Protein 2AG5 (pdb70)

InterPro domains:
  IPR002347 Short-chain dehydrogenase/reductase SDR [PF13561] (14-244)
  IPR002347 Short-chain dehydrogenase/reductase SDR [PR00080] (73-84)
  IPR002347 Short-chain dehydrogenase/reductase SDR [PR00080] (126-134)
  IPR002347 Short-chain dehydrogenase/reductase SDR [PR00080] (147-166)
  IPR002347 Short-chain dehydrogenase/reductase SDR [PR00081] (8-25)
  IPR002347 Short-chain dehydrogenase/reductase SDR [PR00081] (73-84)
  IPR002347 Short-chain dehydrogenase/reductase SDR [PR00081] (120-136)
  IPR002347 Short-chain dehydrogenase/reductase SDR [PR00081] (147-166)
  IPR002347 Short-chain dehydrogenase/reductase SDR [PR00081] (168-185)
  IPR002347 Short-chain dehydrogenase/reductase SDR [PR00081] (207-227)
  IPR020904 Short-chain dehydrogenase/reductase, conserved site [PS00061] (134-162)
  IPR036291 NAD(P)-binding domain superfamily [SSF51735] (5-245)
  IPR051122 SDR DHRS6-like [PTHR43477] (1-245)

Solvent-accessible surface area: 33493 Å² total; per-residue (Å²): 162,24,48,0,89,59,41,26,0,0,0,2,30,0,3,70,11,27,0,49,15,0,0,32,0,0,15,148,31,33,2,89,2,20,0,0,18,116,66,113,87,62,2,63,98,3,96,186,101,118,35,12,112,33,61,52,4,28,9,56,66,68,106,74,0,47,50,4,5,133,116,13,158,86,0,18,0,0,0,4,18,13,37,88,24,24,70,0,19,0,57,81,0,98,74,93,36,1,50,114,0,14,67,35,0,0,34,4,2,0,4,1,0,36,20,0,0,61,49,0,37,92,59,166,57,6,10,0,0,0,10,2,8,1,3,0,14,31,38,15,10,88,52,14,0,0,28,0,0,0,6,0,0,0,2,0,0,1,25,0,0,0,9,20,14,7,114,80,40,4,25,0,0,0,0,0,6,12,4,11,65,17,61,40,3,61,107,48,10,130,74,93,85,74,44,135,107,8,81,88,110,19,59,61,49,5,72,62,55,91,17,0,67,18,65,22,0,0,30,1,0,0,5,1,0,0,91,32,0,42,3,5,5,2,16,40,20,25,0,1,1,0,50,20,6,53,83,50,1,114,62,40,14,0,0,0,2,31,0,3,76,11,27,0,57,8,0,0,31,2,0,14,156,36,38,3,112,0,15,0,0,16,120,65,108,81,34,2,107,112,4,92,187,100,118,43,11,82,32,58,50,3,37,8,40,66,69,82,65,0,59,119,4,8,91,106,15,160,86,0,20,0,0,0,4,18,10,39,89,24,24,71,1,18,1,54,80,0,94,69,95,37,1,59,111,0,17,54,35,0,0,38,3,1,1,5,1,0,37,20,0,0,60,52,0,28,92,57,170,57,7,9,0,0,0,10,1,8,0,4,0,14,43,26,11,17,87,52,22,1,1,30,1,0,0,7,0,0,0,2,0,0,0,26,0,0,0,14,25,8,11,146,83,41,4,24,0,0,0,0,0,8,10,14,14,70,16,60,41,4,60,108,51,6,131,69,97,83,93,40,136,49,8,86,86,111,45,54,81,23,4,68,63,53,94,20,0,57,10,100,22,0,0,42,1,0,0,4,1,1,0,94,32,0,43,3,4,5,1,14,40,22,26,0,1,1,0,56,37,7,44,82,50,1,90,67,40,15,0,0,0,2,29,0,3,78,12,26,0,57,7,0,0,30,3,0,15,158,35,40,4,111,0,15,0,0,17,117,67,110,88,34,2,63,109,3,90,188,101,118,41,12,83,35,59,58,3,41,8,33,61,64,86,68,0,51,107,3,5,130,116,13,169,94,0,18,0,0,0,4,18,12,37,88,23,27,70,0,19,0,54,76,0,100,68,78,40,2,61,115,0,16,55,35,0,0,40,3,1,0,4,1,0,34,20,0,0,60,52,0,40,93,57,168,55,6,9,0,0,0,10,2,8,0,3,0,15,37,4,4,8,87,49,13,0,0,28,0,0,0,6,0,0,0,2,0,0,0,28,1,0,0,13,22,14,7,115,79,40,3,27,0,0,0,0,0,8,11,4,12,72,17,60,40,4,85,110,51,12,132,72,98,85,90,42,105,52,8,92,80,103,21,52,84,48,5,83,63,53,92,25,0,56,10,103,22,0,0,41,1,0,0,5,1,0,0,93,30,0,41,3,5,4,2,16,41,20,25,0,1,1,0,30,13,25,77,50,0,110,49,39,19,0,0,0,2,30,0,3,76,12,28,0,58,15,0,0,31,2,0,16,149,34,32,3,113,1,20,0,0,19,118,67,97,91,43,0,100,108,3,91,188,100,118,43,12,110,27,58,57,2,32,10,49,103,68,93,67,0,48,118,4,5,130,118,12,160,84,0,20,1,0,0,4,17,12,37,90,26,22,72,0,19,1,52,78,0,97,69,98,39,1,49,110,0,14,65,36,0,0,37,3,1,1,6,1,0,34,20,0,0,59,49,0,40,91,56,168,58,5,9,0,0,0,10,2,9,0,4,0,14,46,12,0,5,82,50,12,1,1,27,0,0,0,7,0,0,0,3,0,0,1,23,0,0,0,12,21,14,7,112,80,42,5,26,0,0,0,0,0,8,12,3,12,73,18,59,40,4,84,108,48,11,131,75,89,85,90,41,136,50,8,64,82,103,20,53,83,49,6,81,63,54,92,24,0,66,16,81,21,0,0,28,2,0,0,6,1,2,0,92,30,0,40,3,5,6,2,16,40,23,26,0,0,1,0,39,37,19

Radius of gyration: 27.46 Å; Cα contacts (8 Å, |Δi|>4): 2445; chains: 4; bounding box: 64×61×68 Å

CATH classification: 3.40.50.720

Sequence (979 aa):
MGRLDGKVIILTAAAQGIGQAAALAFAREGAKVIATDINESKLQELEKYPGIQTRVLDVTKKKQIDQFANEVERLDVLFNVAGFVHHGTVLDCCEEKDWDFSMNNLNVRSMYLMIKAFLPKMLAQKSGNIINMSSVASSVKGVVNRCVYSTTKAAVIGLTKSVAADFIQQGIRCNCVCPGTVDTPSLQERIQARGNPEEARNDFLKRQKTGRFATAEEEIAMLCVYLASDESAYVTGNPVIIDGGWSLGGRLDGKVIILTAAAQGIGQAAALAFAREGAKVIATDINESKLQELEKYPGIQTRVLDVTKKKQQIDQFANEVERLDVLFNVAGFVHHGTVLDCCEEKDWDFSMNLNVRSMYLMIKAFLPKMLAQKSGNIINMSSVASSVKGVVNRCVYSTTKAAVIGLTKSVAADFIQQQGIRCNCVCPGTVDTPSLQERIQARGNPEEARNDFLKRQKTGRFATAEEEIAMLCVYLASDESAYVTGNPVIIDGGWSLGGRLDGKVIILTAAAQGIGQAAALAFAREGAKVIATDINESKLQELEKYPGIQTRVLDVTKKKQIDQFANEVERLDVLFNVAGFVHHGTVLDCCEEKDWDFSMNLNVRSMYLMIKAFLPKMLAQKSGNIINMSSVASSVKGVVNRCVYSTTKAAVIGLTKSVAADFIQQGIRCNCVCPGTVDTPSLQERIQARGNPEEARNDFLKRQKTGRFATAEEIAMLCVYLASDESAYVTGNPVIIDGGWSLGRLDGKVIILTAAAQGIGQAAALAFAREGAKVIATDINESKLQELEKYPGIQTRVLDVTKKKQIDQFANEVERLDVLFNVAGFVHHGTVLDCCEEKDWDFSMNNLNVRSMYLMIKAFLPKMLAQKSGNIINMSSVASSVKGVVNRCVYSTTKAAVIGLTKSVAADFIQQGIRCNCVCPGTVDTPSLQERIQARGNPEEARNDFLKRQKTGRFATAEEEIAMLCVYLASDESAYVTGNPVIIDGGWSL

B-factor: mean 30.4, std 6.03, range [12.79, 69.5]

Structure (mmCIF, N/CA/C/O backbone):
data_2AG5
#
_entry.id   2AG5
#
_cell.length_a   62.092
_cell.length_b   62.055
_cell.length_c   74.042
_cell.angle_alpha   106.05
_cell.angle_beta   105.95
_cell.angle_gamma   100.97
#
_symmetry.space_group_name_H-M   'P 1'
#
loop_
_entity.id
_entity.type
_entity.pdbx_description
1 polymer 'dehydrogenase/reductase (SDR family) member 6'
2 non-polymer 'SULFATE ION'
3 non-polymer NICOTINAMIDE-ADENINE-DINUCLEOTIDE
4 water water
#
loop_
_atom_site.group_PDB
_atom_site.id
_atom_site.type_symbol
_atom_site.label_atom_id
_atom_site.label_alt_id
_atom_site.label_comp_id
_atom_site.label_asym_id
_atom_site.label_entity_id
_atom_site.label_seq_id
_atom_site.pdbx_PDB_ins_code
_atom_site.Cartn_x
_atom_site.Cartn_y
_atom_site.Cartn_z
_atom_site.occupancy
_atom_site.B_iso_or_equiv
_atom_site.auth_seq_id
_atom_site.auth_comp_id
_atom_site.auth_asym_id
_atom_site.auth_atom_id
_atom_site.pdbx_PDB_model_num
ATOM 1 N N . MET A 1 1 ? 19.153 15.060 30.282 1.00 41.22 1 MET A N 1
ATOM 2 C CA . MET A 1 1 ? 20.337 15.142 29.386 1.00 40.63 1 MET A CA 1
ATOM 3 C C . MET A 1 1 ? 20.908 13.731 29.249 1.00 38.63 1 MET A C 1
ATOM 4 O O . MET A 1 1 ? 21.227 13.079 30.256 1.00 39.85 1 MET A O 1
ATOM 7 N N . GLY A 1 2 ? 20.996 13.250 28.011 1.00 35.53 2 GLY A N 1
ATOM 8 C CA . GLY A 1 2 ? 21.576 11.948 27.755 1.00 32.81 2 GLY A CA 1
ATOM 9 C C . GLY A 1 2 ? 23.038 11.837 28.108 1.00 30.44 2 GLY A C 1
ATOM 10 O O . GLY A 1 2 ? 23.782 12.795 28.061 1.00 28.80 2 GLY A O 1
ATOM 11 N N . ARG A 1 3 ? 23.467 10.619 28.397 1.00 28.37 3 ARG A N 1
ATOM 12 C CA . ARG A 1 3 ? 24.861 10.362 28.782 1.00 27.82 3 ARG A CA 1
ATOM 13 C C . ARG A 1 3 ? 25.893 10.536 27.679 1.00 28.50 3 ARG A C 1
ATOM 14 O O . ARG A 1 3 ? 27.098 10.552 27.967 1.00 28.84 3 ARG A O 1
ATOM 22 N N . LEU A 1 4 ? 25.415 10.630 26.428 1.00 27.90 4 LEU A N 1
ATOM 23 C CA . LEU A 1 4 ? 26.264 10.822 25.242 1.00 28.64 4 LEU A CA 1
ATOM 24 C C . LEU A 1 4 ? 25.995 12.158 24.471 1.00 28.90 4 LEU A C 1
ATOM 25 O O . LEU A 1 4 ? 26.235 12.304 23.268 1.00 28.29 4 LEU A O 1
ATOM 30 N N . ASP A 1 5 ? 25.507 13.135 25.181 1.00 29.34 5 ASP A N 1
ATOM 31 C CA . ASP A 1 5 ? 25.136 14.381 24.555 1.00 30.82 5 ASP A CA 1
ATOM 32 C C . ASP A 1 5 ? 26.366 15.012 23.901 1.00 29.88 5 ASP A C 1
ATOM 33 O O . ASP A 1 5 ? 27.414 15.062 24.481 1.00 31.08 5 ASP A O 1
ATOM 38 N N . GLY A 1 6 ? 26.215 15.502 22.699 1.00 31.23 6 GLY A N 1
ATOM 39 C CA . GLY A 1 6 ? 27.328 16.094 21.943 1.00 32.64 6 GLY A CA 1
ATOM 40 C C . GLY A 1 6 ? 28.268 15.114 21.210 1.00 32.98 6 GLY A C 1
ATOM 41 O O . GLY A 1 6 ? 29.187 15.545 20.509 1.00 34.59 6 GLY A O 1
ATOM 42 N N . LYS A 1 7 ? 28.094 13.803 21.409 1.00 32.72 7 LYS A N 1
ATOM 43 C CA . LYS A 1 7 ? 29.051 12.833 20.882 1.00 31.86 7 LYS A CA 1
ATOM 44 C C . LYS A 1 7 ? 28.660 12.489 19.469 1.00 31.24 7 LYS A C 1
ATOM 45 O O . LYS A 1 7 ? 27.479 12.240 19.185 1.00 33.22 7 LYS A O 1
ATOM 51 N N . VAL A 1 8 ? 29.637 12.506 18.577 1.00 28.47 8 VAL A N 1
ATOM 52 C CA . VAL A 1 8 ? 29.401 11.970 17.231 1.00 27.50 8 VAL A CA 1
ATOM 53 C C . VAL A 1 8 ? 30.008 10.555 17.216 1.00 26.58 8 VAL A C 1
ATOM 54 O O . VAL A 1 8 ? 31.197 10.379 17.477 1.00 26.82 8 VAL A O 1
ATOM 58 N N . ILE A 1 9 ? 29.168 9.578 16.933 1.00 26.47 9 ILE A N 1
ATOM 59 C CA . ILE A 1 9 ? 29.549 8.182 16.951 1.00 26.28 9 ILE A CA 1
ATOM 60 C C . ILE A 1 9 ? 29.280 7.466 15.658 1.00 27.08 9 ILE A C 1
ATOM 61 O O . ILE A 1 9 ? 28.131 7.426 15.164 1.00 27.98 9 ILE A O 1
ATOM 66 N N . ILE A 1 10 ? 30.332 6.847 15.141 1.00 27.60 10 ILE A N 1
ATOM 67 C CA . ILE A 1 10 ? 30.265 5.991 13.975 1.00 28.41 10 ILE A CA 1
ATOM 68 C C . ILE A 1 10 ? 30.418 4.516 14.366 1.00 28.88 10 ILE A C 1
ATOM 69 O O . ILE A 1 10 ? 31.326 4.147 15.100 1.00 27.29 10 ILE A O 1
ATOM 74 N N . LEU A 1 11 ? 29.507 3.691 13.872 1.00 28.81 11 LEU A N 1
ATOM 75 C CA .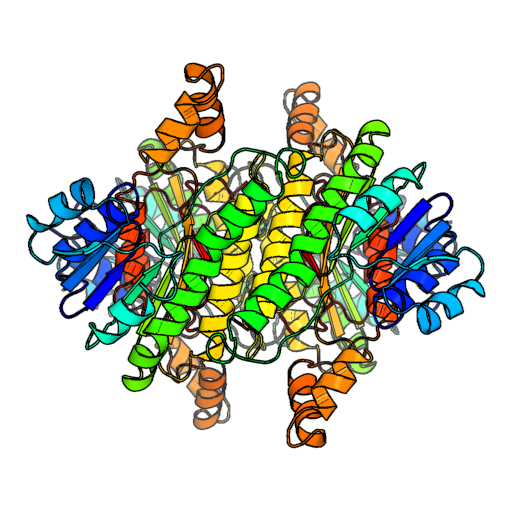 LEU A 1 11 ? 29.619 2.254 14.063 1.00 29.31 11 LEU A CA 1
ATOM 76 C C . LEU A 1 11 ? 29.432 1.434 12.795 1.00 27.91 11 LEU A C 1
ATOM 77 O O . LEU A 1 11 ? 28.874 1.896 11.824 1.00 27.90 11 LEU A O 1
ATOM 82 N N . THR A 1 12 ? 29.921 0.205 12.837 1.00 29.03 12 THR A N 1
ATOM 83 C CA . THR A 1 12 ? 29.767 -0.720 11.731 1.00 28.24 12 THR A CA 1
ATOM 84 C C . THR A 1 12 ? 28.780 -1.834 12.077 1.00 28.14 12 THR A C 1
ATOM 85 O O . THR A 1 12 ? 28.385 -1.986 13.219 1.00 28.29 12 THR A O 1
ATOM 89 N N . ALA A 1 13 ? 28.398 -2.610 11.074 1.00 27.75 13 ALA A N 1
ATOM 90 C CA . ALA A 1 13 ? 27.545 -3.747 11.303 1.00 27.91 13 ALA A CA 1
ATOM 91 C C . ALA A 1 13 ? 26.343 -3.350 12.161 1.00 27.57 13 ALA A C 1
ATOM 92 O O . ALA A 1 13 ? 25.931 -4.080 13.044 1.00 26.81 13 ALA A O 1
ATOM 94 N N . ALA A 1 14 ? 25.744 -2.194 11.887 1.00 27.28 14 ALA A N 1
ATOM 95 C CA . ALA A 1 14 ? 24.708 -1.672 12.758 1.00 28.07 14 ALA A CA 1
ATOM 96 C C . ALA A 1 14 ? 23.293 -2.223 12.474 1.00 27.31 14 ALA A C 1
ATOM 97 O O . ALA A 1 14 ? 22.325 -1.794 13.124 1.00 27.72 14 ALA A O 1
ATOM 99 N N . ALA A 1 15 ? 23.120 -3.091 11.487 1.00 26.09 15 ALA A N 1
ATOM 100 C CA . ALA A 1 15 ? 21.754 -3.367 11.003 1.00 26.18 15 ALA A CA 1
ATOM 101 C C . ALA A 1 15 ? 20.979 -4.365 11.853 1.00 26.23 15 ALA A C 1
ATOM 102 O O . ALA A 1 15 ? 19.732 -4.398 11.778 1.00 23.91 15 ALA A O 1
ATOM 104 N N . GLN A 1 16 ? 21.720 -5.184 12.610 1.00 24.48 16 GLN A N 1
ATOM 105 C CA . GLN A 1 16 ? 21.108 -6.160 13.495 1.00 25.35 16 GLN A CA 1
ATOM 106 C C . GLN A 1 16 ? 22.037 -6.491 14.609 1.00 24.06 16 GLN A C 1
ATOM 107 O O . GLN A 1 16 ? 23.181 -6.062 14.622 1.00 24.92 16 GLN A O 1
ATOM 113 N N . GLY A 1 17 ? 21.584 -7.297 15.530 1.00 24.31 17 GLY A N 1
ATOM 114 C CA . GLY A 1 17 ? 22.469 -7.826 16.599 1.00 25.40 17 GLY A CA 1
ATOM 115 C C . GLY A 1 17 ? 22.993 -6.712 17.526 1.00 26.39 17 GLY A C 1
ATOM 116 O O . GLY A 1 17 ? 22.293 -5.716 17.800 1.00 26.09 17 GLY A O 1
ATOM 117 N N . ILE A 1 18 ? 24.250 -6.851 17.951 1.00 27.13 18 ILE A N 1
ATOM 118 C CA . ILE A 1 18 ? 24.833 -5.924 18.927 1.00 26.96 18 ILE A CA 1
ATOM 119 C C . ILE A 1 18 ? 24.888 -4.528 18.329 1.00 27.10 18 ILE A C 1
ATOM 120 O O . ILE A 1 18 ? 24.633 -3.533 19.001 1.00 25.51 18 ILE A O 1
ATOM 125 N N . GLY A 1 19 ? 25.248 -4.453 17.064 1.00 26.53 19 GLY A N 1
ATOM 126 C CA . GLY A 1 19 ? 25.462 -3.165 16.403 1.00 26.25 19 GLY A CA 1
ATOM 127 C C . GLY A 1 19 ? 24.174 -2.367 16.343 1.00 27.50 19 GLY A C 1
ATOM 128 O O . GLY A 1 19 ? 24.157 -1.151 16.575 1.00 28.12 19 GLY A O 1
ATOM 129 N N . GLN A 1 20 ? 23.085 -3.061 16.063 1.00 26.80 20 GLN A N 1
ATOM 130 C CA . GLN A 1 20 ? 21.792 -2.440 16.027 1.00 26.71 20 GLN A CA 1
ATOM 131 C C . GLN A 1 20 ? 21.404 -1.902 17.419 1.00 27.13 20 GLN A C 1
ATOM 132 O O . GLN A 1 20 ? 20.933 -0.789 17.562 1.00 24.91 20 GLN A O 1
ATOM 138 N N . ALA A 1 21 ? 21.551 -2.756 18.422 1.00 26.50 21 ALA A N 1
ATOM 139 C CA . ALA A 1 21 ? 21.198 -2.404 19.792 1.00 27.29 21 ALA A CA 1
ATOM 140 C C . ALA A 1 21 ? 21.997 -1.185 20.285 1.00 26.66 21 ALA A C 1
ATOM 141 O O . ALA A 1 21 ? 21.465 -0.260 20.952 1.00 26.62 21 ALA A O 1
ATOM 143 N N . ALA A 1 22 ? 23.268 -1.159 19.890 1.00 26.70 22 ALA A N 1
ATOM 144 C CA . ALA A 1 22 ? 24.176 -0.059 20.231 1.00 25.61 22 ALA A CA 1
ATOM 145 C C . ALA A 1 22 ? 23.788 1.244 19.607 1.00 25.87 22 ALA A C 1
ATOM 146 O O . ALA A 1 22 ? 23.852 2.305 20.230 1.00 24.89 22 ALA A O 1
ATOM 148 N N . ALA A 1 23 ? 23.468 1.192 18.320 1.00 26.63 23 ALA A N 1
ATOM 149 C CA . ALA A 1 23 ? 23.021 2.365 17.614 1.00 25.96 23 ALA A CA 1
ATOM 150 C C . ALA A 1 23 ? 21.842 2.958 18.311 1.00 26.17 23 ALA A C 1
ATOM 151 O O . ALA A 1 23 ? 21.815 4.166 18.519 1.00 24.51 23 ALA A O 1
ATOM 153 N N . LEU A 1 24 ? 20.838 2.110 18.588 1.00 24.78 24 LEU A N 1
ATOM 154 C CA . LEU A 1 24 ? 19.656 2.566 19.258 1.00 26.69 24 LEU A CA 1
ATOM 155 C C . LEU A 1 24 ? 19.978 3.159 20.647 1.00 25.48 24 LEU A C 1
ATOM 156 O O . LEU A 1 24 ? 19.488 4.233 20.982 1.00 24.65 24 LEU A O 1
ATOM 161 N N . ALA A 1 25 ? 20.839 2.484 21.407 1.00 24.86 25 ALA A N 1
ATOM 162 C CA . ALA A 1 25 ? 21.188 2.921 22.754 1.00 24.95 25 ALA A CA 1
ATOM 163 C C . ALA A 1 25 ? 21.968 4.262 22.728 1.00 24.59 25 ALA A C 1
ATOM 164 O O . ALA A 1 25 ? 21.742 5.143 23.545 1.00 25.77 25 ALA A O 1
ATOM 166 N N . PHE A 1 26 ? 22.878 4.403 21.788 1.00 25.04 26 PHE A N 1
ATOM 167 C CA . PHE A 1 26 ? 23.649 5.647 21.670 1.00 25.30 26 PHE A CA 1
ATOM 168 C C . PHE A 1 26 ? 22.702 6.808 21.363 1.00 25.94 26 PHE A C 1
ATOM 169 O O . PHE A 1 26 ? 22.762 7.873 22.020 1.00 24.68 26 PHE A O 1
ATOM 177 N N . ALA A 1 27 ? 21.795 6.596 20.398 1.00 26.15 27 ALA A N 1
ATOM 178 C CA . ALA A 1 27 ? 20.823 7.627 19.995 1.00 26.64 27 ALA A CA 1
ATOM 179 C C . ALA A 1 27 ? 19.926 8.057 21.153 1.00 27.34 27 ALA A C 1
ATOM 180 O O . ALA A 1 27 ? 19.649 9.281 21.332 1.00 26.59 27 ALA A O 1
ATOM 182 N N . ARG A 1 28 ? 19.461 7.100 21.958 1.00 27.83 28 ARG A N 1
ATOM 183 C CA . ARG A 1 28 ? 18.570 7.470 23.090 1.00 28.96 28 ARG A CA 1
ATOM 184 C C . ARG A 1 28 ? 19.283 8.213 24.208 1.00 28.02 28 ARG A C 1
ATOM 185 O O . ARG A 1 28 ? 18.667 8.942 24.993 1.00 28.84 28 ARG A O 1
ATOM 193 N N . GLU A 1 29 ? 20.587 8.130 24.203 1.00 27.45 29 GLU A N 1
ATOM 194 C CA . GLU A 1 29 ? 21.435 8.839 25.146 1.00 27.71 29 GLU A CA 1
ATOM 195 C C . GLU A 1 29 ? 21.970 10.148 24.540 1.00 27.29 29 GLU A C 1
ATOM 196 O O . GLU A 1 29 ? 22.909 10.769 25.079 1.00 26.73 29 GLU A O 1
ATOM 202 N N . GLY A 1 30 ? 21.386 10.561 23.418 1.00 27.15 30 GLY A N 1
ATOM 203 C CA . GLY A 1 30 ? 21.659 11.887 22.844 1.00 26.76 30 GLY A CA 1
ATOM 204 C C . GLY A 1 30 ? 22.845 11.979 21.883 1.00 26.98 30 GLY A C 1
ATOM 205 O O . GLY A 1 30 ? 23.204 13.071 21.467 1.00 25.08 30 GLY A O 1
ATOM 206 N N . ALA A 1 31 ? 23.448 10.846 21.520 1.00 26.37 31 ALA A N 1
ATOM 207 C CA . ALA A 1 31 ? 24.485 10.865 20.476 1.00 26.69 31 ALA A CA 1
ATOM 208 C C . ALA A 1 31 ? 23.929 11.193 19.079 1.00 26.39 31 ALA A C 1
ATOM 209 O O . ALA A 1 31 ? 22.752 10.902 18.730 1.00 25.40 31 ALA A O 1
ATOM 211 N N . LYS A 1 32 ? 24.811 11.764 18.263 1.00 25.98 32 LYS A N 1
ATOM 212 C CA . LYS A 1 32 ? 24.574 11.820 16.835 1.00 27.43 32 LYS A CA 1
ATOM 213 C C . LYS A 1 32 ? 25.198 10.589 16.237 1.00 26.87 32 LYS A C 1
ATOM 214 O O . LYS A 1 32 ? 26.413 10.459 16.250 1.00 27.70 32 LYS A O 1
ATOM 218 N N . VAL A 1 33 ? 24.390 9.698 15.662 1.00 27.29 33 VAL A N 1
ATOM 219 C CA . VAL A 1 33 ? 24.897 8.391 15.306 1.00 27.94 33 VAL A CA 1
ATOM 220 C C . VAL A 1 33 ? 24.935 8.265 13.788 1.00 27.29 33 VAL A C 1
ATOM 221 O O . VAL A 1 33 ? 23.958 8.604 13.111 1.00 25.90 33 VAL A O 1
ATOM 225 N N . ILE A 1 34 ? 26.070 7.778 13.288 1.00 26.88 34 ILE A N 1
ATOM 226 C CA . ILE A 1 34 ? 26.176 7.337 11.894 1.00 26.63 34 ILE A CA 1
ATOM 227 C C . ILE A 1 34 ? 26.384 5.829 11.879 1.00 26.86 34 ILE A C 1
ATOM 228 O O . ILE A 1 34 ? 27.465 5.339 12.238 1.00 27.30 34 ILE A O 1
ATOM 233 N N . ALA A 1 35 ? 25.295 5.138 11.545 1.00 25.96 35 ALA A N 1
ATOM 234 C CA . ALA A 1 35 ? 25.175 3.718 11.621 1.00 25.54 35 ALA A CA 1
ATOM 235 C C . ALA A 1 35 ? 25.359 3.134 10.223 1.00 25.42 35 ALA A C 1
ATOM 236 O O . ALA A 1 35 ? 24.713 3.537 9.252 1.00 25.95 35 ALA A O 1
ATOM 238 N N . THR A 1 36 ? 26.256 2.180 10.116 1.00 26.30 36 THR A N 1
ATOM 239 C CA . THR A 1 36 ? 26.608 1.596 8.843 1.00 27.03 36 THR A CA 1
ATOM 240 C C . THR A 1 36 ? 26.539 0.065 8.868 1.00 27.25 36 THR A C 1
ATOM 241 O O . THR A 1 36 ? 26.703 -0.592 9.919 1.00 28.20 36 THR A O 1
ATOM 245 N N . ASP A 1 37 ? 26.280 -0.458 7.684 1.00 28.20 37 ASP A N 1
ATOM 246 C CA . ASP A 1 37 ? 26.169 -1.865 7.451 1.00 27.55 37 ASP A CA 1
ATOM 247 C C . ASP A 1 37 ? 26.244 -2.072 5.928 1.00 27.86 37 ASP A C 1
ATOM 248 O O . ASP A 1 37 ? 26.080 -1.130 5.112 1.00 26.31 37 ASP A O 1
ATOM 253 N N . ILE A 1 38 ? 26.441 -3.320 5.572 1.00 27.07 38 ILE A N 1
ATOM 254 C CA . ILE A 1 38 ? 26.415 -3.792 4.208 1.00 28.03 38 ILE A CA 1
ATOM 255 C C . ILE A 1 38 ? 24.982 -4.029 3.709 1.00 28.14 38 ILE A C 1
ATOM 256 O O . ILE A 1 38 ? 24.729 -3.975 2.516 1.00 25.88 38 ILE A O 1
ATOM 261 N N . ASN A 1 39 ? 24.057 -4.314 4.645 1.00 28.20 39 ASN A N 1
ATOM 262 C CA . ASN A 1 39 ? 22.662 -4.621 4.341 1.00 28.30 39 ASN A CA 1
ATOM 263 C C . ASN A 1 39 ? 21.786 -3.378 4.353 1.00 28.83 39 ASN A C 1
ATOM 264 O O . ASN A 1 39 ? 21.267 -2.990 5.391 1.00 27.18 39 ASN A O 1
ATOM 269 N N . GLU A 1 40 ? 21.580 -2.804 3.166 1.00 29.73 40 GLU A N 1
ATOM 270 C CA . GLU A 1 40 ? 21.002 -1.473 3.054 1.00 30.12 40 GLU A CA 1
ATOM 271 C C . GLU A 1 40 ? 19.563 -1.453 3.480 1.00 30.58 40 GLU A C 1
ATOM 272 O O . GLU A 1 40 ? 19.174 -0.558 4.240 1.00 31.12 40 GLU A O 1
ATOM 278 N N . SER A 1 41 ? 18.752 -2.405 3.015 1.00 30.96 41 SER A N 1
ATOM 279 C CA . SER A 1 41 ? 17.316 -2.336 3.350 1.00 31.98 41 SER A CA 1
ATOM 280 C C . SER A 1 41 ? 17.032 -2.428 4.856 1.00 30.61 41 SER A C 1
ATOM 281 O O . SER A 1 41 ? 16.201 -1.700 5.360 1.00 31.59 41 SER A O 1
ATOM 284 N N . LYS A 1 42 ? 17.731 -3.309 5.554 1.00 30.54 42 LYS A N 1
ATOM 285 C CA . LYS A 1 42 ? 17.577 -3.470 7.010 1.00 30.25 42 LYS A CA 1
ATOM 286 C C . LYS A 1 42 ? 18.136 -2.258 7.758 1.00 30.14 42 LYS A C 1
ATOM 287 O O . LYS A 1 42 ? 17.537 -1.783 8.721 1.00 30.07 42 LYS A O 1
ATOM 293 N N . LEU A 1 43 ? 19.276 -1.753 7.286 1.00 29.23 43 LEU A N 1
ATOM 294 C CA . LEU A 1 43 ? 19.922 -0.623 7.912 1.00 29.39 43 LEU A CA 1
ATOM 295 C C . LEU A 1 43 ? 18.977 0.545 7.843 1.00 29.12 43 LEU A C 1
ATOM 296 O O . LEU A 1 43 ? 18.833 1.276 8.787 1.00 29.20 43 LEU A O 1
ATOM 301 N N . GLN A 1 44 ? 18.255 0.679 6.747 1.00 29.83 44 GLN A N 1
ATOM 302 C CA . GLN A 1 44 ? 17.521 1.920 6.562 1.00 30.77 44 GLN A CA 1
ATOM 303 C C . GLN A 1 44 ? 16.359 2.063 7.566 1.00 31.07 44 GLN A C 1
ATOM 304 O O . GLN A 1 44 ? 15.872 3.176 7.805 1.00 30.03 44 GLN A O 1
ATOM 307 N N . GLU A 1 45 ? 15.944 0.944 8.181 1.00 32.06 45 GLU A N 1
ATOM 308 C CA . GLU A 1 45 ? 14.959 0.966 9.279 1.00 32.29 45 GLU A CA 1
ATOM 309 C C . GLU A 1 45 ? 15.356 1.925 10.424 1.00 31.64 45 GLU A C 1
ATOM 310 O O . GLU A 1 45 ? 14.496 2.598 11.006 1.00 31.87 45 GLU A O 1
ATOM 316 N N . LEU A 1 46 ? 16.654 2.052 10.683 1.00 30.10 46 LEU A N 1
ATOM 317 C CA . LEU A 1 46 ? 17.139 2.899 11.782 1.00 31.54 46 LEU A CA 1
ATOM 318 C C . LEU A 1 46 ? 16.938 4.409 11.559 1.00 31.55 46 LEU A C 1
ATOM 319 O O . LEU A 1 46 ? 16.942 5.161 12.527 1.00 30.93 46 LEU A O 1
ATOM 324 N N . GLU A 1 47 ? 16.771 4.825 10.301 1.00 32.81 47 GLU A N 1
ATOM 325 C CA . GLU A 1 47 ? 16.531 6.243 9.953 1.00 34.33 47 GLU A CA 1
ATOM 326 C C . GLU A 1 47 ? 15.296 6.831 10.631 1.00 34.49 47 GLU A C 1
ATOM 327 O O . GLU A 1 47 ? 15.197 8.066 10.768 1.00 34.44 47 GLU A O 1
ATOM 333 N N . LYS A 1 48 ? 14.336 5.978 11.034 1.00 33.96 48 LYS A N 1
ATOM 334 C CA . LYS A 1 48 ? 13.122 6.471 1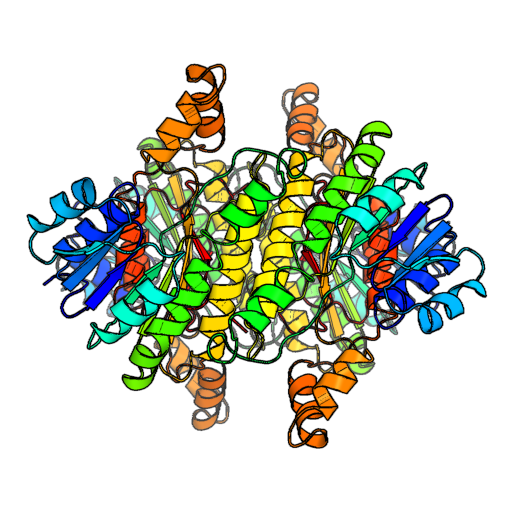1.729 1.00 34.54 48 LYS A CA 1
ATOM 335 C C . LYS A 1 48 ? 13.386 6.878 13.186 1.00 33.38 48 LYS A C 1
ATOM 336 O O . LYS A 1 48 ? 12.493 7.433 13.845 1.00 33.73 48 LYS A O 1
ATOM 342 N N . TYR A 1 49 ? 14.571 6.556 13.695 1.00 32.27 49 TYR A N 1
ATOM 343 C CA . TYR A 1 49 ? 14.915 6.843 15.054 1.00 32.57 49 TYR A CA 1
ATOM 344 C C . TYR A 1 49 ? 15.641 8.176 15.131 1.00 31.67 49 TYR A C 1
ATOM 345 O O . TYR A 1 49 ? 16.634 8.385 14.436 1.00 31.67 49 TYR A O 1
ATOM 354 N N . PRO A 1 50 ? 15.145 9.075 15.982 1.00 30.97 50 PRO A N 1
ATOM 355 C CA . PRO A 1 50 ? 15.824 10.346 16.166 1.00 30.37 50 PRO A CA 1
ATOM 356 C C . PRO A 1 50 ? 17.306 10.153 16.518 1.00 28.75 50 PRO A C 1
ATOM 357 O O . PRO A 1 50 ? 17.676 9.299 17.309 1.00 27.33 50 PRO A O 1
ATOM 361 N N . GLY A 1 51 ? 18.152 10.886 15.822 1.00 28.14 51 GLY A N 1
ATOM 362 C CA . GLY A 1 51 ? 19.573 10.913 16.134 1.00 27.91 51 GLY A CA 1
ATOM 363 C C . GLY A 1 51 ? 20.393 9.942 15.293 1.00 28.83 51 GLY A C 1
ATOM 364 O O . GLY A 1 51 ? 21.638 9.989 15.364 1.00 28.21 51 GLY A O 1
ATOM 365 N N . ILE A 1 52 ? 19.728 9.068 14.500 1.00 27.99 52 ILE A N 1
ATOM 366 C CA . ILE A 1 52 ? 20.456 8.097 13.678 1.00 28.32 52 ILE A CA 1
ATOM 367 C C . ILE A 1 52 ? 20.392 8.441 12.221 1.00 28.67 52 ILE A C 1
ATOM 368 O O . ILE A 1 52 ? 19.292 8.672 11.688 1.00 29.28 52 ILE A O 1
ATOM 373 N N . GLN A 1 53 ? 21.570 8.544 11.593 1.00 28.92 53 GLN A N 1
ATOM 374 C CA . GLN A 1 53 ? 21.672 8.623 10.135 1.00 30.13 53 GLN A CA 1
ATOM 375 C C . GLN A 1 53 ? 22.395 7.396 9.652 1.00 28.11 53 GLN A C 1
ATOM 376 O O . GLN A 1 53 ? 23.237 6.854 10.361 1.00 26.94 53 GLN A O 1
ATOM 382 N N . THR A 1 54 ? 22.065 6.932 8.462 1.00 25.83 54 THR A N 1
ATOM 383 C CA . THR A 1 54 ? 22.658 5.652 8.001 1.00 26.05 54 THR A CA 1
ATOM 384 C C . THR A 1 54 ? 23.472 5.800 6.715 1.00 25.56 54 THR A C 1
ATOM 385 O O . THR A 1 54 ? 23.247 6.702 5.930 1.00 25.09 54 THR A O 1
ATOM 389 N N . ARG A 1 55 ? 24.374 4.858 6.485 1.00 25.68 55 ARG A N 1
ATOM 390 C CA . ARG A 1 55 ? 25.155 4.854 5.265 1.00 26.63 55 ARG A CA 1
ATOM 391 C C . ARG A 1 55 ? 25.593 3.427 5.021 1.00 26.01 55 ARG A C 1
ATOM 392 O O . ARG A 1 55 ? 26.097 2.800 5.934 1.00 24.27 55 ARG A O 1
ATOM 400 N N . VAL A 1 56 ? 25.437 2.932 3.800 1.00 24.67 56 VAL A N 1
ATOM 401 C CA . VAL A 1 56 ? 25.992 1.634 3.417 1.00 26.41 56 VAL A CA 1
ATOM 402 C C . VAL A 1 56 ? 27.517 1.673 3.421 1.00 27.19 56 VAL A C 1
ATOM 403 O O . VAL A 1 56 ? 28.183 2.642 2.901 1.00 27.28 56 VAL A O 1
ATOM 407 N N . LEU A 1 57 ? 28.096 0.628 4.002 1.00 26.55 57 LEU A N 1
ATOM 408 C CA . LEU A 1 57 ? 29.549 0.514 4.106 1.00 27.59 57 LEU A CA 1
ATOM 409 C C . LEU A 1 57 ? 30.014 -0.940 4.252 1.00 27.58 57 LEU A C 1
ATOM 410 O O . LEU A 1 57 ? 29.685 -1.604 5.231 1.00 28.46 57 LEU A O 1
ATOM 415 N N . ASP A 1 58 ? 30.763 -1.425 3.270 1.00 26.71 58 ASP A N 1
ATOM 416 C CA . ASP A 1 58 ? 31.411 -2.744 3.416 1.00 26.35 58 ASP A CA 1
ATOM 417 C C . ASP A 1 58 ? 32.784 -2.526 4.030 1.00 26.70 58 ASP A C 1
ATOM 418 O O . ASP A 1 58 ? 33.663 -1.940 3.395 1.00 26.33 58 ASP A O 1
ATOM 423 N N . VAL A 1 59 ? 33.008 -3.028 5.238 1.00 28.27 59 VAL A N 1
ATOM 424 C CA . VAL A 1 59 ? 34.269 -2.752 5.967 1.00 29.04 59 VAL A CA 1
ATOM 425 C C . VAL A 1 59 ? 35.471 -3.539 5.450 1.00 30.15 59 VAL A C 1
ATOM 426 O O . VAL A 1 59 ? 36.573 -3.387 5.976 1.00 31.78 59 VAL A O 1
ATOM 430 N N . THR A 1 60 ? 35.275 -4.369 4.440 1.00 30.67 60 THR A N 1
ATOM 431 C CA . THR A 1 60 ? 36.404 -5.025 3.789 1.00 31.99 60 THR A CA 1
ATOM 432 C C . THR A 1 60 ? 36.912 -4.233 2.575 1.00 32.31 60 THR A C 1
ATOM 433 O O . THR A 1 60 ? 37.964 -4.543 2.032 1.00 34.44 60 THR A O 1
ATOM 437 N N . LYS A 1 61 ? 36.189 -3.185 2.197 1.00 31.39 61 LYS A N 1
ATOM 438 C CA . LYS A 1 61 ? 36.559 -2.376 1.028 1.00 31.42 61 LYS A CA 1
ATOM 439 C C . LYS A 1 61 ? 37.265 -1.084 1.461 1.00 31.25 61 LYS A C 1
ATOM 440 O O . LYS A 1 61 ? 36.618 -0.082 1.780 1.00 30.93 61 LYS A O 1
ATOM 444 N N . LYS A 1 62 ? 38.592 -1.105 1.437 1.00 31.26 62 LYS A N 1
ATOM 445 C CA . LYS A 1 62 ? 39.389 0.083 1.681 1.00 31.35 62 LYS A CA 1
ATOM 446 C C . LYS A 1 62 ? 38.895 1.346 0.942 1.00 31.14 62 LYS A C 1
ATOM 447 O O . LYS A 1 62 ? 38.868 2.431 1.528 1.00 30.29 62 LYS A O 1
ATOM 453 N N . LYS A 1 63 ? 38.516 1.219 -0.328 1.00 31.55 63 LYS A N 1
ATOM 454 C CA . LYS A 1 63 ? 38.130 2.396 -1.095 1.00 31.81 63 LYS A CA 1
ATOM 455 C C . LYS A 1 63 ? 36.840 3.024 -0.567 1.00 31.56 63 LYS A C 1
ATOM 456 O O . LYS A 1 63 ? 36.718 4.255 -0.529 1.00 30.60 63 LYS A O 1
ATOM 459 N N . GLN A 1 64 ? 35.902 2.175 -0.148 1.00 30.91 64 GLN A N 1
ATOM 460 C CA . GLN A 1 64 ? 34.651 2.620 0.467 1.00 31.59 64 GLN A CA 1
ATOM 461 C C . GLN A 1 64 ? 34.948 3.357 1.770 1.00 29.60 64 GLN A C 1
ATOM 462 O O . GLN A 1 64 ? 34.443 4.429 2.032 1.00 27.50 64 GLN A O 1
ATOM 468 N N . ILE A 1 65 ? 35.796 2.742 2.580 1.00 28.07 65 ILE A N 1
ATOM 469 C CA . ILE A 1 65 ? 36.161 3.314 3.861 1.00 28.61 65 ILE A CA 1
ATOM 470 C C . ILE A 1 65 ? 36.786 4.709 3.722 1.00 29.10 65 ILE A C 1
ATOM 471 O O . ILE A 1 65 ? 36.365 5.636 4.426 1.00 28.02 65 ILE A O 1
ATOM 476 N N . ASP A 1 66 ? 37.749 4.861 2.812 1.00 28.51 66 ASP A N 1
ATOM 477 C CA . ASP A 1 66 ? 38.452 6.124 2.711 1.00 30.15 66 ASP A CA 1
ATOM 478 C C . ASP A 1 66 ? 37.485 7.209 2.207 1.00 29.74 66 ASP A C 1
ATOM 479 O O . ASP A 1 66 ? 37.549 8.376 2.634 1.00 31.08 66 ASP A O 1
ATOM 484 N N . GLN A 1 67 ? 36.581 6.850 1.307 1.00 29.53 67 GLN A N 1
ATOM 485 C CA . GLN A 1 67 ? 35.658 7.831 0.769 1.00 28.85 67 GLN A CA 1
ATOM 486 C C . GLN A 1 67 ? 34.671 8.274 1.844 1.00 28.61 67 GLN A C 1
ATOM 487 O O . GLN A 1 67 ? 34.279 9.446 1.880 1.00 28.21 67 GLN A O 1
ATOM 489 N N . PHE A 1 68 ? 34.273 7.345 2.704 1.00 27.68 68 PHE A N 1
ATOM 490 C CA . PHE A 1 68 ? 33.382 7.658 3.834 1.00 28.61 68 PHE A CA 1
ATOM 491 C C . PHE A 1 68 ? 34.073 8.585 4.821 1.00 29.31 68 PHE A C 1
ATOM 492 O O . PHE A 1 68 ? 33.505 9.619 5.229 1.00 29.01 68 PHE A O 1
ATOM 500 N N . ALA A 1 69 ? 35.288 8.223 5.197 1.00 28.78 69 ALA A N 1
ATOM 501 C CA . ALA A 1 69 ? 36.063 9.101 6.029 1.00 30.10 69 ALA A CA 1
ATOM 502 C C . ALA A 1 69 ? 36.176 10.521 5.435 1.00 30.78 69 ALA A C 1
ATOM 503 O O . ALA A 1 69 ? 36.131 11.497 6.184 1.00 31.11 69 ALA A O 1
ATOM 505 N N . ASN A 1 70 ? 36.326 10.648 4.117 1.00 31.23 70 ASN A N 1
ATOM 506 C CA . ASN A 1 70 ? 36.482 11.960 3.503 1.00 32.44 70 ASN A CA 1
ATOM 507 C C . ASN A 1 70 ? 35.173 12.804 3.643 1.00 32.21 70 ASN A C 1
ATOM 508 O O . ASN A 1 70 ? 35.211 14.013 3.609 1.00 30.49 70 ASN A O 1
ATOM 513 N N . GLU A 1 71 ? 34.041 12.124 3.842 1.00 32.10 71 GLU A N 1
ATOM 514 C CA . GLU A 1 71 ? 32.724 12.714 4.053 1.00 32.97 71 GLU A CA 1
ATOM 515 C C . GLU A 1 71 ? 32.467 13.235 5.488 1.00 33.16 71 GLU A C 1
ATOM 516 O O . GLU A 1 71 ? 31.572 14.077 5.692 1.00 33.02 71 GLU A O 1
ATOM 522 N N . VAL A 1 72 ? 33.216 12.716 6.462 1.00 31.80 72 VAL A N 1
ATOM 523 C CA . VAL A 1 72 ? 32.991 12.985 7.869 1.00 31.32 72 VAL A CA 1
ATOM 524 C C . VAL A 1 72 ? 33.924 14.117 8.388 1.00 31.50 72 VAL A C 1
ATOM 525 O O . VAL A 1 72 ? 35.146 14.037 8.347 1.00 30.86 72 VAL A O 1
ATOM 529 N N . GLU A 1 73 ? 33.297 15.146 8.922 1.00 30.94 73 GLU A N 1
ATOM 530 C CA . GLU A 1 73 ? 33.994 16.288 9.416 1.00 31.89 73 GLU A CA 1
ATOM 531 C C . GLU A 1 73 ? 34.695 16.001 10.727 1.00 31.07 73 GLU A C 1
ATOM 532 O O . GLU A 1 73 ? 35.773 16.528 10.945 1.00 32.05 73 GLU A O 1
ATOM 538 N N . ARG A 1 74 ? 34.042 15.236 11.608 1.00 29.24 74 ARG A N 1
ATOM 539 C CA . ARG A 1 74 ? 34.537 14.975 12.937 1.00 30.19 74 ARG A CA 1
ATOM 540 C C . ARG A 1 74 ? 33.848 13.760 13.470 1.00 29.04 74 ARG A C 1
ATOM 541 O O . ARG A 1 74 ? 32.710 13.442 13.042 1.00 28.47 74 ARG A O 1
ATOM 549 N N . LEU A 1 75 ? 34.529 13.110 14.420 1.00 28.75 75 LEU A N 1
ATOM 550 C CA . LEU A 1 75 ? 33.881 12.099 15.236 1.00 28.89 75 LEU A CA 1
ATOM 551 C C . LEU A 1 75 ? 34.536 12.031 16.622 1.00 28.79 75 LEU A C 1
ATOM 552 O O . LEU A 1 75 ? 35.717 12.398 16.787 1.00 27.35 75 LEU A O 1
ATOM 557 N N . ASP A 1 76 ? 33.752 11.593 17.597 1.00 27.87 76 ASP A N 1
ATOM 558 C CA . ASP A 1 76 ? 34.243 11.384 18.976 1.00 27.97 76 ASP A CA 1
ATOM 559 C C . ASP A 1 76 ? 34.565 9.928 19.237 1.00 28.20 76 ASP A C 1
ATOM 560 O O . ASP A 1 76 ? 35.545 9.617 19.919 1.00 28.96 76 ASP A O 1
ATOM 565 N N . VAL A 1 77 ? 33.735 9.037 18.710 1.00 27.35 77 VAL A N 1
ATOM 566 C CA . VAL A 1 77 ? 33.823 7.623 18.972 1.00 26.31 77 VAL A CA 1
ATOM 567 C C . VAL A 1 77 ? 33.766 6.788 17.668 1.00 27.29 77 VAL A C 1
ATOM 568 O O . VAL A 1 77 ? 32.945 7.019 16.755 1.00 27.72 77 VAL A O 1
ATOM 572 N N . LEU A 1 78 ? 34.575 5.758 17.617 1.00 27.96 78 LEU A N 1
ATOM 573 C CA . LEU A 1 78 ? 34.454 4.752 16.544 1.00 29.08 78 LEU A CA 1
ATOM 574 C C . LEU A 1 78 ? 34.241 3.414 17.189 1.00 29.03 78 LEU A C 1
ATOM 575 O O . LEU A 1 78 ? 35.062 2.962 17.992 1.00 28.94 78 LEU A O 1
ATOM 580 N N . PHE A 1 79 ? 33.111 2.784 16.881 1.00 28.66 79 PHE A N 1
ATOM 581 C CA . PHE A 1 79 ? 32.799 1.465 17.350 1.00 27.75 79 PHE A CA 1
ATOM 582 C C . PHE A 1 79 ? 32.862 0.469 16.183 1.00 28.16 79 PHE A C 1
ATOM 583 O O . PHE A 1 79 ? 31.951 0.442 15.286 1.00 28.24 79 PHE A O 1
ATOM 591 N N . ASN A 1 80 ? 33.930 -0.352 16.204 1.00 28.69 80 ASN A N 1
ATOM 592 C CA . ASN A 1 80 ? 34.159 -1.431 15.227 1.00 27.27 80 ASN A CA 1
ATOM 593 C C . ASN A 1 80 ? 33.446 -2.690 15.703 1.00 28.07 80 ASN A C 1
ATOM 594 O O . ASN A 1 80 ? 33.962 -3.395 16.577 1.00 27.48 80 ASN A O 1
ATOM 599 N N . VAL A 1 81 ? 32.323 -2.985 15.052 1.00 28.31 81 VAL A N 1
ATOM 600 C CA . VAL A 1 81 ? 31.449 -4.123 15.437 1.00 28.76 81 VAL A CA 1
ATOM 601 C C . VAL A 1 81 ? 31.544 -5.362 14.495 1.00 29.29 81 VAL A C 1
ATOM 602 O O . VAL A 1 81 ? 31.360 -6.469 14.962 1.00 29.27 81 VAL A O 1
ATOM 606 N N . ALA A 1 82 ? 31.827 -5.141 13.212 1.00 28.54 82 ALA A N 1
ATOM 607 C CA . ALA A 1 82 ? 31.739 -6.185 12.176 1.00 29.09 82 ALA A CA 1
ATOM 608 C C . ALA A 1 82 ? 32.624 -7.372 12.528 1.00 30.27 82 ALA A C 1
ATOM 609 O O . ALA A 1 82 ? 33.770 -7.175 13.027 1.00 29.63 82 ALA A O 1
ATOM 611 N N . GLY A 1 83 ? 32.035 -8.566 12.409 1.00 27.80 83 GLY A N 1
ATOM 612 C CA . GLY A 1 83 ? 32.781 -9.818 12.599 1.00 28.67 83 GLY A CA 1
ATOM 613 C C . GLY A 1 83 ? 31.959 -11.079 12.295 1.00 29.84 83 GLY A C 1
ATOM 614 O O . GLY A 1 83 ? 30.767 -11.075 12.527 1.00 33.21 83 GLY A O 1
ATOM 615 N N . PHE A 1 84 ? 32.566 -12.146 11.762 1.00 29.74 84 PHE A N 1
ATOM 616 C CA . PHE A 1 84 ? 31.866 -13.361 11.417 1.00 27.31 84 PHE A CA 1
ATOM 617 C C . PHE A 1 84 ? 32.422 -14.435 12.369 1.00 28.26 84 PHE A C 1
ATOM 618 O O . PHE A 1 84 ? 33.604 -14.390 12.756 1.00 27.70 84 PHE A O 1
ATOM 626 N N . VAL A 1 85 ? 31.552 -15.365 12.779 1.00 27.46 85 VAL A N 1
ATOM 627 C CA . VAL A 1 85 ? 31.923 -16.461 13.645 1.00 27.42 85 VAL A CA 1
ATOM 628 C C . VAL A 1 85 ? 31.961 -17.748 12.833 1.00 27.61 85 VAL A C 1
ATOM 629 O O . VAL A 1 85 ? 30.904 -18.350 12.505 1.00 27.83 85 VAL A O 1
ATOM 633 N N . HIS A 1 86 ? 33.162 -18.199 12.515 1.00 26.41 86 HIS A N 1
ATOM 634 C CA . HIS A 1 86 ? 33.325 -19.470 11.848 1.00 26.76 86 HIS A CA 1
ATOM 635 C C . HIS A 1 86 ? 33.174 -20.629 12.811 1.00 27.39 86 HIS A C 1
ATOM 636 O O . HIS A 1 86 ? 33.698 -20.563 13.922 1.00 28.03 86 HIS A O 1
ATOM 643 N N . HIS A 1 87 ? 32.446 -21.668 12.417 1.00 25.95 87 HIS A N 1
ATOM 644 C CA . HIS A 1 87 ? 32.443 -22.926 13.216 1.00 26.19 87 HIS A CA 1
ATOM 645 C C . HIS A 1 87 ? 33.496 -23.964 12.732 1.00 24.98 87 HIS A C 1
ATOM 646 O O . HIS A 1 87 ? 33.487 -24.420 11.580 1.00 22.42 87 HIS A O 1
ATOM 653 N N . GLY A 1 88 ? 34.390 -24.347 13.636 1.00 25.07 88 GLY A N 1
ATOM 654 C CA . GLY A 1 88 ? 35.378 -25.409 13.363 1.00 25.09 88 GLY A CA 1
ATOM 655 C C . GLY A 1 88 ? 36.684 -25.266 14.147 1.00 25.48 88 GLY A C 1
ATOM 656 O O . GLY A 1 88 ? 37.038 -24.169 14.711 1.00 26.00 88 GLY A O 1
ATOM 657 N N . THR A 1 89 ? 37.396 -26.389 14.198 1.00 23.68 89 THR A N 1
ATOM 658 C CA . THR A 1 89 ? 38.725 -26.412 14.699 1.00 23.52 89 THR A CA 1
ATOM 659 C C . THR A 1 89 ? 39.668 -25.913 13.601 1.00 24.11 89 THR A C 1
ATOM 660 O O . THR A 1 89 ? 39.256 -25.649 12.471 1.00 23.96 89 THR A O 1
ATOM 664 N N . VAL A 1 90 ? 40.942 -25.820 13.950 1.00 24.51 90 VAL A N 1
ATOM 665 C CA . VAL A 1 90 ? 41.992 -25.519 12.975 1.00 25.05 90 VAL A CA 1
ATOM 666 C C . VAL A 1 90 ? 41.884 -26.490 11.819 1.00 24.87 90 VAL A C 1
ATOM 667 O O . VAL A 1 90 ? 42.142 -26.103 10.716 1.00 25.52 90 VAL A O 1
ATOM 671 N N . LEU A 1 91 ? 41.470 -27.729 12.066 1.00 25.91 91 LEU A N 1
ATOM 672 C CA . LEU A 1 91 ? 41.402 -28.747 11.009 1.00 26.55 91 LEU A CA 1
ATOM 673 C C . LEU A 1 91 ? 40.242 -28.566 10.043 1.00 26.92 91 LEU A C 1
ATOM 674 O O . LEU A 1 91 ? 40.253 -29.060 8.877 1.00 26.02 91 LEU A O 1
ATOM 679 N N . ASP A 1 92 ? 39.210 -27.939 10.546 1.00 26.40 92 ASP A N 1
ATOM 680 C CA . ASP A 1 92 ? 38.008 -27.650 9.766 1.00 27.33 92 ASP A CA 1
ATOM 681 C C . ASP A 1 92 ? 38.120 -26.336 8.979 1.00 28.35 92 ASP A C 1
ATOM 682 O O . ASP A 1 92 ? 37.181 -25.962 8.269 1.00 28.43 92 ASP A O 1
ATOM 687 N N A CYS A 1 93 ? 39.245 -25.638 9.103 0.50 27.50 93 CYS A N 1
ATOM 688 N N B CYS A 1 93 ? 39.243 -25.627 9.172 0.50 27.87 93 CYS A N 1
ATOM 689 C CA A CYS A 1 93 ? 39.357 -24.322 8.537 0.50 28.01 93 CYS A CA 1
ATOM 690 C CA B CYS A 1 93 ? 39.517 -24.368 8.503 0.50 28.86 93 CYS A CA 1
ATOM 691 C C A CYS A 1 93 ? 40.239 -24.298 7.289 0.50 27.76 93 CYS A C 1
ATOM 692 C C B CYS A 1 93 ? 40.245 -24.554 7.209 0.50 28.29 93 CYS A C 1
ATOM 693 O O A CYS A 1 93 ? 41.459 -24.364 7.391 0.50 27.65 93 CYS A O 1
ATOM 694 O O B CYS A 1 93 ? 41.370 -25.037 7.182 0.50 28.27 93 CYS A O 1
ATOM 699 N N . GLU A 1 94 ? 39.607 -24.163 6.118 1.00 28.10 94 GLU A N 1
ATOM 700 C CA . GLU A 1 94 ? 40.322 -24.141 4.826 1.00 27.15 94 GLU A CA 1
ATOM 701 C C . GLU A 1 94 ? 40.829 -22.736 4.563 1.00 26.49 94 GLU A C 1
ATOM 702 O O . GLU A 1 94 ? 40.504 -21.785 5.284 1.00 22.99 94 GLU A O 1
ATOM 708 N N . GLU A 1 95 ? 41.679 -22.599 3.550 1.00 26.86 95 GLU A N 1
ATOM 709 C CA . GLU A 1 95 ? 42.260 -21.294 3.274 1.00 28.44 95 GLU A CA 1
ATOM 710 C C . GLU A 1 95 ? 41.183 -20.198 3.167 1.00 28.50 95 GLU A C 1
ATOM 711 O O . GLU A 1 95 ? 41.346 -19.102 3.706 1.00 28.09 95 GLU A O 1
ATOM 717 N N . LYS A 1 96 ? 40.087 -20.487 2.473 1.00 27.33 96 LYS A N 1
ATOM 718 C CA . LYS A 1 96 ? 39.050 -19.450 2.293 1.00 28.37 96 LYS A CA 1
ATOM 719 C C . LYS A 1 96 ? 38.358 -19.011 3.556 1.00 27.34 96 LYS A C 1
ATOM 720 O O . LYS A 1 96 ? 38.006 -17.865 3.669 1.00 26.71 96 LYS A O 1
ATOM 723 N N . ASP A 1 97 ? 38.213 -19.910 4.520 1.00 27.19 97 ASP A N 1
ATOM 724 C CA . ASP A 1 97 ? 37.600 -19.616 5.809 1.00 27.55 97 ASP A CA 1
ATOM 725 C C . ASP A 1 97 ? 38.532 -18.746 6.690 1.00 27.31 97 ASP A C 1
ATOM 726 O O . ASP A 1 97 ? 38.117 -17.787 7.375 1.00 28.43 97 ASP A O 1
ATOM 731 N N . TRP A 1 98 ? 39.800 -19.116 6.678 1.00 27.72 98 TRP A N 1
ATOM 732 C CA . TRP A 1 98 ? 40.826 -18.417 7.427 1.00 27.31 98 TRP A CA 1
ATOM 733 C C . TRP A 1 98 ? 40.902 -16.956 6.924 1.00 27.33 98 TRP A C 1
ATOM 734 O O . TRP A 1 98 ? 40.711 -16.009 7.662 1.00 27.43 98 TRP A O 1
ATOM 745 N N . ASP A 1 99 ? 41.105 -16.810 5.625 1.00 29.16 99 ASP A N 1
ATOM 746 C CA . ASP A 1 99 ? 41.255 -15.501 5.021 1.00 28.43 99 ASP A CA 1
ATOM 747 C C . ASP A 1 99 ? 40.048 -14.602 5.134 1.00 27.38 99 ASP A C 1
ATOM 748 O O . ASP A 1 99 ? 40.231 -13.396 5.362 1.00 25.30 99 ASP A O 1
ATOM 753 N N . PHE A 1 100 ? 38.838 -15.189 5.009 1.00 27.61 100 PHE A N 1
ATOM 754 C CA . PHE A 1 100 ? 37.574 -14.466 5.090 1.00 26.83 100 PHE A CA 1
ATOM 755 C C . PHE A 1 100 ? 37.388 -13.827 6.476 1.00 27.05 100 PHE A C 1
ATOM 756 O O . PHE A 1 100 ? 37.035 -12.639 6.603 1.00 25.20 100 PHE A O 1
ATOM 764 N N . SER A 1 101 ? 37.647 -14.637 7.514 1.00 27.02 101 SER A N 1
ATOM 765 C CA . SER A 1 101 ? 37.576 -14.187 8.903 1.00 27.20 101 SER A CA 1
ATOM 766 C C . SER A 1 101 ? 38.660 -13.182 9.269 1.00 27.90 101 SER A C 1
ATOM 767 O O . SER A 1 101 ? 38.412 -12.209 10.010 1.00 27.51 101 SER A O 1
ATOM 770 N N . MET A 1 102 ? 39.859 -13.384 8.756 1.00 28.24 102 MET A N 1
ATOM 771 C CA . MET A 1 102 ? 40.955 -12.470 9.079 1.00 28.82 102 MET A CA 1
ATOM 772 C C . MET A 1 102 ? 40.674 -11.038 8.470 1.00 29.35 102 MET A C 1
ATOM 773 O O . MET A 1 102 ? 40.902 -10.014 9.112 1.00 29.27 102 MET A O 1
ATOM 778 N N . ASN A 1 103 ? 40.122 -11.029 7.271 1.00 28.40 103 ASN A N 1
ATOM 779 C CA A ASN A 1 103 ? 39.838 -9.795 6.592 0.50 29.36 103 ASN A CA 1
ATOM 780 C CA B ASN A 1 103 ? 39.781 -9.824 6.527 0.50 28.98 103 ASN A CA 1
ATOM 781 C C . ASN A 1 103 ? 38.628 -9.044 7.173 1.00 29.19 103 ASN A C 1
ATOM 782 O O . ASN A 1 103 ? 38.706 -7.831 7.403 1.00 28.82 103 ASN A O 1
ATOM 791 N N . LEU A 1 104 ? 37.519 -9.731 7.409 1.00 28.70 104 LEU A N 1
ATOM 792 C CA . LEU A 1 104 ? 36.390 -9.131 8.050 1.00 27.60 104 LEU A CA 1
ATOM 793 C C . LEU A 1 104 ? 36.593 -8.793 9.514 1.00 27.62 104 LEU A C 1
ATOM 794 O O . LEU A 1 104 ? 36.043 -7.791 9.979 1.00 28.30 104 LEU A O 1
ATOM 799 N N . ASN A 1 105 ? 37.336 -9.626 10.280 1.00 25.83 105 ASN A N 1
ATOM 800 C CA . ASN A 1 105 ? 37.273 -9.497 11.715 1.00 26.41 105 ASN A CA 1
ATOM 801 C C . ASN A 1 105 ? 38.379 -8.568 12.211 1.00 27.00 105 ASN A C 1
ATOM 802 O O . ASN A 1 105 ? 38.242 -7.959 13.308 1.00 26.96 105 ASN A O 1
ATOM 807 N N . VAL A 1 106 ? 39.448 -8.485 11.424 1.00 25.52 106 VAL A N 1
ATOM 808 C CA . VAL A 1 106 ? 40.663 -7.801 11.862 1.00 27.15 106 VAL A CA 1
ATOM 809 C C . VAL A 1 106 ? 41.154 -6.719 10.889 1.00 27.02 106 VAL A C 1
ATOM 810 O O . VAL A 1 106 ? 41.358 -5.572 11.303 1.00 27.43 106 VAL A O 1
ATOM 814 N N . ARG A 1 107 ? 41.324 -7.079 9.625 1.00 27.87 107 ARG A N 1
ATOM 815 C CA . ARG A 1 107 ? 41.769 -6.145 8.622 1.00 27.80 107 ARG A CA 1
ATOM 816 C C . ARG A 1 107 ? 40.816 -4.982 8.601 1.00 28.40 107 ARG A C 1
ATOM 817 O O . ARG A 1 107 ? 41.240 -3.841 8.433 1.00 28.98 107 ARG A O 1
ATOM 825 N N . SER A 1 108 ? 39.535 -5.284 8.717 1.00 27.60 108 SER A N 1
ATOM 826 C CA . SER A 1 108 ? 38.508 -4.274 8.779 1.00 28.85 108 SER A CA 1
ATOM 827 C C . SER A 1 108 ? 38.814 -3.228 9.841 1.00 28.40 108 SER A C 1
ATOM 828 O O . SER A 1 108 ? 38.650 -2.009 9.601 1.00 29.21 108 SER A O 1
ATOM 831 N N . MET A 1 109 ? 39.183 -3.670 11.026 1.00 29.37 109 MET A N 1
ATOM 832 C CA . MET A 1 109 ? 39.427 -2.717 12.109 1.00 29.20 109 MET A CA 1
ATOM 833 C C . MET A 1 109 ? 40.654 -1.826 11.817 1.00 28.12 109 MET A C 1
ATOM 834 O O . MET A 1 109 ? 40.613 -0.616 12.069 1.00 28.13 109 MET A O 1
ATOM 839 N N . TYR A 1 110 ? 41.735 -2.452 11.380 1.00 27.54 110 TYR A N 1
ATOM 840 C CA . TYR A 1 110 ? 42.937 -1.761 10.910 1.00 27.62 110 TYR A CA 1
ATOM 841 C C . TYR A 1 110 ? 42.601 -0.645 9.912 1.00 27.31 110 TYR A C 1
ATOM 842 O O . TYR A 1 110 ? 43.025 0.511 10.088 1.00 27.28 110 TYR A O 1
ATOM 851 N N . LEU A 1 111 ? 41.828 -0.971 8.878 1.00 26.50 111 LEU A N 1
ATOM 852 C CA . LEU A 1 111 ? 41.429 0.047 7.881 1.00 26.65 111 LEU A CA 1
ATOM 853 C C . LEU A 1 111 ? 40.521 1.193 8.427 1.00 26.50 111 LEU A C 1
ATOM 854 O O . LEU A 1 111 ? 40.718 2.349 8.059 1.00 26.43 111 LEU A O 1
ATOM 859 N N . MET A 1 112 ? 39.550 0.879 9.293 1.00 26.57 112 MET A N 1
ATOM 860 C CA . MET A 1 112 ? 38.667 1.894 9.867 1.00 26.44 112 MET A CA 1
ATOM 861 C C . MET A 1 112 ? 39.451 2.839 10.787 1.00 25.28 112 MET A C 1
ATOM 862 O O . MET A 1 112 ? 39.273 4.051 10.743 1.00 25.63 112 MET A O 1
ATOM 867 N N . ILE A 1 113 ? 40.300 2.248 11.624 1.00 26.52 113 ILE A N 1
ATOM 868 C CA . ILE A 1 113 ? 41.127 2.999 12.549 1.00 26.12 113 ILE A CA 1
ATOM 869 C C . ILE A 1 113 ? 42.102 3.873 11.776 1.00 26.29 113 ILE A C 1
ATOM 870 O O . ILE A 1 113 ? 42.180 5.090 12.016 1.00 26.45 113 ILE A O 1
ATOM 875 N N . LYS A 1 114 ? 42.752 3.293 10.766 1.00 27.37 114 LYS A N 1
ATOM 876 C CA . LYS A 1 114 ? 43.714 4.064 9.961 1.00 28.11 114 LYS A CA 1
ATOM 877 C C . LYS A 1 114 ? 43.007 5.232 9.222 1.00 27.61 114 LYS A C 1
ATOM 878 O O . LYS A 1 114 ? 43.601 6.331 9.141 1.00 26.45 114 LYS A O 1
ATOM 884 N N . ALA A 1 115 ? 41.785 5.022 8.693 1.00 25.79 115 ALA A N 1
ATOM 885 C CA . ALA A 1 115 ? 41.032 6.128 8.097 1.00 26.21 115 ALA A CA 1
ATOM 886 C C . ALA A 1 115 ? 40.547 7.219 9.093 1.00 25.69 115 ALA A C 1
ATOM 887 O O . ALA A 1 115 ? 40.522 8.412 8.743 1.00 27.22 115 ALA A O 1
ATOM 889 N N . PHE A 1 116 ? 40.136 6.838 10.300 1.00 25.86 116 PHE A N 1
ATOM 890 C CA . PHE A 1 116 ? 39.410 7.758 11.202 1.00 26.63 116 PHE A CA 1
ATOM 891 C C . PHE A 1 116 ? 40.274 8.342 12.302 1.00 26.34 116 PHE A C 1
ATOM 892 O O . PHE A 1 116 ? 40.078 9.443 12.723 1.00 25.38 116 PHE A O 1
ATOM 900 N N . LEU A 1 117 ? 41.258 7.580 12.753 1.00 27.06 117 LEU A N 1
ATOM 901 C CA . LEU A 1 117 ? 42.169 8.077 13.802 1.00 27.16 117 LEU A CA 1
ATOM 902 C C . LEU A 1 117 ? 42.780 9.487 13.540 1.00 27.50 117 LEU A C 1
ATOM 903 O O . LEU A 1 117 ? 42.844 10.246 14.464 1.00 26.17 117 LEU A O 1
ATOM 908 N N . PRO A 1 118 ? 43.291 9.788 12.307 1.00 27.01 118 PRO A N 1
ATOM 909 C CA . PRO A 1 118 ? 43.862 11.098 12.017 1.00 27.77 118 PRO A CA 1
ATOM 910 C C . PRO A 1 118 ? 42.922 12.266 12.358 1.00 27.20 118 PRO A C 1
ATOM 911 O O . PRO A 1 118 ? 43.389 13.303 12.810 1.00 26.50 118 PRO A O 1
ATOM 915 N N . LYS A 1 119 ? 41.615 12.063 12.189 1.00 27.88 119 LYS A N 1
ATOM 916 C CA . LYS A 1 119 ? 40.571 13.037 12.626 1.00 29.20 119 LYS A CA 1
ATOM 917 C C . LYS A 1 119 ? 40.576 13.237 14.140 1.00 29.23 119 LYS A C 1
ATOM 918 O O . LYS A 1 119 ? 40.580 14.371 14.633 1.00 28.20 119 LYS A O 1
ATOM 924 N N . MET A 1 120 ? 40.679 12.126 14.875 1.00 28.42 120 MET A N 1
ATOM 925 C CA . MET A 1 120 ? 40.692 12.220 16.305 1.00 28.18 120 MET A CA 1
ATOM 926 C C . MET A 1 120 ? 41.998 12.881 16.807 1.00 27.58 120 MET A C 1
ATOM 927 O O . MET A 1 120 ? 41.990 13.693 17.716 1.00 26.77 120 MET A O 1
ATOM 932 N N . LEU A 1 121 ? 43.102 12.542 16.181 1.00 26.99 121 LEU A N 1
ATOM 933 C CA . LEU A 1 121 ? 44.377 13.167 16.540 1.00 26.25 121 LEU A CA 1
ATOM 934 C C . LEU A 1 121 ? 44.346 14.657 16.283 1.00 26.78 121 LEU A C 1
ATOM 935 O O . LEU A 1 121 ? 44.794 15.405 17.076 1.00 26.38 121 LEU A O 1
ATOM 940 N N . ALA A 1 122 ? 43.814 15.072 15.156 1.00 26.38 122 ALA A N 1
ATOM 941 C CA . ALA A 1 122 ? 43.667 16.481 14.882 1.00 27.76 122 ALA A CA 1
ATOM 942 C C . ALA A 1 122 ? 42.800 17.247 15.911 1.00 27.03 122 ALA A C 1
ATOM 943 O O . ALA A 1 122 ? 42.966 18.456 16.106 1.00 27.16 122 ALA A O 1
ATOM 945 N N . GLN A 1 123 ? 41.870 16.576 16.551 1.00 27.63 123 GLN A N 1
ATOM 946 C CA . GLN A 1 123 ? 41.079 17.230 17.585 1.00 28.31 123 GLN A CA 1
ATOM 947 C C . GLN A 1 123 ? 41.691 16.995 18.975 1.00 26.74 123 GLN A C 1
ATOM 948 O O . GLN A 1 123 ? 41.182 17.508 19.899 1.00 24.88 123 GLN A O 1
ATOM 954 N N . LYS A 1 124 ? 42.810 16.270 19.068 1.00 25.99 124 LYS A N 1
ATOM 955 C CA . LYS A 1 124 ? 43.432 15.791 20.328 1.00 27.16 124 LYS A CA 1
ATOM 956 C C . LYS A 1 124 ? 42.422 15.063 21.265 1.00 27.77 124 LYS A C 1
ATOM 957 O O . LYS A 1 124 ? 42.488 15.170 22.494 1.00 27.70 124 LYS A O 1
ATOM 963 N N . SER A 1 125 ? 41.503 14.304 20.684 1.00 27.75 125 SER A N 1
ATOM 964 C CA . SER A 1 125 ? 40.489 13.659 21.473 1.00 27.98 125 SER A CA 1
ATOM 965 C C . SER A 1 125 ? 39.837 12.575 20.610 1.00 27.30 125 SER A C 1
ATOM 966 O O . SER A 1 125 ? 39.426 12.820 19.466 1.00 27.53 125 SER A O 1
ATOM 969 N N . GLY A 1 126 ? 39.721 11.369 21.142 1.00 27.98 126 GLY A N 1
ATOM 970 C CA . GLY A 1 126 ? 38.992 10.314 20.433 1.00 27.70 126 GLY A CA 1
ATOM 971 C C . GLY A 1 126 ? 38.866 9.058 21.262 1.00 28.49 126 GLY A C 1
ATOM 972 O O . GLY A 1 126 ? 39.525 8.923 22.290 1.00 26.99 126 GLY A O 1
ATOM 973 N N . ASN A 1 127 ? 37.974 8.165 20.852 1.00 27.52 127 ASN A N 1
ATOM 974 C CA . ASN A 1 127 ? 37.683 6.952 21.618 1.00 27.50 127 ASN A CA 1
ATOM 975 C C . ASN A 1 127 ? 37.306 5.856 20.628 1.00 26.16 127 ASN A C 1
ATOM 976 O O . ASN A 1 127 ? 36.374 6.027 19.805 1.00 25.10 127 ASN A O 1
ATOM 981 N N . ILE A 1 128 ? 38.060 4.760 20.645 1.00 26.02 128 ILE A N 1
ATOM 982 C CA . ILE A 1 128 ? 37.871 3.653 19.728 1.00 27.17 128 ILE A CA 1
ATOM 983 C C . ILE A 1 128 ? 37.444 2.422 20.572 1.00 28.11 128 ILE A C 1
ATOM 984 O O . ILE A 1 128 ? 38.128 2.022 21.551 1.00 27.49 128 ILE A O 1
ATOM 989 N N . ILE A 1 129 ? 36.283 1.884 20.254 1.00 28.42 129 ILE A N 1
ATOM 990 C CA . ILE A 1 129 ? 35.782 0.645 20.912 1.00 29.13 129 ILE A CA 1
ATOM 991 C C . ILE A 1 129 ? 35.764 -0.494 19.878 1.00 27.67 129 ILE A C 1
ATOM 992 O O . ILE A 1 129 ? 35.147 -0.330 18.816 1.00 28.05 129 ILE A O 1
ATOM 997 N N . ASN A 1 130 ? 36.458 -1.597 20.175 1.00 27.57 130 ASN A N 1
ATOM 998 C CA . ASN A 1 130 ? 36.546 -2.763 19.306 1.00 26.69 130 ASN A CA 1
ATOM 999 C C . ASN A 1 130 ? 35.795 -3.965 19.866 1.00 27.24 130 ASN A C 1
ATOM 1000 O O . ASN A 1 130 ? 35.816 -4.212 21.055 1.00 27.52 130 ASN A O 1
ATOM 1005 N N . MET A 1 131 ? 35.057 -4.669 19.020 1.00 27.21 131 MET A N 1
ATOM 1006 C CA . MET A 1 131 ? 34.311 -5.880 19.485 1.00 28.28 131 MET A CA 1
ATOM 1007 C C . MET A 1 131 ? 35.240 -7.091 19.453 1.00 27.02 131 MET A C 1
ATOM 1008 O O . MET A 1 131 ? 35.698 -7.487 18.390 1.00 29.02 131 MET A O 1
ATOM 1013 N N . SER A 1 132 ? 35.520 -7.664 20.632 1.00 27.27 132 SER A N 1
ATOM 1014 C CA . SER A 1 132 ? 36.323 -8.894 20.757 1.00 28.08 132 SER A CA 1
ATOM 1015 C C . SER A 1 132 ? 35.380 -9.977 21.260 1.00 28.05 132 SER A C 1
ATOM 1016 O O . SER A 1 132 ? 34.211 -9.943 20.892 1.00 27.86 132 SER A O 1
ATOM 1019 N N . SER A 1 133 ? 35.895 -10.932 22.047 1.00 27.71 133 SER A N 1
ATOM 1020 C CA . SER A 1 133 ? 35.137 -12.060 22.581 1.00 27.99 133 SER A CA 1
ATOM 1021 C C . SER A 1 133 ? 35.977 -12.699 23.683 1.00 28.29 133 SER A C 1
ATOM 1022 O O . SER A 1 133 ? 37.201 -12.501 23.727 1.00 27.13 133 SER A O 1
ATOM 1025 N N . VAL A 1 134 ? 35.324 -13.405 24.611 1.00 27.47 134 VAL A N 1
ATOM 1026 C CA . VAL A 1 134 ? 36.057 -14.219 25.562 1.00 27.75 134 VAL A CA 1
ATOM 1027 C C . VAL A 1 134 ? 36.740 -15.386 24.845 1.00 26.23 134 VAL A C 1
ATOM 1028 O O . VAL A 1 134 ? 37.695 -15.962 25.377 1.00 27.79 134 VAL A O 1
ATOM 1032 N N . ALA A 1 135 ? 36.185 -15.762 23.698 1.00 25.65 135 ALA A N 1
ATOM 1033 C CA . ALA A 1 135 ? 36.818 -16.702 22.785 1.00 25.88 135 ALA A CA 1
ATOM 1034 C C . ALA A 1 135 ? 37.927 -16.011 21.976 1.00 26.61 135 ALA A C 1
ATOM 1035 O O . ALA A 1 135 ? 37.681 -15.408 20.936 1.00 26.70 135 ALA A O 1
ATOM 1037 N N . SER A 1 136 ? 39.143 -16.108 22.487 1.00 26.16 136 SER A N 1
ATOM 1038 C CA . SER A 1 136 ? 40.177 -15.124 22.218 1.00 26.74 136 SER A CA 1
ATOM 1039 C C . SER A 1 136 ? 41.460 -15.496 22.963 1.00 27.79 136 SER A C 1
ATOM 1040 O O . SER A 1 136 ? 41.676 -16.652 23.278 1.00 27.28 136 SER A O 1
ATOM 1043 N N . SER A 1 137 ? 42.343 -14.568 23.204 1.00 28.18 137 SER A N 1
ATOM 1044 C CA . SER A 1 137 ? 43.377 -14.721 24.216 1.00 27.93 137 SER A CA 1
ATOM 1045 C C . SER A 1 137 ? 42.858 -14.862 25.666 1.00 28.21 137 SER A C 1
ATOM 1046 O O . SER A 1 137 ? 43.579 -15.306 26.550 1.00 27.46 137 SER A O 1
ATOM 1049 N N . VAL A 1 138 ? 41.598 -14.503 25.888 1.00 26.93 138 VAL A N 1
ATOM 1050 C CA . VAL A 1 138 ? 41.024 -14.564 27.233 1.00 28.69 138 VAL A CA 1
ATOM 1051 C C . VAL A 1 138 ? 40.937 -16.047 27.639 1.00 28.22 138 VAL A C 1
ATOM 1052 O O . VAL A 1 138 ? 41.489 -16.414 28.630 1.00 27.63 138 VAL A O 1
ATOM 1056 N N . LYS A 1 139 ? 40.259 -16.864 26.862 1.00 28.88 139 LYS A N 1
ATOM 1057 C CA . LYS A 1 139 ? 40.192 -18.288 27.169 1.00 30.02 139 LYS A CA 1
ATOM 1058 C C . LYS A 1 139 ? 40.047 -19.082 25.891 1.00 28.52 139 LYS A C 1
ATOM 1059 O O . LYS A 1 139 ? 39.637 -18.543 24.861 1.00 28.71 139 LYS A O 1
ATOM 1065 N N . GLY A 1 140 ? 40.266 -20.377 26.036 1.00 27.17 140 GLY A N 1
ATOM 1066 C CA . GLY A 1 140 ? 40.169 -21.293 24.940 1.00 28.44 140 GLY A CA 1
ATOM 1067 C C . GLY A 1 140 ? 38.710 -21.723 24.925 1.00 28.73 140 GLY A C 1
ATOM 1068 O O . GLY A 1 140 ? 38.116 -22.075 25.972 1.00 28.45 140 GLY A O 1
ATOM 1069 N N . VAL A 1 141 ? 38.162 -21.744 23.726 1.00 27.95 141 VAL A N 1
ATOM 1070 C CA . VAL A 1 141 ? 36.788 -22.161 23.499 1.00 28.28 141 VAL A CA 1
ATOM 1071 C C . VAL A 1 141 ? 36.803 -23.153 22.327 1.00 28.67 141 VAL A C 1
ATOM 1072 O O . VAL A 1 141 ? 37.469 -22.907 21.332 1.00 29.62 141 VAL A O 1
ATOM 1076 N N . VAL A 1 142 ? 36.051 -24.254 22.424 1.00 27.55 142 VAL A N 1
ATOM 1077 C CA . VAL A 1 142 ? 36.065 -25.292 21.388 1.00 26.18 142 VAL A CA 1
ATOM 1078 C C . VAL A 1 142 ? 35.351 -24.882 20.069 1.00 24.83 142 VAL A C 1
ATOM 1079 O O . VAL A 1 142 ? 34.398 -24.151 20.078 1.00 22.89 142 VAL A O 1
ATOM 1083 N N . ASN A 1 143 ? 35.829 -25.417 18.942 1.00 24.00 143 ASN A N 1
ATOM 1084 C CA . ASN A 1 143 ? 35.258 -25.188 17.613 1.00 25.15 143 ASN A CA 1
ATOM 1085 C C . ASN A 1 143 ? 35.220 -23.710 17.177 1.00 25.33 143 ASN A C 1
ATOM 1086 O O . ASN A 1 143 ? 34.372 -23.312 16.383 1.00 25.91 143 ASN A O 1
ATOM 1091 N N . ARG A 1 144 ? 36.205 -22.908 17.618 1.00 24.92 144 ARG A N 1
ATOM 1092 C CA . ARG A 1 144 ? 36.240 -21.488 17.321 1.00 23.85 144 ARG A CA 1
ATOM 1093 C C . ARG A 1 144 ? 37.682 -21.026 16.960 1.00 23.45 144 ARG A C 1
ATOM 1094 O O . ARG A 1 144 ? 38.107 -19.948 17.360 1.00 24.33 144 ARG A O 1
ATOM 1102 N N . CYS A 1 145 ? 38.361 -21.811 16.144 1.00 23.53 145 CYS A N 1
ATOM 1103 C CA . CYS A 1 145 ? 39.766 -21.549 15.824 1.00 25.01 145 CYS A CA 1
ATOM 1104 C C . CYS A 1 145 ? 40.081 -20.223 15.198 1.00 24.65 145 CYS A C 1
ATOM 1105 O O . CYS A 1 145 ? 40.843 -19.403 15.770 1.00 25.44 145 CYS A O 1
ATOM 1108 N N . VAL A 1 146 ? 39.615 -20.014 13.975 1.00 26.06 146 VAL A N 1
ATOM 1109 C CA . VAL A 1 146 ? 39.935 -18.725 13.319 1.00 25.58 146 VAL A CA 1
ATOM 1110 C C . VAL A 1 146 ? 39.217 -17.535 14.068 1.00 25.83 146 VAL A C 1
ATOM 1111 O O . VAL A 1 146 ? 39.810 -16.452 14.214 1.00 25.37 146 VAL A O 1
ATOM 1115 N N . TYR A 1 147 ? 38.036 -17.792 14.638 1.00 23.99 147 TYR A N 1
ATOM 1116 C CA . TYR A 1 147 ? 37.372 -16.759 15.390 1.00 24.02 147 TYR A CA 1
ATOM 1117 C C . TYR A 1 147 ? 38.180 -16.331 16.566 1.00 24.71 147 TYR A C 1
ATOM 1118 O O . TYR A 1 147 ? 38.356 -15.120 16.790 1.00 25.62 147 TYR A O 1
ATOM 1127 N N . SER A 1 148 ? 38.638 -17.290 17.383 1.00 25.38 148 SER A N 1
ATOM 1128 C CA . SER A 1 148 ? 39.399 -16.947 18.571 1.00 24.57 148 SER A CA 1
ATOM 1129 C C . SER A 1 148 ? 40.742 -16.197 18.209 1.00 25.36 148 SER A C 1
ATOM 1130 O O . SER A 1 148 ? 41.188 -15.336 18.895 1.00 27.17 148 SER A O 1
ATOM 1133 N N . THR A 1 149 ? 41.360 -16.608 17.118 1.00 26.45 149 THR A N 1
ATOM 1134 C CA . THR A 1 149 ? 42.597 -16.059 16.621 1.00 26.26 149 THR A CA 1
ATOM 1135 C C . THR A 1 149 ? 42.347 -14.602 16.274 1.00 26.27 149 THR A C 1
ATOM 1136 O O . THR A 1 149 ? 43.145 -13.710 16.634 1.00 24.48 149 THR A O 1
ATOM 1140 N N . THR A 1 150 ? 41.270 -14.363 15.536 1.00 24.69 150 THR A N 1
ATOM 1141 C CA . THR A 1 150 ? 40.926 -12.934 15.161 1.00 25.43 150 THR A CA 1
ATOM 1142 C C . THR A 1 150 ? 40.559 -12.107 16.332 1.00 25.85 150 THR A C 1
ATOM 1143 O O . THR A 1 150 ? 40.929 -10.977 16.407 1.00 24.67 150 THR A O 1
ATOM 1147 N N . LYS A 1 151 ? 39.858 -12.684 17.320 1.00 27.49 151 LYS A N 1
ATOM 1148 C CA . LYS A 1 151 ? 39.368 -11.873 18.400 1.00 27.39 151 LYS A CA 1
ATOM 1149 C C . LYS A 1 151 ? 40.476 -11.593 19.405 1.00 27.86 151 LYS A C 1
ATOM 1150 O O . LYS A 1 151 ? 40.447 -10.570 20.088 1.00 28.15 151 LYS A O 1
ATOM 1156 N N . ALA A 1 152 ? 41.443 -12.511 19.489 1.00 26.33 152 ALA A N 1
ATOM 1157 C CA . ALA A 1 152 ? 42.739 -12.229 20.166 1.00 26.19 152 ALA A CA 1
ATOM 1158 C C . ALA A 1 152 ? 43.432 -11.064 19.463 1.00 25.06 152 ALA A C 1
ATOM 1159 O O . ALA A 1 152 ? 43.894 -10.156 20.133 1.00 24.88 152 ALA A O 1
ATOM 1161 N N . ALA A 1 153 ? 43.469 -11.111 18.156 1.00 26.57 153 ALA A N 1
ATOM 1162 C CA . ALA A 1 153 ? 44.183 -10.084 17.356 1.00 26.75 153 ALA A CA 1
ATOM 1163 C C . ALA A 1 153 ? 43.549 -8.728 17.674 1.00 27.21 153 ALA A C 1
ATOM 1164 O O . ALA A 1 153 ? 44.279 -7.744 17.870 1.00 24.81 153 ALA A O 1
ATOM 1166 N N . VAL A 1 154 ? 42.232 -8.718 17.879 1.00 25.00 154 VAL A N 1
ATOM 1167 C CA . VAL A 1 154 ? 41.566 -7.467 18.207 1.00 27.27 154 VAL A CA 1
ATOM 1168 C C . VAL A 1 154 ? 42.090 -6.859 19.494 1.00 26.56 154 VAL A C 1
ATOM 1169 O O . VAL A 1 154 ? 42.243 -5.640 19.617 1.00 27.57 154 VAL A O 1
ATOM 1173 N N . ILE A 1 155 ? 42.269 -7.703 20.501 1.00 27.94 155 ILE A N 1
ATOM 1174 C CA . ILE A 1 155 ? 42.850 -7.265 21.801 1.00 26.47 155 ILE A CA 1
ATOM 1175 C C . ILE A 1 155 ? 44.278 -6.688 21.631 1.00 26.32 155 ILE A C 1
ATOM 1176 O O . ILE A 1 155 ? 44.569 -5.659 22.186 1.00 25.69 155 ILE A O 1
ATOM 1181 N N . GLY A 1 156 ? 45.117 -7.350 20.832 1.00 26.24 156 GLY A N 1
ATOM 1182 C CA . GLY A 1 156 ? 46.466 -6.840 20.526 1.00 26.20 156 GLY A CA 1
ATOM 1183 C C . GLY A 1 156 ? 46.412 -5.464 19.865 1.00 26.41 156 GLY A C 1
ATOM 1184 O O . GLY A 1 156 ? 47.202 -4.523 20.222 1.00 25.60 156 GLY A O 1
ATOM 1185 N N . LEU A 1 157 ? 45.487 -5.348 18.917 1.00 25.79 157 LEU A N 1
ATOM 1186 C CA . LEU A 1 157 ? 45.325 -4.091 18.157 1.00 25.90 157 LEU A CA 1
ATOM 1187 C C . LEU A 1 157 ? 44.830 -2.970 19.058 1.00 26.56 157 LEU A C 1
ATOM 1188 O O . LEU A 1 157 ? 45.352 -1.830 19.010 1.00 25.99 157 LEU A O 1
ATOM 1193 N N . THR A 1 158 ? 43.859 -3.306 19.917 1.00 25.19 158 THR A N 1
ATOM 1194 C CA . THR A 1 158 ? 43.351 -2.384 20.927 1.00 26.07 158 THR A CA 1
ATOM 1195 C C . THR A 1 158 ? 44.422 -1.790 21.862 1.00 25.46 158 THR A C 1
ATOM 1196 O O . THR A 1 158 ? 44.473 -0.581 22.109 1.00 25.69 158 THR A O 1
ATOM 1200 N N . LYS A 1 159 ? 45.264 -2.644 22.423 1.00 25.15 159 LYS A N 1
ATOM 1201 C CA . LYS A 1 159 ? 46.277 -2.195 23.363 1.00 26.64 159 LYS A CA 1
ATOM 1202 C C . LYS A 1 159 ? 47.381 -1.385 22.652 1.00 26.07 159 LYS A C 1
ATOM 1203 O O . LYS A 1 159 ? 47.927 -0.449 23.213 1.00 28.29 159 LYS A O 1
ATOM 1209 N N . SER A 1 160 ? 47.715 -1.799 21.426 1.00 26.61 160 SER A N 1
ATOM 1210 C CA . SER A 1 160 ? 48.662 -1.055 20.569 1.00 25.95 160 SER A CA 1
ATOM 1211 C C . SER A 1 160 ? 48.214 0.394 20.349 1.00 25.81 160 SER A C 1
ATOM 1212 O O . SER A 1 160 ? 49.006 1.327 20.574 1.00 25.97 160 SER A O 1
ATOM 1215 N N . VAL A 1 161 ? 46.977 0.563 19.899 1.00 24.44 161 VAL A N 1
ATOM 1216 C CA . VAL A 1 161 ? 46.420 1.897 19.622 1.00 25.54 161 VAL A CA 1
ATOM 1217 C C . VAL A 1 161 ? 46.372 2.694 20.918 1.00 25.83 161 VAL A C 1
ATOM 1218 O O . VAL A 1 161 ? 46.772 3.857 20.968 1.00 26.87 161 VAL A O 1
ATOM 1222 N N . ALA A 1 162 ? 45.936 2.058 21.997 1.00 27.49 162 ALA A N 1
ATOM 1223 C CA . ALA A 1 162 ? 45.843 2.723 23.283 1.00 26.61 162 ALA A CA 1
ATOM 1224 C C . ALA A 1 162 ? 47.228 3.230 23.744 1.00 26.61 162 ALA A C 1
ATOM 1225 O O . ALA A 1 162 ? 47.339 4.313 24.247 1.00 26.61 162 ALA A O 1
ATOM 1227 N N . ALA A 1 163 ? 48.271 2.394 23.610 1.00 26.51 163 ALA A N 1
ATOM 1228 C CA . ALA A 1 163 ? 49.660 2.732 23.986 1.00 26.65 163 ALA A CA 1
ATOM 1229 C C . ALA A 1 163 ? 50.236 3.805 23.103 1.00 26.98 163 ALA A C 1
ATOM 1230 O O . ALA A 1 163 ? 51.038 4.684 23.574 1.00 26.23 163 ALA A O 1
ATOM 1232 N N . ASP A 1 164 ? 49.937 3.719 21.805 1.00 26.76 164 ASP A N 1
ATOM 1233 C CA . ASP A 1 164 ? 50.573 4.659 20.851 1.00 26.70 164 ASP A CA 1
ATOM 1234 C C . ASP A 1 164 ? 50.032 6.108 20.980 1.00 26.71 164 ASP A C 1
ATOM 1235 O O . ASP A 1 164 ? 50.741 7.100 20.731 1.00 27.25 164 ASP A O 1
ATOM 1240 N N . PHE A 1 165 ? 48.779 6.245 21.375 1.00 26.71 165 PHE A N 1
ATOM 1241 C CA . PHE A 1 165 ? 48.084 7.535 21.215 1.00 26.85 165 PHE A CA 1
ATOM 1242 C C . PHE A 1 165 ? 47.493 8.108 22.489 1.00 27.28 165 PHE A C 1
ATOM 1243 O O . PHE A 1 165 ? 46.764 9.111 22.473 1.00 25.55 165 PHE A O 1
ATOM 1251 N N . ILE A 1 166 ? 47.878 7.504 23.598 1.00 27.44 166 ILE A N 1
ATOM 1252 C CA . ILE A 1 166 ? 47.471 7.967 24.905 1.00 27.65 166 ILE A CA 1
ATOM 1253 C C . ILE A 1 166 ? 47.809 9.424 25.172 1.00 28.50 166 ILE A C 1
ATOM 1254 O O . ILE A 1 166 ? 47.020 10.116 25.788 1.00 28.47 166 ILE A O 1
ATOM 1259 N N . GLN A 1 167 ? 48.944 9.905 24.693 1.00 27.72 167 GLN A N 1
ATOM 1260 C CA . GLN A 1 167 ? 49.350 11.250 24.995 1.00 29.67 167 GLN A CA 1
ATOM 1261 C C . GLN A 1 167 ? 48.688 12.215 24.078 1.00 29.00 167 GLN A C 1
ATOM 1262 O O . GLN A 1 167 ? 48.821 13.396 24.292 1.00 29.21 167 GLN A O 1
ATOM 1268 N N . GLN A 1 168 ? 47.995 11.739 23.053 1.00 28.68 168 GLN A N 1
ATOM 1269 C CA . GLN A 1 168 ? 47.287 12.651 22.125 1.00 30.06 168 GLN A CA 1
ATOM 1270 C C . GLN A 1 168 ? 45.779 12.619 22.350 1.00 30.30 168 GLN A C 1
ATOM 1271 O O . GLN A 1 168 ? 45.028 12.916 21.419 1.00 30.69 168 GLN A O 1
ATOM 1281 N N . GLY A 1 169 ? 45.353 12.142 23.533 1.00 29.05 169 GLY A N 1
ATOM 1282 C CA . GLY A 1 169 ? 43.977 12.215 23.993 1.00 29.63 169 GLY A CA 1
ATOM 1283 C C . GLY A 1 169 ? 43.071 11.094 23.497 1.00 28.65 169 GLY A C 1
ATOM 1284 O O . GLY A 1 169 ? 41.872 11.203 23.587 1.00 29.98 169 GLY A O 1
ATOM 1285 N N . ILE A 1 170 ? 43.643 10.039 22.943 1.00 28.49 170 ILE A N 1
ATOM 1286 C CA . ILE A 1 170 ? 42.920 8.891 22.467 1.00 28.96 170 ILE A CA 1
ATOM 1287 C C . ILE A 1 170 ? 42.816 7.715 23.464 1.00 28.64 170 ILE A C 1
ATOM 1288 O O . ILE A 1 170 ? 43.832 7.259 24.043 1.00 28.27 170 ILE A O 1
ATOM 1293 N N . ARG A 1 171 ? 41.581 7.231 23.628 1.00 28.72 171 ARG A N 1
ATOM 1294 C CA . ARG A 1 171 ? 41.309 5.988 24.367 1.00 30.36 171 ARG A CA 1
ATOM 1295 C C . ARG A 1 171 ? 40.981 4.869 23.364 1.00 29.51 171 ARG A C 1
ATOM 1296 O O . ARG A 1 171 ? 40.293 5.096 22.345 1.00 28.38 171 ARG A O 1
ATOM 1304 N N . CYS A 1 172 ? 41.414 3.659 23.701 1.00 29.00 172 CYS A N 1
ATOM 1305 C CA . CYS A 1 172 ? 41.055 2.464 22.962 1.00 28.19 172 CYS A CA 1
ATOM 1306 C C . CYS A 1 172 ? 40.768 1.294 23.925 1.00 28.23 172 CYS A C 1
ATOM 1307 O O . CYS A 1 172 ? 41.600 0.941 24.783 1.00 25.10 172 CYS A O 1
ATOM 1310 N N . ASN A 1 173 ? 39.552 0.748 23.837 1.00 28.10 173 ASN A N 1
ATOM 1311 C CA . ASN A 1 173 ? 39.187 -0.445 24.601 1.00 29.17 173 ASN A CA 1
ATOM 1312 C C . ASN A 1 173 ? 38.481 -1.502 23.786 1.00 29.25 173 ASN A C 1
ATOM 1313 O O . ASN A 1 173 ? 37.914 -1.208 22.676 1.00 28.85 173 ASN A O 1
ATOM 1318 N N . CYS A 1 174 ? 38.409 -2.725 24.309 1.00 28.61 174 CYS A N 1
ATOM 1319 C CA . CYS A 1 174 ? 37.576 -3.685 23.580 1.00 29.95 174 CYS A CA 1
ATOM 1320 C C . CYS A 1 174 ? 36.588 -4.396 24.477 1.00 30.18 174 CYS A C 1
ATOM 1321 O O . CYS A 1 174 ? 36.738 -4.403 25.702 1.00 31.13 174 CYS A O 1
ATOM 1324 N N . VAL A 1 175 ? 35.548 -4.943 23.862 1.00 30.60 175 VAL A N 1
ATOM 1325 C CA . VAL A 1 175 ? 34.476 -5.605 24.609 1.00 29.78 175 VAL A CA 1
ATOM 1326 C C . VAL A 1 175 ? 34.522 -7.095 24.326 1.00 29.83 175 VAL A C 1
ATOM 1327 O O . VAL A 1 175 ? 34.601 -7.486 23.148 1.00 28.76 175 VAL A O 1
ATOM 1331 N N . CYS A 1 176 ? 34.417 -7.898 25.391 1.00 27.78 176 CYS A N 1
ATOM 1332 C CA . CYS A 1 176 ? 34.601 -9.367 25.287 1.00 27.77 176 CYS A CA 1
ATOM 1333 C C . CYS A 1 176 ? 33.394 -10.090 25.871 1.00 27.00 176 CYS A C 1
ATOM 1334 O O . CYS A 1 176 ? 33.435 -10.521 27.050 1.00 24.89 176 CYS A O 1
ATOM 1337 N N . PRO A 1 177 ? 32.333 -10.254 25.054 1.00 25.11 177 PRO A N 1
ATOM 1338 C CA . PRO A 1 177 ? 31.170 -11.017 25.520 1.00 26.76 177 PRO A CA 1
ATOM 1339 C C . PRO A 1 177 ? 31.350 -12.491 25.548 1.00 27.08 177 PRO A C 1
ATOM 1340 O O . PRO A 1 177 ? 32.227 -13.004 24.857 1.00 28.02 177 PRO A O 1
ATOM 1344 N N . GLY A 1 178 ? 30.511 -13.140 26.361 1.00 27.35 178 GLY A N 1
ATOM 1345 C CA . GLY A 1 178 ? 30.170 -14.518 26.258 1.00 27.43 178 GLY A CA 1
ATOM 1346 C C . GLY A 1 178 ? 29.105 -14.692 25.159 1.00 27.64 178 GLY A C 1
ATOM 1347 O O . GLY A 1 178 ? 29.176 -14.073 24.143 1.00 29.89 178 GLY A O 1
ATOM 1348 N N . THR A 1 179 ? 28.098 -15.485 25.394 1.00 27.24 179 THR A N 1
ATOM 1349 C CA . THR A 1 179 ? 27.083 -15.714 24.405 1.00 27.55 179 THR A CA 1
ATOM 1350 C C . THR A 1 179 ? 26.011 -14.624 24.432 1.00 27.05 179 THR A C 1
ATOM 1351 O O . THR A 1 179 ? 25.449 -14.348 25.485 1.00 27.30 179 THR A O 1
ATOM 1355 N N . VAL A 1 180 ? 25.727 -14.048 23.272 1.00 26.00 180 VAL A N 1
ATOM 1356 C CA . VAL A 1 180 ? 24.712 -12.994 23.117 1.00 26.38 180 VAL A CA 1
ATOM 1357 C C . VAL A 1 180 ? 23.646 -13.481 22.116 1.00 26.98 180 VAL A C 1
ATOM 1358 O O . VAL A 1 180 ? 24.003 -13.949 21.015 1.00 26.10 180 VAL A O 1
ATOM 1362 N N . ASP A 1 181 ? 22.372 -13.333 22.486 1.00 26.21 181 ASP A N 1
ATOM 1363 C CA . ASP A 1 181 ? 21.232 -13.785 21.690 1.00 27.44 181 ASP A CA 1
ATOM 1364 C C . ASP A 1 181 ? 21.055 -12.805 20.511 1.00 27.20 181 ASP A C 1
ATOM 1365 O O . ASP A 1 181 ? 20.405 -11.747 20.647 1.00 28.65 181 ASP A O 1
ATOM 1370 N N . THR A 1 182 ? 21.686 -13.117 19.408 1.00 24.43 182 THR A N 1
ATOM 1371 C CA . THR A 1 182 ? 21.596 -12.332 18.189 1.00 26.24 182 THR A CA 1
ATOM 1372 C C . THR A 1 182 ? 21.116 -13.201 16.989 1.00 25.95 182 THR A C 1
ATOM 1373 O O . THR A 1 182 ? 21.066 -14.449 17.097 1.00 25.47 182 THR A O 1
ATOM 1377 N N . PRO A 1 183 ? 20.801 -12.561 15.845 1.00 25.76 183 PRO A N 1
ATOM 1378 C CA . PRO A 1 183 ? 20.321 -13.397 14.756 1.00 26.11 183 PRO A CA 1
ATOM 1379 C C . PRO A 1 183 ? 21.362 -14.366 14.257 1.00 25.84 183 PRO A C 1
ATOM 1380 O O . PRO A 1 183 ? 20.990 -15.499 13.941 1.00 24.30 183 PRO A O 1
ATOM 1384 N N . SER A 1 184 ? 22.645 -13.978 14.293 1.00 25.00 184 SER A N 1
ATOM 1385 C CA . SER A 1 184 ? 23.656 -14.920 13.827 1.00 26.41 184 SER A CA 1
ATOM 1386 C C . SER A 1 184 ? 23.815 -16.064 14.810 1.00 25.66 184 SER A C 1
ATOM 1387 O O . SER A 1 184 ? 24.066 -17.162 14.390 1.00 27.26 184 SER A O 1
ATOM 1390 N N . LEU A 1 185 ? 23.709 -15.806 16.099 1.00 26.02 185 LEU A N 1
ATOM 1391 C CA . LEU A 1 185 ? 23.681 -16.915 17.045 1.00 27.02 185 LEU A CA 1
ATOM 1392 C C . LEU A 1 185 ? 22.548 -17.898 16.712 1.00 25.80 185 LEU A C 1
ATOM 1393 O O . LEU A 1 185 ? 22.760 -19.114 16.716 1.00 25.40 185 LEU A O 1
ATOM 1398 N N . GLN A 1 186 ? 21.369 -17.398 16.373 1.00 26.32 186 GLN A N 1
ATOM 1399 C CA . GLN A 1 186 ? 20.237 -18.282 16.026 1.00 26.15 186 GLN A CA 1
ATOM 1400 C C . GLN A 1 186 ? 20.525 -19.106 14.756 1.00 26.21 186 GLN A C 1
ATOM 1401 O O . GLN A 1 186 ? 20.244 -20.285 14.681 1.00 26.64 186 GLN A O 1
ATOM 1407 N N . GLU A 1 187 ? 21.134 -18.471 13.772 1.00 27.20 187 GLU A N 1
ATOM 1408 C CA . GLU A 1 187 ? 21.672 -19.127 12.584 1.00 27.12 187 GLU A CA 1
ATOM 1409 C C . GLU A 1 187 ? 22.637 -20.254 12.945 1.00 25.95 187 GLU A C 1
ATOM 1410 O O . GLU A 1 187 ? 22.518 -21.374 12.426 1.00 27.97 187 GLU A O 1
ATOM 1416 N N . ARG A 1 188 ? 23.590 -19.964 13.825 1.00 25.60 188 ARG A N 1
ATOM 1417 C CA . ARG A 1 188 ? 24.561 -21.008 14.232 1.00 25.03 188 ARG A CA 1
ATOM 1418 C C . ARG A 1 188 ? 23.899 -22.219 14.949 1.00 24.03 188 ARG A C 1
ATOM 1419 O O . ARG A 1 188 ? 24.293 -23.392 14.740 1.00 24.22 188 ARG A O 1
ATOM 1427 N N . ILE A 1 189 ? 22.936 -21.946 15.827 1.00 25.32 189 ILE A N 1
ATOM 1428 C CA . ILE A 1 189 ? 22.109 -22.981 16.392 1.00 25.15 189 ILE A CA 1
ATOM 1429 C C . ILE A 1 189 ? 21.364 -23.813 15.283 1.00 26.08 189 ILE A C 1
ATOM 1430 O O . ILE A 1 189 ? 21.432 -25.068 15.248 1.00 26.20 189 ILE A O 1
ATOM 1435 N N . GLN A 1 190 ? 20.658 -23.134 14.374 1.00 25.60 190 GLN A N 1
ATOM 1436 C CA . GLN A 1 190 ? 19.855 -23.795 13.369 1.00 25.64 190 GLN A CA 1
ATOM 1437 C C . GLN A 1 190 ? 20.710 -24.662 12.401 1.00 25.63 190 GLN A C 1
ATOM 1438 O O . GLN A 1 190 ? 20.222 -25.678 11.878 1.00 24.48 190 GLN A O 1
ATOM 1444 N N . ALA A 1 191 ? 21.957 -24.227 12.185 1.00 25.64 191 ALA A N 1
ATOM 1445 C CA . ALA A 1 191 ? 22.885 -24.828 11.247 1.00 26.22 191 ALA A CA 1
ATOM 1446 C C . ALA A 1 191 ? 23.399 -26.153 11.752 1.00 27.66 191 ALA A C 1
ATOM 1447 O O . ALA A 1 191 ? 23.806 -27.013 10.950 1.00 28.91 191 ALA A O 1
ATOM 1449 N N . ARG A 1 192 ? 23.371 -26.359 13.055 1.00 28.87 192 ARG A N 1
ATOM 1450 C CA . ARG A 1 192 ? 23.765 -27.672 13.628 1.00 30.18 192 ARG A CA 1
ATOM 1451 C C . ARG A 1 192 ? 22.850 -28.816 13.204 1.00 29.89 192 ARG A C 1
ATOM 1452 O O . ARG A 1 192 ? 21.726 -28.629 12.797 1.00 29.92 192 ARG A O 1
ATOM 1460 N N . GLY A 1 193 ? 23.341 -30.046 13.315 1.00 30.84 193 GLY A N 1
ATOM 1461 C CA . GLY A 1 193 ? 22.554 -31.207 13.003 1.00 31.20 193 GLY A CA 1
ATOM 1462 C C . GLY A 1 193 ? 21.305 -31.349 13.854 1.00 31.29 193 GLY A C 1
ATOM 1463 O O . GLY A 1 193 ? 20.227 -31.660 13.326 1.00 30.80 193 GLY A O 1
ATOM 1464 N N . ASN A 1 194 ? 21.439 -31.144 15.174 1.00 31.27 194 ASN A N 1
ATOM 1465 C CA . ASN A 1 194 ? 20.251 -31.106 16.069 1.00 31.54 194 ASN A CA 1
ATOM 1466 C C . ASN A 1 194 ? 20.212 -29.757 16.786 1.00 30.80 194 ASN A C 1
ATOM 1467 O O . ASN A 1 194 ? 21.003 -29.522 17.701 1.00 31.22 194 ASN A O 1
ATOM 1472 N N . PRO A 1 195 ? 19.358 -28.835 16.308 1.00 31.70 195 PRO A N 1
ATOM 1473 C CA . PRO A 1 195 ? 19.350 -27.463 16.876 1.00 32.55 195 PRO A CA 1
ATOM 1474 C C . PRO A 1 195 ? 18.836 -27.397 18.336 1.00 33.91 195 PRO A C 1
ATOM 1475 O O . PRO A 1 195 ? 19.313 -26.577 19.113 1.00 34.37 195 PRO A O 1
ATOM 1479 N N . GLU A 1 196 ? 17.898 -28.255 18.701 1.00 36.52 196 GLU A N 1
ATOM 1480 C CA . GLU A 1 196 ? 17.513 -28.411 20.129 1.00 39.40 196 GLU A CA 1
ATOM 1481 C C . GLU A 1 196 ? 18.745 -28.579 20.982 1.00 40.77 196 GLU A C 1
ATOM 1482 O O . GLU A 1 196 ? 18.933 -27.857 21.976 1.00 41.07 196 GLU A O 1
ATOM 1488 N N . GLU A 1 197 ? 19.611 -29.504 20.565 1.00 41.84 197 GLU A N 1
ATOM 1489 C CA . GLU A 1 197 ? 20.814 -29.794 21.325 1.00 42.86 197 GLU A CA 1
ATOM 1490 C C . GLU A 1 197 ? 21.931 -28.795 21.207 1.00 43.24 197 GLU A C 1
ATOM 1491 O O . GLU A 1 197 ? 22.673 -28.604 22.177 1.00 44.31 197 GLU A O 1
ATOM 1497 N N . ALA A 1 198 ? 22.103 -28.142 20.060 1.00 42.78 198 ALA A N 1
ATOM 1498 C CA . ALA A 1 198 ? 23.113 -27.097 19.992 1.00 43.08 198 ALA A CA 1
ATOM 1499 C C . ALA A 1 198 ? 22.799 -26.022 21.025 1.00 43.10 198 ALA A C 1
ATOM 1500 O O . ALA A 1 198 ? 23.696 -25.494 21.678 1.00 42.62 198 ALA A O 1
ATOM 1502 N N . ARG A 1 199 ? 21.508 -25.723 21.160 1.00 43.86 199 ARG A N 1
ATOM 1503 C CA . ARG A 1 199 ? 21.021 -24.659 22.056 1.00 44.64 199 ARG A CA 1
ATOM 1504 C C . ARG A 1 199 ? 21.405 -24.939 23.513 1.00 44.84 199 ARG A C 1
ATOM 1505 O O . ARG A 1 199 ? 21.808 -24.049 24.255 1.00 45.81 199 ARG A O 1
ATOM 1513 N N . ASN A 1 200 ? 21.335 -26.200 23.901 1.00 45.78 200 ASN A N 1
ATOM 1514 C CA . ASN A 1 200 ? 21.748 -26.599 25.250 1.00 45.85 200 ASN A CA 1
ATOM 1515 C C . ASN A 1 200 ? 23.289 -26.597 25.470 1.00 46.05 200 ASN A C 1
ATOM 1516 O O . ASN A 1 200 ? 23.765 -26.254 26.556 1.00 45.68 200 ASN A O 1
ATOM 1521 N N . ASP A 1 201 ? 24.077 -26.879 24.437 1.00 45.86 201 ASP A N 1
ATOM 1522 C CA . ASP A 1 201 ? 25.535 -26.749 24.581 1.00 46.14 201 ASP A CA 1
ATOM 1523 C C . ASP A 1 201 ? 25.910 -25.298 24.809 1.00 45.57 201 ASP A C 1
ATOM 1524 O O . ASP A 1 201 ? 26.835 -25.018 25.570 1.00 45.52 201 ASP A O 1
ATOM 1529 N N . PHE A 1 202 ? 25.223 -24.385 24.128 1.00 45.15 202 PHE A N 1
ATOM 1530 C CA . PHE A 1 202 ? 25.499 -22.957 24.292 1.00 45.47 202 PHE A CA 1
ATOM 1531 C C . PHE A 1 202 ? 25.097 -22.485 25.689 1.00 45.14 202 PHE A C 1
ATOM 1532 O O . PHE A 1 202 ? 25.746 -21.593 26.262 1.00 45.55 202 PHE A O 1
ATOM 1540 N N . LEU A 1 203 ? 24.039 -23.092 26.222 1.00 44.38 203 LEU A N 1
ATOM 1541 C CA . LEU A 1 203 ? 23.547 -22.737 27.539 1.00 44.38 203 LEU A CA 1
ATOM 1542 C C . LEU A 1 203 ? 24.481 -23.293 28.629 1.00 44.02 203 LEU A C 1
ATOM 1543 O O . LEU A 1 203 ? 24.669 -22.659 29.693 1.00 42.68 203 LEU A O 1
ATOM 1548 N N . LYS A 1 204 ? 25.100 -24.446 28.343 1.00 43.45 204 LYS A N 1
ATOM 1549 C CA . LYS A 1 204 ? 26.096 -25.028 29.241 1.00 43.05 204 LYS A CA 1
ATOM 1550 C C . LYS A 1 204 ? 27.192 -24.029 29.591 1.00 42.95 204 LYS A C 1
ATOM 1551 O O . LYS A 1 204 ? 27.676 -24.007 30.707 1.00 42.86 204 LYS A O 1
ATOM 1552 N N . ARG A 1 205 ? 27.591 -23.192 28.644 1.00 42.14 205 ARG A N 1
ATOM 1553 C CA . ARG A 1 205 ? 28.563 -22.147 28.950 1.00 42.62 205 ARG A CA 1
ATOM 1554 C C . ARG A 1 205 ? 28.088 -21.278 30.100 1.00 42.03 205 ARG A C 1
ATOM 1555 O O . ARG A 1 205 ? 28.903 -20.639 30.807 1.00 42.98 205 ARG A O 1
ATOM 1563 N N . GLN A 1 206 ? 26.762 -21.167 30.222 1.00 40.38 206 GLN A N 1
ATOM 1564 C CA . GLN A 1 206 ? 26.194 -20.019 30.904 1.00 38.96 206 GLN A CA 1
ATOM 1565 C C . GLN A 1 206 ? 25.515 -20.491 32.196 1.00 36.85 206 GLN A C 1
ATOM 1566 O O . GLN A 1 206 ? 24.401 -21.027 32.228 1.00 36.07 206 GLN A O 1
ATOM 1572 N N . LYS A 1 207 ? 26.263 -20.351 33.276 1.00 35.53 207 LYS A N 1
ATOM 1573 C CA . LYS A 1 207 ? 25.796 -20.816 34.580 1.00 35.90 207 LYS A CA 1
ATOM 1574 C C . LYS A 1 207 ? 24.564 -20.067 35.053 1.00 33.93 207 LYS A C 1
ATOM 1575 O O . LYS A 1 207 ? 23.796 -20.608 35.853 1.00 34.82 207 LYS A O 1
ATOM 1581 N N . THR A 1 208 ? 24.326 -18.848 34.563 1.00 32.11 208 THR A N 1
ATOM 1582 C CA . THR A 1 208 ? 23.096 -18.163 34.959 1.00 31.62 208 THR A CA 1
ATOM 1583 C C . THR A 1 208 ? 21.850 -18.665 34.195 1.00 30.74 208 THR A C 1
ATOM 1584 O O . THR A 1 208 ? 20.725 -18.245 34.494 1.00 31.12 208 THR A O 1
ATOM 1588 N N . GLY A 1 209 ? 22.052 -19.550 33.225 1.00 28.95 209 GLY A N 1
ATOM 1589 C CA . GLY A 1 209 ? 20.930 -20.210 32.570 1.00 29.05 209 GLY A CA 1
ATOM 1590 C C . GLY A 1 209 ? 20.335 -19.367 31.451 1.00 28.48 209 GLY A C 1
ATOM 1591 O O . GLY A 1 209 ? 19.274 -19.688 30.973 1.00 28.89 209 GLY A O 1
ATOM 1592 N N . ARG A 1 210 ? 21.046 -18.340 31.009 1.00 26.02 210 ARG A N 1
ATOM 1593 C CA . ARG A 1 210 ? 20.639 -17.490 29.882 1.00 26.44 210 ARG A CA 1
ATOM 1594 C C . ARG A 1 210 ? 21.814 -16.890 29.109 1.00 25.94 210 ARG A C 1
ATOM 1595 O O . ARG A 1 210 ? 22.955 -16.818 29.597 1.00 24.47 210 ARG A O 1
ATOM 1603 N N . PHE A 1 211 ? 21.519 -16.494 27.879 1.00 25.89 211 PHE A N 1
ATOM 1604 C CA . PHE A 1 211 ? 22.391 -15.700 27.084 1.00 25.84 211 PHE A CA 1
ATOM 1605 C C . PHE A 1 211 ? 22.170 -14.233 27.489 1.00 25.63 211 PHE A C 1
ATOM 1606 O O . PHE A 1 211 ? 21.095 -13.892 28.011 1.00 24.75 211 PHE A O 1
ATOM 1614 N N . ALA A 1 212 ? 23.168 -13.390 27.215 1.00 26.27 212 ALA A N 1
ATOM 1615 C CA . ALA A 1 212 ? 23.007 -11.934 27.289 1.00 25.82 212 ALA A CA 1
ATOM 1616 C C . ALA A 1 212 ? 22.131 -11.476 26.144 1.00 27.23 212 ALA A C 1
ATOM 1617 O O . ALA A 1 212 ? 22.048 -12.137 25.085 1.00 26.97 212 ALA A O 1
ATOM 1619 N N . THR A 1 213 ? 21.475 -10.333 26.344 1.00 27.54 213 THR A N 1
ATOM 1620 C CA . THR A 1 213 ? 20.768 -9.656 25.263 1.00 26.38 213 THR A CA 1
ATOM 1621 C C . THR A 1 213 ? 21.724 -8.694 24.584 1.00 26.54 213 THR A C 1
ATOM 1622 O O . THR A 1 213 ? 22.702 -8.164 25.182 1.00 25.24 213 THR A O 1
ATOM 1626 N N . ALA A 1 214 ? 21.429 -8.415 23.328 1.00 25.93 214 ALA A N 1
ATOM 1627 C CA . ALA A 1 214 ? 22.182 -7.395 22.638 1.00 26.05 214 ALA A CA 1
ATOM 1628 C C . ALA A 1 214 ? 22.071 -6.051 23.394 1.00 26.31 214 ALA A C 1
ATOM 1629 O O . ALA A 1 214 ? 23.050 -5.304 23.414 1.00 25.13 214 ALA A O 1
ATOM 1631 N N . GLU A 1 215 ? 20.918 -5.767 23.991 1.00 25.32 215 GLU A N 1
ATOM 1632 C CA A GLU A 1 215 ? 20.757 -4.520 24.769 0.50 27.75 215 GLU A CA 1
ATOM 1633 C CA B GLU A 1 215 ? 20.752 -4.555 24.787 0.50 27.61 215 GLU A CA 1
ATOM 1634 C C . GLU A 1 215 ? 21.807 -4.411 25.880 1.00 28.27 215 GLU A C 1
ATOM 1635 O O . GLU A 1 215 ? 22.425 -3.357 26.035 1.00 28.93 215 GLU A O 1
ATOM 1644 N N . GLU A 1 216 ? 22.005 -5.484 26.638 1.00 28.86 216 GLU A N 1
ATOM 1645 C CA . GLU A 1 216 ? 22.978 -5.506 27.716 1.00 28.06 216 GLU A CA 1
ATOM 1646 C C . GLU A 1 216 ? 24.328 -5.203 27.213 1.00 28.37 216 GLU A C 1
ATOM 1647 O O . GLU A 1 216 ? 25.051 -4.407 27.834 1.00 28.91 216 GLU A O 1
ATOM 1653 N N . ILE A 1 217 ? 24.735 -5.835 26.109 1.00 28.22 217 ILE A N 1
ATOM 1654 C CA . ILE A 1 217 ? 26.043 -5.458 25.525 1.00 28.03 217 ILE A CA 1
ATOM 1655 C C . ILE A 1 217 ? 26.060 -3.971 25.189 1.00 27.72 217 ILE A C 1
ATOM 1656 O O . ILE A 1 217 ? 27.040 -3.261 25.447 1.00 26.30 217 ILE A O 1
ATOM 1661 N N . ALA A 1 218 ? 24.968 -3.481 24.614 1.00 26.00 218 ALA A N 1
ATOM 1662 C CA . ALA A 1 218 ? 24.879 -2.063 24.268 1.00 25.97 218 ALA A CA 1
ATOM 1663 C C . ALA A 1 218 ? 25.152 -1.116 25.432 1.00 25.75 218 ALA A C 1
ATOM 1664 O O . ALA A 1 218 ? 25.800 -0.071 25.242 1.00 26.52 218 ALA A O 1
ATOM 1666 N N . MET A 1 219 ? 24.643 -1.444 26.615 1.00 25.66 219 MET A N 1
ATOM 1667 C CA . MET A 1 219 ? 24.745 -0.556 27.758 1.00 26.24 219 MET A CA 1
ATOM 1668 C C . MET A 1 219 ? 26.161 -0.477 28.240 1.00 26.59 219 MET A C 1
ATOM 1669 O O . MET A 1 219 ? 26.548 0.525 28.841 1.00 25.99 219 MET A O 1
ATOM 1674 N N . LEU A 1 220 ? 26.947 -1.536 27.990 1.00 26.58 220 LEU A N 1
ATOM 1675 C CA . LEU A 1 220 ? 28.365 -1.472 28.290 1.00 26.57 220 LEU A CA 1
ATOM 1676 C C . LEU A 1 220 ? 29.036 -0.537 27.312 1.00 27.13 220 LEU A C 1
ATOM 1677 O O . LEU A 1 220 ? 29.887 0.260 27.692 1.00 27.85 220 LEU A O 1
ATOM 1682 N N . CYS A 1 221 ? 28.622 -0.603 26.054 1.00 27.02 221 CYS A N 1
ATOM 1683 C CA . CYS A 1 221 ? 29.116 0.266 25.023 1.00 27.93 221 CYS A CA 1
ATOM 1684 C C . CYS A 1 221 ? 28.793 1.738 25.306 1.00 27.45 221 CYS A C 1
ATOM 1685 O O . CYS A 1 221 ? 29.619 2.589 25.076 1.00 27.18 221 CYS A O 1
ATOM 1688 N N . VAL A 1 222 ? 27.625 2.004 25.869 1.00 26.68 222 VAL A N 1
ATOM 1689 C CA . VAL A 1 222 ? 27.264 3.365 26.294 1.00 26.40 222 VAL A CA 1
ATOM 1690 C C . VAL A 1 222 ? 28.247 3.874 27.353 1.00 26.71 222 VAL A C 1
ATOM 1691 O O . VAL A 1 222 ? 28.777 4.997 27.259 1.00 24.96 222 VAL A O 1
ATOM 1695 N N . TYR A 1 223 ? 28.441 3.073 28.410 1.00 27.17 223 TYR A N 1
ATOM 1696 C CA . TYR A 1 223 ? 29.432 3.438 29.430 1.00 26.66 223 TYR A CA 1
ATOM 1697 C C . TYR A 1 223 ? 30.835 3.767 28.813 1.00 26.87 223 TYR A C 1
ATOM 1698 O O . TYR A 1 223 ? 31.429 4.787 29.119 1.00 27.01 223 TYR A O 1
ATOM 1707 N N . LEU A 1 224 ? 31.363 2.882 27.966 1.00 27.31 224 LEU A N 1
ATOM 1708 C CA . LEU A 1 224 ? 32.691 3.043 27.377 1.00 27.32 224 LEU A CA 1
ATOM 1709 C C . LEU A 1 224 ? 32.787 4.206 26.378 1.00 27.72 224 LEU A C 1
ATOM 1710 O O . LEU A 1 224 ? 33.842 4.886 26.259 1.00 29.51 224 LEU A O 1
ATOM 1715 N N . ALA A 1 225 ? 31.664 4.474 25.711 1.00 26.98 225 ALA A N 1
ATOM 1716 C CA . ALA A 1 225 ? 31.557 5.642 24.811 1.00 27.61 225 ALA A CA 1
ATOM 1717 C C . ALA A 1 225 ? 31.445 7.013 25.542 1.00 25.85 225 ALA A C 1
ATOM 1718 O O . ALA A 1 225 ? 31.741 8.033 24.975 1.00 28.32 225 ALA A O 1
ATOM 1720 N N . SER A 1 226 ? 30.996 7.016 26.765 1.00 26.51 226 SER A N 1
ATOM 1721 C CA . SER A 1 226 ? 30.718 8.235 27.518 1.00 25.99 226 SER A CA 1
ATOM 1722 C C . SER A 1 226 ? 31.953 8.773 28.223 1.00 26.83 226 SER A C 1
ATOM 1723 O O . SER A 1 226 ? 32.871 8.025 28.573 1.00 25.12 226 SER A O 1
ATOM 1726 N N . ASP A 1 227 ? 31.933 10.066 28.512 1.00 26.22 227 ASP A N 1
ATOM 1727 C CA . ASP A 1 227 ? 32.994 10.657 29.277 1.00 26.68 227 ASP A CA 1
ATOM 1728 C C . ASP A 1 227 ? 33.072 10.115 30.707 1.00 26.21 227 ASP A C 1
ATOM 1729 O O . ASP A 1 227 ? 34.095 10.315 31.361 1.00 25.67 227 ASP A O 1
ATOM 1734 N N . GLU A 1 228 ? 32.025 9.430 31.199 1.00 24.99 228 GLU A N 1
ATOM 1735 C CA . GLU A 1 228 ? 32.094 8.801 32.538 1.00 26.12 228 GLU A CA 1
ATOM 1736 C C . GLU A 1 228 ? 33.326 7.879 32.670 1.00 25.61 228 GLU A C 1
ATOM 1737 O O . GLU A 1 228 ? 33.939 7.782 33.756 1.00 25.98 228 GLU A O 1
ATOM 1743 N N . SER A 1 229 ? 33.663 7.253 31.562 1.00 25.13 229 SER A N 1
ATOM 1744 C CA . SER A 1 229 ? 34.730 6.256 31.483 1.00 26.87 229 SER A CA 1
ATOM 1745 C C . SER A 1 229 ? 36.041 6.814 30.872 1.00 26.73 229 SER A C 1
ATOM 1746 O O . SER A 1 229 ? 36.903 6.053 30.429 1.00 26.63 229 SER A O 1
ATOM 1749 N N . ALA A 1 230 ? 36.200 8.127 30.941 1.00 27.47 230 ALA A N 1
ATOM 1750 C CA . ALA A 1 230 ? 37.380 8.800 30.388 1.00 28.42 230 ALA A CA 1
ATOM 1751 C C . ALA A 1 230 ? 38.709 8.237 30.892 1.00 27.84 230 ALA A C 1
ATOM 1752 O O . ALA A 1 230 ? 39.693 8.247 30.152 1.00 27.62 230 ALA A O 1
ATOM 1754 N N . TYR A 1 231 ? 38.756 7.762 32.126 1.00 26.84 231 TYR A N 1
ATOM 1755 C CA . TYR A 1 231 ? 40.009 7.150 32.693 1.00 26.33 231 TYR A CA 1
ATOM 1756 C C . TYR A 1 231 ? 40.209 5.654 32.376 1.00 27.61 231 TYR A C 1
ATOM 1757 O O . TYR A 1 231 ? 41.146 5.014 32.941 1.00 27.69 231 TYR A O 1
ATOM 1766 N N . VAL A 1 232 ? 39.349 5.079 31.519 1.00 27.23 232 VAL A N 1
ATOM 1767 C CA . VAL A 1 232 ? 39.471 3.674 31.061 1.00 27.33 232 VAL A CA 1
ATOM 1768 C C . VAL A 1 232 ? 40.062 3.552 29.647 1.00 26.24 232 VAL A C 1
ATOM 1769 O O . VAL A 1 232 ? 39.472 3.985 28.663 1.00 26.91 232 VAL A O 1
ATOM 1773 N N . THR A 1 233 ? 41.253 2.944 29.547 1.00 26.32 233 THR A N 1
ATOM 1774 C CA . THR A 1 233 ? 41.895 2.740 28.276 1.00 26.70 233 THR A CA 1
ATOM 1775 C C . THR A 1 233 ? 42.821 1.526 28.350 1.00 25.63 233 THR A C 1
ATOM 1776 O O . THR A 1 233 ? 43.401 1.250 29.382 1.00 27.43 233 THR A O 1
ATOM 1780 N N . GLY A 1 234 ? 42.886 0.827 27.240 1.00 26.41 234 GLY A N 1
ATOM 1781 C CA . GLY A 1 234 ? 43.778 -0.296 27.064 1.00 27.60 234 GLY A CA 1
ATOM 1782 C C . GLY A 1 234 ? 43.233 -1.592 27.590 1.00 28.03 234 GLY A C 1
ATOM 1783 O O . GLY A 1 234 ? 44.012 -2.521 27.775 1.00 29.69 234 GLY A O 1
ATOM 1784 N N . ASN A 1 235 ? 41.919 -1.676 27.810 1.00 28.93 235 ASN A N 1
ATOM 1785 C CA . ASN A 1 235 ? 41.334 -2.880 28.422 1.00 29.98 235 ASN A CA 1
ATOM 1786 C C . ASN A 1 235 ? 40.363 -3.699 27.561 1.00 30.62 235 ASN A C 1
ATOM 1787 O O . ASN A 1 235 ? 39.558 -3.128 26.822 1.00 28.11 235 ASN A O 1
ATOM 1792 N N . PRO A 1 236 ? 40.445 -5.055 27.696 1.00 30.66 236 PRO A N 1
ATOM 1793 C CA . PRO A 1 236 ? 39.410 -5.963 27.243 1.00 31.06 236 PRO A CA 1
ATOM 1794 C C . PRO A 1 236 ? 38.405 -6.098 28.374 1.00 30.48 236 PRO A C 1
ATOM 1795 O O . PRO A 1 236 ? 38.742 -6.711 29.409 1.00 32.99 236 PRO A O 1
ATOM 1799 N N . VAL A 1 237 ? 37.227 -5.495 28.220 1.00 27.82 237 VAL A N 1
ATOM 1800 C CA . VAL A 1 237 ? 36.156 -5.543 29.248 1.00 28.59 237 VAL A CA 1
ATOM 1801 C C . VAL A 1 237 ? 35.269 -6.780 29.028 1.00 28.29 237 VAL A C 1
ATOM 1802 O O . VAL A 1 237 ? 34.659 -6.937 27.984 1.00 28.32 237 VAL A O 1
ATOM 1806 N N . ILE A 1 238 ? 35.246 -7.657 30.009 1.00 29.80 238 ILE A N 1
ATOM 1807 C CA . ILE A 1 238 ? 34.555 -8.938 29.903 1.00 29.45 238 ILE A CA 1
ATOM 1808 C C . ILE A 1 238 ? 33.115 -8.702 30.277 1.00 29.76 238 ILE A C 1
ATOM 1809 O O . ILE A 1 238 ? 32.832 -7.971 31.220 1.00 30.31 238 ILE A O 1
ATOM 1814 N N . ILE A 1 239 ? 32.181 -9.313 29.541 1.00 29.74 239 ILE A N 1
ATOM 1815 C CA . ILE A 1 239 ? 30.796 -9.296 29.895 1.00 28.94 239 ILE A CA 1
ATOM 1816 C C . ILE A 1 239 ? 30.219 -10.693 29.557 1.00 28.08 239 ILE A C 1
ATOM 1817 O O . ILE A 1 239 ? 29.628 -10.918 28.468 1.00 27.15 239 ILE A O 1
ATOM 1822 N N . ASP A 1 240 ? 30.528 -11.667 30.421 1.00 27.11 240 ASP A N 1
ATOM 1823 C CA . ASP A 1 240 ? 30.336 -13.078 30.021 1.00 26.37 240 ASP A CA 1
ATOM 1824 C C . ASP A 1 240 ? 29.501 -13.941 30.892 1.00 25.20 240 ASP A C 1
ATOM 1825 O O . ASP A 1 240 ? 29.562 -15.195 30.740 1.00 26.06 240 ASP A O 1
ATOM 1830 N N . GLY A 1 241 ? 28.807 -13.341 31.858 1.00 22.87 241 GLY A N 1
ATOM 1831 C CA . GLY A 1 241 ? 27.917 -14.107 32.706 1.00 24.76 241 GLY A CA 1
ATOM 1832 C C . GLY A 1 241 ? 28.633 -15.233 33.460 1.00 25.58 241 GLY A C 1
ATOM 1833 O O . GLY A 1 241 ? 28.039 -16.238 33.808 1.00 24.87 241 GLY A O 1
ATOM 1834 N N . GLY A 1 242 ? 29.910 -15.037 33.736 1.00 25.45 242 GLY A N 1
ATOM 1835 C CA . GLY A 1 242 ? 30.653 -15.994 34.534 1.00 26.93 242 GLY A CA 1
ATOM 1836 C C . GLY A 1 242 ? 31.329 -17.073 33.695 1.00 28.12 242 GLY A C 1
ATOM 1837 O O . GLY A 1 242 ? 31.935 -17.981 34.257 1.00 29.17 242 GLY A O 1
ATOM 1838 N N . TRP A 1 243 ? 31.226 -17.009 32.378 1.00 28.47 243 TRP A N 1
ATOM 1839 C CA . TRP A 1 243 ? 31.780 -18.066 31.567 1.00 31.44 243 TRP A CA 1
ATOM 1840 C C . TRP A 1 243 ? 33.303 -18.261 31.789 1.00 32.18 243 TRP A C 1
ATOM 1841 O O . TRP A 1 243 ? 33.710 -19.403 32.024 1.00 30.52 243 TRP A O 1
ATOM 1852 N N . SER A 1 244 ? 34.085 -17.162 31.739 1.00 33.64 244 SER A N 1
ATOM 1853 C CA . SER A 1 244 ? 35.570 -17.193 31.909 1.00 34.57 244 SER A CA 1
ATOM 1854 C C . SER A 1 244 ? 35.991 -17.266 33.340 1.00 35.83 244 SER A C 1
ATOM 1855 O O . SER A 1 244 ? 37.171 -17.398 33.628 1.00 35.37 244 SER A O 1
ATOM 1858 N N . LEU A 1 245 ? 35.017 -17.241 34.244 1.00 37.82 245 LEU A N 1
ATOM 1859 C CA . LEU A 1 245 ? 35.289 -17.192 35.663 1.00 37.69 245 LEU A CA 1
ATOM 1860 C C . LEU A 1 245 ? 36.095 -18.384 36.117 1.00 40.13 245 LEU A C 1
ATOM 1861 O O . LEU A 1 245 ? 37.092 -18.206 36.869 1.00 40.54 245 LEU A O 1
ATOM 1866 N N . GLY A 1 246 ? 35.705 -19.563 35.616 1.00 41.47 246 GLY A N 1
ATOM 1867 C CA . GLY A 1 246 ? 36.248 -20.857 36.081 1.00 42.96 246 GLY A CA 1
ATOM 1868 C C . GLY A 1 246 ? 36.208 -22.016 35.076 1.00 43.40 246 GLY A C 1
ATOM 1869 O O . GLY A 1 246 ? 36.023 -23.206 35.459 1.00 46.07 246 GLY A O 1
ATOM 1870 N N . GLY B 1 2 ? 15.976 7.217 37.265 1.00 31.90 2 GLY B N 1
ATOM 1871 C CA . GLY B 1 2 ? 17.336 6.912 37.777 1.00 30.68 2 GLY B CA 1
ATOM 1872 C C . GLY B 1 2 ? 17.772 5.500 37.481 1.00 29.64 2 GLY B C 1
ATOM 1873 O O . GLY B 1 2 ? 16.985 4.560 37.581 1.00 29.80 2 GLY B O 1
ATOM 1874 N N . ARG B 1 3 ? 19.047 5.348 37.182 1.00 28.32 3 ARG B N 1
ATOM 1875 C CA . ARG B 1 3 ? 19.627 4.037 36.789 1.00 28.65 3 ARG B CA 1
ATOM 1876 C C . ARG B 1 3 ? 19.663 2.993 37.902 1.00 28.76 3 ARG B C 1
ATOM 1877 O O . ARG B 1 3 ? 19.973 1.835 37.630 1.00 30.20 3 ARG B O 1
ATOM 1885 N N . LEU B 1 4 ? 19.432 3.429 39.147 1.00 29.25 4 LEU B N 1
ATOM 1886 C CA . LEU B 1 4 ? 19.425 2.558 40.324 1.00 29.84 4 LEU B CA 1
ATOM 1887 C C . LEU B 1 4 ? 18.070 2.586 41.116 1.00 30.50 4 LEU B C 1
ATOM 1888 O O . LEU B 1 4 ? 18.019 2.229 42.285 1.00 30.03 4 LEU B O 1
ATOM 1893 N N . ASP B 1 5 ? 16.988 2.987 40.467 1.00 31.17 5 ASP B N 1
ATOM 1894 C CA . ASP B 1 5 ? 15.661 3.046 41.102 1.00 32.11 5 ASP B CA 1
ATOM 1895 C C . ASP B 1 5 ? 15.354 1.707 41.768 1.00 32.18 5 ASP B C 1
ATOM 1896 O O . ASP B 1 5 ? 15.639 0.652 41.242 1.00 32.40 5 ASP B O 1
ATOM 1905 N N . GLY B 1 6 ? 14.767 1.758 42.939 1.00 32.89 6 GLY B N 1
ATOM 1906 C CA . GLY B 1 6 ? 14.452 0.521 43.692 1.00 34.55 6 GLY B CA 1
ATOM 1907 C C . GLY B 1 6 ? 15.614 -0.213 44.388 1.00 33.90 6 GLY B C 1
ATOM 1908 O O . GLY B 1 6 ? 15.396 -1.188 45.091 1.00 36.24 6 GLY B O 1
ATOM 1909 N N . LYS B 1 7 ? 16.858 0.198 44.174 1.00 33.08 7 LYS B N 1
ATOM 1910 C CA . LYS B 1 7 ? 17.985 -0.550 44.707 1.00 32.14 7 LYS B CA 1
ATOM 1911 C C . LYS B 1 7 ? 18.240 -0.120 46.126 1.00 31.07 7 LYS B C 1
ATOM 1912 O O . LYS B 1 7 ? 18.329 1.082 46.418 1.00 32.22 7 LYS B O 1
ATOM 1918 N N . VAL B 1 8 ? 18.403 -1.084 47.008 1.00 28.63 8 VAL B N 1
ATOM 1919 C CA . VAL B 1 8 ? 18.952 -0.779 48.336 1.00 28.36 8 VAL B CA 1
ATOM 1920 C C . VAL B 1 8 ? 20.462 -1.105 48.331 1.00 27.59 8 VAL B C 1
ATOM 1921 O O . VAL B 1 8 ? 20.880 -2.258 48.110 1.00 26.79 8 VAL B O 1
ATOM 1925 N N . ILE B 1 9 ? 21.255 -0.078 48.612 1.00 27.38 9 ILE B N 1
ATOM 1926 C CA . ILE B 1 9 ? 22.699 -0.167 48.594 1.00 27.29 9 ILE B CA 1
ATOM 1927 C C . ILE B 1 9 ? 23.360 0.198 49.932 1.00 26.84 9 ILE B C 1
ATOM 1928 O O . ILE B 1 9 ? 23.143 1.296 50.485 1.00 25.71 9 ILE B O 1
ATOM 1933 N N . ILE B 1 10 ? 24.190 -0.714 50.425 1.00 27.05 10 ILE B N 1
ATOM 1934 C CA . ILE B 1 10 ? 24.996 -0.500 51.663 1.00 28.31 10 ILE B CA 1
ATOM 1935 C C . ILE B 1 10 ? 26.470 -0.346 51.296 1.00 29.04 10 ILE B C 1
ATOM 1936 O O . ILE B 1 10 ? 27.064 -1.148 50.531 1.00 26.61 10 ILE B O 1
ATOM 1941 N N . LEU B 1 11 ? 27.083 0.695 51.840 1.00 29.03 11 LEU B N 1
ATOM 1942 C CA . LEU B 1 11 ? 28.498 0.859 51.612 1.00 29.51 11 LEU B CA 1
ATOM 1943 C C . LEU B 1 11 ? 29.241 1.274 52.859 1.00 28.37 11 LEU B C 1
ATOM 1944 O O . LEU B 1 11 ? 28.678 1.749 53.817 1.00 29.02 11 LEU B O 1
ATOM 1949 N N . THR B 1 12 ? 30.533 1.013 52.813 1.00 28.48 12 THR B N 1
ATOM 1950 C CA . THR B 1 12 ? 31.446 1.320 53.895 1.00 27.66 12 THR B CA 1
ATOM 1951 C C . THR B 1 12 ? 32.432 2.430 53.486 1.00 27.16 12 THR B C 1
ATOM 1952 O O . THR B 1 12 ? 32.504 2.847 52.306 1.00 27.09 12 THR B O 1
ATOM 1956 N N . ALA B 1 13 ? 33.107 2.969 54.490 1.00 27.94 13 ALA B N 1
ATOM 1957 C CA . ALA B 1 13 ? 34.083 4.042 54.310 1.00 27.54 13 ALA B CA 1
ATOM 1958 C C . ALA B 1 13 ? 33.464 5.154 53.442 1.00 28.10 13 ALA B C 1
ATOM 1959 O O . ALA B 1 13 ? 34.088 5.676 52.511 1.00 27.00 13 ALA B O 1
ATOM 1961 N N . ALA B 1 14 ? 32.222 5.529 53.754 1.00 26.14 14 ALA B N 1
ATOM 1962 C CA . ALA B 1 14 ? 31.498 6.462 52.899 1.00 26.40 14 ALA B CA 1
ATOM 1963 C C . ALA B 1 14 ? 31.743 7.964 53.159 1.00 26.45 14 ALA B C 1
ATOM 1964 O O . ALA B 1 14 ? 31.207 8.812 52.434 1.00 24.93 14 ALA B O 1
ATOM 1966 N N . ALA B 1 15 ? 32.496 8.306 54.204 1.00 26.36 15 ALA B N 1
ATOM 1967 C CA . ALA B 1 15 ? 32.589 9.698 54.646 1.00 27.14 15 ALA B CA 1
ATOM 1968 C C . ALA B 1 15 ? 33.424 10.619 53.752 1.00 27.24 15 ALA B C 1
ATOM 1969 O O . ALA B 1 15 ? 33.227 11.847 53.825 1.00 24.57 15 ALA B O 1
ATOM 1971 N N . GLN B 1 16 ? 34.363 10.047 52.989 1.00 25.61 16 GLN B N 1
ATOM 1972 C CA . GLN B 1 16 ? 35.155 10.826 52.045 1.00 25.84 16 GLN B CA 1
ATOM 1973 C C . GLN B 1 16 ? 35.696 9.918 50.969 1.00 25.39 16 GLN B C 1
ATOM 1974 O O . GLN B 1 16 ? 35.456 8.708 50.951 1.00 26.50 16 GLN B O 1
ATOM 1980 N N . GLY B 1 17 ? 36.471 10.496 50.075 1.00 24.96 17 GLY B N 1
ATOM 1981 C CA . GLY B 1 17 ? 37.101 9.770 48.989 1.00 26.05 17 GLY B CA 1
ATOM 1982 C C . GLY B 1 17 ? 36.082 9.058 48.082 1.00 26.71 17 GLY B C 1
ATOM 1983 O O . GLY B 1 17 ? 34.996 9.586 47.786 1.00 26.78 17 GLY B O 1
ATOM 1984 N N . ILE B 1 18 ? 36.454 7.856 47.660 1.00 27.01 18 ILE B N 1
ATOM 1985 C CA . ILE B 1 18 ? 35.668 7.095 46.704 1.00 26.70 18 ILE B CA 1
ATOM 1986 C C . ILE B 1 18 ? 34.308 6.729 47.290 1.00 26.62 18 ILE B C 1
ATOM 1987 O O . ILE B 1 18 ? 33.272 6.801 46.620 1.00 24.46 18 ILE B O 1
ATOM 1992 N N . GLY B 1 19 ? 34.291 6.396 48.561 1.00 26.55 19 GLY B N 1
ATOM 1993 C CA . GLY B 1 19 ? 33.038 5.981 49.206 1.00 25.54 19 GLY B CA 1
ATOM 1994 C C . GLY B 1 19 ? 31.997 7.106 49.231 1.00 26.85 19 GLY B C 1
ATOM 1995 O O . GLY B 1 19 ? 30.827 6.889 48.936 1.00 27.71 19 GLY B O 1
ATOM 1996 N N . GLN B 1 20 ? 32.444 8.295 49.552 1.00 25.66 20 GLN B N 1
ATOM 1997 C CA . GLN B 1 20 ? 31.589 9.483 49.557 1.00 26.83 20 GLN B CA 1
ATOM 1998 C C . GLN B 1 20 ? 30.967 9.765 48.167 1.00 26.96 20 GLN B C 1
ATOM 1999 O O . GLN B 1 20 ? 29.783 10.041 48.031 1.00 25.74 20 GLN B O 1
ATOM 2005 N N . ALA B 1 21 ? 31.839 9.749 47.158 1.00 27.72 21 ALA B N 1
ATOM 2006 C CA . ALA B 1 21 ? 31.455 10.028 45.798 1.00 27.74 21 ALA B CA 1
ATOM 2007 C C . ALA B 1 21 ? 30.466 8.984 45.294 1.00 27.39 21 ALA B C 1
ATOM 2008 O O . ALA B 1 21 ? 29.469 9.312 44.608 1.00 27.36 21 ALA B O 1
ATOM 2010 N N . ALA B 1 22 ? 30.701 7.724 45.677 1.00 26.95 22 ALA B N 1
ATOM 2011 C CA . ALA B 1 22 ? 29.779 6.638 45.333 1.00 26.27 22 ALA B CA 1
ATOM 2012 C C . ALA B 1 22 ? 28.437 6.801 45.995 1.00 26.52 22 ALA B C 1
ATOM 2013 O O . ALA B 1 22 ? 27.370 6.597 45.397 1.00 25.45 22 ALA B O 1
ATOM 2015 N N . ALA B 1 23 ? 28.480 7.091 47.277 1.00 26.85 23 ALA B N 1
ATOM 2016 C CA . ALA B 1 23 ? 27.240 7.309 48.003 1.00 27.41 23 ALA B CA 1
ATOM 2017 C C . ALA B 1 23 ? 26.399 8.369 47.303 1.00 27.28 23 ALA B C 1
ATOM 2018 O O . ALA B 1 23 ? 25.208 8.141 47.054 1.00 26.22 23 ALA B O 1
ATOM 2020 N N . LEU B 1 24 ? 27.022 9.514 46.985 1.00 25.60 24 LEU B N 1
ATOM 2021 C CA . LEU B 1 24 ? 26.331 10.609 46.292 1.00 26.29 24 LEU B CA 1
ATOM 2022 C C . LEU B 1 24 ? 25.789 10.235 44.895 1.00 25.17 24 LEU B C 1
ATOM 2023 O O . LEU B 1 24 ? 24.671 10.616 44.535 1.00 25.79 24 LEU B O 1
ATOM 2028 N N . ALA B 1 25 ? 26.584 9.487 44.151 1.00 25.13 25 ALA B N 1
ATOM 2029 C CA . ALA B 1 25 ? 26.290 9.045 42.789 1.00 25.41 25 ALA B CA 1
ATOM 2030 C C . ALA B 1 25 ? 25.129 8.019 42.840 1.00 24.85 25 ALA B C 1
ATOM 2031 O O . ALA B 1 25 ? 24.224 8.076 42.031 1.00 26.74 25 ALA B O 1
ATOM 2033 N N . PHE B 1 26 ? 25.154 7.125 43.800 1.00 25.54 26 PHE B N 1
ATOM 2034 C CA . PHE B 1 26 ? 24.072 6.137 43.954 1.00 25.26 26 PHE B CA 1
ATOM 2035 C C . PHE B 1 26 ? 22.766 6.813 44.278 1.00 25.99 26 PHE B C 1
ATOM 2036 O O . PHE B 1 26 ? 21.719 6.512 43.648 1.00 25.45 26 PHE B O 1
ATOM 2044 N N . ALA B 1 27 ? 22.808 7.722 45.261 1.00 26.03 27 ALA B N 1
ATOM 2045 C CA . ALA B 1 27 ? 21.623 8.467 45.653 1.00 26.42 27 ALA B CA 1
ATOM 2046 C C . ALA B 1 27 ? 21.010 9.273 44.493 1.00 26.89 27 ALA B C 1
ATOM 2047 O O . ALA B 1 27 ? 19.778 9.269 44.331 1.00 25.11 27 ALA B O 1
ATOM 2049 N N . ARG B 1 28 ? 21.839 9.921 43.670 1.00 27.14 28 ARG B N 1
ATOM 2050 C CA . ARG B 1 28 ? 21.344 10.709 42.519 1.00 28.57 28 ARG B CA 1
ATOM 2051 C C . ARG B 1 28 ? 20.663 9.858 41.443 1.00 28.03 28 ARG B C 1
ATOM 2052 O O . ARG B 1 28 ? 19.857 10.368 40.673 1.00 27.60 28 ARG B O 1
ATOM 2060 N N . GLU B 1 29 ? 21.010 8.580 41.390 1.00 27.19 29 GLU B N 1
ATOM 2061 C CA . GLU B 1 29 ? 20.449 7.631 40.450 1.00 27.29 29 GLU B CA 1
ATOM 2062 C C . GLU B 1 29 ? 19.292 6.844 41.051 1.00 26.67 29 GLU B C 1
ATOM 2063 O O . GLU B 1 29 ? 18.878 5.821 40.479 1.00 27.02 29 GLU B O 1
ATOM 2069 N N . GLY B 1 30 ? 18.772 7.323 42.175 1.00 26.16 30 GLY B N 1
ATOM 2070 C CA . GLY B 1 30 ? 17.501 6.841 42.744 1.00 26.72 30 GLY B CA 1
ATOM 2071 C C . GLY B 1 30 ? 17.632 5.707 43.753 1.00 27.40 30 GLY B C 1
ATOM 2072 O O . GLY B 1 30 ? 16.632 5.176 44.205 1.00 26.23 30 GLY B O 1
ATOM 2073 N N . ALA B 1 31 ? 18.859 5.327 44.107 1.00 27.37 31 ALA B N 1
ATOM 2074 C CA . ALA B 1 31 ? 19.036 4.309 45.155 1.00 28.35 31 ALA B CA 1
ATOM 2075 C C . ALA B 1 31 ? 18.702 4.805 46.561 1.00 28.73 31 ALA B C 1
ATOM 2076 O O . ALA B 1 31 ? 18.814 6.012 46.893 1.00 26.74 31 ALA B O 1
ATOM 2078 N N . LYS B 1 32 ? 18.272 3.821 47.363 1.00 29.29 32 LYS B N 1
ATOM 2079 C CA . LYS B 1 32 ? 18.189 3.937 48.824 1.00 29.83 32 LYS B CA 1
ATOM 2080 C C . LYS B 1 32 ? 19.542 3.553 49.388 1.00 28.55 32 LYS B C 1
ATOM 2081 O O . LYS B 1 32 ? 19.954 2.359 49.367 1.00 29.12 32 LYS B O 1
ATOM 2087 N N . VAL B 1 33 ? 20.270 4.559 49.880 1.00 27.50 33 VAL B N 1
ATOM 2088 C CA . VAL B 1 33 ? 21.627 4.350 50.275 1.00 28.23 33 VAL B CA 1
ATOM 2089 C C . VAL B 1 33 ? 21.772 4.306 51.796 1.00 27.31 33 VAL B C 1
ATOM 2090 O O . VAL B 1 33 ? 21.298 5.190 52.493 1.00 27.28 33 VAL B O 1
ATOM 2094 N N . ILE B 1 34 ? 22.447 3.278 52.291 1.00 26.53 34 ILE B N 1
ATOM 2095 C CA . ILE B 1 34 ? 22.908 3.242 53.684 1.00 26.20 34 ILE B CA 1
ATOM 2096 C C . ILE B 1 34 ? 24.419 3.381 53.702 1.00 26.65 34 ILE B C 1
ATOM 2097 O O . ILE B 1 34 ? 25.186 2.425 53.325 1.00 27.28 34 ILE B O 1
ATOM 2102 N N . ALA B 1 35 ? 24.846 4.591 54.048 1.00 25.99 35 ALA B N 1
ATOM 2103 C CA . ALA B 1 35 ? 26.240 4.984 53.994 1.00 24.63 35 ALA B CA 1
ATOM 2104 C C . ALA B 1 35 ? 26.844 4.887 55.391 1.00 25.50 35 ALA B C 1
ATOM 2105 O O . ALA B 1 35 ? 26.314 5.460 56.364 1.00 26.04 35 ALA B O 1
ATOM 2107 N N . THR B 1 36 ? 27.916 4.112 55.501 1.00 25.82 36 THR B N 1
ATOM 2108 C CA . THR B 1 36 ? 28.572 3.860 56.800 1.00 26.32 36 THR B CA 1
ATOM 2109 C C . THR B 1 36 ? 30.046 4.277 56.748 1.00 26.59 36 THR B C 1
ATOM 2110 O O . THR B 1 36 ? 30.675 4.259 55.685 1.00 28.08 36 THR B O 1
ATOM 2114 N N . ASP B 1 37 ? 30.574 4.565 57.929 1.00 27.90 37 ASP B N 1
ATOM 2115 C CA . ASP B 1 37 ? 31.960 4.996 58.150 1.00 27.67 37 ASP B CA 1
ATOM 2116 C C . ASP B 1 37 ? 32.211 4.962 59.666 1.00 28.04 37 ASP B C 1
ATOM 2117 O O . ASP B 1 37 ? 31.263 4.929 60.473 1.00 28.15 37 ASP B O 1
ATOM 2122 N N . ILE B 1 38 ? 33.472 4.989 60.069 1.00 28.78 38 ILE B N 1
ATOM 2123 C CA . ILE B 1 38 ? 33.815 5.173 61.498 1.00 29.94 38 ILE B CA 1
ATOM 2124 C C . ILE B 1 38 ? 33.772 6.628 61.959 1.00 29.58 38 ILE B C 1
ATOM 2125 O O . ILE B 1 38 ? 33.673 6.893 63.151 1.00 27.40 38 ILE B O 1
ATOM 2130 N N . ASN B 1 39 ? 33.916 7.562 61.004 1.00 29.65 39 ASN B N 1
ATOM 2131 C CA . ASN B 1 39 ? 33.970 8.986 61.263 1.00 29.01 39 ASN B CA 1
ATOM 2132 C C . ASN B 1 39 ? 32.589 9.607 61.243 1.00 29.30 39 ASN B C 1
ATOM 2133 O O . ASN B 1 39 ? 32.113 10.045 60.203 1.00 26.32 39 ASN B O 1
ATOM 2138 N N . GLU B 1 40 ? 31.962 9.678 62.427 1.00 30.01 40 GLU B N 1
ATOM 2139 C CA . GLU B 1 40 ? 30.553 9.977 62.522 1.00 31.07 40 GLU B CA 1
ATOM 2140 C C . GLU B 1 40 ? 30.255 11.404 62.130 1.00 30.99 40 GLU B C 1
ATOM 2141 O O . GLU B 1 40 ? 29.294 11.650 61.390 1.00 30.99 40 GLU B O 1
ATOM 2147 N N . SER B 1 41 ? 31.045 12.358 62.614 1.00 31.44 41 SER B N 1
ATOM 2148 C CA . SER B 1 41 ? 30.749 13.762 62.291 1.00 32.16 41 SER B CA 1
ATOM 2149 C C . SER B 1 41 ? 30.807 14.052 60.786 1.00 31.23 41 SER B C 1
ATOM 2150 O O . SER B 1 41 ? 30.005 14.814 60.294 1.00 30.94 41 SER B O 1
ATOM 2153 N N . LYS B 1 42 ? 31.761 13.458 60.081 1.00 30.56 42 LYS B N 1
ATOM 2154 C CA . LYS B 1 42 ? 31.930 13.698 58.641 1.00 31.00 42 LYS B CA 1
ATOM 2155 C C . LYS B 1 42 ? 30.825 12.954 57.869 1.00 30.88 42 LYS B C 1
ATOM 2156 O O . LYS B 1 42 ? 30.192 13.498 56.949 1.00 30.61 42 LYS B O 1
ATOM 2159 N N . LEU B 1 43 ? 30.556 11.737 58.312 1.00 30.12 43 LEU B N 1
ATOM 2160 C CA . LEU B 1 43 ? 29.520 10.926 57.726 1.00 30.47 43 LEU B CA 1
ATOM 2161 C C . LEU B 1 43 ? 28.187 11.633 57.764 1.00 30.38 43 LEU B C 1
ATOM 2162 O O . LEU B 1 43 ? 27.446 11.639 56.785 1.00 29.86 43 LEU B O 1
ATOM 2167 N N . GLN B 1 44 ? 27.862 12.252 58.876 1.00 31.55 44 GLN B N 1
ATOM 2168 C CA . GLN B 1 44 ? 26.494 12.755 59.012 1.00 33.03 44 GLN B CA 1
ATOM 2169 C C . GLN B 1 44 ? 26.161 13.908 58.059 1.00 32.56 44 GLN B C 1
ATOM 2170 O O . GLN B 1 44 ? 24.983 14.203 57.848 1.00 31.97 44 GLN B O 1
ATOM 2176 N N . GLU B 1 45 ? 27.197 14.548 57.498 1.00 32.69 45 GLU B N 1
ATOM 2177 C CA . GLU B 1 45 ? 27.050 15.486 56.358 1.00 32.95 45 GLU B CA 1
ATOM 2178 C C . GLU B 1 45 ? 26.192 14.928 55.198 1.00 31.69 45 GLU B C 1
ATOM 2179 O O . GLU B 1 45 ? 25.419 15.655 54.587 1.00 31.87 45 GLU B O 1
ATOM 2185 N N . LEU B 1 46 ? 26.307 13.644 54.907 1.00 30.44 46 LEU B N 1
ATOM 2186 C CA . LEU B 1 46 ? 25.543 13.065 53.806 1.00 31.31 46 LEU B CA 1
ATOM 2187 C C . LEU B 1 46 ? 24.051 12.944 54.069 1.00 31.65 46 LEU B C 1
ATOM 2188 O O . LEU B 1 46 ? 23.303 12.699 53.135 1.00 30.93 46 LEU B O 1
ATOM 2193 N N . GLU B 1 47 ? 23.626 13.100 55.328 1.00 33.30 47 GLU B N 1
ATOM 2194 C CA . GLU B 1 47 ? 22.198 13.008 55.683 1.00 35.07 47 GLU B CA 1
ATOM 2195 C C . GLU B 1 47 ? 21.347 14.061 54.979 1.00 34.88 47 GLU B C 1
ATOM 2196 O O . GLU B 1 47 ? 20.168 13.827 54.750 1.00 35.51 47 GLU B O 1
ATOM 2202 N N . LYS B 1 48 ? 21.963 15.199 54.630 1.00 33.51 48 LYS B N 1
ATOM 2203 C CA . LYS B 1 48 ? 21.315 16.265 53.855 1.00 33.06 48 LYS B CA 1
ATOM 2204 C C . LYS B 1 48 ? 20.943 15.892 52.402 1.00 32.04 48 LYS B C 1
ATOM 2205 O O . LYS B 1 48 ? 20.182 16.621 51.740 1.00 32.09 48 LYS B O 1
ATOM 2211 N N . TYR B 1 49 ? 21.497 14.796 51.900 1.00 30.99 49 TYR B N 1
ATOM 2212 C CA . TYR B 1 49 ? 21.273 14.416 50.529 1.00 30.82 49 TYR B CA 1
ATOM 2213 C C . TYR B 1 49 ? 20.089 13.461 50.462 1.00 30.28 49 TYR B C 1
ATOM 2214 O O . TYR B 1 49 ? 20.079 12.419 51.152 1.00 30.16 49 TYR B O 1
ATOM 2223 N N . PRO B 1 50 ? 19.108 13.794 49.614 1.00 29.39 50 PRO B N 1
ATOM 2224 C CA . PRO B 1 50 ? 18.000 12.868 49.475 1.00 28.98 50 PRO B CA 1
ATOM 2225 C C . PRO B 1 50 ? 18.468 11.469 49.102 1.00 27.73 50 PRO B C 1
ATOM 2226 O O . PRO B 1 50 ? 19.332 11.294 48.267 1.00 25.89 50 PRO B O 1
ATOM 2230 N N . GLY B 1 51 ? 17.870 10.473 49.753 1.00 27.44 51 GLY B N 1
ATOM 2231 C CA . GLY B 1 51 ? 18.149 9.068 49.468 1.00 27.20 51 GLY B CA 1
ATOM 2232 C C . GLY B 1 51 ? 19.234 8.447 50.325 1.00 27.40 51 GLY B C 1
ATOM 2233 O O . GLY B 1 51 ? 19.417 7.235 50.268 1.00 28.43 51 GLY B O 1
ATOM 2234 N N . ILE B 1 52 ? 19.968 9.254 51.113 1.00 26.97 52 ILE B N 1
ATOM 2235 C CA . ILE B 1 52 ? 21.049 8.709 51.955 1.00 27.43 52 ILE B CA 1
ATOM 2236 C C . ILE B 1 52 ? 20.694 8.717 53.424 1.00 27.59 52 ILE B C 1
ATOM 2237 O O . ILE B 1 52 ? 20.257 9.759 53.973 1.00 27.03 52 ILE B O 1
ATOM 2242 N N . GLN B 1 53 ? 20.827 7.544 54.042 1.00 28.26 53 GLN B N 1
ATOM 2243 C CA . GLN B 1 53 ? 20.784 7.397 55.479 1.00 29.60 53 GLN B CA 1
ATOM 2244 C C . GLN B 1 53 ? 22.147 6.917 55.957 1.00 28.30 53 GLN B C 1
ATOM 2245 O O . GLN B 1 53 ? 22.868 6.217 55.225 1.00 27.40 53 GLN B O 1
ATOM 2251 N N . THR B 1 54 ? 22.557 7.371 57.135 1.00 25.43 54 THR B N 1
ATOM 2252 C CA . THR B 1 54 ? 23.908 7.064 57.585 1.00 25.87 54 THR B CA 1
ATOM 2253 C C . THR B 1 54 ? 23.933 6.249 58.872 1.00 25.89 54 THR B C 1
ATOM 2254 O O . THR B 1 54 ? 23.039 6.346 59.702 1.00 25.47 54 THR B O 1
ATOM 2258 N N . ARG B 1 55 ? 24.988 5.467 59.048 1.00 26.10 55 ARG B N 1
ATOM 2259 C CA . ARG B 1 55 ? 25.195 4.748 60.327 1.00 27.26 55 ARG B CA 1
ATOM 2260 C C . ARG B 1 55 ? 26.687 4.572 60.562 1.00 26.66 55 ARG B C 1
ATOM 2261 O O . ARG B 1 55 ? 27.394 4.173 59.638 1.00 25.87 55 ARG B O 1
ATOM 2269 N N . VAL B 1 56 ? 27.140 4.782 61.780 1.00 24.92 56 VAL B N 1
ATOM 2270 C CA . VAL B 1 56 ? 28.523 4.594 62.152 1.00 26.38 56 VAL B CA 1
ATOM 2271 C C . VAL B 1 56 ? 28.769 3.087 62.172 1.00 26.87 56 VAL B C 1
ATOM 2272 O O . VAL B 1 56 ? 27.946 2.282 62.707 1.00 26.57 56 VAL B O 1
ATOM 2276 N N . LEU B 1 57 ? 29.860 2.708 61.555 1.00 27.09 57 LEU B N 1
ATOM 2277 C CA . LEU B 1 57 ? 30.284 1.303 61.481 1.00 27.69 57 LEU B CA 1
ATOM 2278 C C . LEU B 1 57 ? 31.789 1.159 61.308 1.00 28.42 57 LEU B C 1
ATOM 2279 O O . LEU B 1 57 ? 32.357 1.673 60.333 1.00 29.08 57 LEU B O 1
ATOM 2284 N N . ASP B 1 58 ? 32.430 0.437 62.250 1.00 28.14 58 ASP B N 1
ATOM 2285 C CA . ASP B 1 58 ? 33.829 0.087 62.115 1.00 27.35 58 ASP B CA 1
ATOM 2286 C C . ASP B 1 58 ? 33.883 -1.320 61.547 1.00 27.34 58 ASP B C 1
ATOM 2287 O O . ASP B 1 58 ? 33.485 -2.270 62.194 1.00 27.54 58 ASP B O 1
ATOM 2292 N N . VAL B 1 59 ? 34.391 -1.457 60.333 1.00 28.53 59 VAL B N 1
ATOM 2293 C CA . VAL B 1 59 ? 34.325 -2.737 59.612 1.00 28.71 59 VAL B CA 1
ATOM 2294 C C . VAL B 1 59 ? 35.310 -3.775 60.149 1.00 29.25 59 VAL B C 1
ATOM 2295 O O . VAL B 1 59 ? 35.362 -4.891 59.652 1.00 31.20 59 VAL B O 1
ATOM 2299 N N . THR B 1 60 ? 36.094 -3.420 61.147 1.00 30.55 60 THR B N 1
ATOM 2300 C CA . THR B 1 60 ? 36.956 -4.417 61.768 1.00 32.17 60 THR B CA 1
ATOM 2301 C C . THR B 1 60 ? 36.283 -5.079 63.005 1.00 32.50 60 THR B C 1
ATOM 2302 O O . THR B 1 60 ? 36.819 -6.056 63.578 1.00 35.38 60 THR B O 1
ATOM 2306 N N . LYS B 1 61 ? 35.125 -4.575 63.389 1.00 32.50 61 LYS B N 1
ATOM 2307 C CA . LYS B 1 61 ? 34.409 -5.070 64.573 1.00 32.19 61 LYS B CA 1
ATOM 2308 C C . LYS B 1 61 ? 33.239 -5.973 64.166 1.00 32.09 61 LYS B C 1
ATOM 2309 O O . LYS B 1 61 ? 32.187 -5.528 63.748 1.00 31.76 61 LYS B O 1
ATOM 2313 N N . LYS B 1 62 ? 33.483 -7.271 64.236 1.00 31.93 62 LYS B N 1
ATOM 2314 C CA . LYS B 1 62 ? 32.500 -8.274 63.915 1.00 32.11 62 LYS B CA 1
ATOM 2315 C C . LYS B 1 62 ? 31.193 -8.087 64.686 1.00 31.00 62 LYS B C 1
ATOM 2316 O O . LYS B 1 62 ? 30.126 -8.284 64.114 1.00 30.59 62 LYS B O 1
ATOM 2322 N N . LYS B 1 63 ? 31.268 -7.747 65.973 1.00 31.04 63 LYS B N 1
ATOM 2323 C CA . LYS B 1 63 ? 30.040 -7.550 66.773 1.00 30.50 63 LYS B CA 1
ATOM 2324 C C . LYS B 1 63 ? 29.179 -6.413 66.178 1.00 30.90 63 LYS B C 1
ATOM 2325 O O . LYS B 1 63 ? 27.940 -6.562 66.049 1.00 30.09 63 LYS B O 1
ATOM 2327 N N . GLN B 1 64 ? 29.854 -5.354 65.712 1.00 30.12 64 GLN B N 1
ATOM 2328 C CA A GLN B 1 64 ? 29.197 -4.185 65.129 0.50 29.47 64 GLN B CA 1
ATOM 2329 C CA B GLN B 1 64 ? 29.167 -4.210 65.145 0.50 30.16 64 GLN B CA 1
ATOM 2330 C C . GLN B 1 64 ? 28.497 -4.579 63.835 1.00 29.37 64 GLN B C 1
ATOM 2331 O O . GLN B 1 64 ? 27.338 -4.246 63.612 1.00 28.05 64 GLN B O 1
ATOM 2342 N N . ILE B 1 65 ? 29.236 -5.288 62.982 1.00 28.95 65 ILE B N 1
ATOM 2343 C CA . ILE B 1 65 ? 28.762 -5.759 61.703 1.00 29.00 65 ILE B CA 1
ATOM 2344 C C . ILE B 1 65 ? 27.493 -6.627 61.847 1.00 29.88 65 ILE B C 1
ATOM 2345 O O . ILE B 1 65 ? 26.480 -6.370 61.172 1.00 28.63 65 ILE B O 1
ATOM 2350 N N . ASP B 1 66 ? 27.544 -7.610 62.743 1.00 28.80 66 ASP B N 1
ATOM 2351 C CA . ASP B 1 66 ? 26.427 -8.547 62.892 1.00 30.96 66 ASP B CA 1
ATOM 2352 C C . ASP B 1 66 ? 25.170 -7.821 63.386 1.00 31.23 66 ASP B C 1
ATOM 2353 O O . ASP B 1 66 ? 24.041 -8.108 62.945 1.00 32.45 66 ASP B O 1
ATOM 2358 N N . GLN B 1 67 ? 25.351 -6.919 64.330 1.00 31.12 67 GLN B N 1
ATOM 2359 C CA . GLN B 1 67 ? 24.251 -6.130 64.843 1.00 31.34 67 GLN B CA 1
ATOM 2360 C C . GLN B 1 67 ? 23.628 -5.251 63.751 1.00 30.39 67 GLN B C 1
ATOM 2361 O O . GLN B 1 67 ? 22.417 -5.131 63.660 1.00 29.79 67 GLN B O 1
ATOM 2367 N N . PHE B 1 68 ? 24.466 -4.634 62.939 1.00 28.57 68 PHE B N 1
ATOM 2368 C CA . PHE B 1 68 ? 23.994 -3.881 61.784 1.00 28.49 68 PHE B CA 1
ATOM 2369 C C . PHE B 1 68 ? 23.191 -4.746 60.810 1.00 28.91 68 PHE B C 1
ATOM 2370 O O . PHE B 1 68 ? 22.068 -4.390 60.413 1.00 28.89 68 PHE B O 1
ATOM 2378 N N . ALA B 1 69 ? 23.748 -5.897 60.441 1.00 28.50 69 ALA B N 1
ATOM 2379 C CA . ALA B 1 69 ? 23.057 -6.828 59.578 1.00 28.45 69 ALA B CA 1
ATOM 2380 C C . ALA B 1 69 ? 21.664 -7.182 60.132 1.00 28.69 69 ALA B C 1
ATOM 2381 O O . ALA B 1 69 ? 20.700 -7.219 59.385 1.00 30.18 69 ALA B O 1
ATOM 2383 N N . ASN B 1 70 ? 21.548 -7.424 61.428 1.00 28.71 70 ASN B N 1
ATOM 2384 C CA . ASN B 1 70 ? 20.240 -7.798 61.987 1.00 28.77 70 ASN B CA 1
ATOM 2385 C C . ASN B 1 70 ? 19.208 -6.651 61.899 1.00 29.21 70 ASN B C 1
ATOM 2386 O O . ASN B 1 70 ? 18.011 -6.899 61.978 1.00 28.81 70 ASN B O 1
ATOM 2388 N N . GLU B 1 71 ? 19.690 -5.414 61.772 1.00 29.29 71 GLU B N 1
ATOM 2389 C CA . GLU B 1 71 ? 18.862 -4.203 61.584 1.00 30.86 71 GLU B CA 1
ATOM 2390 C C . GLU B 1 71 ? 18.313 -4.007 60.151 1.00 31.29 71 GLU B C 1
ATOM 2391 O O . GLU B 1 71 ? 17.330 -3.273 59.967 1.00 32.03 71 GLU B O 1
ATOM 2397 N N . VAL B 1 72 ? 18.976 -4.616 59.160 1.00 30.35 72 VAL B N 1
ATOM 2398 C CA . VAL B 1 72 ? 18.672 -4.452 57.740 1.00 30.16 72 VAL B CA 1
ATOM 2399 C C . VAL B 1 72 ? 17.736 -5.584 57.194 1.00 30.65 72 VAL B C 1
ATOM 2400 O O . VAL B 1 72 ? 18.092 -6.793 57.181 1.00 30.53 72 VAL B O 1
ATOM 2404 N N . GLU B 1 73 ? 16.585 -5.153 56.679 1.00 30.19 73 GLU B N 1
ATOM 2405 C CA . GLU B 1 73 ? 15.555 -6.041 56.151 1.00 31.40 73 GLU B CA 1
ATOM 2406 C C . GLU B 1 73 ? 16.008 -6.727 54.884 1.00 31.35 73 GLU B C 1
ATOM 2407 O O . GLU B 1 73 ? 15.803 -7.943 54.710 1.00 31.41 73 GLU B O 1
ATOM 2413 N N . ARG B 1 74 ? 16.558 -5.922 53.983 1.00 29.31 74 ARG B N 1
ATOM 2414 C CA . ARG B 1 74 ? 16.945 -6.386 52.682 1.00 29.75 74 ARG B CA 1
ATOM 2415 C C . ARG B 1 74 ? 18.059 -5.503 52.162 1.00 28.80 74 ARG B C 1
ATOM 2416 O O . ARG B 1 74 ? 18.200 -4.348 52.600 1.00 27.00 74 ARG B O 1
ATOM 2424 N N . LEU B 1 75 ? 18.817 -6.048 51.202 1.00 27.60 75 LEU B N 1
ATOM 2425 C CA . LEU B 1 75 ? 19.657 -5.233 50.365 1.00 28.11 75 LEU B CA 1
ATOM 2426 C C . LEU B 1 75 ? 19.812 -5.843 48.948 1.00 27.90 75 LEU B C 1
ATOM 2427 O O . LEU B 1 75 ? 19.690 -7.068 48.750 1.00 28.07 75 LEU B O 1
ATOM 2432 N N . ASP B 1 76 ? 20.068 -4.973 47.994 1.00 27.13 76 ASP B N 1
ATOM 2433 C CA . ASP B 1 76 ? 20.405 -5.368 46.630 1.00 27.66 76 ASP B CA 1
ATOM 2434 C C . ASP B 1 76 ? 21.899 -5.389 46.371 1.00 27.12 76 ASP B C 1
ATOM 2435 O O . ASP B 1 76 ? 22.406 -6.256 45.660 1.00 28.36 76 ASP B O 1
ATOM 2440 N N . VAL B 1 77 ? 22.593 -4.409 46.906 1.00 26.89 77 VAL B N 1
ATOM 2441 C CA . VAL B 1 77 ? 24.005 -4.214 46.615 1.00 26.73 77 VAL B CA 1
ATOM 2442 C C . VAL B 1 77 ? 24.798 -3.993 47.933 1.00 28.47 77 VAL B C 1
ATOM 2443 O O . VAL B 1 77 ? 24.368 -3.207 48.813 1.00 28.64 77 VAL B O 1
ATOM 2447 N N . LEU B 1 78 ? 25.956 -4.645 48.024 1.00 27.97 78 LEU B N 1
ATOM 2448 C CA . LEU B 1 78 ? 26.968 -4.320 49.060 1.00 28.77 78 LEU B CA 1
ATOM 2449 C C . LEU B 1 78 ? 28.255 -3.861 48.400 1.00 28.02 78 LEU B C 1
ATOM 2450 O O . LEU B 1 78 ? 28.852 -4.567 47.584 1.00 27.12 78 LEU B O 1
ATOM 2455 N N . PHE B 1 79 ? 28.675 -2.647 48.748 1.00 27.91 79 PHE B N 1
ATOM 2456 C CA . PHE B 1 79 ? 29.900 -2.086 48.271 1.00 27.08 79 PHE B CA 1
ATOM 2457 C C . PHE B 1 79 ? 30.923 -1.920 49.397 1.00 27.08 79 PHE B C 1
ATOM 2458 O O . PHE B 1 79 ? 30.793 -1.003 50.252 1.00 27.08 79 PHE B O 1
ATOM 2466 N N . ASN B 1 80 ? 31.884 -2.859 49.446 1.00 27.36 80 ASN B N 1
ATOM 2467 C CA . ASN B 1 80 ? 32.983 -2.857 50.435 1.00 26.28 80 ASN B CA 1
ATOM 2468 C C . ASN B 1 80 ? 34.098 -1.915 49.933 1.00 26.49 80 ASN B C 1
ATOM 2469 O O . ASN B 1 80 ? 34.883 -2.257 49.017 1.00 24.87 80 ASN B O 1
ATOM 2474 N N . VAL B 1 81 ? 34.166 -0.761 50.567 1.00 26.83 81 VAL B N 1
ATOM 2475 C CA . VAL B 1 81 ? 35.149 0.269 50.159 1.00 28.21 81 VAL B CA 1
ATOM 2476 C C . VAL B 1 81 ? 36.340 0.361 51.103 1.00 27.78 81 VAL B C 1
ATOM 2477 O O . VAL B 1 81 ? 37.414 0.763 50.666 1.00 29.71 81 VAL B O 1
ATOM 2481 N N . ALA B 1 82 ? 36.144 0.062 52.387 1.00 28.76 82 ALA B N 1
ATOM 2482 C CA . ALA B 1 82 ? 37.172 0.299 53.420 1.00 28.36 82 ALA B CA 1
ATOM 2483 C C . ALA B 1 82 ? 38.536 -0.312 53.099 1.00 28.47 82 ALA B C 1
ATOM 2484 O O . ALA B 1 82 ? 38.611 -1.466 52.629 1.00 28.04 82 ALA B O 1
ATOM 2486 N N . GLY B 1 83 ? 39.592 0.512 53.179 1.00 27.81 83 GLY B N 1
ATOM 2487 C CA . GLY B 1 83 ? 40.968 0.040 53.014 1.00 27.86 83 GLY B CA 1
ATOM 2488 C C . GLY B 1 83 ? 42.064 1.106 53.324 1.00 28.22 83 GLY B C 1
ATOM 2489 O O . GLY B 1 83 ? 41.832 2.253 53.128 1.00 30.81 83 GLY B O 1
ATOM 2490 N N . PHE B 1 84 ? 43.226 0.706 53.838 1.00 28.54 84 PHE B N 1
ATOM 2491 C CA . PHE B 1 84 ? 44.328 1.603 54.184 1.00 25.84 84 PHE B CA 1
ATOM 2492 C C . PHE B 1 84 ? 45.467 1.303 53.207 1.00 27.04 84 PHE B C 1
ATOM 2493 O O . PHE B 1 84 ? 45.634 0.180 52.807 1.00 26.50 84 PHE B O 1
ATOM 2501 N N . VAL B 1 85 ? 46.212 2.339 52.794 1.00 26.91 85 VAL B N 1
ATOM 2502 C CA . VAL B 1 85 ? 47.377 2.195 51.946 1.00 26.79 85 VAL B CA 1
ATOM 2503 C C . VAL B 1 85 ? 48.648 2.429 52.751 1.00 26.81 85 VAL B C 1
ATOM 2504 O O . VAL B 1 85 ? 48.974 3.542 53.134 1.00 25.17 85 VAL B O 1
ATOM 2508 N N . HIS B 1 86 ? 49.377 1.352 53.039 1.00 25.51 86 HIS B N 1
ATOM 2509 C CA . HIS B 1 86 ? 50.606 1.429 53.774 1.00 25.88 86 HIS B CA 1
ATOM 2510 C C . HIS B 1 86 ? 51.731 1.783 52.803 1.00 25.85 86 HIS B C 1
ATOM 2511 O O . HIS B 1 86 ? 51.749 1.277 51.676 1.00 27.24 86 HIS B O 1
ATOM 2518 N N . HIS B 1 87 ? 52.621 2.663 53.205 1.00 24.41 87 HIS B N 1
ATOM 2519 C CA . HIS B 1 87 ? 53.825 2.917 52.390 1.00 25.89 87 HIS B CA 1
ATOM 2520 C C . HIS B 1 87 ? 55.020 2.051 52.865 1.00 25.57 87 HIS B C 1
ATOM 2521 O O . HIS B 1 87 ? 55.496 2.128 54.023 1.00 23.87 87 HIS B O 1
ATOM 2528 N N . GLY B 1 88 ? 55.495 1.214 51.961 1.00 24.89 88 GLY B N 1
ATOM 2529 C CA . GLY B 1 88 ? 56.729 0.460 52.245 1.00 25.11 88 GLY B CA 1
ATOM 2530 C C . GLY B 1 88 ? 56.840 -0.850 51.463 1.00 25.43 88 GLY B C 1
ATOM 2531 O O . GLY B 1 88 ? 55.844 -1.406 50.858 1.00 25.30 88 GLY B O 1
ATOM 2532 N N . THR B 1 89 ? 58.084 -1.295 51.385 1.00 24.14 89 THR B N 1
ATOM 2533 C CA . THR B 1 89 ? 58.371 -2.624 50.894 1.00 22.58 89 THR B CA 1
ATOM 2534 C C . THR B 1 89 ? 58.111 -3.654 52.018 1.00 23.33 89 THR B C 1
ATOM 2535 O O . THR B 1 89 ? 57.816 -3.328 53.161 1.00 22.64 89 THR B O 1
ATOM 2539 N N . VAL B 1 90 ? 58.335 -4.908 51.674 1.00 24.06 90 VAL B N 1
ATOM 2540 C CA . VAL B 1 90 ? 58.235 -5.997 52.634 1.00 24.11 90 VAL B CA 1
ATOM 2541 C C . VAL B 1 90 ? 59.158 -5.700 53.790 1.00 22.91 90 VAL B C 1
ATOM 2542 O O . VAL B 1 90 ? 58.828 -6.018 54.893 1.00 24.94 90 VAL B O 1
ATOM 2546 N N . LEU B 1 91 ? 60.313 -5.086 53.569 1.00 23.53 91 LEU B N 1
ATOM 2547 C CA . LEU B 1 91 ? 61.240 -4.807 54.661 1.00 24.43 91 LEU B CA 1
ATOM 2548 C C . LEU B 1 91 ? 60.859 -3.700 55.626 1.00 23.48 91 LEU B C 1
ATOM 2549 O O . LEU B 1 91 ? 61.395 -3.624 56.742 1.00 23.05 91 LEU B O 1
ATOM 2554 N N . ASP B 1 92 ? 60.018 -2.828 55.121 1.00 25.05 92 ASP B N 1
ATOM 2555 C CA . ASP B 1 92 ? 59.454 -1.666 55.801 1.00 25.75 92 ASP B CA 1
ATOM 2556 C C . ASP B 1 92 ? 58.183 -2.046 56.601 1.00 27.51 92 ASP B C 1
ATOM 2557 O O . ASP B 1 92 ? 57.676 -1.231 57.383 1.00 27.81 92 ASP B O 1
ATOM 2562 N N . CYS B 1 93 ? 57.674 -3.260 56.374 1.00 28.05 93 CYS B N 1
ATOM 2563 C CA A CYS B 1 93 ? 56.441 -3.695 56.992 0.50 28.76 93 CYS B CA 1
ATOM 2564 C CA B CYS B 1 93 ? 56.441 -3.737 57.015 0.50 29.35 93 CYS B CA 1
ATOM 2565 C C . CYS B 1 93 ? 56.720 -4.485 58.271 1.00 28.88 93 CYS B C 1
ATOM 2566 O O . CYS B 1 93 ? 57.243 -5.580 58.230 1.00 29.63 93 CYS B O 1
ATOM 2571 N N . GLU B 1 94 ? 56.376 -3.890 59.410 1.00 28.69 94 GLU B N 1
ATOM 2572 C CA . GLU B 1 94 ? 56.504 -4.607 60.668 1.00 28.55 94 GLU B CA 1
ATOM 2573 C C . GLU B 1 94 ? 55.214 -5.368 60.941 1.00 27.39 94 GLU B C 1
ATOM 2574 O O . GLU B 1 94 ? 54.247 -5.228 60.227 1.00 25.11 94 GLU B O 1
ATOM 2580 N N . GLU B 1 95 ? 55.239 -6.226 61.957 1.00 27.78 95 GLU B N 1
ATOM 2581 C CA . GLU B 1 95 ? 54.092 -7.110 62.212 1.00 28.74 95 GLU B CA 1
ATOM 2582 C C . GLU B 1 95 ? 52.822 -6.299 62.383 1.00 28.15 95 GLU B C 1
ATOM 2583 O O . GLU B 1 95 ? 51.770 -6.695 61.878 1.00 28.64 95 GLU B O 1
ATOM 2589 N N . LYS B 1 96 ? 52.918 -5.173 63.082 1.00 26.97 96 LYS B N 1
ATOM 2590 C CA . LYS B 1 96 ? 51.723 -4.340 63.305 1.00 28.00 96 LYS B CA 1
ATOM 2591 C C . LYS B 1 96 ? 51.179 -3.689 62.040 1.00 26.55 96 LYS B C 1
ATOM 2592 O O . LYS B 1 96 ? 49.994 -3.581 61.893 1.00 26.20 96 LYS B O 1
ATOM 2595 N N . ASP B 1 97 ? 52.030 -3.305 61.090 1.00 26.59 97 ASP B N 1
ATOM 2596 C CA . ASP B 1 97 ? 51.576 -2.858 59.762 1.00 27.08 97 ASP B CA 1
ATOM 2597 C C . ASP B 1 97 ? 50.902 -3.945 58.900 1.00 26.70 97 ASP B C 1
ATOM 2598 O O . ASP B 1 97 ? 49.912 -3.698 58.187 1.00 27.08 97 ASP B O 1
ATOM 2603 N N . TRP B 1 98 ? 51.499 -5.139 58.912 1.00 26.23 98 TRP B N 1
ATOM 2604 C CA . TRP B 1 98 ? 51.002 -6.267 58.214 1.00 26.93 98 TRP B CA 1
ATOM 2605 C C . TRP B 1 98 ? 49.585 -6.606 58.717 1.00 26.36 98 TRP B C 1
ATOM 2606 O O . TRP B 1 98 ? 48.613 -6.645 57.974 1.00 27.55 98 TRP B O 1
ATOM 2617 N N . ASP B 1 99 ? 49.451 -6.731 60.019 1.00 27.19 99 ASP B N 1
ATOM 2618 C CA . ASP B 1 99 ? 48.180 -7.153 60.581 1.00 27.46 99 ASP B CA 1
ATOM 2619 C C . ASP B 1 99 ? 47.067 -6.123 60.447 1.00 27.46 99 ASP B C 1
ATOM 2620 O O . ASP B 1 99 ? 45.912 -6.493 60.180 1.00 25.21 99 ASP B O 1
ATOM 2625 N N . PHE B 1 100 ? 47.451 -4.852 60.565 1.00 27.50 100 PHE B N 1
ATOM 2626 C CA . PHE B 1 100 ? 46.507 -3.736 60.521 1.00 26.55 100 PHE B CA 1
ATOM 2627 C C . PHE B 1 100 ? 45.866 -3.685 59.137 1.00 26.78 100 PHE B C 1
ATOM 2628 O O . PHE B 1 100 ? 44.653 -3.584 59.005 1.00 25.23 100 PHE B O 1
ATOM 2636 N N . SER B 1 101 ? 46.703 -3.797 58.101 1.00 27.42 101 SER B N 1
ATOM 2637 C CA . SER B 1 101 ? 46.201 -3.813 56.722 1.00 28.08 101 SER B CA 1
ATOM 2638 C C . SER B 1 101 ? 45.395 -5.069 56.332 1.00 28.67 101 SER B C 1
ATOM 2639 O O . SER B 1 101 ? 44.431 -4.987 55.567 1.00 28.02 101 SER B O 1
ATOM 2642 N N . MET B 1 102 ? 45.846 -6.225 56.790 1.00 28.55 102 MET B N 1
ATOM 2643 C CA . MET B 1 102 ? 45.171 -7.468 56.504 1.00 29.53 102 MET B CA 1
ATOM 2644 C C . MET B 1 102 ? 43.735 -7.457 57.121 1.00 30.32 102 MET B C 1
ATOM 2645 O O . MET B 1 102 ? 42.774 -7.875 56.461 1.00 30.59 102 MET B O 1
ATOM 2650 N N . ASN B 1 103 ? 43.627 -6.969 58.356 1.00 28.24 103 ASN B N 1
ATOM 2651 C CA . ASN B 1 103 ? 42.360 -6.801 59.087 1.00 30.46 103 ASN B CA 1
ATOM 2652 C C . ASN B 1 103 ? 41.382 -5.778 58.465 1.00 29.53 103 ASN B C 1
ATOM 2653 O O . ASN B 1 103 ? 40.221 -6.093 58.164 1.00 30.35 103 ASN B O 1
ATOM 2658 N N . LEU B 1 104 ? 41.847 -4.575 58.225 1.00 28.77 104 LEU B N 1
ATOM 2659 C CA . LEU B 1 104 ? 41.032 -3.548 57.594 1.00 28.40 104 LEU B CA 1
ATOM 2660 C C . LEU B 1 104 ? 40.706 -3.818 56.127 1.00 28.36 104 LEU B C 1
ATOM 2661 O O . LEU B 1 104 ? 39.583 -3.521 55.663 1.00 29.06 104 LEU B O 1
ATOM 2666 N N . ASN B 1 105 ? 41.659 -4.375 55.361 1.00 27.85 105 ASN B N 1
ATOM 2667 C CA . ASN B 1 105 ? 41.507 -4.415 53.938 1.00 27.10 105 ASN B CA 1
ATOM 2668 C C . ASN B 1 105 ? 40.839 -5.680 53.429 1.00 28.54 105 ASN B C 1
ATOM 2669 O O . ASN B 1 105 ? 40.261 -5.652 52.323 1.00 28.73 105 ASN B O 1
ATOM 2674 N N . VAL B 1 106 ? 41.018 -6.777 54.156 1.00 27.68 106 VAL B N 1
ATOM 2675 C CA . VAL B 1 106 ? 40.554 -8.077 53.699 1.00 29.18 106 VAL B CA 1
ATOM 2676 C C . VAL B 1 106 ? 39.570 -8.732 54.675 1.00 28.96 106 VAL B C 1
ATOM 2677 O O . VAL B 1 106 ? 38.467 -9.157 54.262 1.00 29.69 106 VAL B O 1
ATOM 2681 N N . ARG B 1 107 ? 39.951 -8.808 55.939 1.00 27.72 107 ARG B N 1
ATOM 2682 C CA . ARG B 1 107 ? 39.090 -9.436 56.923 1.00 27.99 107 ARG B CA 1
ATOM 2683 C C . ARG B 1 107 ? 37.761 -8.728 56.994 1.00 28.72 107 ARG B C 1
ATOM 2684 O O . ARG B 1 107 ? 36.697 -9.382 57.206 1.00 28.97 107 ARG B O 1
ATOM 2692 N N . SER B 1 108 ? 37.805 -7.405 56.875 1.00 28.41 108 SER B N 1
ATOM 2693 C CA . SER B 1 108 ? 36.591 -6.591 56.807 1.00 29.33 108 SER B CA 1
ATOM 2694 C C . SER B 1 108 ? 35.588 -7.121 55.770 1.00 29.16 108 SER B C 1
ATOM 2695 O O . SER B 1 108 ? 34.363 -7.270 56.029 1.00 28.81 108 SER B O 1
ATOM 2698 N N . MET B 1 109 ? 36.104 -7.385 54.581 1.00 30.26 109 MET B N 1
ATOM 2699 C CA . MET B 1 109 ? 35.227 -7.822 53.490 1.00 30.04 109 MET B CA 1
ATOM 2700 C C . MET B 1 109 ? 34.627 -9.193 53.764 1.00 29.23 109 MET B C 1
ATOM 2701 O O . MET B 1 109 ? 33.437 -9.413 53.479 1.00 27.95 109 MET B O 1
ATOM 2706 N N . TYR B 1 110 ? 35.461 -10.105 54.262 1.00 29.01 110 TYR B N 1
ATOM 2707 C CA . TYR B 1 110 ? 35.016 -11.421 54.694 1.00 28.95 110 TYR B CA 1
ATOM 2708 C C . TYR B 1 110 ? 33.837 -11.287 55.700 1.00 28.80 110 TYR B C 1
ATOM 2709 O O . TYR B 1 110 ? 32.770 -11.890 55.529 1.00 28.28 110 TYR B O 1
ATOM 2718 N N . LEU B 1 111 ? 34.019 -10.472 56.732 1.00 28.48 111 LEU B N 1
ATOM 2719 C CA . LEU B 1 111 ? 32.974 -10.297 57.752 1.00 28.14 111 LEU B CA 1
ATOM 2720 C C . LEU B 1 111 ? 31.679 -9.638 57.206 1.00 27.30 111 LEU B C 1
ATOM 2721 O O . LEU B 1 111 ? 30.569 -10.073 57.531 1.00 25.49 111 LEU B O 1
ATOM 2726 N N . MET B 1 112 ? 31.831 -8.666 56.304 1.00 27.36 112 MET B N 1
ATOM 2727 C CA . MET B 1 112 ? 30.687 -7.962 55.714 1.00 27.49 112 MET B CA 1
ATOM 2728 C C . MET B 1 112 ? 29.902 -8.905 54.800 1.00 27.28 112 MET B C 1
ATOM 2729 O O . MET B 1 112 ? 28.667 -8.995 54.924 1.00 26.14 112 MET B O 1
ATOM 2734 N N . ILE B 1 113 ? 30.628 -9.664 53.968 1.00 27.25 113 ILE B N 1
ATOM 2735 C CA . ILE B 1 113 ? 30.009 -10.582 53.024 1.00 27.22 113 ILE B CA 1
ATOM 2736 C C . ILE B 1 113 ? 29.340 -11.673 53.818 1.00 28.07 113 ILE B C 1
ATOM 2737 O O . ILE B 1 113 ? 28.168 -12.012 53.542 1.00 26.94 113 ILE B O 1
ATOM 2742 N N . LYS B 1 114 ? 30.056 -12.231 54.820 1.00 28.45 114 LYS B N 1
ATOM 2743 C CA . LYS B 1 114 ? 29.480 -13.320 55.622 1.00 29.58 114 LYS B CA 1
ATOM 2744 C C . LYS B 1 114 ? 28.191 -12.863 56.375 1.00 29.20 114 LYS B C 1
ATOM 2745 O O . LYS B 1 114 ? 27.202 -13.632 56.427 1.00 28.91 114 LYS B O 1
ATOM 2751 N N . ALA B 1 115 ? 28.157 -11.628 56.900 1.00 28.09 115 ALA B N 1
ATOM 2752 C CA . ALA B 1 115 ? 26.932 -11.103 57.524 1.00 28.07 115 ALA B CA 1
ATOM 2753 C C . ALA B 1 115 ? 25.777 -10.826 56.539 1.00 27.53 115 ALA B C 1
ATOM 2754 O O . ALA B 1 115 ? 24.628 -11.088 56.883 1.00 26.70 115 ALA B O 1
ATOM 2756 N N . PHE B 1 116 ? 26.079 -10.319 55.342 1.00 28.01 116 PHE B N 1
ATOM 2757 C CA . PHE B 1 116 ? 25.038 -9.783 54.414 1.00 27.38 116 PHE B CA 1
ATOM 2758 C C . PHE B 1 116 ? 24.617 -10.735 53.299 1.00 26.68 116 PHE B C 1
ATOM 2759 O O . PHE B 1 116 ? 23.485 -10.783 52.921 1.00 26.72 116 PHE B O 1
ATOM 2767 N N . LEU B 1 117 ? 25.539 -11.568 52.842 1.00 27.84 117 LEU B N 1
ATOM 2768 C CA . LEU B 1 117 ? 25.224 -12.527 51.796 1.00 27.15 117 LEU B CA 1
ATOM 2769 C C . LEU B 1 117 ? 23.953 -13.408 52.092 1.00 26.44 117 LEU B C 1
ATOM 2770 O O . LEU B 1 117 ? 23.179 -13.642 51.185 1.00 25.03 117 LEU B O 1
ATOM 2775 N N . PRO B 1 118 ? 23.769 -13.927 53.343 1.00 26.27 118 PRO B N 1
ATOM 2776 C CA . PRO B 1 118 ? 22.545 -14.728 53.553 1.00 26.47 118 PRO B CA 1
ATOM 2777 C C . PRO B 1 118 ? 21.222 -14.041 53.224 1.00 26.88 118 PRO B C 1
ATOM 2778 O O . PRO B 1 118 ? 20.256 -14.711 52.796 1.00 27.32 118 PRO B O 1
ATOM 2782 N N . LYS B 1 119 ? 21.158 -12.723 53.391 1.00 27.30 119 LYS B N 1
ATOM 2783 C CA . LYS B 1 119 ? 19.993 -11.912 52.953 1.00 28.35 119 LYS B CA 1
ATOM 2784 C C . LYS B 1 119 ? 19.783 -11.984 51.438 1.00 27.08 119 LYS B C 1
ATOM 2785 O O . LYS B 1 119 ? 18.658 -12.243 50.962 1.00 25.58 119 LYS B O 1
ATOM 2791 N N . MET B 1 120 ? 20.888 -11.829 50.707 1.00 25.72 120 MET B N 1
ATOM 2792 C CA . MET B 1 120 ? 20.867 -11.901 49.265 1.00 26.71 120 MET B CA 1
ATOM 2793 C C . MET B 1 120 ? 20.434 -13.309 48.842 1.00 25.77 120 MET B C 1
ATOM 2794 O O . MET B 1 120 ? 19.663 -13.454 47.965 1.00 25.05 120 MET B O 1
ATOM 2799 N N . LEU B 1 121 ? 20.990 -14.340 49.464 1.00 27.17 121 LEU B N 1
ATOM 2800 C CA . LEU B 1 121 ? 20.630 -15.691 49.105 1.00 26.30 121 LEU B CA 1
ATOM 2801 C C . LEU B 1 121 ? 19.158 -15.974 49.355 1.00 26.26 121 LEU B C 1
ATOM 2802 O O . LEU B 1 121 ? 18.564 -16.584 48.547 1.00 25.60 121 LEU B O 1
ATOM 2807 N N . ALA B 1 122 ? 18.579 -15.523 50.460 1.00 26.48 122 ALA B N 1
ATOM 2808 C CA . ALA B 1 122 ? 17.165 -15.729 50.712 1.00 28.52 122 ALA B CA 1
ATOM 2809 C C . ALA B 1 122 ? 16.292 -14.990 49.686 1.00 28.14 122 ALA B C 1
ATOM 2810 O O . ALA B 1 122 ? 15.159 -15.347 49.462 1.00 27.36 122 ALA B O 1
ATOM 2812 N N . GLN B 1 123 ? 16.825 -13.977 49.034 1.00 28.58 123 GLN B N 1
ATOM 2813 C CA . GLN B 1 123 ? 16.019 -13.357 48.003 1.00 28.42 123 GLN B CA 1
ATOM 2814 C C . GLN B 1 123 ? 16.413 -13.808 46.586 1.00 27.36 123 GLN B C 1
ATOM 2815 O O . GLN B 1 123 ? 15.851 -13.348 45.663 1.00 26.55 123 GLN B O 1
ATOM 2821 N N . LYS B 1 124 ? 17.322 -14.776 46.458 1.00 26.65 124 LYS B N 1
ATOM 2822 C CA . LYS B 1 124 ? 17.830 -15.281 45.181 1.00 27.23 124 LYS B CA 1
ATOM 2823 C C . LYS B 1 124 ? 18.365 -14.151 44.276 1.00 28.23 124 LYS B C 1
ATOM 2824 O O . LYS B 1 124 ? 18.290 -14.220 43.049 1.00 27.08 124 LYS B O 1
ATOM 2830 N N . SER B 1 125 ? 18.932 -13.121 44.890 1.00 28.27 125 SER B N 1
ATOM 2831 C CA . SER B 1 125 ? 19.419 -12.001 44.138 1.00 28.82 125 SER B CA 1
ATOM 2832 C C . SER B 1 125 ? 20.367 -11.170 44.984 1.00 27.87 125 SER B C 1
ATOM 2833 O O . SER B 1 125 ? 20.099 -10.899 46.151 1.00 29.76 125 SER B O 1
ATOM 2836 N N . GLY B 1 126 ? 21.502 -10.759 44.428 1.00 27.92 126 GLY B N 1
ATOM 2837 C CA . GLY B 1 126 ? 22.360 -9.834 45.145 1.00 26.37 126 GLY B CA 1
ATOM 2838 C C . GLY B 1 126 ? 23.564 -9.441 44.336 1.00 27.53 126 GLY B C 1
ATOM 2839 O O . GLY B 1 126 ? 23.891 -10.099 43.336 1.00 27.52 126 GLY B O 1
ATOM 2840 N N . ASN B 1 127 ? 24.257 -8.398 44.764 1.00 26.13 127 ASN B N 1
ATOM 2841 C CA . ASN B 1 127 ? 25.414 -7.921 43.987 1.00 25.91 127 ASN B CA 1
ATOM 2842 C C . ASN B 1 127 ? 26.408 -7.339 44.961 1.00 26.44 127 ASN B C 1
ATOM 2843 O O . ASN B 1 127 ? 26.059 -6.478 45.794 1.00 25.39 127 ASN B O 1
ATOM 2848 N N . ILE B 1 128 ? 27.622 -7.869 44.917 1.00 27.18 128 ILE B N 1
ATOM 2849 C CA . ILE B 1 128 ? 28.678 -7.480 45.859 1.00 28.07 128 ILE B CA 1
ATOM 2850 C C . ILE B 1 128 ? 29.833 -6.853 45.018 1.00 28.15 128 ILE B C 1
ATOM 2851 O O . ILE B 1 128 ? 30.374 -7.505 44.064 1.00 28.44 128 ILE B O 1
ATOM 2856 N N . ILE B 1 129 ? 30.152 -5.587 45.304 1.00 28.15 129 ILE B N 1
ATOM 2857 C CA . ILE B 1 129 ? 31.278 -4.861 44.669 1.00 28.05 129 ILE B CA 1
ATOM 2858 C C . ILE B 1 129 ? 32.378 -4.602 45.713 1.00 27.51 129 ILE B C 1
ATOM 2859 O O . ILE B 1 129 ? 32.089 -4.049 46.772 1.00 28.51 129 ILE B O 1
ATOM 2864 N N . ASN B 1 130 ? 33.603 -5.033 45.422 1.00 27.30 130 ASN B N 1
ATOM 2865 C CA . ASN B 1 130 ? 34.718 -4.910 46.322 1.00 26.83 130 ASN B CA 1
ATOM 2866 C C . ASN B 1 130 ? 35.760 -3.963 45.725 1.00 27.39 130 ASN B C 1
ATOM 2867 O O . ASN B 1 130 ? 36.022 -4.003 44.538 1.00 28.29 130 ASN B O 1
ATOM 2872 N N . MET B 1 131 ? 36.364 -3.136 46.566 1.00 28.29 131 MET B N 1
ATOM 2873 C CA . MET B 1 131 ? 37.437 -2.205 46.116 1.00 28.27 131 MET B CA 1
ATOM 2874 C C . MET B 1 131 ? 38.788 -2.901 46.155 1.00 28.64 131 MET B C 1
ATOM 2875 O O . MET B 1 131 ? 39.270 -3.233 47.224 1.00 28.12 131 MET B O 1
ATOM 2880 N N . SER B 1 132 ? 39.393 -3.081 44.973 1.00 28.99 132 SER B N 1
ATOM 2881 C CA . SER B 1 132 ? 40.756 -3.605 44.843 1.00 29.22 132 SER B CA 1
ATOM 2882 C C . SER B 1 132 ? 41.635 -2.447 44.332 1.00 29.51 132 SER B C 1
ATOM 2883 O O . SER B 1 132 ? 41.399 -1.302 44.744 1.00 27.98 132 SER B O 1
ATOM 2886 N N . SER B 1 133 ? 42.612 -2.746 43.478 1.00 27.59 133 SER B N 1
ATOM 2887 C CA . SER B 1 133 ? 43.599 -1.797 42.991 1.00 27.37 133 SER B CA 1
ATOM 2888 C C . SER B 1 133 ? 44.370 -2.443 41.854 1.00 27.81 133 SER B C 1
ATOM 2889 O O . SER B 1 133 ? 44.459 -3.683 41.802 1.00 28.39 133 SER B O 1
ATOM 2892 N N . VAL B 1 134 ? 44.968 -1.646 40.973 1.00 27.66 134 VAL B N 1
ATOM 2893 C CA . VAL B 1 134 ? 45.955 -2.242 40.077 1.00 28.57 134 VAL B CA 1
ATOM 2894 C C . VAL B 1 134 ? 47.218 -2.747 40.795 1.00 27.50 134 VAL B C 1
ATOM 2895 O O . VAL B 1 134 ? 47.917 -3.608 40.264 1.00 28.96 134 VAL B O 1
ATOM 2899 N N . ALA B 1 135 ? 47.536 -2.144 41.939 1.00 27.72 135 ALA B N 1
ATOM 2900 C CA . ALA B 1 135 ? 48.583 -2.581 42.857 1.00 28.11 135 ALA B CA 1
ATOM 2901 C C . ALA B 1 135 ? 48.000 -3.830 43.629 1.00 27.60 135 ALA B C 1
ATOM 2902 O O . ALA B 1 135 ? 47.338 -3.697 44.700 1.00 26.51 135 ALA B O 1
ATOM 2904 N N . SER B 1 136 ? 48.293 -4.997 43.077 1.00 27.17 136 SER B N 1
ATOM 2905 C CA . SER B 1 136 ? 47.570 -6.211 43.384 1.00 27.18 136 SER B CA 1
ATOM 2906 C C . SER B 1 136 ? 48.191 -7.345 42.567 1.00 26.58 136 SER B C 1
ATOM 2907 O O . SER B 1 136 ? 49.335 -7.261 42.166 1.00 27.88 136 SER B O 1
ATOM 2910 N N . SER B 1 137 ? 47.418 -8.391 42.304 1.00 26.29 137 SER B N 1
ATOM 2911 C CA . SER B 1 137 ? 47.834 -9.426 41.370 1.00 25.46 137 SER B CA 1
ATOM 2912 C C . SER B 1 137 ? 47.855 -8.887 39.931 1.00 25.57 137 SER B C 1
ATOM 2913 O O . SER B 1 137 ? 48.402 -9.506 39.038 1.00 24.53 137 SER B O 1
ATOM 2916 N N . VAL B 1 138 ? 47.270 -7.714 39.737 1.00 23.89 138 VAL B N 1
ATOM 2917 C CA . VAL B 1 138 ? 47.218 -7.132 38.416 1.00 25.59 138 VAL B CA 1
ATOM 2918 C C . VAL B 1 138 ? 48.607 -6.749 37.935 1.00 25.21 138 VAL B C 1
ATOM 2919 O O . VAL B 1 138 ? 49.045 -7.181 36.890 1.00 26.17 138 VAL B O 1
ATOM 2923 N N . LYS B 1 139 ? 49.295 -5.942 38.723 1.00 26.23 139 LYS B N 1
ATOM 2924 C CA . LYS B 1 139 ? 50.674 -5.609 38.421 1.00 27.55 139 LYS B CA 1
ATOM 2925 C C . LYS B 1 139 ? 51.483 -5.289 39.665 1.00 26.12 139 LYS B C 1
ATOM 2926 O O . LYS B 1 139 ? 50.941 -5.066 40.736 1.00 27.34 139 LYS B O 1
ATOM 2932 N N . GLY B 1 140 ? 52.794 -5.273 39.484 1.00 25.71 140 GLY B N 1
ATOM 2933 C CA . GLY B 1 140 ? 53.706 -4.897 40.528 1.00 27.99 140 GLY B CA 1
ATOM 2934 C C . GLY B 1 140 ? 53.855 -3.400 40.632 1.00 28.74 140 GLY B C 1
ATOM 2935 O O . GLY B 1 140 ? 54.024 -2.712 39.639 1.00 29.84 140 GLY B O 1
ATOM 2936 N N . VAL B 1 141 ? 53.796 -2.916 41.862 1.00 27.06 141 VAL B N 1
ATOM 2937 C CA . VAL B 1 141 ? 53.866 -1.503 42.162 1.00 28.16 141 VAL B CA 1
ATOM 2938 C C . VAL B 1 141 ? 54.801 -1.295 43.365 1.00 27.36 141 VAL B C 1
ATOM 2939 O O . VAL B 1 141 ? 54.699 -2.003 44.353 1.00 27.87 141 VAL B O 1
ATOM 2943 N N . VAL B 1 142 ? 55.724 -0.343 43.260 1.00 25.27 142 VAL B N 1
ATOM 2944 C CA . VAL B 1 142 ? 56.784 -0.211 44.263 1.00 24.81 142 VAL B CA 1
ATOM 2945 C C . VAL B 1 142 ? 56.270 0.416 45.555 1.00 23.53 142 VAL B C 1
ATOM 2946 O O . VAL B 1 142 ? 55.371 1.237 45.528 1.00 22.81 142 VAL B O 1
ATOM 2950 N N . ASN B 1 143 ? 56.871 0.018 46.671 1.00 23.71 143 ASN B N 1
ATOM 2951 C CA . ASN B 1 143 ? 56.540 0.560 47.978 1.00 24.30 143 ASN B CA 1
ATOM 2952 C C . ASN B 1 143 ? 55.107 0.282 48.436 1.00 23.88 143 ASN B C 1
ATOM 2953 O O . ASN B 1 143 ? 54.546 1.053 49.190 1.00 25.81 143 ASN B O 1
ATOM 2958 N N . ARG B 1 144 ? 54.535 -0.826 47.980 1.00 22.29 144 ARG B N 1
ATOM 2959 C CA . ARG B 1 144 ? 53.155 -1.161 48.322 1.00 22.86 144 ARG B CA 1
ATOM 2960 C C . ARG B 1 144 ? 52.957 -2.641 48.707 1.00 22.51 144 ARG B C 1
ATOM 2961 O O . ARG B 1 144 ? 51.983 -3.268 48.328 1.00 21.80 144 ARG B O 1
ATOM 2969 N N . CYS B 1 145 ? 53.878 -3.166 49.497 1.00 23.13 145 CYS B N 1
ATOM 2970 C CA . CYS B 1 145 ? 53.901 -4.592 49.760 1.00 24.53 145 CYS B CA 1
ATOM 2971 C C . CYS B 1 145 ? 52.615 -5.142 50.366 1.00 24.50 145 CYS B C 1
ATOM 2972 O O . CYS B 1 145 ? 51.955 -5.963 49.761 1.00 24.35 145 CYS B O 1
ATOM 2975 N N . VAL B 1 146 ? 52.271 -4.714 51.575 1.00 25.44 146 VAL B N 1
ATOM 2976 C CA . VAL B 1 146 ? 51.078 -5.267 52.208 1.00 24.68 146 VAL B CA 1
ATOM 2977 C C . VAL B 1 146 ? 49.784 -4.819 51.516 1.00 25.32 146 VAL B C 1
ATOM 2978 O O . VAL B 1 146 ? 48.808 -5.562 51.471 1.00 25.06 146 VAL B O 1
ATOM 2982 N N . TYR B 1 147 ? 49.798 -3.617 50.950 1.00 24.54 147 TYR B N 1
ATOM 2983 C CA . TYR B 1 147 ? 48.645 -3.136 50.194 1.00 24.82 147 TYR B CA 1
ATOM 2984 C C . TYR B 1 147 ? 48.364 -4.037 49.003 1.00 25.10 147 TYR B C 1
ATOM 2985 O O . TYR B 1 147 ? 47.260 -4.520 48.838 1.00 25.58 147 TYR B O 1
ATOM 2994 N N . SER B 1 148 ? 49.390 -4.259 48.187 1.00 25.98 148 SER B N 1
ATOM 2995 C CA . SER B 1 148 ? 49.274 -5.102 47.005 1.00 25.61 148 SER B CA 1
ATOM 2996 C C . SER B 1 148 ? 48.842 -6.517 47.388 1.00 24.84 148 SER B C 1
ATOM 2997 O O . SER B 1 148 ? 48.049 -7.137 46.712 1.00 26.43 148 SER B O 1
ATOM 3000 N N . THR B 1 149 ? 49.368 -7.002 48.499 1.00 25.35 149 THR B N 1
ATOM 3001 C CA . THR B 1 149 ? 49.022 -8.317 48.990 1.00 25.78 149 THR B CA 1
ATOM 3002 C C . THR B 1 149 ? 47.537 -8.408 49.368 1.00 26.38 149 THR B C 1
ATOM 3003 O O . THR B 1 149 ? 46.865 -9.353 48.995 1.00 24.59 149 THR B O 1
ATOM 3007 N N . THR B 1 150 ? 47.032 -7.409 50.091 1.00 26.26 150 THR B N 1
ATOM 3008 C CA . THR B 1 150 ? 45.615 -7.401 50.464 1.00 25.13 150 THR B CA 1
ATOM 3009 C C . THR B 1 150 ? 44.711 -7.193 49.259 1.00 27.00 150 THR B C 1
ATOM 3010 O O . THR B 1 150 ? 43.655 -7.795 49.141 1.00 23.96 150 THR B O 1
ATOM 3014 N N . LYS B 1 151 ? 45.134 -6.312 48.369 1.00 27.53 151 LYS B N 1
ATOM 3015 C CA . LYS B 1 151 ? 44.319 -5.981 47.223 1.00 27.48 151 LYS B CA 1
ATOM 3016 C C . LYS B 1 151 ? 44.222 -7.139 46.221 1.00 27.25 151 LYS B C 1
ATOM 3017 O O . LYS B 1 151 ? 43.203 -7.305 45.572 1.00 28.97 151 LYS B O 1
ATOM 3023 N N . ALA B 1 152 ? 45.281 -7.939 46.112 1.00 27.58 152 ALA B N 1
ATOM 3024 C CA . ALA B 1 152 ? 45.212 -9.220 45.402 1.00 26.02 152 ALA B CA 1
ATOM 3025 C C . ALA B 1 152 ? 44.218 -10.136 46.082 1.00 24.79 152 ALA B C 1
ATOM 3026 O O . ALA B 1 152 ? 43.394 -10.760 45.446 1.00 25.58 152 ALA B O 1
ATOM 3028 N N . ALA B 1 153 ? 44.337 -10.206 47.395 1.00 27.54 153 ALA B N 1
ATOM 3029 C CA . ALA B 1 153 ? 43.425 -11.021 48.225 1.00 27.96 153 ALA B CA 1
ATOM 3030 C C . ALA B 1 153 ? 41.979 -10.660 47.919 1.00 28.73 153 ALA B C 1
ATOM 3031 O O . ALA B 1 153 ? 41.122 -11.549 47.819 1.00 27.67 153 ALA B O 1
ATOM 3033 N N . VAL B 1 154 ? 41.704 -9.365 47.708 1.00 27.03 154 VAL B N 1
ATOM 3034 C CA . VAL B 1 154 ? 40.365 -8.940 47.334 1.00 27.70 154 VAL B CA 1
ATOM 3035 C C . VAL B 1 154 ? 39.824 -9.542 46.068 1.00 27.89 154 VAL B C 1
ATOM 3036 O O . VAL B 1 154 ? 38.662 -9.982 46.003 1.00 26.88 154 VAL B O 1
ATOM 3040 N N . ILE B 1 155 ? 40.677 -9.622 45.073 1.00 27.48 155 ILE B N 1
ATOM 3041 C CA . ILE B 1 155 ? 40.361 -10.321 43.819 1.00 27.02 155 ILE B CA 1
ATOM 3042 C C . ILE B 1 155 ? 40.066 -11.815 44.005 1.00 26.19 155 ILE B C 1
ATOM 3043 O O . ILE B 1 155 ? 39.120 -12.323 43.457 1.00 24.51 155 ILE B O 1
ATOM 3048 N N . GLY B 1 156 ? 40.872 -12.513 44.812 1.00 26.37 156 GLY B N 1
ATOM 3049 C CA . GLY B 1 156 ? 40.619 -13.907 45.094 1.00 26.73 156 GLY B CA 1
ATOM 3050 C C . GLY B 1 156 ? 39.264 -14.117 45.740 1.00 27.27 156 GLY B C 1
ATOM 3051 O O . GLY B 1 156 ? 38.440 -15.032 45.315 1.00 27.68 156 GLY B O 1
ATOM 3052 N N . LEU B 1 157 ? 38.987 -13.237 46.705 1.00 27.31 157 LEU B N 1
ATOM 3053 C CA . LEU B 1 157 ? 37.735 -13.330 47.477 1.00 28.40 157 LEU B CA 1
ATOM 3054 C C . LEU B 1 157 ? 36.534 -13.079 46.560 1.00 28.71 157 LEU B C 1
ATOM 3055 O O . LEU B 1 157 ? 35.492 -13.771 46.637 1.00 28.75 157 LEU B O 1
ATOM 3060 N N . THR B 1 158 ? 36.709 -12.110 45.671 1.00 28.51 158 THR B N 1
ATOM 3061 C CA . THR B 1 158 ? 35.646 -11.728 44.684 1.00 28.40 158 THR B CA 1
ATOM 3062 C C . THR B 1 158 ? 35.311 -12.894 43.743 1.00 27.34 158 THR B C 1
ATOM 3063 O O . THR B 1 158 ? 34.118 -13.233 43.518 1.00 27.12 158 THR B O 1
ATOM 3067 N N . LYS B 1 159 ? 36.343 -13.500 43.161 1.00 26.57 159 LYS B N 1
ATOM 3068 C CA . LYS B 1 159 ? 36.128 -14.618 42.247 1.00 27.30 159 LYS B CA 1
ATOM 3069 C C . LYS B 1 159 ? 35.521 -15.852 42.959 1.00 27.96 159 LYS B C 1
ATOM 3070 O O . LYS B 1 159 ? 34.638 -16.542 42.395 1.00 28.72 159 LYS B O 1
ATOM 3076 N N . SER B 1 160 ? 35.982 -16.091 44.186 1.00 27.38 160 SER B N 1
ATOM 3077 C CA . SER B 1 160 ? 35.424 -17.145 45.044 1.00 27.29 160 SER B CA 1
ATOM 3078 C C . SER B 1 160 ? 33.924 -16.995 45.225 1.00 26.60 160 SER B C 1
ATOM 3079 O O . SER B 1 160 ? 33.179 -17.950 44.972 1.00 26.89 160 SER B O 1
ATOM 3082 N N . VAL B 1 161 ? 33.490 -15.816 45.685 1.00 25.71 161 VAL B N 1
ATOM 3083 C CA . VAL B 1 161 ? 32.078 -15.537 45.949 1.00 25.73 161 VAL B CA 1
ATOM 3084 C C . VAL B 1 161 ? 31.262 -15.618 44.679 1.00 25.18 161 VAL B C 1
ATOM 3085 O O . VAL B 1 161 ? 30.178 -16.239 44.643 1.00 24.62 161 VAL B O 1
ATOM 3089 N N . ALA B 1 162 ? 31.825 -15.095 43.606 1.00 25.39 162 ALA B N 1
ATOM 3090 C CA . ALA B 1 162 ? 31.191 -15.171 42.305 1.00 26.18 162 ALA B CA 1
ATOM 3091 C C . ALA B 1 162 ? 30.933 -16.612 41.828 1.00 26.98 162 ALA B C 1
ATOM 3092 O O . ALA B 1 162 ? 29.847 -16.917 41.346 1.00 27.34 162 ALA B O 1
ATOM 3094 N N . ALA B 1 163 ? 31.957 -17.473 41.947 1.00 27.12 163 ALA B N 1
ATOM 3095 C CA . ALA B 1 163 ? 31.871 -18.860 41.589 1.00 27.10 163 ALA B CA 1
ATOM 3096 C C . ALA B 1 163 ? 30.896 -19.622 42.500 1.00 26.81 163 ALA B C 1
ATOM 3097 O O . ALA B 1 163 ? 30.115 -20.491 42.016 1.00 25.69 163 ALA B O 1
ATOM 3099 N N . ASP B 1 164 ? 30.953 -19.342 43.801 1.00 27.01 164 ASP B N 1
ATOM 3100 C CA . ASP B 1 164 ? 30.133 -20.150 44.755 1.00 27.37 164 ASP B CA 1
ATOM 3101 C C . ASP B 1 164 ? 28.605 -19.880 44.641 1.00 26.79 164 ASP B C 1
ATOM 3102 O O . ASP B 1 164 ? 27.750 -20.733 44.940 1.00 26.95 164 ASP B O 1
ATOM 3107 N N . PHE B 1 165 ? 28.233 -18.684 44.231 1.00 27.83 165 PHE B N 1
ATOM 3108 C CA . PHE B 1 165 ? 26.817 -18.261 44.370 1.00 26.92 165 PHE B CA 1
ATOM 3109 C C . PHE B 1 165 ? 26.144 -17.754 43.109 1.00 27.46 165 PHE B C 1
ATOM 3110 O O . PHE B 1 165 ? 24.998 -17.252 43.159 1.00 26.94 165 PHE B O 1
ATOM 3118 N N . ILE B 1 166 ? 26.826 -17.979 41.985 1.00 27.27 166 ILE B N 1
ATOM 3119 C CA . ILE B 1 166 ? 26.325 -17.632 40.679 1.00 27.10 166 ILE B CA 1
ATOM 3120 C C . ILE B 1 166 ? 24.982 -18.299 40.379 1.00 28.06 166 ILE B C 1
ATOM 3121 O O . ILE B 1 166 ? 24.150 -17.716 39.695 1.00 28.34 166 ILE B O 1
ATOM 3126 N N . GLN B 1 167 ? 24.750 -19.488 40.879 1.00 27.19 167 GLN B N 1
ATOM 3127 C CA . GLN B 1 167 ? 23.497 -20.141 40.561 1.00 28.77 167 GLN B CA 1
ATOM 3128 C C . GLN B 1 167 ? 22.431 -19.727 41.536 1.00 27.78 167 GLN B C 1
ATOM 3129 O O . GLN B 1 167 ? 21.334 -20.125 41.344 1.00 28.18 167 GLN B O 1
ATOM 3135 N N . GLN B 1 168 ? 22.733 -18.909 42.550 1.00 28.15 168 GLN B N 1
ATOM 3136 C CA A GLN B 1 168 ? 21.711 -18.444 43.503 0.50 28.86 168 GLN B CA 1
ATOM 3137 C CA B GLN B 1 168 ? 21.718 -18.440 43.507 0.50 28.73 168 GLN B CA 1
ATOM 3138 C C . GLN B 1 168 ? 21.450 -16.972 43.284 1.00 28.95 168 GLN B C 1
ATOM 3139 O O . GLN B 1 168 ? 21.024 -16.273 44.209 1.00 30.32 168 GLN B O 1
ATOM 3150 N N . GLY B 1 169 ? 21.759 -16.482 42.072 1.00 27.73 169 GLY B N 1
ATOM 3151 C CA . GLY B 1 169 ? 21.431 -15.111 41.669 1.00 27.67 169 GLY B CA 1
ATOM 3152 C C . GLY B 1 169 ? 22.410 -14.014 42.123 1.00 26.33 169 GLY B C 1
ATOM 3153 O O . GLY B 1 169 ? 22.086 -12.848 42.043 1.00 27.20 169 GLY B O 1
ATOM 3154 N N . ILE B 1 170 ? 23.572 -14.380 42.632 1.00 26.65 170 ILE B N 1
ATOM 3155 C CA . ILE B 1 170 ? 24.525 -13.447 43.160 1.00 26.45 170 ILE B CA 1
ATOM 3156 C C . ILE B 1 170 ? 25.646 -13.093 42.175 1.00 26.85 170 ILE B C 1
ATOM 3157 O O . ILE B 1 170 ? 26.267 -13.981 41.568 1.00 28.29 170 ILE B O 1
ATOM 3162 N N . ARG B 1 171 ? 25.931 -11.811 42.038 1.00 26.76 171 ARG B N 1
ATOM 3163 C CA . ARG B 1 171 ? 27.157 -11.480 41.344 1.00 28.01 171 ARG B CA 1
ATOM 3164 C C . ARG B 1 171 ? 28.146 -10.778 42.227 1.00 27.55 171 ARG B C 1
ATOM 3165 O O . ARG B 1 171 ? 27.779 -10.160 43.234 1.00 27.89 171 ARG B O 1
ATOM 3173 N N . CYS B 1 172 ? 29.397 -10.897 41.829 1.00 27.21 172 CYS B N 1
ATOM 3174 C CA . CYS B 1 172 ? 30.478 -10.299 42.569 1.00 27.48 172 CYS B CA 1
ATOM 3175 C C . CYS B 1 172 ? 31.594 -9.818 41.630 1.00 27.70 172 CYS B C 1
ATOM 3176 O O . CYS B 1 172 ? 32.149 -10.627 40.820 1.00 25.71 172 CYS B O 1
ATOM 3179 N N . ASN B 1 173 ? 31.936 -8.540 41.754 1.00 26.52 173 ASN B N 1
ATOM 3180 C CA . ASN B 1 173 ? 33.033 -7.968 40.953 1.00 28.16 173 ASN B CA 1
ATOM 3181 C C . ASN B 1 173 ? 33.898 -7.110 41.786 1.00 28.15 173 ASN B C 1
ATOM 3182 O O . ASN B 1 173 ? 33.502 -6.713 42.923 1.00 29.60 173 ASN B O 1
ATOM 3187 N N . CYS B 1 174 ? 35.058 -6.732 41.266 1.00 28.81 174 CYS B N 1
ATOM 3188 C CA . CYS B 1 174 ? 35.850 -5.762 42.046 1.00 30.14 174 CYS B CA 1
ATOM 3189 C C . CYS B 1 174 ? 36.384 -4.684 41.138 1.00 30.83 174 CYS B C 1
ATOM 3190 O O . CYS B 1 174 ? 36.425 -4.878 39.913 1.00 31.31 174 CYS B O 1
ATOM 3193 N N . VAL B 1 175 ? 36.634 -3.516 41.737 1.00 30.37 175 VAL B N 1
ATOM 3194 C CA . VAL B 1 175 ? 37.146 -2.329 41.022 1.00 30.03 175 VAL B CA 1
ATOM 3195 C C . VAL B 1 175 ? 38.639 -2.145 41.281 1.00 29.83 175 VAL B C 1
ATOM 3196 O O . VAL B 1 175 ? 39.039 -2.137 42.456 1.00 27.40 175 VAL B O 1
ATOM 3200 N N . CYS B 1 176 ? 39.433 -1.939 40.208 1.00 28.38 176 CYS B N 1
ATOM 3201 C CA . CYS B 1 176 ? 40.904 -1.808 40.318 1.00 28.55 176 CYS B CA 1
ATOM 3202 C C . CYS B 1 176 ? 41.391 -0.475 39.751 1.00 27.79 176 CYS B C 1
ATOM 3203 O O . CYS B 1 176 ? 41.799 -0.414 38.567 1.00 25.22 176 CYS B O 1
ATOM 3206 N N . PRO B 1 177 ? 41.343 0.600 40.587 1.00 26.49 177 PRO B N 1
ATOM 3207 C CA . PRO B 1 177 ? 41.799 1.879 40.120 1.00 27.82 177 PRO B CA 1
ATOM 3208 C C . PRO B 1 177 ? 43.308 2.006 40.055 1.00 27.84 177 PRO B C 1
ATOM 3209 O O . PRO B 1 177 ? 44.040 1.196 40.644 1.00 30.03 177 PRO B O 1
ATOM 3213 N N . GLY B 1 178 ? 43.747 2.969 39.257 1.00 27.83 178 GLY B N 1
ATOM 3214 C CA . GLY B 1 178 ? 45.052 3.552 39.375 1.00 27.43 178 GLY B CA 1
ATOM 3215 C C . GLY B 1 178 ? 44.954 4.673 40.439 1.00 28.69 178 GLY B C 1
ATOM 3216 O O . GLY B 1 178 ? 44.174 4.592 41.377 1.00 29.84 178 GLY B O 1
ATOM 3217 N N . THR B 1 179 ? 45.665 5.769 40.224 1.00 29.05 179 THR B N 1
ATOM 3218 C CA . THR B 1 179 ? 45.709 6.817 41.199 1.00 29.32 179 THR B CA 1
ATOM 3219 C C . THR B 1 179 ? 44.454 7.639 41.157 1.00 28.51 179 THR B C 1
ATOM 3220 O O . THR B 1 179 ? 44.059 8.074 40.054 1.00 27.19 179 THR B O 1
ATOM 3224 N N . VAL B 1 180 ? 43.818 7.788 42.326 1.00 27.07 180 VAL B N 1
ATOM 3225 C CA . VAL B 1 180 ? 42.598 8.603 42.504 1.00 27.86 180 VAL B CA 1
ATOM 3226 C C . VAL B 1 180 ? 42.837 9.750 43.489 1.00 27.64 180 VAL B C 1
ATOM 3227 O O . VAL B 1 180 ? 43.320 9.538 44.605 1.00 27.21 180 VAL B O 1
ATOM 3231 N N . ASP B 1 181 ? 42.461 10.958 43.084 1.00 27.53 181 ASP B N 1
ATOM 3232 C CA . ASP B 1 181 ? 42.677 12.137 43.898 1.00 28.30 181 ASP B CA 1
ATOM 3233 C C . ASP B 1 181 ? 41.700 12.158 45.093 1.00 28.88 181 ASP B C 1
ATOM 3234 O O . ASP B 1 181 ? 40.552 12.634 44.978 1.00 30.05 181 ASP B O 1
ATOM 3239 N N . THR B 1 182 ? 42.127 11.615 46.212 1.00 27.48 182 THR B N 1
ATOM 3240 C CA . THR B 1 182 ? 41.300 11.543 47.413 1.00 27.96 182 THR B CA 1
ATOM 3241 C C . THR B 1 182 ? 42.054 12.164 48.604 1.00 28.07 182 THR B C 1
ATOM 3242 O O . THR B 1 182 ? 43.263 12.487 48.491 1.00 25.80 182 THR B O 1
ATOM 3246 N N . PRO B 1 183 ? 41.341 12.395 49.731 1.00 28.39 183 PRO B N 1
ATOM 3247 C CA . PRO B 1 183 ? 42.090 12.987 50.830 1.00 28.67 183 PRO B CA 1
ATOM 3248 C C . PRO B 1 183 ? 43.249 12.129 51.327 1.00 28.10 183 PRO B C 1
ATOM 3249 O O . PRO B 1 183 ? 44.319 12.710 51.620 1.00 28.58 183 PRO B O 1
ATOM 3253 N N . SER B 1 184 ? 43.118 10.803 51.294 1.00 27.92 184 SER B N 1
ATOM 3254 C CA . SER B 1 184 ? 44.228 9.946 51.741 1.00 28.41 184 SER B CA 1
ATOM 3255 C C . SER B 1 184 ? 45.414 10.046 50.798 1.00 27.31 184 SER B C 1
ATOM 3256 O O . SER B 1 184 ? 46.526 10.034 51.255 1.00 25.85 184 SER B O 1
ATOM 3259 N N . LEU B 1 185 ? 45.180 10.081 49.493 1.00 27.13 185 LEU B N 1
ATOM 3260 C CA . LEU B 1 185 ? 46.281 10.346 48.575 1.00 27.30 185 LEU B CA 1
ATOM 3261 C C . LEU B 1 185 ? 46.999 11.628 48.923 1.00 27.17 185 LEU B C 1
ATOM 3262 O O . LEU B 1 185 ? 48.217 11.685 48.858 1.00 26.62 185 LEU B O 1
ATOM 3267 N N . GLN B 1 186 ? 46.261 12.697 49.252 1.00 27.38 186 GLN B N 1
ATOM 3268 C CA . GLN B 1 186 ? 46.923 13.930 49.623 1.00 27.06 186 GLN B CA 1
ATOM 3269 C C . GLN B 1 186 ? 47.763 13.784 50.910 1.00 27.03 186 GLN B C 1
ATOM 3270 O O . GLN B 1 186 ? 48.872 14.305 51.029 1.00 24.66 186 GLN B O 1
ATOM 3276 N N . GLU B 1 187 ? 47.239 13.049 51.879 1.00 27.49 187 GLU B N 1
ATOM 3277 C CA . GLU B 1 187 ? 47.986 12.706 53.064 1.00 27.14 187 GLU B CA 1
ATOM 3278 C C . GLU B 1 187 ? 49.273 11.990 52.692 1.00 25.84 187 GLU B C 1
ATOM 3279 O O . GLU B 1 187 ? 50.355 12.357 53.161 1.00 28.66 187 GLU B O 1
ATOM 3285 N N . ARG B 1 188 ? 49.173 11.027 51.796 1.00 26.43 188 ARG B N 1
ATOM 3286 C CA . ARG B 1 188 ? 50.376 10.260 51.406 1.00 25.96 188 ARG B CA 1
ATOM 3287 C C . ARG B 1 188 ? 51.437 11.133 50.697 1.00 25.25 188 ARG B C 1
ATOM 3288 O O . ARG B 1 188 ? 52.644 10.970 50.902 1.00 24.97 188 ARG B O 1
ATOM 3296 N N . ILE B 1 189 ? 50.976 12.068 49.854 1.00 26.54 189 ILE B N 1
ATOM 3297 C CA . ILE B 1 189 ? 51.868 13.054 49.243 1.00 25.92 189 ILE B CA 1
ATOM 3298 C C . ILE B 1 189 ? 52.579 13.934 50.324 1.00 26.54 189 ILE B C 1
ATOM 3299 O O . ILE B 1 189 ? 53.813 14.155 50.303 1.00 26.29 189 ILE B O 1
ATOM 3304 N N . GLN B 1 190 ? 51.784 14.506 51.232 1.00 26.45 190 GLN B N 1
ATOM 3305 C CA . GLN B 1 190 ? 52.265 15.402 52.231 1.00 26.61 190 GLN B CA 1
ATOM 3306 C C . GLN B 1 190 ? 53.284 14.696 53.179 1.00 27.91 190 GLN B C 1
ATOM 3307 O O . GLN B 1 190 ? 54.263 15.339 53.667 1.00 27.36 190 GLN B O 1
ATOM 3313 N N . ALA B 1 191 ? 53.055 13.397 53.403 1.00 29.26 191 ALA B N 1
ATOM 3314 C CA . ALA B 1 191 ? 53.861 12.611 54.307 1.00 28.89 191 ALA B CA 1
ATOM 3315 C C . ALA B 1 191 ? 55.268 12.410 53.795 1.00 30.29 191 ALA B C 1
ATOM 3316 O O . ALA B 1 191 ? 56.194 12.117 54.572 1.00 29.29 191 ALA B O 1
ATOM 3318 N N . ARG B 1 192 ? 55.459 12.544 52.504 1.00 30.41 192 ARG B N 1
ATOM 3319 C CA . ARG B 1 192 ? 56.793 12.359 51.935 1.00 31.84 192 ARG B CA 1
ATOM 3320 C C . ARG B 1 192 ? 57.732 13.483 52.353 1.00 31.41 192 ARG B C 1
ATOM 3321 O O . ARG B 1 192 ? 57.314 14.535 52.764 1.00 31.45 192 ARG B O 1
ATOM 3329 N N . GLY B 1 193 ? 59.025 13.217 52.293 1.00 32.18 193 GLY B N 1
ATOM 3330 C CA . GLY B 1 193 ? 60.040 14.216 52.578 1.00 33.03 193 GLY B CA 1
ATOM 3331 C C . GLY B 1 193 ? 59.907 15.480 51.738 1.00 33.59 193 GLY B C 1
ATOM 3332 O O . GLY B 1 193 ? 59.879 16.591 52.288 1.00 32.63 193 GLY B O 1
ATOM 3333 N N . ASN B 1 194 ? 59.815 15.327 50.405 1.00 34.09 194 ASN B N 1
ATOM 3334 C CA . ASN B 1 194 ? 59.509 16.486 49.526 1.00 34.39 194 ASN B CA 1
ATOM 3335 C C . ASN B 1 194 ? 58.191 16.239 48.830 1.00 33.91 194 ASN B C 1
ATOM 3336 O O . ASN B 1 194 ? 58.141 15.458 47.884 1.00 34.08 194 ASN B O 1
ATOM 3341 N N . PRO B 1 195 ? 57.102 16.851 49.337 1.00 34.49 195 PRO B N 1
ATOM 3342 C CA . PRO B 1 195 ? 55.761 16.569 48.757 1.00 35.03 195 PRO B CA 1
ATOM 3343 C C . PRO B 1 195 ? 55.595 17.109 47.326 1.00 36.36 195 PRO B C 1
ATOM 3344 O O . PRO B 1 195 ? 54.870 16.524 46.515 1.00 36.27 195 PRO B O 1
ATOM 3348 N N . GLU B 1 196 ? 56.267 18.215 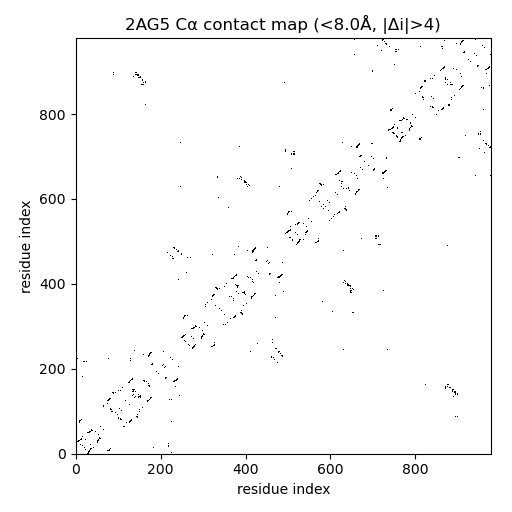47.052 1.00 38.20 196 GLU B N 1
ATOM 3349 C CA . GLU B 1 196 ? 56.313 18.815 45.720 1.00 40.68 196 GLU B CA 1
ATOM 3350 C C . GLU B 1 196 ? 56.757 17.716 44.750 1.00 41.69 196 GLU B C 1
ATOM 3351 O O . GLU B 1 196 ? 56.079 17.458 43.751 1.00 42.22 196 GLU B O 1
ATOM 3357 N N . GLU B 1 197 ? 57.817 16.993 45.129 1.00 42.74 197 GLU B N 1
ATOM 3358 C CA . GLU B 1 197 ? 58.346 15.878 44.349 1.00 43.09 197 GLU B CA 1
ATOM 3359 C C . GLU B 1 197 ? 57.572 14.559 44.422 1.00 43.81 197 GLU B C 1
ATOM 3360 O O . GLU B 1 197 ? 57.561 13.800 43.444 1.00 44.01 197 GLU B O 1
ATOM 3362 N N . ALA B 1 198 ? 56.932 14.242 45.548 1.00 43.80 198 ALA B N 1
ATOM 3363 C CA . ALA B 1 198 ? 56.155 13.019 45.601 1.00 44.14 198 ALA B CA 1
ATOM 3364 C C . ALA B 1 198 ? 55.009 13.093 44.587 1.00 44.36 198 ALA B C 1
ATOM 3365 O O . ALA B 1 198 ? 54.710 12.094 43.917 1.00 44.63 198 ALA B O 1
ATOM 3367 N N . ARG B 1 199 ? 54.396 14.271 44.461 1.00 44.72 199 ARG B N 1
ATOM 3368 C CA . ARG B 1 199 ? 53.283 14.461 43.516 1.00 45.47 199 ARG B CA 1
ATOM 3369 C C . ARG B 1 199 ? 53.676 14.108 42.067 1.00 45.72 199 ARG B C 1
ATOM 3370 O O . ARG B 1 199 ? 52.868 13.588 41.301 1.00 46.30 199 ARG B O 1
ATOM 3378 N N . ASN B 1 200 ? 54.938 14.343 41.726 1.00 46.56 200 ASN B N 1
ATOM 3379 C CA . ASN B 1 200 ? 55.459 14.016 40.388 1.00 46.51 200 ASN B CA 1
ATOM 3380 C C . ASN B 1 200 ? 55.721 12.514 40.144 1.00 46.29 200 ASN B C 1
ATOM 3381 O O . ASN B 1 200 ? 55.502 12.007 39.036 1.00 46.09 200 ASN B O 1
ATOM 3386 N N . ASP B 1 201 ? 56.134 11.782 41.174 1.00 45.74 201 ASP B N 1
ATOM 3387 C CA . ASP B 1 201 ? 56.250 10.318 41.047 1.00 45.50 201 ASP B CA 1
ATOM 3388 C C . ASP B 1 201 ? 54.885 9.735 40.792 1.00 44.82 201 ASP B C 1
ATOM 3389 O O . ASP B 1 201 ? 54.758 8.772 40.044 1.00 45.30 201 ASP B O 1
ATOM 3394 N N . PHE B 1 202 ? 53.866 10.305 41.421 1.00 44.06 202 PHE B N 1
ATOM 3395 C CA . PHE B 1 202 ? 52.520 9.729 41.310 1.00 44.67 202 PHE B CA 1
ATOM 3396 C C . PHE B 1 202 ? 51.949 10.000 39.901 1.00 44.59 202 PHE B C 1
ATOM 3397 O O . PHE B 1 202 ? 51.277 9.136 39.321 1.00 45.06 202 PHE B O 1
ATOM 3405 N N . LEU B 1 203 ? 52.269 11.181 39.359 1.00 44.27 203 LEU B N 1
ATOM 3406 C CA . LEU B 1 203 ? 51.826 11.568 38.026 1.00 44.11 203 LEU B CA 1
ATOM 3407 C C . LEU B 1 203 ? 52.558 10.755 36.941 1.00 43.66 203 LEU B C 1
ATOM 3408 O O . LEU B 1 203 ? 51.966 10.438 35.889 1.00 42.69 203 LEU B O 1
ATOM 3413 N N . LYS B 1 204 ? 53.820 10.388 37.224 1.00 43.14 204 LYS B N 1
ATOM 3414 C CA . LYS B 1 204 ? 54.623 9.512 36.341 1.00 42.56 204 LYS B CA 1
ATOM 3415 C C . LYS B 1 204 ? 53.882 8.256 35.931 1.00 42.29 204 LYS B C 1
ATOM 3416 O O . LYS B 1 204 ? 53.952 7.837 34.803 1.00 42.31 204 LYS B O 1
ATOM 3418 N N . ARG B 1 205 ? 53.157 7.647 36.851 1.00 41.32 205 ARG B N 1
ATOM 3419 C CA . ARG B 1 205 ? 52.362 6.497 36.502 1.00 41.47 205 ARG B CA 1
ATOM 3420 C C . ARG B 1 205 ? 51.330 6.856 35.430 1.00 41.17 205 ARG B C 1
ATOM 3421 O O . ARG B 1 205 ? 50.881 5.982 34.664 1.00 42.48 205 ARG B O 1
ATOM 3423 N N . GLN B 1 206 ? 50.942 8.135 35.377 1.00 39.91 206 GLN B N 1
ATOM 3424 C CA . GLN B 1 206 ? 49.721 8.500 34.675 1.00 38.71 206 GLN B CA 1
ATOM 3425 C C . GLN B 1 206 ? 50.085 9.280 33.410 1.00 37.09 206 GLN B C 1
ATOM 3426 O O . GLN B 1 206 ? 50.322 10.498 33.405 1.00 36.52 206 GLN B O 1
ATOM 3432 N N . LYS B 1 207 ? 50.154 8.535 32.312 1.00 35.62 207 LYS B N 1
ATOM 3433 C CA . LYS B 1 207 ? 50.517 9.120 31.022 1.00 35.67 207 LYS B CA 1
ATOM 3434 C C . LYS B 1 207 ? 49.486 10.139 30.537 1.00 33.39 207 LYS B C 1
ATOM 3435 O O . LYS B 1 207 ? 49.801 10.923 29.676 1.00 33.16 207 LYS B O 1
ATOM 3441 N N . THR B 1 208 ? 48.256 10.119 31.037 1.00 31.59 208 THR B N 1
ATOM 3442 C CA . THR B 1 208 ? 47.327 11.195 30.658 1.00 31.22 208 THR B CA 1
ATOM 3443 C C . THR B 1 208 ? 47.576 12.484 31.448 1.00 30.28 208 THR B C 1
ATOM 3444 O O . THR B 1 208 ? 46.986 13.501 31.137 1.00 30.76 208 THR B O 1
ATOM 3448 N N . GLY B 1 209 ? 48.453 12.461 32.448 1.00 29.51 209 GLY B N 1
ATOM 3449 C CA . GLY B 1 209 ? 48.881 13.704 33.090 1.00 29.48 209 GLY B CA 1
ATOM 3450 C C . GLY B 1 209 ? 47.958 14.117 34.225 1.00 29.14 209 GLY B C 1
ATOM 3451 O O . GLY B 1 209 ? 48.133 15.182 34.797 1.00 30.76 209 GLY B O 1
ATOM 3452 N N . ARG B 1 210 ? 47.001 13.274 34.585 1.00 27.12 210 ARG B N 1
ATOM 3453 C CA . ARG B 1 210 ? 46.125 13.517 35.718 1.00 26.75 210 ARG B CA 1
ATOM 3454 C C . ARG B 1 210 ? 45.804 12.235 36.490 1.00 26.12 210 ARG B C 1
ATOM 3455 O O . ARG B 1 210 ? 45.973 11.091 35.979 1.00 24.71 210 ARG B O 1
ATOM 3463 N N . PHE B 1 211 ? 45.400 12.431 37.744 1.00 25.59 211 PHE B N 1
ATOM 3464 C CA . PHE B 1 211 ? 44.794 11.378 38.527 1.00 25.59 211 PHE B CA 1
ATOM 3465 C C . PHE B 1 211 ? 43.329 11.290 38.103 1.00 24.91 211 PHE B C 1
ATOM 3466 O O . PHE B 1 211 ? 42.782 12.259 37.554 1.00 24.50 211 PHE B O 1
ATOM 3474 N N . ALA B 1 212 ? 42.701 10.159 38.421 1.00 26.88 212 ALA B N 1
ATOM 3475 C CA . ALA B 1 212 ? 41.224 10.012 38.312 1.00 26.67 212 ALA B CA 1
ATOM 3476 C C . ALA B 1 212 ? 40.576 10.805 39.444 1.00 27.89 212 ALA B C 1
ATOM 3477 O O . ALA B 1 212 ? 41.223 11.073 40.478 1.00 27.25 212 ALA B O 1
ATOM 3479 N N . THR B 1 213 ? 39.319 11.199 39.254 1.00 27.38 213 THR B N 1
ATOM 3480 C CA . THR B 1 213 ? 38.551 11.799 40.315 1.00 26.40 213 THR B CA 1
ATOM 3481 C C . THR B 1 213 ? 37.747 10.696 40.967 1.00 26.15 213 THR B C 1
ATOM 3482 O O . THR B 1 213 ? 37.388 9.653 40.363 1.00 23.81 213 THR B O 1
ATOM 3486 N N . ALA B 1 214 ? 37.430 10.935 42.223 1.00 26.42 214 ALA B N 1
ATOM 3487 C CA . ALA B 1 214 ? 36.572 10.022 42.921 1.00 26.14 214 ALA B CA 1
ATOM 3488 C C . ALA B 1 214 ? 35.230 9.890 42.193 1.00 26.66 214 ALA B C 1
ATOM 3489 O O . ALA B 1 214 ? 34.686 8.790 42.182 1.00 25.58 214 ALA B O 1
ATOM 3491 N N A GLU B 1 215 ? 34.721 10.972 41.599 0.60 25.96 215 GLU B N 1
ATOM 3492 N N B GLU B 1 215 ? 34.715 10.966 41.582 0.40 26.35 215 GLU B N 1
ATOM 3493 C CA A GLU B 1 215 ? 33.462 10.866 40.864 0.60 28.42 215 GLU B CA 1
ATOM 3494 C CA B GLU B 1 215 ? 33.447 10.888 40.823 0.40 28.17 215 GLU B CA 1
ATOM 3495 C C A GLU B 1 215 ? 33.556 9.797 39.747 0.60 28.16 215 GLU B C 1
ATOM 3496 C C B GLU B 1 215 ? 33.478 9.938 39.602 0.40 27.96 215 GLU B C 1
ATOM 3497 O O A GLU B 1 215 ? 32.712 8.920 39.663 0.60 28.52 215 GLU B O 1
ATOM 3498 O O B GLU B 1 215 ? 32.470 9.369 39.216 0.40 27.80 215 GLU B O 1
ATOM 3506 N N . GLU B 1 216 ? 34.628 9.832 38.960 1.00 28.41 216 GLU B N 1
ATOM 3507 C CA . GLU B 1 216 ? 34.850 8.856 37.880 1.00 28.01 216 GLU B CA 1
ATOM 3508 C C . GLU B 1 216 ? 34.828 7.450 38.357 1.00 28.72 216 GLU B C 1
ATOM 3509 O O . GLU B 1 216 ? 34.145 6.581 37.739 1.00 29.95 216 GLU B O 1
ATOM 3515 N N . ILE B 1 217 ? 35.536 7.181 39.465 1.00 27.43 217 ILE B N 1
ATOM 3516 C CA . ILE B 1 217 ? 35.402 5.875 40.115 1.00 28.35 217 ILE B CA 1
ATOM 3517 C C . ILE B 1 217 ? 33.935 5.554 40.481 1.00 27.35 217 ILE B C 1
ATOM 3518 O O . ILE B 1 217 ? 33.422 4.452 40.205 1.00 26.09 217 ILE B O 1
ATOM 3523 N N . ALA B 1 218 ? 33.238 6.535 41.016 1.00 26.57 218 ALA B N 1
ATOM 3524 C CA . ALA B 1 218 ? 31.844 6.322 41.373 1.00 25.39 218 ALA B CA 1
ATOM 3525 C C . ALA B 1 218 ? 30.979 5.925 40.171 1.00 25.46 218 ALA B C 1
ATOM 3526 O O . ALA B 1 218 ? 30.084 5.063 40.292 1.00 25.84 218 ALA B O 1
ATOM 3528 N N . MET B 1 219 ? 31.208 6.530 39.016 1.00 25.68 219 MET B N 1
ATOM 3529 C CA . MET B 1 219 ? 30.339 6.269 37.858 1.00 27.19 219 MET B CA 1
ATOM 3530 C C . MET B 1 219 ? 30.546 4.828 37.373 1.00 27.71 219 MET B C 1
ATOM 3531 O O . MET B 1 219 ? 29.605 4.190 36.876 1.00 27.49 219 MET B O 1
ATOM 3536 N N . LEU B 1 220 ? 31.739 4.274 37.600 1.00 27.78 220 LEU B N 1
ATOM 3537 C CA . LEU B 1 220 ? 31.914 2.844 37.304 1.00 27.33 220 LEU B CA 1
ATOM 3538 C C . LEU B 1 220 ? 31.128 2.012 38.304 1.00 28.06 220 LEU B C 1
ATOM 3539 O O . LEU B 1 220 ? 30.504 1.051 37.931 1.00 28.22 220 LEU B O 1
ATOM 3544 N N . CYS B 1 221 ? 31.160 2.391 39.578 1.00 28.86 221 CYS B N 1
ATOM 3545 C CA . CYS B 1 221 ? 30.378 1.696 40.570 1.00 29.72 221 CYS B CA 1
ATOM 3546 C C . CYS B 1 221 ? 28.870 1.747 40.285 1.00 28.70 221 CYS B C 1
ATOM 3547 O O . CYS B 1 221 ? 28.221 0.760 40.473 1.00 28.73 221 CYS B O 1
ATOM 3550 N N . VAL B 1 222 ? 28.369 2.861 39.752 1.00 28.44 222 VAL B N 1
ATOM 3551 C CA . VAL B 1 222 ? 26.969 2.974 39.293 1.00 27.97 222 VAL B CA 1
ATOM 3552 C C . VAL B 1 222 ? 26.654 1.916 38.249 1.00 26.98 222 VAL B C 1
ATOM 3553 O O . VAL B 1 222 ? 25.609 1.209 38.317 1.00 27.00 222 VAL B O 1
ATOM 3557 N N . TYR B 1 223 ? 27.505 1.882 37.206 1.00 27.75 223 TYR B N 1
ATOM 3558 C CA . TYR B 1 223 ? 27.357 0.857 36.162 1.00 27.02 223 TYR B CA 1
ATOM 3559 C C . TYR B 1 223 ? 27.302 -0.566 36.785 1.00 26.51 223 TYR B C 1
ATOM 3560 O O . TYR B 1 223 ? 26.404 -1.329 36.535 1.00 26.95 223 TYR B O 1
ATOM 3569 N N . LEU B 1 224 ? 28.227 -0.863 37.689 1.00 26.14 224 LEU B N 1
ATOM 3570 C CA . LEU B 1 224 ? 28.339 -2.217 38.245 1.00 27.04 224 LEU B CA 1
ATOM 3571 C C . LEU B 1 224 ? 27.239 -2.534 39.239 1.00 27.63 224 LEU B C 1
ATOM 3572 O O . LEU B 1 224 ? 26.794 -3.691 39.315 1.00 28.13 224 LEU B O 1
ATOM 3577 N N . ALA B 1 225 ? 26.766 -1.486 39.941 1.00 26.31 225 ALA B N 1
ATOM 3578 C CA . ALA B 1 225 ? 25.553 -1.607 40.780 1.00 27.20 225 ALA B CA 1
ATOM 3579 C C . ALA B 1 225 ? 24.244 -1.772 40.011 1.00 26.31 225 ALA B C 1
ATOM 3580 O O . ALA B 1 225 ? 23.310 -2.303 40.559 1.00 27.81 225 ALA B O 1
ATOM 3582 N N . SER B 1 226 ? 24.169 -1.353 38.774 1.00 26.40 226 SER B N 1
ATOM 3583 C CA . SER B 1 226 ? 22.885 -1.309 38.062 1.00 27.20 226 SER B CA 1
ATOM 3584 C C . SER B 1 226 ? 22.544 -2.623 37.379 1.00 27.02 226 SER B C 1
ATOM 3585 O O . SER B 1 226 ? 23.434 -3.398 37.045 1.00 28.05 226 SER B O 1
ATOM 3588 N N . ASP B 1 227 ? 21.261 -2.856 37.098 1.00 28.02 227 ASP B N 1
ATOM 3589 C CA . ASP B 1 227 ? 20.887 -4.011 36.321 1.00 28.25 227 ASP B CA 1
ATOM 3590 C C . ASP B 1 227 ? 21.458 -3.995 34.895 1.00 28.27 227 ASP B C 1
ATOM 3591 O O . ASP B 1 227 ? 21.492 -5.036 34.249 1.00 27.77 227 ASP B O 1
ATOM 3596 N N . GLU B 1 228 ? 21.902 -2.831 34.405 1.00 26.26 228 GLU B N 1
ATOM 3597 C CA . GLU B 1 228 ? 22.590 -2.769 33.076 1.00 27.25 228 GLU B CA 1
ATOM 3598 C C . GLU B 1 228 ? 23.722 -3.832 32.962 1.00 25.19 228 GLU B C 1
ATOM 3599 O O . GLU B 1 228 ? 23.986 -4.372 31.870 1.00 26.55 228 GLU B O 1
ATOM 3605 N N . SER B 1 229 ? 24.394 -4.066 34.068 1.00 24.65 229 SER B N 1
ATOM 3606 C CA . SER B 1 229 ? 25.564 -4.954 34.142 1.00 26.31 229 SER B CA 1
ATOM 3607 C C . SER B 1 229 ? 25.269 -6.340 34.743 1.00 25.98 229 SER B C 1
ATOM 3608 O O . SER B 1 229 ? 26.200 -7.061 35.194 1.00 26.24 229 SER B O 1
ATOM 3611 N N . ALA B 1 230 ? 23.992 -6.750 34.689 1.00 26.81 230 ALA B N 1
ATOM 3612 C CA . ALA B 1 230 ? 23.551 -8.020 35.237 1.00 27.65 230 ALA B CA 1
ATOM 3613 C C . ALA B 1 230 ? 24.403 -9.158 34.733 1.00 27.75 230 ALA B C 1
ATOM 3614 O O . ALA B 1 230 ? 24.664 -10.130 35.468 1.00 28.86 230 ALA B O 1
ATOM 3616 N N . TYR B 1 231 ? 24.828 -9.075 33.488 1.00 27.38 231 TYR B N 1
ATOM 3617 C CA . TYR B 1 231 ? 25.660 -10.177 32.906 1.00 27.27 231 TYR B CA 1
ATOM 3618 C C . TYR B 1 231 ? 27.181 -10.118 33.190 1.00 27.66 231 TYR B C 1
ATOM 3619 O O . TYR B 1 231 ? 27.986 -10.937 32.622 1.00 28.31 231 TYR B O 1
ATOM 3628 N N . VAL B 1 232 ? 27.579 -9.190 34.058 1.00 27.79 232 VAL B N 1
ATOM 3629 C CA . VAL B 1 232 ? 28.960 -9.020 34.477 1.00 27.30 232 VAL B CA 1
ATOM 3630 C C . VAL B 1 232 ? 29.232 -9.574 35.897 1.00 26.38 232 VAL B C 1
ATOM 3631 O O . VAL B 1 232 ? 28.718 -9.046 36.891 1.00 26.85 232 VAL B O 1
ATOM 3635 N N . THR B 1 233 ? 30.045 -10.631 35.990 1.00 26.63 233 THR B N 1
ATOM 3636 C CA . THR B 1 233 ? 30.378 -11.199 37.308 1.00 27.11 233 THR B CA 1
ATOM 3637 C C . THR B 1 233 ? 31.758 -11.905 37.284 1.00 26.83 233 THR B C 1
ATOM 3638 O O . THR B 1 233 ? 32.155 -12.458 36.275 1.00 29.62 233 THR B O 1
ATOM 3642 N N . GLY B 1 234 ? 32.451 -11.818 38.412 1.00 26.35 234 GLY B N 1
ATOM 3643 C CA . GLY B 1 234 ? 33.718 -12.443 38.634 1.00 28.78 234 GLY B CA 1
ATOM 3644 C C . GLY B 1 234 ? 34.891 -11.681 38.051 1.00 28.77 234 GLY B C 1
ATOM 3645 O O . GLY B 1 234 ? 35.905 -12.287 37.821 1.00 28.39 234 GLY B O 1
ATOM 3646 N N . ASN B 1 235 ? 34.739 -10.383 37.793 1.00 28.04 235 ASN B N 1
ATOM 3647 C CA . ASN B 1 235 ? 35.793 -9.629 37.137 1.00 29.39 235 ASN B CA 1
ATOM 3648 C C . ASN B 1 235 ? 36.444 -8.566 38.004 1.00 29.82 235 ASN B C 1
ATOM 3649 O O . ASN B 1 235 ? 35.743 -7.889 38.790 1.00 29.03 235 ASN B O 1
ATOM 3654 N N . PRO B 1 236 ? 37.795 -8.405 37.844 1.00 30.08 236 PRO B N 1
ATOM 3655 C CA . PRO B 1 236 ? 38.449 -7.192 38.314 1.00 30.67 236 PRO B CA 1
ATOM 3656 C C . PRO B 1 236 ? 38.359 -6.159 37.178 1.00 30.42 236 PRO B C 1
ATOM 3657 O O . PRO B 1 236 ? 38.926 -6.356 36.110 1.00 32.47 236 PRO B O 1
ATOM 3661 N N . VAL B 1 237 ? 37.558 -5.138 37.366 1.00 27.81 237 VAL B N 1
ATOM 3662 C CA . VAL B 1 237 ? 37.381 -4.088 36.336 1.00 29.83 237 VAL B CA 1
ATOM 3663 C C . VAL B 1 237 ? 38.449 -2.974 36.555 1.00 29.29 237 VAL B C 1
ATOM 3664 O O . VAL B 1 237 ? 38.518 -2.334 37.593 1.00 29.83 237 VAL B O 1
ATOM 3668 N N . ILE B 1 238 ? 39.262 -2.774 35.557 1.00 29.58 238 ILE B N 1
ATOM 3669 C CA . ILE B 1 238 ? 40.373 -1.846 35.660 1.00 29.56 238 ILE B CA 1
ATOM 3670 C C . ILE B 1 238 ? 39.881 -0.437 35.297 1.00 28.97 238 ILE B C 1
ATOM 3671 O O . ILE B 1 238 ? 39.144 -0.270 34.353 1.00 30.05 238 ILE B O 1
ATOM 3676 N N . ILE B 1 239 ? 40.321 0.556 36.038 1.00 28.97 239 ILE B N 1
ATOM 3677 C CA . ILE B 1 239 ? 40.065 1.974 35.712 1.00 27.75 239 ILE B CA 1
ATOM 3678 C C . ILE B 1 239 ? 41.328 2.792 36.119 1.00 27.93 239 ILE B C 1
ATOM 3679 O O . ILE B 1 239 ? 41.416 3.373 37.241 1.00 27.95 239 ILE B O 1
ATOM 3684 N N . ASP B 1 240 ? 42.335 2.739 35.239 1.00 26.57 240 ASP B N 1
ATOM 3685 C CA . ASP B 1 240 ? 43.696 3.159 35.612 1.00 25.68 240 ASP B CA 1
ATOM 3686 C C . ASP B 1 240 ? 44.406 4.096 34.706 1.00 25.32 240 ASP B C 1
ATOM 3687 O O . ASP B 1 240 ? 45.645 4.318 34.869 1.00 24.76 240 ASP B O 1
ATOM 3692 N N . GLY B 1 241 ? 43.702 4.606 33.708 1.00 23.82 241 GLY B N 1
ATOM 3693 C CA . GLY B 1 241 ? 44.265 5.678 32.921 1.00 26.32 241 GLY B CA 1
ATOM 3694 C C . GLY B 1 241 ? 45.471 5.203 32.126 1.00 26.58 241 GLY B C 1
ATOM 3695 O O . GLY B 1 241 ? 46.326 5.976 31.768 1.00 28.01 241 GLY B O 1
ATOM 3696 N N . GLY B 1 242 ? 45.556 3.906 31.870 1.00 27.10 242 GLY B N 1
ATOM 3697 C CA . GLY B 1 242 ? 46.637 3.367 31.073 1.00 28.19 242 GLY B CA 1
ATOM 3698 C C . GLY B 1 242 ? 47.841 2.905 31.912 1.00 29.40 242 GLY B C 1
ATOM 3699 O O . GLY B 1 242 ? 48.855 2.496 31.339 1.00 28.94 242 GLY B O 1
ATOM 3700 N N . TRP B 1 243 ? 47.769 2.994 33.242 1.00 29.71 243 TRP B N 1
ATOM 3701 C CA . TRP B 1 243 ? 48.933 2.680 34.041 1.00 31.68 243 TRP B CA 1
ATOM 3702 C C . TRP B 1 243 ? 49.400 1.237 33.796 1.00 33.28 243 TRP B C 1
ATOM 3703 O O . TRP B 1 243 ? 50.595 1.020 33.555 1.00 33.78 243 TRP B O 1
ATOM 3714 N N . SER B 1 244 ? 48.464 0.276 33.882 1.00 35.09 244 SER B N 1
ATOM 3715 C CA . SER B 1 244 ? 48.794 -1.171 33.735 1.00 34.24 244 SER B CA 1
ATOM 3716 C C . SER B 1 244 ? 48.930 -1.578 32.311 1.00 34.93 244 SER B C 1
ATOM 3717 O O . SER B 1 244 ? 49.167 -2.744 32.009 1.00 34.96 244 SER B O 1
ATOM 3720 N N . LEU B 1 245 ? 48.800 -0.622 31.400 1.00 20.00 245 LEU B N 1
ATOM 3721 C CA . LEU B 1 245 ? 48.738 -0.920 29.972 1.00 20.00 245 LEU B CA 1
ATOM 3722 C C . LEU B 1 245 ? 50.083 -1.422 29.460 1.00 20.00 245 LEU B C 1
ATOM 3723 O O . LEU B 1 245 ? 50.153 -2.425 28.744 1.00 37.44 245 LEU B O 1
ATOM 3728 N N . GLY B 1 246 ? 51.134 -0.712 29.864 1.00 38.93 246 GLY B N 1
ATOM 3729 C CA . GLY B 1 246 ? 52.461 -0.710 29.215 1.00 40.43 246 GLY B CA 1
ATOM 3730 C C . GLY B 1 246 ? 52.664 0.505 28.307 1.00 40.03 246 GLY B C 1
ATOM 3731 O O . GLY B 1 246 ? 53.473 0.467 27.357 1.00 42.23 246 GLY B O 1
ATOM 3732 N N . GLY C 1 2 ? 74.767 -31.156 37.437 1.00 32.98 2 GLY C N 1
ATOM 3733 C CA . GLY C 1 2 ? 73.450 -30.729 37.927 1.00 31.84 2 GLY C CA 1
ATOM 3734 C C . GLY C 1 2 ? 73.029 -29.327 37.510 1.00 30.63 2 GLY C C 1
ATOM 3735 O O . GLY C 1 2 ? 73.815 -28.396 37.501 1.00 30.26 2 GLY C O 1
ATOM 3736 N N . ARG C 1 3 ? 71.750 -29.177 37.215 1.00 28.94 3 ARG C N 1
ATOM 3737 C CA . ARG C 1 3 ? 71.197 -27.858 36.826 1.00 28.64 3 ARG C CA 1
ATOM 3738 C C . ARG C 1 3 ? 71.122 -26.821 37.948 1.00 28.88 3 ARG C C 1
ATOM 3739 O O . ARG C 1 3 ? 70.846 -25.643 37.675 1.00 29.78 3 ARG C O 1
ATOM 3747 N N . LEU C 1 4 ? 71.369 -27.240 39.198 1.00 29.05 4 LEU C N 1
ATOM 3748 C CA . LEU C 1 4 ? 71.330 -26.320 40.346 1.00 29.76 4 LEU C CA 1
ATOM 3749 C C . LEU C 1 4 ? 72.654 -26.317 41.161 1.00 31.15 4 LEU C C 1
ATOM 3750 O O . LEU C 1 4 ? 72.664 -25.933 42.322 1.00 31.05 4 LEU C O 1
ATOM 3755 N N . ASP C 1 5 ? 73.753 -26.763 40.543 1.00 31.56 5 ASP C N 1
ATOM 3756 C CA . ASP C 1 5 ? 75.076 -26.813 41.175 1.00 32.38 5 ASP C CA 1
ATOM 3757 C C . ASP C 1 5 ? 75.488 -25.475 41.783 1.00 31.72 5 ASP C C 1
ATOM 3758 O O . ASP C 1 5 ? 75.283 -24.437 41.197 1.00 32.31 5 ASP C O 1
ATOM 3761 N N . GLY C 1 6 ? 76.103 -25.519 42.948 1.00 33.08 6 GLY C N 1
ATOM 3762 C CA . GLY C 1 6 ? 76.427 -24.297 43.758 1.00 33.75 6 GLY C CA 1
ATOM 3763 C C . GLY C 1 6 ? 75.231 -23.514 44.388 1.00 33.29 6 GLY C C 1
ATOM 3764 O O . GLY C 1 6 ? 75.415 -22.455 45.014 1.00 35.12 6 GLY C O 1
ATOM 3765 N N . LYS C 1 7 ? 74.003 -23.981 44.216 1.00 31.52 7 LYS C N 1
ATOM 3766 C CA . LYS C 1 7 ? 72.870 -23.202 44.709 1.00 31.09 7 LYS C CA 1
ATOM 3767 C C . LYS C 1 7 ? 72.605 -23.648 46.119 1.00 29.55 7 LYS C C 1
ATOM 3768 O O . LYS C 1 7 ? 72.694 -24.842 46.419 1.00 32.47 7 LYS C O 1
ATOM 3774 N N . VAL C 1 8 ? 72.310 -22.704 46.989 1.00 27.85 8 VAL C N 1
ATOM 3775 C CA . VAL C 1 8 ? 71.861 -23.042 48.352 1.00 27.58 8 VAL C CA 1
ATOM 3776 C C . VAL C 1 8 ? 70.389 -22.721 48.364 1.00 26.58 8 VAL C C 1
ATOM 3777 O O . VAL C 1 8 ? 70.007 -21.585 48.150 1.00 27.10 8 VAL C O 1
ATOM 3781 N N . ILE C 1 9 ? 69.575 -23.728 48.652 1.00 27.36 9 ILE C N 1
ATOM 3782 C CA . ILE C 1 9 ? 68.142 -23.607 48.569 1.00 26.37 9 ILE C CA 1
ATOM 3783 C C . ILE C 1 9 ? 67.528 -23.938 49.917 1.00 26.73 9 ILE C C 1
ATOM 3784 O O . ILE C 1 9 ? 67.779 -25.004 50.480 1.00 26.88 9 ILE C O 1
ATOM 3789 N N . ILE C 1 10 ? 66.720 -23.019 50.435 1.00 26.89 10 ILE C N 1
ATOM 3790 C CA . ILE C 1 10 ? 65.866 -23.307 51.581 1.00 28.01 10 ILE C CA 1
ATOM 3791 C C . ILE C 1 10 ? 64.400 -23.386 51.170 1.00 28.12 10 ILE C C 1
ATOM 3792 O O . ILE C 1 10 ? 63.916 -22.557 50.399 1.00 26.24 10 ILE C O 1
ATOM 3797 N N . LEU C 1 11 ? 63.698 -24.388 51.690 1.00 28.63 11 LEU C N 1
ATOM 3798 C CA . LEU C 1 11 ? 62.279 -24.559 51.402 1.00 29.45 11 LEU C CA 1
ATOM 3799 C C . LEU C 1 11 ? 61.520 -25.039 52.635 1.00 28.41 11 LEU C C 1
ATOM 3800 O O . LEU C 1 11 ? 62.091 -25.683 53.515 1.00 29.25 11 LEU C O 1
ATOM 3805 N N . THR C 1 12 ? 60.232 -24.720 52.692 1.00 28.21 12 THR C N 1
ATOM 3806 C CA . THR C 1 12 ? 59.398 -25.099 53.827 1.00 27.23 12 THR C CA 1
ATOM 3807 C C . THR C 1 12 ? 58.447 -26.233 53.458 1.00 27.47 12 THR C C 1
ATOM 3808 O O . THR C 1 12 ? 58.420 -26.686 52.314 1.00 27.76 12 THR C O 1
ATOM 3812 N N . ALA C 1 13 ? 57.669 -26.687 54.435 1.00 27.31 13 ALA C N 1
ATOM 3813 C CA . ALA C 1 13 ? 56.713 -27.771 54.215 1.00 28.26 13 ALA C CA 1
ATOM 3814 C C . ALA C 1 13 ? 57.366 -28.932 53.409 1.00 27.97 13 ALA C C 1
ATOM 3815 O O . ALA C 1 13 ? 56.792 -29.519 52.489 1.00 26.70 13 ALA C O 1
ATOM 3817 N N . ALA C 1 14 ? 58.596 -29.260 53.760 1.00 27.50 14 ALA C N 1
ATOM 3818 C CA . ALA C 1 14 ? 59.345 -30.189 52.945 1.00 27.71 14 ALA C CA 1
ATOM 3819 C C . ALA C 1 14 ? 59.105 -31.677 53.211 1.00 27.43 14 ALA C C 1
ATOM 3820 O O . ALA C 1 14 ? 59.674 -32.523 52.514 1.00 27.19 14 ALA C O 1
ATOM 3822 N N . ALA C 1 15 ? 58.291 -32.035 54.199 1.00 26.99 15 ALA C N 1
ATOM 3823 C CA . ALA C 1 15 ? 58.279 -33.414 54.628 1.00 26.27 15 ALA C CA 1
ATOM 3824 C C . ALA C 1 15 ? 57.476 -34.350 53.714 1.00 26.76 15 ALA C C 1
ATOM 3825 O O . ALA C 1 15 ? 57.674 -35.593 53.759 1.00 25.66 15 ALA C O 1
ATOM 3827 N N . GLN C 1 16 ? 56.562 -33.779 52.940 1.00 25.76 16 GLN C N 1
ATOM 3828 C CA . GLN C 1 16 ? 55.713 -34.559 52.064 1.00 25.98 16 GLN C CA 1
ATOM 3829 C C . GLN C 1 16 ? 55.138 -33.650 51.011 1.00 25.05 16 GLN C C 1
ATOM 3830 O O . GLN C 1 16 ? 55.352 -32.424 50.999 1.00 27.56 16 GLN C O 1
ATOM 3836 N N . GLY C 1 17 ? 54.415 -34.248 50.089 1.00 25.00 17 GLY C N 1
ATOM 3837 C CA . GLY C 1 17 ? 53.751 -33.473 49.026 1.00 25.45 17 GLY C CA 1
ATOM 3838 C C . GLY C 1 17 ? 54.766 -32.809 48.091 1.00 26.77 17 GLY C C 1
ATOM 3839 O O . GLY C 1 17 ? 55.869 -33.336 47.812 1.00 26.08 17 GLY C O 1
ATOM 3840 N N . ILE C 1 18 ? 54.382 -31.630 47.631 1.00 26.66 18 ILE C N 1
ATOM 3841 C CA . ILE C 1 18 ? 55.188 -30.878 46.706 1.00 26.05 18 ILE C CA 1
ATOM 3842 C C . ILE C 1 18 ? 56.534 -30.491 47.299 1.00 26.10 18 ILE C C 1
ATOM 3843 O O . ILE C 1 18 ? 57.558 -30.563 46.606 1.00 25.56 18 ILE C O 1
ATOM 3848 N N . GLY C 1 19 ? 56.557 -30.118 48.566 1.00 26.07 19 GLY C N 1
ATOM 3849 C CA . GLY C 1 19 ? 57.817 -29.786 49.260 1.00 26.69 19 GLY C CA 1
ATOM 3850 C C . GLY C 1 19 ? 58.842 -30.897 49.209 1.00 27.51 19 GLY C C 1
ATOM 3851 O O . GLY C 1 19 ? 60.009 -30.681 48.903 1.00 27.21 19 GLY C O 1
ATOM 3852 N N . GLN C 1 20 ? 58.383 -32.096 49.499 1.00 27.44 20 GLN C N 1
ATOM 3853 C CA . GLN C 1 20 ? 59.231 -33.259 49.536 1.00 27.35 20 GLN C CA 1
ATOM 3854 C C . GLN C 1 20 ? 59.855 -33.564 48.148 1.00 27.20 20 GLN C C 1
ATOM 3855 O O . GLN C 1 20 ? 61.060 -33.763 48.006 1.00 26.45 20 GLN C O 1
ATOM 3861 N N . ALA C 1 21 ? 58.984 -33.558 47.129 1.00 28.12 21 ALA C N 1
ATOM 3862 C CA . ALA C 1 21 ? 59.371 -33.836 45.760 1.00 27.50 21 ALA C CA 1
ATOM 3863 C C . ALA C 1 21 ? 60.379 -32.751 45.313 1.00 27.49 21 ALA C C 1
ATOM 3864 O O . ALA C 1 21 ? 61.367 -33.063 44.642 1.00 27.12 21 ALA C O 1
ATOM 3866 N N . ALA C 1 22 ? 60.140 -31.497 45.722 1.00 27.98 22 ALA C N 1
ATOM 3867 C CA . ALA C 1 22 ? 61.030 -30.378 45.378 1.00 27.61 22 ALA C CA 1
ATOM 3868 C C . ALA C 1 22 ? 62.391 -30.492 46.036 1.00 28.36 22 ALA C C 1
ATOM 3869 O O . ALA C 1 22 ? 63.428 -30.309 45.421 1.00 27.74 22 ALA C O 1
ATOM 3871 N N . ALA C 1 23 ? 62.390 -30.850 47.299 1.00 28.77 23 ALA C N 1
ATOM 3872 C CA . ALA C 1 23 ? 63.621 -31.125 48.018 1.00 28.91 23 ALA C CA 1
ATOM 3873 C C . ALA C 1 23 ? 64.497 -32.166 47.295 1.00 29.04 23 ALA C C 1
ATOM 3874 O O . ALA C 1 23 ? 65.711 -31.931 47.057 1.00 28.09 23 ALA C O 1
ATOM 3876 N N . LEU C 1 24 ? 63.883 -33.300 46.972 1.00 27.57 24 LEU C N 1
ATOM 3877 C CA . LEU C 1 24 ? 64.578 -34.418 46.326 1.00 28.35 24 LEU C CA 1
ATOM 3878 C C . LEU C 1 24 ? 65.034 -34.013 44.902 1.00 27.52 24 LEU C C 1
ATOM 3879 O O . LEU C 1 24 ? 66.144 -34.338 44.504 1.00 27.42 24 LEU C O 1
ATOM 3884 N N . ALA C 1 25 ? 64.201 -33.251 44.185 1.00 26.69 25 ALA C N 1
ATOM 3885 C CA . ALA C 1 25 ? 64.536 -32.831 42.822 1.00 26.93 25 ALA C CA 1
ATOM 3886 C C . ALA C 1 25 ? 65.687 -31.807 42.846 1.00 26.83 25 ALA C C 1
ATOM 3887 O O . ALA C 1 25 ? 66.622 -31.880 42.009 1.00 26.58 25 ALA C O 1
ATOM 3889 N N . PHE C 1 26 ? 65.639 -30.887 43.799 1.00 25.97 26 PHE C N 1
ATOM 3890 C CA . PHE C 1 26 ? 66.752 -29.931 43.977 1.00 27.02 26 PHE C CA 1
ATOM 3891 C C . PHE C 1 26 ? 68.063 -30.603 44.277 1.00 27.00 26 PHE C C 1
ATOM 3892 O O . PHE C 1 26 ? 69.091 -30.272 43.685 1.00 26.47 26 PHE C O 1
ATOM 3900 N N . ALA C 1 27 ? 68.034 -31.534 45.236 1.00 27.57 27 ALA C N 1
ATOM 3901 C CA . ALA C 1 27 ? 69.188 -32.274 45.645 1.00 27.15 27 ALA C CA 1
ATOM 3902 C C . ALA C 1 27 ? 69.775 -33.069 44.486 1.00 27.53 27 ALA C C 1
ATOM 3903 O O . ALA C 1 27 ? 70.972 -33.084 44.325 1.00 27.33 27 ALA C O 1
ATOM 3905 N N . ARG C 1 28 ? 68.942 -33.734 43.696 1.00 27.67 28 ARG C N 1
ATOM 3906 C CA . ARG C 1 28 ? 69.398 -34.498 42.525 1.00 29.12 28 ARG C CA 1
ATOM 3907 C C . ARG C 1 28 ? 70.074 -33.613 41.466 1.00 27.52 28 ARG C C 1
ATOM 3908 O O . ARG C 1 28 ? 70.885 -34.108 40.691 1.00 26.08 28 ARG C O 1
ATOM 3916 N N . GLU C 1 29 ? 69.692 -32.338 41.402 1.00 26.99 29 GLU C N 1
ATOM 3917 C CA . GLU C 1 29 ? 70.315 -31.392 40.497 1.00 27.72 29 GLU C CA 1
ATOM 3918 C C . GLU C 1 29 ? 71.465 -30.633 41.100 1.00 27.03 29 GLU C C 1
ATOM 3919 O O . GLU C 1 29 ? 71.936 -29.636 40.527 1.00 28.39 29 GLU C O 1
ATOM 3925 N N . GLY C 1 30 ? 71.964 -31.097 42.240 1.00 26.50 30 GLY C N 1
ATOM 3926 C CA . GLY C 1 30 ? 73.225 -30.605 42.744 1.00 26.84 30 GLY C CA 1
ATOM 3927 C C . GLY C 1 30 ? 73.121 -29.450 43.705 1.00 26.47 30 GLY C C 1
ATOM 3928 O O . GLY C 1 30 ? 74.115 -28.877 44.067 1.00 25.53 30 GLY C O 1
ATOM 3929 N N . ALA C 1 31 ? 71.921 -29.117 44.147 1.00 26.36 31 ALA C N 1
ATOM 3930 C CA . ALA C 1 31 ? 71.787 -28.062 45.148 1.00 26.59 31 ALA C CA 1
ATOM 3931 C C . ALA C 1 31 ? 72.197 -28.538 46.532 1.00 27.58 31 ALA C C 1
ATOM 3932 O O . ALA C 1 31 ? 72.084 -29.758 46.880 1.00 25.78 31 ALA C O 1
ATOM 3934 N N . LYS C 1 32 ? 72.629 -27.548 47.327 1.00 27.78 32 LYS C N 1
ATOM 3935 C CA . LYS C 1 32 ? 72.679 -27.677 48.799 1.00 28.49 32 LYS C CA 1
ATOM 3936 C C . LYS C 1 32 ? 71.317 -27.307 49.338 1.00 27.95 32 LYS C C 1
ATOM 3937 O O . LYS C 1 32 ? 70.931 -26.129 49.346 1.00 27.17 32 LYS C O 1
ATOM 3943 N N . VAL C 1 33 ? 70.583 -28.313 49.821 1.00 28.16 33 VAL C N 1
ATOM 3944 C CA . VAL C 1 33 ? 69.229 -28.119 50.267 1.00 27.38 33 VAL C CA 1
ATOM 3945 C C . VAL C 1 33 ? 69.076 -28.073 51.786 1.00 27.21 33 VAL C C 1
ATOM 3946 O O . VAL C 1 33 ? 69.596 -28.903 52.534 1.00 27.80 33 VAL C O 1
ATOM 3950 N N . ILE C 1 34 ? 68.387 -27.046 52.256 1.00 26.71 34 ILE C N 1
ATOM 3951 C CA . ILE C 1 34 ? 67.990 -27.037 53.678 1.00 26.58 34 ILE C CA 1
ATOM 3952 C C . ILE C 1 34 ? 66.475 -27.151 53.695 1.00 26.15 34 ILE C C 1
ATOM 3953 O O . ILE C 1 34 ? 65.750 -26.188 53.350 1.00 26.90 34 ILE C O 1
ATOM 3958 N N . ALA C 1 35 ? 66.020 -28.323 54.069 1.00 25.43 35 ALA C N 1
ATOM 3959 C CA . ALA C 1 35 ? 64.651 -28.725 53.950 1.00 25.39 35 ALA C CA 1
ATOM 3960 C C . ALA C 1 35 ? 64.014 -28.635 55.346 1.00 25.95 35 ALA C C 1
ATOM 3961 O O . ALA C 1 35 ? 64.557 -29.198 56.306 1.00 26.03 35 ALA C O 1
ATOM 3963 N N . THR C 1 36 ? 62.917 -27.882 55.468 1.00 26.51 36 THR C N 1
ATOM 3964 C CA . THR C 1 36 ? 62.283 -27.604 56.765 1.00 26.30 36 THR C CA 1
ATOM 3965 C C . THR C 1 36 ? 60.815 -28.032 56.754 1.00 26.52 36 THR C C 1
ATOM 3966 O O . THR C 1 36 ? 60.163 -28.010 55.699 1.00 27.76 36 THR C O 1
ATOM 3970 N N . ASP C 1 37 ? 60.324 -28.415 57.936 1.00 26.69 37 ASP C N 1
ATOM 3971 C CA . ASP C 1 37 ? 58.907 -28.798 58.148 1.00 27.28 37 ASP C CA 1
ATOM 3972 C C . ASP C 1 37 ? 58.671 -28.786 59.684 1.00 27.99 37 ASP C C 1
ATOM 3973 O O . ASP C 1 37 ? 59.620 -28.754 60.500 1.00 25.79 37 ASP C O 1
ATOM 3978 N N . ILE C 1 38 ? 57.413 -28.814 60.090 1.00 27.71 38 ILE C N 1
ATOM 3979 C CA . ILE C 1 38 ? 57.109 -29.001 61.497 1.00 29.73 38 ILE C CA 1
ATOM 3980 C C . ILE C 1 38 ? 57.115 -30.438 61.943 1.00 29.54 38 ILE C C 1
ATOM 3981 O O . ILE C 1 38 ? 57.241 -30.707 63.138 1.00 28.90 38 ILE C O 1
ATOM 3986 N N . ASN C 1 39 ? 56.953 -31.360 60.984 1.00 29.30 39 ASN C N 1
ATOM 3987 C CA . ASN C 1 39 ? 56.902 -32.783 61.258 1.00 28.95 39 ASN C CA 1
ATOM 3988 C C . ASN C 1 39 ? 58.303 -33.398 61.300 1.00 28.80 39 ASN C C 1
ATOM 3989 O O . ASN C 1 39 ? 58.839 -33.832 60.303 1.00 25.76 39 ASN C O 1
ATOM 3994 N N . GLU C 1 40 ? 58.873 -33.456 62.510 1.00 28.75 40 GLU C N 1
ATOM 3995 C CA . GLU C 1 40 ? 60.248 -33.826 62.655 1.00 29.23 40 GLU C CA 1
ATOM 3996 C C . GLU C 1 40 ? 60.528 -35.251 62.173 1.00 28.24 40 GLU C C 1
ATOM 3997 O O . GLU C 1 40 ? 61.463 -35.452 61.419 1.00 27.24 40 GLU C O 1
ATOM 4003 N N . SER C 1 41 ? 59.704 -36.229 62.539 1.00 28.07 41 SER C N 1
ATOM 4004 C CA . SER C 1 41 ? 60.051 -37.615 62.209 1.00 28.76 41 SER C CA 1
ATOM 4005 C C . SER C 1 41 ? 60.044 -37.906 60.703 1.00 27.58 41 SER C C 1
ATOM 4006 O O . SER C 1 41 ? 60.920 -38.600 60.204 1.00 28.78 41 SER C O 1
ATOM 4009 N N . LYS C 1 42 ? 59.073 -37.366 59.999 1.00 27.76 42 LYS C N 1
ATOM 4010 C CA . LYS C 1 42 ? 58.972 -37.525 58.550 1.00 28.79 42 LYS C CA 1
ATOM 4011 C C . LYS C 1 42 ? 60.083 -36.723 57.875 1.00 28.17 42 LYS C C 1
ATOM 4012 O O . LYS C 1 42 ? 60.733 -37.189 56.929 1.00 28.79 42 LYS C O 1
ATOM 4015 N N . LEU C 1 43 ? 60.285 -35.506 58.372 1.00 28.93 43 LEU C N 1
ATOM 4016 C CA . LEU C 1 43 ? 61.254 -34.616 57.776 1.00 28.98 43 LEU C CA 1
ATOM 4017 C C . LEU C 1 43 ? 62.627 -35.284 57.769 1.00 29.20 43 LEU C C 1
ATOM 4018 O O . LEU C 1 43 ? 63.348 -35.231 56.795 1.00 28.16 43 LEU C O 1
ATOM 4023 N N . GLN C 1 44 ? 62.970 -35.933 58.852 1.00 29.94 44 GLN C N 1
ATOM 4024 C CA . GLN C 1 44 ? 64.334 -36.433 59.015 1.00 32.03 44 GLN C CA 1
ATOM 4025 C C . GLN C 1 44 ? 64.689 -37.636 58.081 1.00 31.95 44 GLN C C 1
ATOM 4026 O O . GLN C 1 44 ? 65.857 -37.928 57.898 1.00 31.18 44 GLN C O 1
ATOM 4029 N N . GLU C 1 45 ? 63.677 -38.281 57.475 1.00 31.93 45 GLU C N 1
ATOM 4030 C CA . GLU C 1 45 ? 63.880 -39.233 56.368 1.00 31.97 45 GLU C CA 1
ATOM 4031 C C . GLU C 1 45 ? 64.736 -38.645 55.219 1.00 31.28 45 GLU C C 1
ATOM 4032 O O . GLU C 1 45 ? 65.507 -39.385 54.578 1.00 30.40 45 GLU C O 1
ATOM 4038 N N . LEU C 1 46 ? 64.637 -37.340 54.981 1.00 29.88 46 LEU C N 1
ATOM 4039 C CA . LEU C 1 46 ? 65.377 -36.725 53.849 1.00 30.59 46 LEU C CA 1
ATOM 4040 C C . LEU C 1 46 ? 66.872 -36.663 54.126 1.00 30.94 46 LEU C C 1
ATOM 4041 O O . LEU C 1 46 ? 67.689 -36.525 53.190 1.00 30.60 46 LEU C O 1
ATOM 4046 N N . GLU C 1 47 ? 67.235 -36.797 55.403 1.00 32.62 47 GLU C N 1
ATOM 4047 C CA . GLU C 1 47 ? 68.643 -36.752 55.816 1.00 34.47 47 GLU C CA 1
ATOM 4048 C C . GLU C 1 47 ? 69.470 -37.790 55.070 1.00 34.28 47 GLU C C 1
ATOM 4049 O O . GLU C 1 47 ? 70.664 -37.575 54.860 1.00 34.86 47 GLU C O 1
ATOM 4055 N N . LYS C 1 48 ? 68.832 -38.891 54.655 1.00 33.46 48 LYS C N 1
ATOM 4056 C CA . LYS C 1 48 ? 69.510 -39.977 53.934 1.00 34.17 48 LYS C CA 1
ATOM 4057 C C . LYS C 1 48 ? 69.894 -39.622 52.500 1.00 32.61 48 LYS C C 1
ATOM 4058 O O . LYS C 1 48 ? 70.659 -40.354 51.867 1.00 33.84 48 LYS C O 1
ATOM 4064 N N . TYR C 1 49 ? 69.389 -38.514 51.985 1.00 30.84 49 TYR C N 1
ATOM 4065 C CA . TYR C 1 49 ? 69.620 -38.171 50.601 1.00 30.32 49 TYR C CA 1
ATOM 4066 C C . TYR C 1 49 ? 70.804 -37.210 50.511 1.00 29.66 49 TYR C C 1
ATOM 4067 O O . TYR C 1 49 ? 70.793 -36.145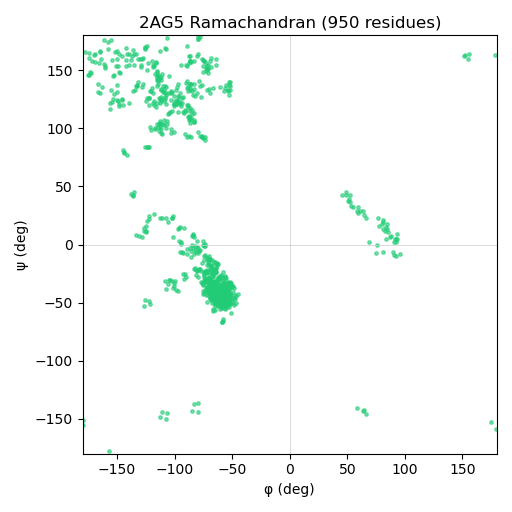 51.138 1.00 29.41 49 TYR C O 1
ATOM 4076 N N . PRO C 1 50 ? 71.785 -37.555 49.682 1.00 29.72 50 PRO C N 1
ATOM 4077 C CA . PRO C 1 50 ? 72.904 -36.633 49.487 1.00 29.73 50 PRO C CA 1
ATOM 4078 C C . PRO C 1 50 ? 72.403 -35.248 49.119 1.00 29.31 50 PRO C C 1
ATOM 4079 O O . PRO C 1 50 ? 71.468 -35.113 48.331 1.00 27.93 50 PRO C O 1
ATOM 4083 N N . GLY C 1 51 ? 73.007 -34.235 49.738 1.00 29.14 51 GLY C N 1
ATOM 4084 C CA . GLY C 1 51 ? 72.712 -32.845 49.473 1.00 29.42 51 GLY C CA 1
ATOM 4085 C C . GLY C 1 51 ? 71.629 -32.202 50.328 1.00 29.84 51 GLY C C 1
ATOM 4086 O O . GLY C 1 51 ? 71.454 -30.984 50.279 1.00 30.74 51 GLY C O 1
ATOM 4087 N N . ILE C 1 52 ? 70.894 -32.996 51.134 1.00 28.84 52 ILE C N 1
ATOM 4088 C CA . ILE C 1 52 ? 69.795 -32.426 51.945 1.00 28.36 52 ILE C CA 1
ATOM 4089 C C . ILE C 1 52 ? 70.231 -32.415 53.390 1.00 28.23 52 ILE C C 1
ATOM 4090 O O . ILE C 1 52 ? 70.747 -33.441 53.904 1.00 27.95 52 ILE C O 1
ATOM 4095 N N . GLN C 1 53 ? 70.101 -31.252 54.020 1.00 28.76 53 GLN C N 1
ATOM 4096 C CA . GLN C 1 53 ? 70.138 -31.141 55.486 1.00 30.42 53 GLN C CA 1
ATOM 4097 C C . GLN C 1 53 ? 68.776 -30.653 55.968 1.00 29.24 53 GLN C C 1
ATOM 4098 O O . GLN C 1 53 ? 68.055 -29.966 55.241 1.00 27.14 53 GLN C O 1
ATOM 4104 N N . THR C 1 54 ? 68.387 -31.059 57.170 1.00 27.41 54 THR C N 1
ATOM 4105 C CA . THR C 1 54 ? 67.048 -30.745 57.635 1.00 27.63 54 THR C CA 1
ATOM 4106 C C . THR C 1 54 ? 67.056 -29.886 58.894 1.00 26.78 54 THR C C 1
ATOM 4107 O O . THR C 1 54 ? 67.971 -29.966 59.718 1.00 26.25 54 THR C O 1
ATOM 4111 N N . ARG C 1 55 ? 65.970 -29.135 59.065 1.00 26.85 55 ARG C N 1
ATOM 4112 C CA . ARG C 1 55 ? 65.755 -28.374 60.294 1.00 28.15 55 ARG C CA 1
ATOM 4113 C C . ARG C 1 55 ? 64.259 -28.233 60.554 1.00 26.66 55 ARG C C 1
ATOM 4114 O O . ARG C 1 55 ? 63.529 -27.806 59.681 1.00 27.00 55 ARG C O 1
ATOM 4122 N N . VAL C 1 56 ? 63.826 -28.525 61.783 1.00 25.21 56 VAL C N 1
ATOM 4123 C CA . VAL C 1 56 ? 62.443 -28.343 62.170 1.00 26.65 56 VAL C CA 1
ATOM 4124 C C . VAL C 1 56 ? 62.124 -26.850 62.226 1.00 27.28 56 VAL C C 1
ATOM 4125 O O . VAL C 1 56 ? 62.873 -26.047 62.815 1.00 28.64 56 VAL C O 1
ATOM 4129 N N . LEU C 1 57 ? 61.049 -26.465 61.593 1.00 27.12 57 LEU C N 1
ATOM 4130 C CA . LEU C 1 57 ? 60.613 -25.066 61.578 1.00 27.78 57 LEU C CA 1
ATOM 4131 C C . LEU C 1 57 ? 59.086 -24.957 61.380 1.00 28.12 57 LEU C C 1
ATOM 4132 O O . LEU C 1 57 ? 58.539 -25.465 60.406 1.00 27.24 57 LEU C O 1
ATOM 4137 N N . ASP C 1 58 ? 58.439 -24.258 62.304 1.00 28.26 58 ASP C N 1
ATOM 4138 C CA . ASP C 1 58 ? 57.082 -23.819 62.165 1.00 28.16 58 ASP C CA 1
ATOM 4139 C C . ASP C 1 58 ? 57.096 -22.433 61.574 1.00 28.16 58 ASP C C 1
ATOM 4140 O O . ASP C 1 58 ? 57.461 -21.471 62.247 1.00 26.60 58 ASP C O 1
ATOM 4145 N N . VAL C 1 59 ? 56.574 -22.320 60.355 1.00 29.21 59 VAL C N 1
ATOM 4146 C CA . VAL C 1 59 ? 56.573 -21.054 59.618 1.00 30.18 59 VAL C CA 1
ATOM 4147 C C . VAL C 1 59 ? 55.565 -20.015 60.124 1.00 30.87 59 VAL C C 1
ATOM 4148 O O . VAL C 1 59 ? 55.519 -18.929 59.570 1.00 31.02 59 VAL C O 1
ATOM 4152 N N . THR C 1 60 ? 54.796 -20.329 61.167 1.00 32.15 60 THR C N 1
ATOM 4153 C CA . THR C 1 60 ? 53.913 -19.333 61.755 1.00 33.31 60 THR C CA 1
ATOM 4154 C C . THR C 1 60 ? 54.571 -18.621 62.963 1.00 34.16 60 THR C C 1
ATOM 4155 O O . THR C 1 60 ? 54.040 -17.601 63.465 1.00 36.05 60 THR C O 1
ATOM 4159 N N . LYS C 1 61 ? 55.747 -19.114 63.353 1.00 32.70 61 LYS C N 1
ATOM 4160 C CA . LYS C 1 61 ? 56.472 -18.659 64.563 1.00 32.42 61 LYS C CA 1
ATOM 4161 C C . LYS C 1 61 ? 57.650 -17.723 64.168 1.00 31.29 61 LYS C C 1
ATOM 4162 O O . LYS C 1 61 ? 58.715 -18.201 63.766 1.00 30.62 61 LYS C O 1
ATOM 4166 N N . LYS C 1 62 ? 57.413 -16.403 64.213 1.00 31.28 62 LYS C N 1
ATOM 4167 C CA . LYS C 1 62 ? 58.402 -15.371 63.831 1.00 30.72 62 LYS C CA 1
ATOM 4168 C C . LYS C 1 62 ? 59.727 -15.573 64.540 1.00 30.09 62 LYS C C 1
ATOM 4169 O O . LYS C 1 62 ? 60.774 -15.449 63.949 1.00 29.55 62 LYS C O 1
ATOM 4175 N N . LYS C 1 63 ? 59.659 -15.908 65.827 1.00 31.00 63 LYS C N 1
ATOM 4176 C CA . LYS C 1 63 ? 60.854 -16.084 66.661 1.00 31.61 63 LYS C CA 1
ATOM 4177 C C . LYS C 1 63 ? 61.744 -17.229 66.153 1.00 30.83 63 LYS C C 1
ATOM 4178 O O . LYS C 1 63 ? 62.972 -17.093 66.063 1.00 29.81 63 LYS C O 1
ATOM 4181 N N . GLN C 1 64 ? 61.110 -18.325 65.773 1.00 30.81 64 GLN C N 1
ATOM 4182 C CA . GLN C 1 64 ? 61.802 -19.465 65.206 1.00 30.96 64 GLN C CA 1
ATOM 4183 C C . GLN C 1 64 ? 62.420 -19.119 63.867 1.00 29.70 64 GLN C C 1
ATOM 4184 O O . GLN C 1 64 ? 63.578 -19.444 63.621 1.00 29.74 64 GLN C O 1
ATOM 4190 N N . ILE C 1 65 ? 61.629 -18.437 63.029 1.00 28.58 65 ILE C N 1
ATOM 4191 C CA . ILE C 1 65 ? 62.072 -17.985 61.729 1.00 27.87 65 ILE C CA 1
ATOM 4192 C C . ILE C 1 65 ? 63.325 -17.098 61.845 1.00 27.83 65 ILE C C 1
ATOM 4193 O O . ILE C 1 65 ? 64.310 -17.332 61.164 1.00 27.12 65 ILE C O 1
ATOM 4198 N N . ASP C 1 66 ? 63.283 -16.111 62.723 1.00 27.93 66 ASP C N 1
ATOM 4199 C CA . ASP C 1 66 ? 64.411 -15.177 62.872 1.00 29.53 66 ASP C CA 1
ATOM 4200 C C . ASP C 1 66 ? 65.692 -15.906 63.360 1.00 30.24 66 ASP C C 1
ATOM 4201 O O . ASP C 1 66 ? 66.821 -15.567 62.939 1.00 29.08 66 ASP C O 1
ATOM 4206 N N . GLN C 1 67 ? 65.521 -16.834 64.304 1.00 29.89 67 GLN C N 1
ATOM 4207 C CA . GLN C 1 67 ? 66.652 -17.611 64.817 1.00 30.46 67 GLN C CA 1
ATOM 4208 C C . GLN C 1 67 ? 67.292 -18.458 63.713 1.00 29.66 67 GLN C C 1
ATOM 4209 O O . GLN C 1 67 ? 68.526 -18.534 63.633 1.00 30.28 67 GLN C O 1
ATOM 4215 N N . PHE C 1 68 ? 66.453 -19.099 62.904 1.00 28.21 68 PHE C N 1
ATOM 4216 C CA . PHE C 1 68 ? 66.878 -19.882 61.735 1.00 28.39 68 PHE C CA 1
ATOM 4217 C C . PHE C 1 68 ? 67.680 -19.020 60.749 1.00 28.99 68 PHE C C 1
ATOM 4218 O O . PHE C 1 68 ? 68.851 -19.323 60.407 1.00 29.09 68 PHE C O 1
ATOM 4226 N N . ALA C 1 69 ? 67.113 -17.882 60.377 1.00 28.17 69 ALA C N 1
ATOM 4227 C CA . ALA C 1 69 ? 67.807 -17.001 59.526 1.00 28.72 69 ALA C CA 1
ATOM 4228 C C . ALA C 1 69 ? 69.179 -16.654 60.106 1.00 29.53 69 ALA C C 1
ATOM 4229 O O . ALA C 1 69 ? 70.161 -16.608 59.365 1.00 31.18 69 ALA C O 1
ATOM 4231 N N . ASN C 1 70 ? 69.280 -16.397 61.393 1.00 30.67 70 ASN C N 1
ATOM 4232 C CA . ASN C 1 70 ? 70.588 -16.042 61.979 1.00 32.12 70 ASN C CA 1
ATOM 4233 C C . ASN C 1 70 ? 71.630 -17.192 61.887 1.00 32.03 70 ASN C C 1
ATOM 4234 O O . ASN C 1 70 ? 72.822 -16.964 61.880 1.00 31.84 70 ASN C O 1
ATOM 4239 N N . GLU C 1 71 ? 71.144 -18.419 61.784 1.00 32.85 71 GLU C N 1
ATOM 4240 C CA . GLU C 1 71 ? 71.979 -19.609 61.584 1.00 33.69 71 GLU C CA 1
ATOM 4241 C C . GLU C 1 71 ? 72.530 -19.723 60.157 1.00 33.72 71 GLU C C 1
ATOM 4242 O O . GLU C 1 71 ? 73.497 -20.429 59.948 1.00 34.87 71 GLU C O 1
ATOM 4248 N N . VAL C 1 72 ? 71.877 -19.100 59.182 1.00 32.54 72 VAL C N 1
ATOM 4249 C CA . VAL C 1 72 ? 72.200 -19.290 57.778 1.00 32.02 72 VAL C CA 1
ATOM 4250 C C . VAL C 1 72 ? 73.111 -18.158 57.244 1.00 31.39 72 VAL C C 1
ATOM 4251 O O . VAL C 1 72 ? 72.750 -16.975 57.257 1.00 30.67 72 VAL C O 1
ATOM 4255 N N . GLU C 1 73 ? 74.243 -18.591 56.700 1.00 30.89 73 GLU C N 1
ATOM 4256 C CA . GLU C 1 73 ? 75.301 -17.732 56.204 1.00 31.87 73 GLU C CA 1
ATOM 4257 C C . GLU C 1 73 ? 74.918 -17.112 54.867 1.00 30.55 73 GLU C C 1
ATOM 4258 O O . GLU C 1 73 ? 75.233 -15.965 54.620 1.00 31.20 73 GLU C O 1
ATOM 4264 N N . ARG C 1 74 ? 74.272 -17.893 54.001 1.00 29.50 74 ARG C N 1
ATOM 4265 C CA . ARG C 1 74 ? 73.898 -17.426 52.697 1.00 29.63 74 ARG C CA 1
ATOM 4266 C C . ARG C 1 74 ? 72.808 -18.285 52.133 1.00 28.86 74 ARG C C 1
ATOM 4267 O O . ARG C 1 74 ? 72.656 -19.458 52.553 1.00 27.61 74 ARG C O 1
ATOM 4275 N N . LEU C 1 75 ? 71.975 -17.594 51.181 1.00 20.00 75 LEU C N 1
ATOM 4276 C CA . LEU C 1 75 ? 71.224 -18.508 50.327 1.00 20.00 75 LEU C CA 1
ATOM 4277 C C . LEU C 1 75 ? 71.131 -17.980 48.900 1.00 20.00 75 LEU C C 1
ATOM 4278 O O . LEU C 1 75 ? 71.154 -16.791 48.626 1.00 27.47 75 LEU C O 1
ATOM 4283 N N . ASP C 1 76 ? 70.696 -18.766 47.986 1.00 26.66 76 ASP C N 1
ATOM 4284 C CA . ASP C 1 76 ? 70.339 -18.365 46.631 1.00 26.80 76 ASP C CA 1
ATOM 4285 C C . ASP C 1 76 ? 68.859 -18.359 46.348 1.00 26.83 76 ASP C C 1
ATOM 4286 O O . ASP C 1 76 ? 68.349 -17.527 45.555 1.00 26.84 76 ASP C O 1
ATOM 4291 N N . VAL C 1 77 ? 68.165 -19.348 46.900 1.00 25.88 77 VAL C N 1
ATOM 4292 C CA . VAL C 1 77 ? 66.788 -19.534 46.590 1.00 26.23 77 VAL C CA 1
ATOM 4293 C C . VAL C 1 77 ? 66.002 -19.782 47.890 1.00 28.48 77 VAL C C 1
ATOM 4294 O O . VAL C 1 77 ? 66.382 -20.638 48.735 1.00 28.19 77 VAL C O 1
ATOM 4298 N N . LEU C 1 78 ? 64.888 -19.077 48.026 1.00 27.67 78 LEU C N 1
ATOM 4299 C CA . LEU C 1 78 ? 63.901 -19.443 49.060 1.00 28.52 78 LEU C CA 1
ATOM 4300 C C . LEU C 1 78 ? 62.608 -19.921 48.433 1.00 28.13 78 LEU C C 1
ATOM 4301 O O . LEU C 1 78 ? 61.967 -19.195 47.663 1.00 28.96 78 LEU C O 1
ATOM 4306 N N . PHE C 1 79 ? 62.165 -21.117 48.823 1.00 27.62 79 PHE C N 1
ATOM 4307 C CA . PHE C 1 79 ? 60.955 -21.667 48.317 1.00 26.72 79 PHE C CA 1
ATOM 4308 C C . PHE C 1 79 ? 59.929 -21.825 49.428 1.00 25.50 79 PHE C C 1
ATOM 4309 O O . PHE C 1 79 ? 60.078 -22.738 50.272 1.00 27.13 79 PHE C O 1
ATOM 4317 N N . ASN C 1 80 ? 58.932 -20.914 49.455 1.00 27.31 80 ASN C N 1
ATOM 4318 C CA . ASN C 1 80 ? 57.830 -20.898 50.419 1.00 27.32 80 ASN C CA 1
ATOM 4319 C C . ASN C 1 80 ? 56.754 -21.838 49.948 1.00 27.67 80 ASN C C 1
ATOM 4320 O O . ASN C 1 80 ? 5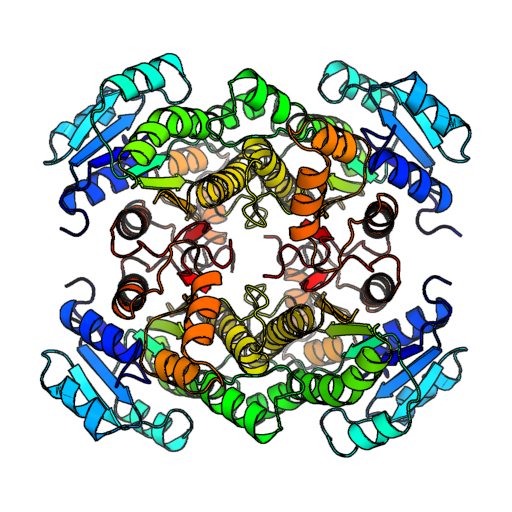6.020 -21.532 49.005 1.00 27.13 80 ASN C O 1
ATOM 4325 N N . VAL C 1 81 ? 56.637 -22.974 50.622 1.00 28.06 81 VAL C N 1
ATOM 4326 C CA . VAL C 1 81 ? 55.690 -24.013 50.191 1.00 28.97 81 VAL C CA 1
ATOM 4327 C C . VAL C 1 81 ? 54.490 -24.117 51.125 1.00 28.47 81 VAL C C 1
ATOM 4328 O O . VAL C 1 81 ? 53.425 -24.571 50.713 1.00 30.20 81 VAL C O 1
ATOM 4332 N N . ALA C 1 82 ? 54.695 -23.838 52.390 1.00 27.65 82 ALA C N 1
ATOM 4333 C CA . ALA C 1 82 ? 53.630 -24.117 53.405 1.00 27.81 82 ALA C CA 1
ATOM 4334 C C . ALA C 1 82 ? 52.281 -23.500 53.053 1.00 29.26 82 ALA C C 1
ATOM 4335 O O . ALA C 1 82 ? 52.205 -22.309 52.637 1.00 28.02 82 ALA C O 1
ATOM 4337 N N . GLY C 1 83 ? 51.216 -24.303 53.167 1.00 28.32 83 GLY C N 1
ATOM 4338 C CA . GLY C 1 83 ? 49.868 -23.788 52.984 1.00 29.46 83 GLY C CA 1
ATOM 4339 C C . GLY C 1 83 ? 48.830 -24.856 53.322 1.00 28.64 83 GLY C C 1
ATOM 4340 O O . GLY C 1 83 ? 49.099 -26.016 53.186 1.00 32.61 83 GLY C O 1
ATOM 4341 N N . PHE C 1 84 ? 47.674 -24.462 53.813 1.00 28.11 84 PHE C N 1
ATOM 4342 C CA . PHE C 1 84 ? 46.571 -25.372 54.138 1.00 25.80 84 PHE C CA 1
ATOM 4343 C C . PHE C 1 84 ? 45.379 -25.070 53.206 1.00 26.74 84 PHE C C 1
ATOM 4344 O O . PHE C 1 84 ? 45.187 -23.932 52.832 1.00 27.70 84 PHE C O 1
ATOM 4352 N N . VAL C 1 85 ? 44.617 -26.091 52.826 1.00 26.52 85 VAL C N 1
ATOM 4353 C CA . VAL C 1 85 ? 43.447 -25.954 51.973 1.00 25.85 85 VAL C CA 1
ATOM 4354 C C . VAL C 1 85 ? 42.210 -26.215 52.776 1.00 26.17 85 VAL C C 1
ATOM 4355 O O . VAL C 1 85 ? 41.908 -27.370 53.113 1.00 25.40 85 VAL C O 1
ATOM 4359 N N . HIS C 1 86 ? 41.508 -25.131 53.130 1.00 24.43 86 HIS C N 1
ATOM 4360 C CA . HIS C 1 86 ? 40.238 -25.205 53.809 1.00 25.40 86 HIS C CA 1
ATOM 4361 C C . HIS C 1 86 ? 39.147 -25.521 52.806 1.00 25.51 86 HIS C C 1
ATOM 4362 O O . HIS C 1 86 ? 39.179 -25.005 51.670 1.00 25.62 86 HIS C O 1
ATOM 4369 N N . HIS C 1 87 ? 38.194 -26.366 53.204 1.00 25.00 87 HIS C N 1
ATOM 4370 C CA . HIS C 1 87 ? 37.048 -26.642 52.345 1.00 24.84 87 HIS C CA 1
ATOM 4371 C C . HIS C 1 87 ? 35.838 -25.826 52.818 1.00 24.64 87 HIS C C 1
ATOM 4372 O O . HIS C 1 87 ? 35.345 -26.008 53.936 1.00 23.28 87 HIS C O 1
ATOM 4379 N N . GLY C 1 88 ? 35.337 -24.962 51.946 1.00 23.91 88 GLY C N 1
ATOM 4380 C CA . GLY C 1 88 ? 34.044 -24.283 52.194 1.00 23.27 88 GLY C CA 1
ATOM 4381 C C . GLY C 1 88 ? 33.881 -22.955 51.450 1.00 23.90 88 GLY C C 1
ATOM 4382 O O . GLY C 1 88 ? 34.849 -22.340 50.960 1.00 23.99 88 GLY C O 1
ATOM 4383 N N . THR C 1 89 ? 32.644 -22.498 51.374 1.00 23.77 89 THR C N 1
ATOM 4384 C CA . THR C 1 89 ? 32.404 -21.159 50.862 1.00 23.44 89 THR C CA 1
ATOM 4385 C C . THR C 1 89 ? 32.725 -20.107 51.951 1.00 23.76 89 THR C C 1
ATOM 4386 O O . THR C 1 89 ? 33.022 -20.434 53.107 1.00 21.84 89 THR C O 1
ATOM 4390 N N . VAL C 1 90 ? 32.581 -18.821 51.595 1.00 23.97 90 VAL C N 1
ATOM 4391 C CA . VAL C 1 90 ? 32.697 -17.758 52.584 1.00 24.03 90 VAL C CA 1
ATOM 4392 C C . VAL C 1 90 ? 31.784 -18.041 53.782 1.00 24.19 90 VAL C C 1
ATOM 4393 O O . VAL C 1 90 ? 32.164 -17.717 54.884 1.00 26.45 90 VAL C O 1
ATOM 4397 N N . LEU C 1 91 ? 30.601 -18.620 53.574 1.00 23.42 91 LEU C N 1
ATOM 4398 C CA . LEU C 1 91 ? 29.670 -18.936 54.670 1.00 24.36 91 LEU C CA 1
ATOM 4399 C C . LEU C 1 91 ? 30.059 -20.120 55.585 1.00 24.46 91 LEU C C 1
ATOM 4400 O O . LEU C 1 91 ? 29.509 -20.300 56.708 1.00 24.37 91 LEU C O 1
ATOM 4405 N N . ASP C 1 92 ? 30.879 -20.987 55.026 1.00 24.45 92 ASP C N 1
ATOM 4406 C CA . ASP C 1 92 ? 31.421 -22.130 55.723 1.00 26.46 92 ASP C CA 1
ATOM 4407 C C . ASP C 1 92 ? 32.695 -21.747 56.526 1.00 27.78 92 ASP C C 1
ATOM 4408 O O . ASP C 1 92 ? 33.191 -22.558 57.283 1.00 28.28 92 ASP C O 1
ATOM 4413 N N A CYS C 1 93 ? 33.211 -20.543 56.327 0.60 28.00 93 CYS C N 1
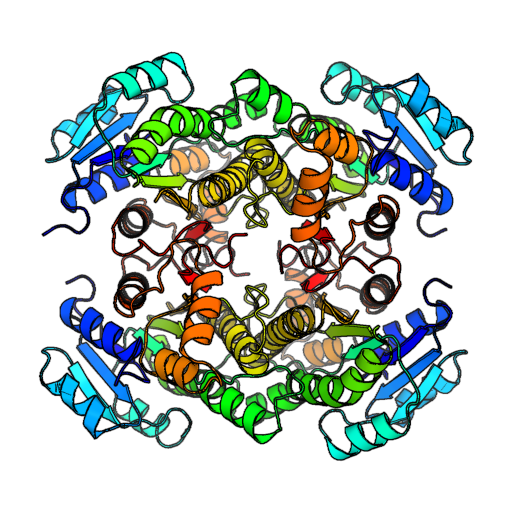ATOM 4414 N N B CYS C 1 93 ? 33.248 -20.554 56.263 0.40 27.67 93 CYS C N 1
ATOM 4415 C CA A CYS C 1 93 ? 34.449 -20.143 56.952 0.60 28.41 93 CYS C CA 1
ATOM 4416 C CA B CYS C 1 93 ? 34.422 -20.040 56.986 0.40 28.49 93 CYS C CA 1
ATOM 4417 C C A CYS C 1 93 ? 34.227 -19.335 58.241 0.60 28.07 93 CYS C C 1
ATOM 4418 C C B CYS C 1 93 ? 34.048 -19.369 58.292 0.40 28.18 93 CYS C C 1
ATOM 4419 O O A CYS C 1 93 ? 33.859 -18.169 58.180 0.60 27.85 93 CYS C O 1
ATOM 4420 O O B CYS C 1 93 ? 33.392 -18.330 58.300 0.40 28.36 93 CYS C O 1
ATOM 4425 N N . GLU C 1 94 ? 34.480 -19.960 59.397 1.00 27.57 94 GLU C N 1
ATOM 4426 C CA . GLU C 1 94 ? 34.390 -19.301 60.696 1.00 28.16 94 GLU C CA 1
ATOM 4427 C C . GLU C 1 94 ? 35.649 -18.476 60.943 1.00 26.88 94 GLU C C 1
ATOM 4428 O O . GLU C 1 94 ? 36.615 -18.596 60.198 1.00 25.45 94 GLU C O 1
ATOM 4434 N N . GLU C 1 95 ? 35.642 -17.599 61.960 1.00 26.91 95 GLU C N 1
ATOM 4435 C CA . GLU C 1 95 ? 36.829 -16.704 62.160 1.00 27.44 95 GLU C CA 1
ATOM 4436 C C . GLU C 1 95 ? 38.103 -17.505 62.359 1.00 27.35 95 GLU C C 1
ATOM 4437 O O . GLU C 1 95 ? 39.169 -17.128 61.866 1.00 27.27 95 GLU C O 1
ATOM 4443 N N . LYS C 1 96 ? 37.993 -18.605 63.110 1.00 26.04 96 LYS C N 1
ATOM 4444 C CA . LYS C 1 96 ? 39.127 -19.497 63.298 1.00 26.41 96 LYS C CA 1
ATOM 4445 C C . LYS C 1 96 ? 39.675 -20.042 61.991 1.00 26.49 96 LYS C C 1
ATOM 4446 O O . LYS C 1 96 ? 40.886 -20.095 61.820 1.00 26.77 96 LYS C O 1
ATOM 4448 N N . ASP C 1 97 ? 38.813 -20.417 61.049 1.00 26.32 97 ASP C N 1
ATOM 4449 C CA . ASP C 1 97 ? 39.251 -20.883 59.721 1.00 26.76 97 ASP C CA 1
ATOM 4450 C C . ASP C 1 97 ? 39.966 -19.804 58.883 1.00 25.78 97 ASP C C 1
ATOM 4451 O O . ASP C 1 97 ? 40.944 -20.053 58.161 1.00 26.64 97 ASP C O 1
ATOM 4456 N N . TRP C 1 98 ? 39.402 -18.609 58.928 1.00 26.56 98 TRP C N 1
ATOM 4457 C CA . TRP C 1 98 ? 39.913 -17.507 58.186 1.00 25.99 98 TRP C CA 1
ATOM 4458 C C . TRP C 1 98 ? 41.312 -17.139 58.694 1.00 25.97 98 TRP C C 1
ATOM 4459 O O . TRP C 1 98 ? 42.258 -17.050 57.927 1.00 26.67 98 TRP C O 1
ATOM 4470 N N . ASP C 1 99 ? 41.450 -16.972 59.995 1.00 27.71 99 ASP C N 1
ATOM 4471 C CA . ASP C 1 99 ? 42.719 -16.562 60.555 1.00 27.66 99 ASP C CA 1
ATOM 4472 C C . ASP C 1 99 ? 43.774 -17.636 60.425 1.00 27.57 99 ASP C C 1
ATOM 4473 O O . ASP C 1 99 ? 44.924 -17.334 60.113 1.00 28.27 99 ASP C O 1
ATOM 4478 N N . PHE C 1 100 ? 43.392 -18.892 60.650 1.00 28.50 100 PHE C N 1
ATOM 4479 C CA . PHE C 1 100 ? 44.372 -20.016 60.506 1.00 27.36 100 PHE C CA 1
ATOM 4480 C C . PHE C 1 100 ? 44.956 -20.033 59.129 1.00 26.93 100 PHE C C 1
ATOM 4481 O O . PHE C 1 100 ? 46.171 -20.110 58.948 1.00 27.21 100 PHE C O 1
ATOM 4489 N N . SER C 1 101 ? 44.098 -19.909 58.129 1.00 27.52 101 SER C N 1
ATOM 4490 C CA . SER C 1 101 ? 44.580 -19.905 56.744 1.00 27.44 101 SER C CA 1
ATOM 4491 C C . SER C 1 101 ? 45.413 -18.688 56.347 1.00 28.03 101 SER C C 1
ATOM 4492 O O . SER C 1 101 ? 46.393 -18.819 55.650 1.00 27.24 101 SER C O 1
ATOM 4495 N N . MET C 1 102 ? 44.994 -17.506 56.789 1.00 28.94 102 MET C N 1
ATOM 4496 C CA . MET C 1 102 ? 45.701 -16.300 56.486 1.00 29.36 102 MET C CA 1
ATOM 4497 C C . MET C 1 102 ? 47.119 -16.348 57.140 1.00 29.60 102 MET C C 1
ATOM 4498 O O . MET C 1 102 ? 48.123 -15.993 56.492 1.00 29.73 102 MET C O 1
ATOM 4503 N N . ASN C 1 103 ? 47.200 -16.831 58.370 1.00 28.93 103 ASN C N 1
ATOM 4504 C CA . ASN C 1 103 ? 48.481 -16.953 59.080 1.00 30.49 103 ASN C CA 1
ATOM 4505 C C . ASN C 1 103 ? 49.468 -17.963 58.436 1.00 30.40 103 ASN C C 1
ATOM 4506 O O . ASN C 1 103 ? 50.646 -17.630 58.143 1.00 31.57 103 ASN C O 1
ATOM 4515 N N . LEU C 1 104 ? 49.007 -19.167 58.179 1.00 28.79 104 LEU C N 1
ATOM 4516 C CA . LEU C 1 104 ? 49.874 -20.187 57.584 1.00 28.74 104 LEU C CA 1
ATOM 4517 C C . LEU C 1 104 ? 50.189 -19.926 56.106 1.00 28.37 104 LEU C C 1
ATOM 4518 O O . LEU C 1 104 ? 51.292 -20.220 55.651 1.00 29.04 104 LEU C O 1
ATOM 4523 N N . ASN C 1 105 ? 49.209 -19.403 55.349 1.00 28.69 105 ASN C N 1
ATOM 4524 C CA . ASN C 1 105 ? 49.344 -19.370 53.924 1.00 27.81 105 ASN C CA 1
ATOM 4525 C C . ASN C 1 105 ? 49.996 -18.097 53.434 1.00 28.37 105 ASN C C 1
ATOM 4526 O O . ASN C 1 105 ? 50.565 -18.100 52.318 1.00 28.52 105 ASN C O 1
ATOM 4531 N N . VAL C 1 106 ? 49.840 -16.998 54.172 1.00 27.10 106 VAL 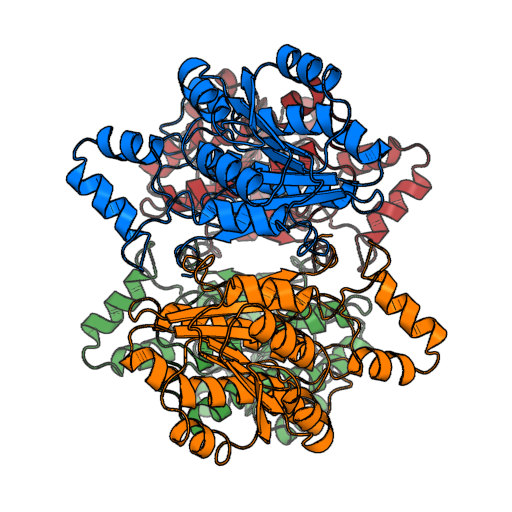C N 1
ATOM 4532 C CA . VAL C 1 106 ? 50.355 -15.703 53.664 1.00 28.66 106 VAL C CA 1
ATOM 4533 C C . VAL C 1 106 ? 51.367 -15.055 54.633 1.00 29.48 106 VAL C C 1
ATOM 4534 O O . VAL C 1 106 ? 52.466 -14.629 54.223 1.00 28.74 106 VAL C O 1
ATOM 4538 N N . ARG C 1 107 ? 50.980 -14.989 55.910 1.00 27.71 107 ARG C N 1
ATOM 4539 C CA . ARG C 1 107 ? 51.810 -14.387 56.911 1.00 28.33 107 ARG C CA 1
ATOM 4540 C C . ARG C 1 107 ? 53.136 -15.074 56.965 1.00 29.05 107 ARG C C 1
ATOM 4541 O O . ARG C 1 107 ? 54.194 -14.406 57.114 1.00 29.28 107 ARG C O 1
ATOM 4549 N N . SER C 1 108 ? 53.080 -16.399 56.873 1.00 26.12 108 SER C N 1
ATOM 4550 C CA . SER C 1 108 ? 54.272 -17.227 56.784 1.00 28.54 108 SER C CA 1
ATOM 4551 C C . SER C 1 108 ? 55.293 -16.679 55.759 1.00 28.02 108 SER C C 1
ATOM 4552 O O . SER C 1 108 ? 56.489 -16.515 56.022 1.00 27.51 108 SER C O 1
ATOM 4555 N N . MET C 1 109 ? 54.800 -16.404 54.575 1.00 29.67 109 MET C N 1
ATOM 4556 C CA . MET C 1 109 ? 55.641 -15.947 53.465 1.00 29.23 109 MET C CA 1
ATOM 4557 C C . MET C 1 109 ? 56.266 -14.580 53.718 1.00 27.61 109 MET C C 1
ATOM 4558 O O . MET C 1 109 ? 57.465 -14.334 53.438 1.00 26.40 109 MET C O 1
ATOM 4563 N N . TYR C 1 110 ? 55.456 -13.691 54.247 1.00 28.56 110 TYR C N 1
ATOM 4564 C CA . TYR C 1 110 ? 55.879 -12.368 54.672 1.00 28.38 110 TYR C CA 1
ATOM 4565 C C . TYR C 1 110 ? 57.019 -12.471 55.705 1.00 27.75 110 TYR C C 1
ATOM 4566 O O . TYR C 1 110 ? 58.058 -11.866 55.555 1.00 27.68 110 TYR C O 1
ATOM 4575 N N . LEU C 1 111 ? 56.832 -13.288 56.725 1.00 26.80 111 LEU C N 1
ATOM 4576 C CA . LEU C 1 111 ? 57.867 -13.467 57.754 1.00 27.16 111 LEU C CA 1
ATOM 4577 C C . LEU C 1 111 ? 59.166 -14.120 57.207 1.00 25.90 111 LEU C C 1
ATOM 4578 O O . LEU C 1 111 ? 60.261 -13.616 57.515 1.00 25.49 111 LEU C O 1
ATOM 4583 N N . MET C 1 112 ? 59.044 -15.115 56.298 1.00 26.12 112 MET C N 1
ATOM 4584 C CA . MET C 1 112 ? 60.210 -15.818 55.720 1.00 26.39 112 MET C CA 1
ATOM 4585 C C . MET C 1 112 ? 60.982 -14.887 54.816 1.00 26.84 112 MET C C 1
ATOM 4586 O O . MET C 1 112 ? 62.214 -14.777 54.919 1.00 25.91 112 MET C O 1
ATOM 4591 N N . ILE C 1 113 ? 60.244 -14.165 53.968 1.00 27.66 113 ILE C N 1
ATOM 4592 C CA . ILE C 1 113 ? 60.833 -13.217 53.052 1.00 27.27 113 ILE C CA 1
ATOM 4593 C C . ILE C 1 113 ? 61.541 -12.108 53.823 1.00 27.48 113 ILE C C 1
ATOM 4594 O O . ILE C 1 113 ? 62.689 -11.782 53.566 1.00 26.11 113 ILE C O 1
ATOM 4599 N N . LYS C 1 114 ? 60.874 -11.539 54.832 1.00 28.60 114 LYS C N 1
ATOM 4600 C CA . LYS C 1 114 ? 61.461 -10.423 55.555 1.00 28.73 114 LYS C CA 1
ATOM 4601 C C . LYS C 1 114 ? 62.721 -10.895 56.347 1.00 28.48 114 LYS C C 1
ATOM 4602 O O . LYS C 1 114 ? 63.732 -10.146 56.452 1.00 25.65 114 LYS C O 1
ATOM 4608 N N . ALA C 1 115 ? 62.724 -12.144 56.818 1.00 26.84 115 ALA C N 1
ATOM 4609 C CA . ALA C 1 115 ? 63.929 -12.670 57.457 1.00 27.48 115 ALA C CA 1
ATOM 4610 C C . ALA C 1 115 ? 65.099 -12.966 56.494 1.00 26.77 115 ALA C C 1
ATOM 4611 O O . ALA C 1 115 ? 66.221 -12.720 56.872 1.00 27.70 115 ALA C O 1
ATOM 4613 N N . PHE C 1 116 ? 64.839 -13.482 55.293 1.00 26.96 116 PHE C N 1
ATOM 4614 C CA . PHE C 1 116 ? 65.870 -14.004 54.408 1.00 27.08 116 PHE C CA 1
ATOM 4615 C C . PHE C 1 116 ? 66.279 -13.030 53.277 1.00 27.44 116 PHE C C 1
ATOM 4616 O O . PHE C 1 116 ? 67.441 -13.019 52.865 1.00 28.71 116 PHE C O 1
ATOM 4624 N N . LEU C 1 117 ? 65.332 -12.226 52.789 1.00 27.84 117 LEU C N 1
ATOM 4625 C CA . LEU C 1 117 ? 65.619 -11.215 51.774 1.00 26.58 117 LEU C CA 1
ATOM 4626 C C . LEU C 1 117 ? 66.874 -10.333 52.069 1.00 26.66 117 LEU C C 1
ATOM 4627 O O . LEU C 1 117 ? 67.659 -10.120 51.153 1.00 25.44 117 LEU C O 1
ATOM 4632 N N . PRO C 1 118 ? 67.042 -9.798 53.305 1.00 26.05 118 PRO C N 1
ATOM 4633 C CA . PRO C 1 118 ? 68.270 -9.011 53.556 1.00 26.93 118 PRO C CA 1
ATOM 4634 C C . PRO C 1 118 ? 69.601 -9.702 53.194 1.00 27.60 118 PRO C C 1
ATOM 4635 O O . PRO C 1 118 ? 70.538 -9.026 52.727 1.00 26.96 118 PRO C O 1
ATOM 4639 N N . LYS C 1 119 ? 69.690 -11.023 53.443 1.00 27.45 119 LYS C N 1
ATOM 4640 C CA . LYS C 1 119 ? 70.807 -11.845 52.967 1.00 27.82 119 LYS C CA 1
ATOM 4641 C C . LYS C 1 119 ? 71.037 -11.737 51.452 1.00 27.02 119 LYS C C 1
ATOM 4642 O O . LYS C 1 119 ? 72.166 -11.442 50.986 1.00 25.48 119 LYS C O 1
ATOM 4648 N N . MET C 1 120 ? 69.941 -11.936 50.706 1.00 27.16 120 MET C N 1
ATOM 4649 C CA . MET C 1 120 ? 69.963 -11.841 49.282 1.00 27.76 120 MET C CA 1
ATOM 4650 C C . MET C 1 120 ? 70.352 -10.455 48.822 1.00 26.32 120 MET C C 1
ATOM 4651 O O . MET C 1 120 ? 71.173 -10.296 47.938 1.00 25.91 120 MET C O 1
ATOM 4656 N N . LEU C 1 121 ? 69.795 -9.420 49.440 1.00 28.31 121 LEU C N 1
ATOM 4657 C CA . LEU C 1 121 ? 70.207 -8.074 49.090 1.00 27.26 121 LEU C CA 1
ATOM 4658 C C . LEU C 1 121 ? 71.702 -7.782 49.305 1.00 28.49 121 LEU C C 1
ATOM 4659 O O . LEU C 1 121 ? 72.329 -7.148 48.477 1.00 26.59 121 LEU C O 1
ATOM 4664 N N . ALA C 1 122 ? 72.278 -8.207 50.422 1.00 28.06 122 ALA C N 1
ATOM 4665 C CA . ALA C 1 122 ? 73.689 -8.006 50.651 1.00 28.72 122 ALA C CA 1
ATOM 4666 C C . ALA C 1 122 ? 74.580 -8.761 49.665 1.00 27.99 122 ALA C C 1
ATOM 4667 O O . ALA C 1 122 ? 75.715 -8.384 49.439 1.00 27.53 122 ALA C O 1
ATOM 4669 N N . GLN C 1 123 ? 74.078 -9.809 49.043 1.00 28.17 123 GLN C N 1
ATOM 4670 C CA . GLN C 1 123 ? 74.836 -10.420 47.956 1.00 28.05 123 GLN C CA 1
ATOM 4671 C C . GLN C 1 123 ? 74.428 -9.941 46.578 1.00 27.14 123 GLN C C 1
ATOM 4672 O O . GLN C 1 123 ? 74.968 -10.391 45.609 1.00 26.15 123 GLN C O 1
ATOM 4678 N N . LYS C 1 124 ? 73.498 -8.991 46.504 1.00 25.90 124 LYS C N 1
ATOM 4679 C CA . LYS C 1 124 ? 72.956 -8.508 45.237 1.00 27.20 124 LYS C CA 1
ATOM 4680 C C . LYS C 1 124 ? 72.424 -9.634 44.305 1.00 28.13 124 LYS C C 1
ATOM 4681 O O . LYS C 1 124 ? 72.474 -9.542 43.052 1.00 26.20 124 LYS C O 1
ATOM 4687 N N . SER C 1 125 ? 71.817 -10.654 44.907 1.00 27.83 125 SER C N 1
ATOM 4688 C CA . SER C 1 125 ? 71.363 -11.770 44.139 1.00 28.16 125 SER C CA 1
ATOM 4689 C C . SER C 1 125 ? 70.445 -12.618 44.968 1.00 27.05 125 SER C C 1
ATOM 4690 O O . SER C 1 125 ? 70.723 -12.921 46.130 1.00 27.71 125 SER C O 1
ATOM 4693 N N . GLY C 1 126 ? 69.354 -13.100 44.396 1.00 26.25 126 GLY C N 1
ATOM 4694 C CA . GLY C 1 126 ? 68.463 -13.968 45.167 1.00 26.24 126 GLY C CA 1
ATOM 4695 C C . GLY C 1 126 ? 67.272 -14.345 44.325 1.00 25.97 126 GLY C C 1
ATOM 4696 O O . GLY C 1 126 ? 67.005 -13.708 43.310 1.00 26.33 126 GLY C O 1
ATOM 4697 N N . ASN C 1 127 ? 66.560 -15.378 44.726 1.00 25.69 127 ASN C N 1
ATOM 4698 C CA . ASN C 1 127 ? 65.415 -15.863 43.955 1.00 25.69 127 ASN C CA 1
ATOM 4699 C C . ASN C 1 127 ? 64.390 -16.447 44.935 1.00 25.71 127 ASN C C 1
ATOM 4700 O O . ASN C 1 127 ? 64.758 -17.354 45.736 1.00 24.59 127 ASN C O 1
ATOM 4705 N N . ILE C 1 128 ? 63.185 -15.875 44.949 1.00 24.84 128 ILE C N 1
ATOM 4706 C CA . ILE C 1 128 ? 62.089 -16.265 45.887 1.00 26.84 128 ILE C CA 1
ATOM 4707 C C . ILE C 1 128 ? 60.978 -16.898 44.997 1.00 27.86 128 ILE C C 1
ATOM 4708 O O . ILE C 1 128 ? 60.397 -16.252 44.035 1.00 28.08 128 ILE C O 1
ATOM 4713 N N . ILE C 1 129 ? 60.660 -18.144 45.307 1.00 28.51 129 ILE C N 1
ATOM 4714 C CA . ILE C 1 129 ? 59.554 -18.849 44.657 1.00 28.08 129 ILE C CA 1
ATOM 4715 C C . ILE C 1 129 ? 58.447 -19.108 45.668 1.00 27.44 129 ILE C C 1
ATOM 4716 O O . ILE C 1 129 ? 58.733 -19.630 46.747 1.00 28.83 129 ILE C O 1
ATOM 4721 N N . ASN C 1 130 ? 57.211 -18.676 45.361 1.00 26.92 130 ASN C N 1
ATOM 4722 C CA . ASN C 1 130 ? 56.086 -18.846 46.252 1.00 27.28 130 ASN C CA 1
ATOM 4723 C C . ASN C 1 130 ? 55.075 -19.831 45.678 1.00 27.35 130 ASN C C 1
ATOM 4724 O O . ASN C 1 130 ? 54.856 -19.846 44.482 1.00 27.18 130 ASN C O 1
ATOM 4729 N N . MET C 1 131 ? 54.480 -20.671 46.533 1.00 27.93 131 MET C N 1
ATOM 4730 C CA . MET C 1 131 ? 53.371 -21.574 46.104 1.00 28.32 131 MET C CA 1
ATOM 4731 C C . MET C 1 131 ? 52.029 -20.859 46.152 1.00 27.49 131 MET C C 1
ATOM 4732 O O . MET C 1 131 ? 51.551 -20.472 47.224 1.00 26.46 131 MET C O 1
ATOM 4737 N N . SER C 1 132 ? 51.460 -20.637 44.971 1.00 28.14 132 SER C N 1
ATOM 4738 C CA . SER C 1 132 ? 50.077 -20.170 44.824 1.00 28.28 132 SER C CA 1
ATOM 4739 C C . SER C 1 132 ? 49.191 -21.347 44.324 1.00 27.39 132 SER C C 1
ATOM 4740 O O . SER C 1 132 ? 49.426 -22.499 44.693 1.00 28.46 132 SER C O 1
ATOM 4743 N N . SER C 1 133 ? 48.210 -21.052 43.490 1.00 26.17 133 SER C N 1
ATOM 4744 C CA . SER C 1 133 ? 47.239 -22.013 42.973 1.00 26.25 133 SER C CA 1
ATOM 4745 C C . SER C 1 133 ? 46.429 -21.314 41.900 1.00 28.32 133 SER C C 1
ATOM 4746 O O . SER C 1 133 ? 46.329 -20.047 41.909 1.00 27.26 133 SER C O 1
ATOM 4749 N N . VAL C 1 134 ? 45.829 -22.094 41.000 1.00 27.03 134 VAL C N 1
ATOM 4750 C CA . VAL C 1 134 ? 44.843 -21.488 40.089 1.00 28.68 134 VAL C CA 1
ATOM 4751 C C . VAL C 1 134 ? 43.572 -20.996 40.836 1.00 27.64 134 VAL C C 1
ATOM 4752 O O . VAL C 1 134 ? 42.873 -20.141 40.321 1.00 27.90 134 VAL C O 1
ATOM 4756 N N . ALA C 1 135 ? 43.252 -21.595 42.002 1.00 27.12 135 ALA C N 1
ATOM 4757 C CA . ALA C 1 135 ? 42.221 -21.118 42.918 1.00 27.23 135 ALA C CA 1
ATOM 4758 C C . ALA C 1 135 ? 42.809 -19.878 43.671 1.00 26.92 135 ALA C C 1
ATOM 4759 O O . ALA C 1 135 ? 43.486 -19.997 44.705 1.00 25.99 135 ALA C O 1
ATOM 4761 N N . SER C 1 136 ? 42.533 -18.705 43.102 1.00 26.68 136 SER C N 1
ATOM 4762 C CA . SER C 1 136 ? 43.206 -17.510 43.446 1.00 27.02 136 SER C CA 1
ATOM 4763 C C . SER C 1 136 ? 42.609 -16.403 42.592 1.00 27.26 136 SER C C 1
ATOM 4764 O O . SER C 1 136 ? 41.453 -16.482 42.169 1.00 27.98 136 SER C O 1
ATOM 4767 N N . SER C 1 137 ? 43.417 -15.374 42.294 1.00 26.43 137 SER C N 1
ATOM 4768 C CA . SER C 1 137 ? 43.015 -14.344 41.377 1.00 26.71 137 SER C CA 1
ATOM 4769 C C . SER C 1 137 ? 42.970 -14.889 39.902 1.00 26.35 137 SER C C 1
ATOM 4770 O O . SER C 1 137 ? 42.508 -14.225 38.994 1.00 26.70 137 SER C O 1
ATOM 4773 N N . VAL C 1 138 ? 43.519 -16.080 39.666 1.00 24.74 138 VAL C N 1
ATOM 4774 C CA . VAL C 1 138 ? 43.570 -16.612 38.313 1.00 25.97 138 VAL C CA 1
ATOM 4775 C C . VAL C 1 138 ? 42.137 -17.013 37.905 1.00 25.89 138 VAL C C 1
ATOM 4776 O O . VAL C 1 138 ? 41.662 -16.643 36.852 1.00 25.12 138 VAL C O 1
ATOM 4780 N N . LYS C 1 139 ? 41.450 -17.756 38.739 1.00 26.32 139 LYS C N 1
ATOM 4781 C CA . LYS C 1 139 ? 40.073 -18.082 38.425 1.00 28.44 139 LYS C CA 1
ATOM 4782 C C . LYS C 1 139 ? 39.315 -18.441 39.680 1.00 27.07 139 LYS C C 1
ATOM 4783 O O . LYS C 1 139 ? 39.909 -18.694 40.721 1.00 26.89 139 LYS C O 1
ATOM 4789 N N . GLY C 1 140 ? 38.000 -18.508 39.517 1.00 27.16 140 GLY C N 1
ATOM 4790 C CA . GLY C 1 140 ? 37.109 -18.832 40.595 1.00 28.47 140 GLY C CA 1
ATOM 4791 C C . GLY C 1 140 ? 36.959 -20.331 40.643 1.00 28.20 140 GLY C C 1
ATOM 4792 O O . GLY C 1 140 ? 36.741 -20.963 39.594 1.00 29.07 140 GLY C O 1
ATOM 4793 N N . VAL C 1 141 ? 37.101 -20.877 41.853 1.00 27.37 141 VAL C N 1
ATOM 4794 C CA . VAL C 1 141 ? 36.980 -22.314 42.150 1.00 28.12 141 VAL C CA 1
ATOM 4795 C C . VAL C 1 141 ? 35.975 -22.432 43.324 1.00 28.13 141 VAL C C 1
ATOM 4796 O O . VAL C 1 141 ? 36.081 -21.689 44.299 1.00 27.58 141 VAL C O 1
ATOM 4800 N N . VAL C 1 142 ? 35.036 -23.376 43.232 1.00 26.19 142 VAL C N 1
ATOM 4801 C CA . VAL C 1 142 ? 33.975 -23.527 44.253 1.00 25.77 142 VAL C CA 1
ATOM 4802 C C . VAL C 1 142 ? 34.549 -24.129 45.558 1.00 24.48 142 VAL C C 1
ATOM 4803 O O . VAL C 1 142 ? 35.465 -24.922 45.497 1.00 22.91 142 VAL C O 1
ATOM 4807 N N . ASN C 1 143 ? 33.927 -23.796 46.702 1.00 24.49 143 ASN C N 1
ATOM 4808 C CA . ASN C 1 143 ? 34.284 -24.307 48.039 1.00 24.89 143 ASN C CA 1
ATOM 4809 C C . ASN C 1 143 ? 35.723 -24.100 48.446 1.00 24.28 143 ASN C C 1
ATOM 4810 O O . ASN C 1 143 ? 36.261 -24.875 49.224 1.00 24.86 143 ASN C O 1
ATOM 4815 N N . ARG C 1 144 ? 36.304 -23.008 47.976 1.00 22.93 144 ARG C N 1
ATOM 4816 C CA . ARG C 1 144 ? 37.663 -22.650 48.279 1.00 22.87 144 ARG C CA 1
ATOM 4817 C C . ARG C 1 144 ? 37.812 -21.136 48.638 1.00 22.67 144 ARG C C 1
ATOM 4818 O O . ARG C 1 144 ? 38.780 -20.483 48.229 1.00 23.97 144 ARG C O 1
ATOM 4826 N N . CYS C 1 145 ? 36.926 -20.641 49.461 1.00 24.06 145 CYS C N 1
ATOM 4827 C CA . CYS C 1 145 ? 36.920 -19.197 49.778 1.00 25.20 145 CYS C CA 1
ATOM 4828 C C . CYS C 1 145 ? 38.222 -18.668 50.404 1.00 25.98 145 CYS C C 1
ATOM 4829 O O . CYS C 1 145 ? 38.950 -17.924 49.785 1.00 25.58 145 CYS C O 1
ATOM 4832 N N . VAL C 1 146 ? 38.550 -19.102 51.615 1.00 26.22 146 VAL C N 1
ATOM 4833 C CA . VAL C 1 146 ? 39.776 -18.567 52.235 1.00 26.48 146 VAL C CA 1
ATOM 4834 C C . VAL C 1 146 ? 41.047 -18.987 51.489 1.00 25.67 146 VAL C C 1
ATOM 4835 O O . VAL C 1 146 ? 41.976 -18.157 51.318 1.00 25.23 146 VAL C O 1
ATOM 4839 N N . TYR C 1 147 ? 41.052 -20.223 50.998 1.00 25.38 147 TYR C N 1
ATOM 4840 C CA . TYR C 1 147 ? 42.139 -20.680 50.234 1.00 26.05 147 TYR C CA 1
ATOM 4841 C C . TYR C 1 147 ? 42.397 -19.803 49.042 1.00 25.63 147 TYR C C 1
ATOM 4842 O O . TYR C 1 147 ? 43.541 -19.364 48.866 1.00 26.66 147 TYR C O 1
ATOM 4851 N N . SER C 1 148 ? 41.358 -19.524 48.235 1.00 27.17 148 SER C N 1
ATOM 4852 C CA . SER C 1 148 ? 41.541 -18.703 47.049 1.00 26.62 148 SER C CA 1
ATOM 4853 C C . SER C 1 148 ? 42.028 -17.292 47.416 1.00 26.76 148 SER C C 1
ATOM 4854 O O . SER C 1 148 ? 42.895 -16.735 46.746 1.00 24.52 148 SER C O 1
ATOM 4857 N N . THR C 1 149 ? 41.436 -16.733 48.481 1.00 26.10 149 THR C N 1
ATOM 4858 C CA . THR C 1 149 ? 41.805 -15.414 48.991 1.00 26.30 149 THR C CA 1
ATOM 4859 C C . THR C 1 149 ? 43.299 -15.387 49.337 1.00 27.00 149 THR C C 1
ATOM 4860 O O . THR C 1 149 ? 44.022 -14.458 48.903 1.00 25.35 149 THR C O 1
ATOM 4864 N N . THR C 1 150 ? 43.764 -16.430 50.056 1.00 27.34 150 THR C N 1
ATOM 4865 C CA . THR C 1 150 ? 45.193 -16.462 50.419 1.00 26.51 150 THR C CA 1
ATOM 4866 C C . THR C 1 150 ? 46.112 -16.659 49.214 1.00 27.15 150 THR C C 1
ATOM 4867 O O . THR C 1 150 ? 47.177 -16.048 49.103 1.00 25.05 150 THR C O 1
ATOM 4871 N N . LYS C 1 151 ? 45.668 -17.495 48.278 1.00 27.10 151 LYS C N 1
ATOM 4872 C CA . LYS C 1 151 ? 46.527 -17.819 47.169 1.00 28.68 151 LYS C CA 1
ATOM 4873 C C . LYS C 1 151 ? 46.606 -16.655 46.183 1.00 28.13 151 LYS C C 1
ATOM 4874 O O . LYS C 1 151 ? 47.623 -16.503 45.461 1.00 28.16 151 LYS C O 1
ATOM 4880 N N . ALA C 1 152 ? 45.533 -15.845 46.146 1.00 27.58 152 ALA C N 1
ATOM 4881 C CA . ALA C 1 152 ? 45.593 -14.570 45.438 1.00 27.05 152 ALA C CA 1
ATOM 4882 C C . ALA C 1 152 ? 46.626 -13.645 46.117 1.00 26.47 152 ALA C C 1
ATOM 4883 O O . ALA C 1 152 ? 47.423 -13.008 45.438 1.00 27.74 152 ALA C O 1
ATOM 4885 N N . ALA C 1 153 ? 46.546 -13.535 47.422 1.00 27.83 153 ALA C N 1
ATOM 4886 C CA . ALA C 1 153 ? 47.456 -12.697 48.254 1.00 28.08 153 ALA C CA 1
ATOM 4887 C C . ALA C 1 153 ? 48.880 -13.061 47.929 1.00 27.79 153 ALA C C 1
ATOM 4888 O O . ALA C 1 153 ? 49.738 -12.168 47.775 1.00 26.92 153 ALA C O 1
ATOM 4890 N N . VAL C 1 154 ? 49.145 -14.372 47.790 1.00 26.73 154 VAL C N 1
ATOM 4891 C CA . VAL C 1 154 ? 50.475 -14.810 47.426 1.00 27.51 154 VAL C CA 1
ATOM 4892 C C . VAL C 1 154 ? 50.948 -14.206 46.105 1.00 27.10 154 VAL C C 1
ATOM 4893 O O . VAL C 1 154 ? 52.114 -13.790 45.957 1.00 27.79 154 VAL C O 1
ATOM 4897 N N . ILE C 1 155 ? 50.060 -14.110 45.134 1.00 27.72 155 ILE C N 1
ATOM 4898 C CA . ILE C 1 155 ? 50.449 -13.471 43.830 1.00 27.37 155 ILE C CA 1
ATOM 4899 C C . ILE C 1 155 ? 50.745 -11.975 43.984 1.00 27.53 155 ILE C C 1
ATOM 4900 O O . ILE C 1 155 ? 51.703 -11.448 43.401 1.00 27.08 155 ILE C O 1
ATOM 4905 N N . GLY C 1 156 ? 49.937 -11.285 44.793 1.00 26.99 156 GLY C N 1
ATOM 4906 C CA . GLY C 1 156 ? 50.226 -9.907 45.076 1.00 26.99 156 GLY C CA 1
ATOM 4907 C C . GLY C 1 156 ? 51.554 -9.667 45.728 1.00 26.19 156 GLY C C 1
ATOM 4908 O O . GLY C 1 156 ? 52.332 -8.737 45.328 1.00 25.83 156 GLY C O 1
ATOM 4909 N N . LEU C 1 157 ? 51.852 -10.533 46.703 1.00 26.89 157 LEU C N 1
ATOM 4910 C CA . LEU C 1 157 ? 53.096 -10.452 47.448 1.00 26.24 157 LEU C CA 1
ATOM 4911 C C . LEU C 1 157 ? 54.306 -10.695 46.534 1.00 27.47 157 LEU C C 1
ATOM 4912 O O . LEU C 1 157 ? 55.347 -10.014 46.630 1.00 26.87 157 LEU C O 1
ATOM 4917 N N . THR C 1 158 ? 54.158 -11.690 45.667 1.00 27.48 158 THR C N 1
ATOM 4918 C CA . THR C 1 158 ? 55.167 -12.008 44.630 1.00 28.52 158 THR C CA 1
ATOM 4919 C C . THR C 1 158 ? 55.506 -10.847 43.758 1.00 27.04 158 THR C C 1
ATOM 4920 O O . THR C 1 158 ? 56.706 -10.533 43.470 1.00 24.78 158 THR C O 1
ATOM 4924 N N . LYS C 1 159 ? 54.467 -10.253 43.199 1.00 27.70 159 LYS C N 1
ATOM 4925 C CA . LYS C 1 159 ? 54.682 -9.156 42.247 1.00 27.94 159 LYS C CA 1
ATOM 4926 C C . LYS C 1 159 ? 55.293 -7.934 42.940 1.00 28.43 159 LYS C C 1
ATOM 4927 O O . LYS C 1 159 ? 56.176 -7.193 42.385 1.00 27.29 159 LYS C O 1
ATOM 4933 N N . SER C 1 160 ? 54.821 -7.718 44.164 1.00 28.33 160 SER C N 1
ATOM 4934 C CA . SER C 1 160 ? 55.360 -6.650 45.015 1.00 27.93 160 SER C CA 1
ATOM 4935 C C . SER C 1 160 ? 56.880 -6.785 45.245 1.00 25.82 160 SER C C 1
ATOM 4936 O O . SER C 1 160 ? 57.617 -5.828 45.055 1.00 25.54 160 SER C O 1
ATOM 4939 N N . VAL C 1 161 ? 57.319 -7.962 45.668 1.00 26.04 161 VAL C N 1
ATOM 4940 C CA . VAL C 1 161 ? 58.743 -8.242 45.924 1.00 25.96 161 VAL C CA 1
ATOM 4941 C C . VAL C 1 161 ? 59.566 -8.159 44.642 1.00 25.76 161 VAL C C 1
ATOM 4942 O O . VAL C 1 161 ? 60.623 -7.537 44.597 1.00 25.57 161 VAL C O 1
ATOM 4946 N N . ALA C 1 162 ? 59.014 -8.662 43.561 1.00 26.81 162 ALA C N 1
ATOM 4947 C CA . ALA C 1 162 ? 59.692 -8.608 42.296 1.00 26.74 162 ALA C CA 1
ATOM 4948 C C . ALA C 1 162 ? 59.931 -7.144 41.833 1.00 27.39 162 ALA C C 1
ATOM 4949 O O . ALA C 1 162 ? 61.024 -6.784 41.317 1.00 27.75 162 ALA C O 1
ATOM 4951 N N . ALA C 1 163 ? 58.885 -6.315 42.017 1.00 27.04 163 ALA C N 1
ATOM 4952 C CA . ALA C 1 163 ? 58.910 -4.911 41.645 1.00 26.35 163 ALA C CA 1
ATOM 4953 C C . ALA C 1 163 ? 59.860 -4.146 42.534 1.00 26.87 163 ALA C C 1
ATOM 4954 O O . ALA C 1 163 ? 60.638 -3.290 42.040 1.00 26.06 163 ALA C O 1
ATOM 4956 N N . ASP C 1 164 ? 59.855 -4.427 43.825 1.00 26.84 164 ASP C N 1
ATOM 4957 C CA . ASP C 1 164 ? 60.696 -3.611 44.762 1.00 28.24 164 ASP C CA 1
ATOM 4958 C C . ASP C 1 164 ? 62.197 -3.878 44.662 1.00 28.25 164 ASP C C 1
ATOM 4959 O O . ASP C 1 164 ? 63.034 -2.986 44.901 1.00 28.97 164 ASP C O 1
ATOM 4964 N N . PHE C 1 165 ? 62.570 -5.091 44.298 1.00 28.39 165 PHE C N 1
ATOM 4965 C CA . PHE C 1 165 ? 63.982 -5.497 44.407 1.00 28.48 165 PHE C CA 1
ATOM 4966 C C . PHE C 1 165 ? 64.634 -6.013 43.113 1.00 28.29 165 PHE C C 1
ATOM 4967 O O . PHE C 1 165 ? 65.788 -6.525 43.115 1.00 28.08 165 PHE C O 1
ATOM 4975 N N . ILE C 1 166 ? 63.978 -5.729 42.011 1.00 28.96 166 ILE C N 1
ATOM 4976 C CA . ILE C 1 166 ? 64.505 -6.082 40.718 1.00 27.72 166 ILE C CA 1
ATOM 4977 C C . ILE C 1 166 ? 65.873 -5.441 40.427 1.00 28.88 166 ILE C C 1
ATOM 4978 O O . ILE C 1 166 ? 66.723 -6.080 39.810 1.00 29.01 166 ILE C O 1
ATOM 4983 N N . GLN C 1 167 ? 66.111 -4.231 40.902 1.00 27.37 167 GLN C N 1
ATOM 4984 C CA . GLN C 1 167 ? 67.362 -3.551 40.596 1.00 28.29 167 GLN C CA 1
ATOM 4985 C C . GLN C 1 167 ? 68.442 -4.005 41.514 1.00 28.23 167 GLN C C 1
ATOM 4986 O O . GLN C 1 167 ? 69.532 -3.584 41.336 1.00 26.78 167 GLN C O 1
ATOM 4992 N N . GLN C 1 168 ? 68.142 -4.849 42.497 1.00 27.46 168 GLN C N 1
ATOM 4993 C CA . GLN C 1 168 ? 69.149 -5.338 43.441 1.00 28.04 168 GLN C CA 1
ATOM 4994 C C . GLN C 1 168 ? 69.352 -6.830 43.221 1.00 28.40 168 GLN C C 1
ATOM 4995 O O . GLN C 1 168 ? 69.760 -7.546 44.156 1.00 30.38 168 GLN C O 1
ATOM 5005 N N . GLY C 1 169 ? 69.013 -7.315 42.014 1.00 26.76 169 GLY C N 1
ATOM 5006 C CA . GLY C 1 169 ? 69.338 -8.669 41.584 1.00 27.25 169 GLY C CA 1
ATOM 5007 C C . GLY C 1 169 ? 68.396 -9.767 42.097 1.00 27.22 169 GLY C C 1
ATOM 5008 O O . GLY C 1 169 ? 68.733 -10.936 42.081 1.00 27.95 169 GLY C O 1
ATOM 5009 N N . ILE C 1 170 ? 67.264 -9.379 42.632 1.00 26.46 170 ILE C N 1
ATOM 5010 C CA . ILE C 1 170 ? 66.281 -10.324 43.146 1.00 27.46 170 ILE C CA 1
ATOM 5011 C C . ILE C 1 170 ? 65.143 -10.632 42.127 1.00 27.37 170 ILE C C 1
ATOM 5012 O O . ILE C 1 170 ? 64.579 -9.724 41.495 1.00 28.63 170 ILE C O 1
ATOM 5017 N N . ARG C 1 171 ? 64.787 -11.914 42.050 1.00 27.66 171 ARG C N 1
ATOM 5018 C CA . ARG C 1 171 ? 63.734 -12.417 41.170 1.00 28.40 171 ARG C CA 1
ATOM 5019 C C . ARG C 1 171 ? 62.716 -12.960 42.137 1.00 27.04 171 ARG C C 1
ATOM 5020 O O . ARG C 1 171 ? 63.108 -13.525 43.150 1.00 28.30 171 ARG C O 1
ATOM 5028 N N . CYS C 1 172 ? 61.455 -12.858 41.774 1.00 27.46 172 CYS C N 1
ATOM 5029 C CA . CYS C 1 172 ? 60.362 -13.468 42.571 1.00 27.57 172 CYS C CA 1
ATOM 5030 C C . CYS C 1 172 ? 59.228 -13.960 41.655 1.00 27.24 172 CYS C C 1
ATOM 5031 O O . CYS C 1 172 ? 58.709 -13.164 40.854 1.00 25.91 172 CYS C O 1
ATOM 5034 N N . ASN C 1 173 ? 58.867 -15.249 41.745 1.00 27.10 173 ASN C N 1
ATOM 5035 C CA . ASN C 1 173 ? 57.766 -15.815 40.935 1.00 28.11 173 ASN C CA 1
ATOM 5036 C C . ASN C 1 173 ? 56.902 -16.664 41.790 1.00 27.29 173 ASN C C 1
ATOM 5037 O O . ASN C 1 173 ? 57.341 -17.066 42.904 1.00 28.49 173 ASN C O 1
ATOM 5042 N N . CYS C 1 174 ? 55.714 -16.987 41.322 1.00 28.25 174 CYS C N 1
ATOM 5043 C CA . CYS C 1 174 ? 54.934 -18.004 42.051 1.00 29.83 174 CYS C CA 1
ATOM 5044 C C . CYS C 1 174 ? 54.466 -19.089 41.119 1.00 30.28 174 CYS C C 1
ATOM 5045 O O . CYS C 1 174 ? 54.451 -18.909 39.912 1.00 31.08 174 CYS C O 1
ATOM 5048 N N . VAL C 1 175 ? 54.142 -20.238 41.711 1.00 30.24 175 VAL C N 1
ATOM 5049 C CA . VAL C 1 175 ? 53.677 -21.376 40.984 1.00 29.94 175 VAL C CA 1
ATOM 5050 C C . VAL C 1 175 ? 52.179 -21.617 41.252 1.00 29.77 175 VAL C C 1
ATOM 5051 O O . VAL C 1 175 ? 51.791 -21.638 42.415 1.00 27.79 175 VAL C O 1
ATOM 5055 N N . CYS C 1 176 ? 51.380 -21.842 40.183 1.00 29.09 176 CYS C N 1
ATOM 5056 C CA . CYS C 1 176 ? 49.914 -21.978 40.287 1.00 29.60 176 CYS C CA 1
ATOM 5057 C C . CYS C 1 176 ? 49.433 -23.314 39.703 1.00 28.94 176 CYS C C 1
ATOM 5058 O O . CYS C 1 176 ? 49.011 -23.374 38.515 1.00 27.14 176 CYS C O 1
ATOM 5061 N N . PRO C 1 177 ? 49.489 -24.396 40.527 1.00 28.27 177 PRO C N 1
ATOM 5062 C CA . PRO C 1 177 ? 49.004 -25.673 40.080 1.00 28.69 177 PRO C CA 1
ATOM 5063 C C . PRO C 1 177 ? 47.503 -25.785 40.019 1.00 28.82 177 PRO C C 1
ATOM 5064 O O . PRO C 1 177 ? 46.791 -25.011 40.708 1.00 30.11 177 PRO C O 1
ATOM 5068 N N . GLY C 1 178 ? 47.077 -26.751 39.196 1.00 28.14 178 GLY C N 1
ATOM 5069 C CA . GLY C 1 178 ? 45.765 -27.374 39.252 1.00 28.25 178 GLY C CA 1
ATOM 5070 C C . GLY C 1 178 ? 45.788 -28.422 40.390 1.00 29.09 178 GLY C C 1
ATOM 5071 O O . GLY C 1 178 ? 46.422 -28.216 41.412 1.00 30.89 178 GLY C O 1
ATOM 5072 N N . THR C 1 179 ? 45.098 -29.535 40.210 1.00 28.80 179 THR C N 1
ATOM 5073 C CA . THR C 1 179 ? 45.056 -30.578 41.220 1.00 28.67 179 THR C CA 1
ATOM 5074 C C . THR C 1 179 ? 46.303 -31.418 41.122 1.00 27.83 179 THR C C 1
ATOM 5075 O O . THR C 1 179 ? 46.658 -31.848 40.019 1.00 26.98 179 THR C O 1
ATOM 5079 N N . VAL C 1 180 ? 46.952 -31.618 42.271 1.00 27.83 180 VAL C N 1
ATOM 5080 C CA . VAL C 1 180 ? 48.176 -32.406 42.431 1.00 27.52 180 VAL C CA 1
ATOM 5081 C C . VAL C 1 180 ? 47.927 -33.552 43.431 1.00 27.04 180 VAL C C 1
ATOM 5082 O O . VAL C 1 180 ? 47.462 -33.291 44.550 1.00 26.53 180 VAL C O 1
ATOM 5086 N N . ASP C 1 181 ? 48.339 -34.754 43.061 1.00 25.54 181 ASP C N 1
ATOM 5087 C CA . ASP C 1 181 ? 48.176 -35.940 43.856 1.00 27.67 181 ASP C CA 1
ATOM 5088 C C . ASP C 1 181 ? 49.165 -35.928 45.054 1.00 28.46 181 ASP C C 1
ATOM 5089 O O . ASP C 1 181 ? 50.270 -36.412 44.926 1.00 30.12 181 ASP C O 1
ATOM 5094 N N . THR C 1 182 ? 48.748 -35.372 46.190 1.00 27.03 182 THR C N 1
ATOM 5095 C CA . THR C 1 182 ? 49.576 -35.267 47.408 1.00 27.08 182 THR C CA 1
ATOM 5096 C C . THR C 1 182 ? 48.804 -35.900 48.579 1.00 27.46 182 THR C C 1
ATOM 5097 O O . THR C 1 182 ? 47.610 -36.263 48.439 1.00 24.74 182 THR C O 1
ATOM 5101 N N . PRO C 1 183 ? 49.490 -36.092 49.728 1.00 28.32 183 PRO C N 1
ATOM 5102 C CA . PRO C 1 183 ? 48.745 -36.715 50.837 1.00 28.46 183 PRO C CA 1
ATOM 5103 C C . PRO C 1 183 ? 47.587 -35.868 51.350 1.00 28.07 183 PRO C C 1
ATOM 5104 O O . PRO C 1 183 ? 46.549 -36.429 51.771 1.00 28.06 183 PRO C O 1
ATOM 5108 N N . SER C 1 184 ? 47.707 -34.554 51.278 1.00 27.79 184 SER C N 1
ATOM 5109 C CA . SER C 1 184 ? 46.613 -33.728 51.744 1.00 28.33 184 SER C CA 1
ATOM 5110 C C . SER C 1 184 ? 45.442 -33.829 50.790 1.00 27.86 184 SER C C 1
ATOM 5111 O O . SER C 1 184 ? 44.319 -33.823 51.242 1.00 28.51 184 SER C O 1
ATOM 5114 N N . LEU C 1 185 ? 45.701 -33.924 49.491 1.00 27.51 185 LEU C N 1
ATOM 5115 C CA . LEU C 1 185 ? 44.618 -34.112 48.537 1.00 27.65 185 LEU C CA 1
ATOM 5116 C C . LEU C 1 185 ? 43.857 -35.374 48.891 1.00 27.37 185 LEU C C 1
ATOM 5117 O O . LEU C 1 185 ? 42.639 -35.401 48.834 1.00 26.16 185 LEU C O 1
ATOM 5122 N N . GLN C 1 186 ? 44.583 -36.445 49.221 1.00 27.79 186 GLN C N 1
ATOM 5123 C CA . GLN C 1 186 ? 43.938 -37.700 49.602 1.00 27.02 186 GLN C CA 1
ATOM 5124 C C . GLN C 1 186 ? 43.119 -37.536 50.883 1.00 27.16 186 GLN C C 1
ATOM 5125 O O . GLN C 1 186 ? 42.012 -38.056 50.988 1.00 25.94 186 GLN C O 1
ATOM 5131 N N . GLU C 1 187 ? 43.665 -36.824 51.856 1.00 28.12 187 GLU C N 1
ATOM 5132 C CA . GLU C 1 187 ? 42.892 -36.461 53.027 1.00 28.68 187 GLU C CA 1
ATOM 5133 C C . GLU C 1 187 ? 41.605 -35.727 52.646 1.00 27.50 187 GLU C C 1
ATOM 5134 O O . GLU C 1 187 ? 40.532 -36.056 53.142 1.00 27.65 187 GLU C O 1
ATOM 5140 N N . ARG C 1 188 ? 41.705 -34.745 51.759 1.00 26.95 188 ARG C N 1
ATOM 5141 C CA . ARG C 1 188 ? 40.471 -34.005 51.371 1.00 26.32 188 ARG C CA 1
ATOM 5142 C C . ARG C 1 188 ? 39.430 -34.904 50.683 1.00 24.88 188 ARG C C 1
ATOM 5143 O O . ARG C 1 188 ? 38.226 -34.781 50.932 1.00 24.21 188 ARG C O 1
ATOM 5151 N N . ILE C 1 189 ? 39.880 -35.827 49.816 1.00 25.01 189 ILE C N 1
ATOM 5152 C CA . ILE C 1 189 ? 38.970 -36.779 49.212 1.00 24.54 189 ILE C CA 1
ATOM 5153 C C . ILE C 1 189 ? 38.262 -37.651 50.280 1.00 25.00 189 ILE C C 1
ATOM 5154 O O . ILE C 1 189 ? 37.025 -37.862 50.267 1.00 24.20 189 ILE C O 1
ATOM 5159 N N . GLN C 1 190 ? 39.054 -38.245 51.172 1.00 25.83 190 GLN C N 1
ATOM 5160 C CA . GLN C 1 190 ? 38.544 -39.127 52.212 1.00 25.49 190 GLN C CA 1
ATOM 5161 C C . GLN C 1 190 ? 37.527 -38.422 53.128 1.00 26.64 190 GLN C C 1
ATOM 5162 O O . GLN C 1 190 ? 36.594 -39.080 53.704 1.00 25.82 190 GLN C O 1
ATOM 5168 N N . ALA C 1 191 ? 37.714 -37.110 53.287 1.00 27.55 191 ALA C N 1
ATOM 5169 C CA . ALA C 1 191 ? 36.956 -36.334 54.255 1.00 28.22 191 ALA C CA 1
ATOM 5170 C C . ALA C 1 191 ? 35.539 -36.052 53.798 1.00 28.94 191 ALA C C 1
ATOM 5171 O O . ALA C 1 191 ? 34.653 -35.690 54.602 1.00 29.70 191 ALA C O 1
ATOM 5173 N N . ARG C 1 192 ? 35.292 -36.240 52.533 1.00 29.65 192 ARG C N 1
ATOM 5174 C CA . ARG C 1 192 ? 33.949 -35.994 52.005 1.00 30.27 192 ARG C CA 1
ATOM 5175 C C . ARG C 1 192 ? 33.019 -37.163 52.316 1.00 30.80 192 ARG C C 1
ATOM 5176 O O . ARG C 1 192 ? 33.449 -38.237 52.686 1.00 30.00 192 ARG C O 1
ATOM 5184 N N . GLY C 1 193 ? 31.722 -36.919 52.190 1.00 31.90 193 GLY C N 1
ATOM 5185 C CA . GLY C 1 193 ? 30.714 -37.920 52.462 1.00 32.91 193 GLY C CA 1
ATOM 5186 C C . GLY C 1 193 ? 30.857 -39.185 51.621 1.00 33.50 193 GLY C C 1
ATOM 5187 O O . GLY C 1 193 ? 30.851 -40.290 52.167 1.00 33.78 193 GLY C O 1
ATOM 5188 N N . ASN C 1 194 ? 30.991 -39.034 50.298 1.00 33.51 194 ASN C N 1
ATOM 5189 C CA . ASN C 1 194 ? 31.335 -40.184 49.450 1.00 33.75 194 ASN C CA 1
ATOM 5190 C C . ASN C 1 194 ? 32.670 -39.952 48.780 1.00 33.62 194 ASN C C 1
ATOM 5191 O O . ASN C 1 194 ? 32.729 -39.242 47.788 1.00 33.41 194 ASN C O 1
ATOM 5196 N N . PRO C 1 195 ? 33.752 -40.542 49.330 1.00 34.73 195 PRO C N 1
ATOM 5197 C CA . PRO C 1 195 ? 35.075 -40.365 48.706 1.00 35.89 195 PRO C CA 1
ATOM 5198 C C . PRO C 1 195 ? 35.212 -40.876 47.250 1.00 36.92 195 PRO C C 1
ATOM 5199 O O . PRO C 1 195 ? 35.986 -40.289 46.501 1.00 37.90 195 PRO C O 1
ATOM 5203 N N . GLU C 1 196 ? 34.467 -41.912 46.847 1.00 39.26 196 GLU C N 1
ATOM 5204 C CA . GLU C 1 196 ? 34.347 -42.268 45.405 1.00 40.83 196 GLU C CA 1
ATOM 5205 C C . GLU C 1 196 ? 33.965 -41.039 44.596 1.00 42.39 196 GLU C C 1
ATOM 5206 O O . GLU C 1 196 ? 34.714 -40.605 43.707 1.00 43.03 196 GLU C O 1
ATOM 5212 N N . GLU C 1 197 ? 32.817 -40.459 44.940 1.00 43.09 197 GLU C N 1
ATOM 5213 C CA . GLU C 1 197 ? 32.308 -39.275 44.245 1.00 43.52 197 GLU C CA 1
ATOM 5214 C C . GLU C 1 197 ? 33.218 -38.089 44.321 1.00 43.76 197 GLU C C 1
ATOM 5215 O O . GLU C 1 197 ? 33.344 -37.346 43.344 1.00 44.80 197 GLU C O 1
ATOM 5217 N N . ALA C 1 198 ? 33.876 -37.880 45.460 1.00 42.91 198 ALA C N 1
ATOM 5218 C CA . ALA C 1 198 ? 34.752 -36.738 45.574 1.00 42.61 198 ALA C CA 1
ATOM 5219 C C . ALA C 1 198 ? 35.889 -36.813 44.545 1.00 41.80 198 ALA C C 1
ATOM 5220 O O . ALA C 1 198 ? 36.231 -35.792 43.932 1.00 42.31 198 ALA C O 1
ATOM 5222 N N . ARG C 1 199 ? 36.437 -38.017 44.352 1.00 41.40 199 ARG C N 1
ATOM 5223 C CA . ARG C 1 199 ? 37.581 -38.247 43.438 1.00 40.86 199 ARG C CA 1
ATOM 5224 C C . ARG C 1 199 ? 37.221 -37.865 41.986 1.00 41.93 199 ARG C C 1
ATOM 5225 O O . ARG C 1 199 ? 38.016 -37.244 41.263 1.00 43.01 199 ARG C O 1
ATOM 5239 N N . ASN C 1 200 ? 35.998 -38.188 41.591 1.00 42.79 200 ASN C N 1
ATOM 5240 C CA . ASN C 1 200 ? 35.471 -37.820 40.262 1.00 43.69 200 ASN C CA 1
ATOM 5241 C C . ASN C 1 200 ? 35.157 -36.309 40.075 1.00 44.02 200 ASN C C 1
ATOM 5242 O O . ASN C 1 200 ? 35.346 -35.756 38.985 1.00 43.58 200 ASN C O 1
ATOM 5247 N N . ASP C 1 201 ? 34.757 -35.610 41.135 1.00 44.05 201 ASP C N 1
ATOM 5248 C CA . ASP C 1 201 ? 34.594 -34.148 41.019 1.00 44.08 201 ASP C CA 1
ATOM 5249 C C . ASP C 1 201 ? 35.916 -33.481 40.733 1.00 43.36 201 ASP C C 1
ATOM 5250 O O . ASP C 1 201 ? 35.974 -32.507 39.974 1.00 43.25 201 ASP C O 1
ATOM 5255 N N . PHE C 1 202 ? 36.959 -33.952 41.404 1.00 42.69 202 PHE C N 1
ATOM 5256 C CA . PHE C 1 202 ? 38.296 -33.386 41.224 1.00 43.26 202 PHE C CA 1
ATOM 5257 C C . PHE C 1 202 ? 38.824 -33.708 39.806 1.00 42.65 202 PHE C C 1
ATOM 5258 O O . PHE C 1 202 ? 39.520 -32.879 39.173 1.00 42.21 202 PHE C O 1
ATOM 5266 N N . LEU C 1 203 ? 38.488 -34.904 39.318 1.00 41.46 203 LEU C N 1
ATOM 5267 C CA . LEU C 1 203 ? 38.912 -35.318 37.978 1.00 41.80 203 LEU C CA 1
ATOM 5268 C C . LEU C 1 203 ? 38.190 -34.501 36.890 1.00 41.69 203 LEU C C 1
ATOM 5269 O O . LEU C 1 203 ? 38.784 -34.179 35.824 1.00 41.29 203 LEU C O 1
ATOM 5274 N N . LYS C 1 204 ? 36.945 -34.101 37.180 1.00 41.93 204 LYS C N 1
ATOM 5275 C CA . LYS C 1 204 ? 36.160 -33.276 36.250 1.00 41.86 204 LYS C CA 1
ATOM 5276 C C . LYS C 1 204 ? 36.897 -31.978 35.929 1.00 42.25 204 LYS C C 1
ATOM 5277 O O . LYS C 1 204 ? 36.802 -31.473 34.829 1.00 42.36 204 LYS C O 1
ATOM 5279 N N . ARG C 1 205 ? 37.648 -31.449 36.890 1.00 41.57 205 ARG C N 1
ATOM 5280 C CA . ARG C 1 205 ? 38.513 -30.328 36.630 1.00 41.69 205 ARG C CA 1
ATOM 5281 C C . ARG C 1 205 ? 39.458 -30.646 35.469 1.00 41.23 205 ARG C C 1
ATOM 5282 O O . ARG C 1 205 ? 39.868 -29.754 34.704 1.00 42.18 205 ARG C O 1
ATOM 5290 N N . GLN C 1 206 ? 39.856 -31.922 35.379 1.00 40.60 206 GLN C N 1
ATOM 5291 C CA . GLN C 1 206 ? 41.085 -32.265 34.690 1.00 39.00 206 GLN C CA 1
ATOM 5292 C C . GLN C 1 206 ? 40.732 -33.029 33.417 1.00 37.72 206 GLN C C 1
ATOM 5293 O O . GLN C 1 206 ? 40.452 -34.221 33.420 1.00 37.82 206 GLN C O 1
ATOM 5299 N N . LYS C 1 207 ? 40.737 -32.307 32.303 1.00 35.76 207 LYS C N 1
ATOM 5300 C CA . LYS C 1 207 ? 40.342 -32.898 31.051 1.00 35.14 207 LYS C CA 1
ATOM 5301 C C . LYS C 1 207 ? 41.367 -33.918 30.552 1.00 33.02 207 LYS C C 1
ATOM 5302 O O . LYS C 1 207 ? 41.034 -34.709 29.717 1.00 32.29 207 LYS C O 1
ATOM 5308 N N . THR C 1 208 ? 42.595 -33.912 31.050 1.00 31.44 208 THR C N 1
ATOM 5309 C CA . THR C 1 208 ? 43.520 -34.981 30.658 1.00 31.23 208 THR C CA 1
ATOM 5310 C C . THR C 1 208 ? 43.280 -36.284 31.418 1.00 30.90 208 THR C C 1
ATOM 5311 O O . THR C 1 208 ? 43.945 -37.298 31.143 1.00 30.63 208 THR C O 1
ATOM 5315 N N . GLY C 1 209 ? 42.337 -36.270 32.361 1.00 29.94 209 GLY C N 1
ATOM 5316 C CA . GLY C 1 209 ? 41.915 -37.493 33.023 1.00 29.43 209 GLY C CA 1
ATOM 5317 C C . GLY C 1 209 ? 42.828 -37.864 34.182 1.00 28.74 209 GLY C C 1
ATOM 5318 O O . GLY C 1 209 ? 42.649 -38.895 34.791 1.00 28.42 209 GLY C O 1
ATOM 5319 N N . ARG C 1 210 ? 43.799 -37.034 34.518 1.00 26.82 210 ARG C N 1
ATOM 5320 C CA . ARG C 1 210 ? 44.627 -37.299 35.685 1.00 27.10 210 ARG C CA 1
ATOM 5321 C C . ARG C 1 210 ? 44.965 -36.032 36.470 1.00 26.65 210 ARG C C 1
ATOM 5322 O O . ARG C 1 210 ? 44.797 -34.881 35.961 1.00 27.39 210 ARG C O 1
ATOM 5330 N N . PHE C 1 211 ? 45.423 -36.234 37.712 1.00 25.97 211 PHE C N 1
ATOM 5331 C CA . PHE C 1 211 ? 45.997 -35.160 38.484 1.00 26.09 211 PHE C CA 1
ATOM 5332 C C . PHE C 1 211 ? 47.501 -35.102 38.091 1.00 25.39 211 PHE C C 1
ATOM 5333 O O . PHE C 1 211 ? 48.059 -36.087 37.583 1.00 23.09 211 PHE C O 1
ATOM 5341 N N . ALA C 1 212 ? 48.115 -33.975 38.403 1.00 26.05 212 ALA C N 1
ATOM 5342 C CA . ALA C 1 212 ? 49.590 -33.812 38.356 1.00 26.80 212 ALA C CA 1
ATOM 5343 C C . ALA C 1 212 ? 50.218 -34.590 39.492 1.00 27.98 212 ALA C C 1
ATOM 5344 O O . ALA C 1 212 ? 49.576 -34.836 40.540 1.00 27.36 212 ALA C O 1
ATOM 5346 N N . THR C 1 213 ? 51.442 -35.040 39.266 1.00 28.43 213 THR C N 1
ATOM 5347 C CA . THR C 1 213 ? 52.249 -35.626 40.322 1.00 27.36 213 THR C CA 1
ATOM 5348 C C . THR C 1 213 ? 53.028 -34.485 40.992 1.00 26.78 213 THR C C 1
ATOM 5349 O O . THR C 1 213 ? 53.332 -33.448 40.393 1.00 25.36 213 THR C O 1
ATOM 5353 N N . ALA C 1 214 ? 53.366 -34.685 42.252 1.00 26.62 214 ALA C N 1
ATOM 5354 C CA . ALA C 1 214 ? 54.246 -33.749 42.940 1.00 26.00 214 ALA C CA 1
ATOM 5355 C C . ALA C 1 214 ? 55.574 -33.633 42.196 1.00 27.33 214 ALA C C 1
ATOM 5356 O O . ALA C 1 214 ? 56.151 -32.559 42.187 1.00 25.68 214 ALA C O 1
ATOM 5358 N N . GLU C 1 215 ? 56.070 -34.722 41.587 1.00 26.78 215 GLU C N 1
ATOM 5359 C CA . GLU C 1 215 ? 57.345 -34.632 40.887 1.00 29.30 215 GLU C CA 1
ATOM 5360 C C . GLU C 1 215 ? 57.299 -33.657 39.700 1.00 28.56 215 GLU C C 1
ATOM 5361 O O . GLU C 1 215 ? 58.228 -32.921 39.486 1.00 28.57 215 GLU C O 1
ATOM 5367 N N . GLU C 1 216 ? 56.199 -33.649 38.959 1.00 28.67 216 GLU C N 1
ATOM 5368 C CA . GLU C 1 216 ? 55.964 -32.649 37.910 1.00 29.38 216 GLU C CA 1
ATOM 5369 C C . GLU C 1 216 ? 56.007 -31.217 38.400 1.00 29.29 216 GLU C C 1
ATOM 5370 O O . GLU C 1 216 ? 56.681 -30.335 37.797 1.00 29.91 216 GLU C O 1
ATOM 5376 N N . ILE C 1 217 ? 55.296 -30.937 39.489 1.00 28.84 217 ILE C N 1
ATOM 5377 C CA . ILE C 1 217 ? 55.409 -29.602 40.101 1.00 28.49 217 ILE C CA 1
ATOM 5378 C C . ILE C 1 217 ? 56.869 -29.310 40.479 1.00 27.48 217 ILE C C 1
ATOM 5379 O O . ILE C 1 217 ? 57.384 -28.221 40.188 1.00 27.17 217 ILE C O 1
ATOM 5384 N N . ALA C 1 218 ? 57.569 -30.309 41.018 1.00 26.82 218 ALA C N 1
ATOM 5385 C CA . ALA C 1 218 ? 58.949 -30.119 41.389 1.00 26.27 218 ALA C CA 1
ATOM 5386 C C . ALA C 1 218 ? 59.836 -29.713 40.203 1.00 26.93 218 ALA C C 1
ATOM 5387 O O . ALA C 1 218 ? 60.785 -28.940 40.376 1.00 27.06 218 ALA C O 1
ATOM 5389 N N . MET C 1 219 ? 59.562 -30.236 39.014 1.00 27.05 219 MET C N 1
ATOM 5390 C CA . MET C 1 219 ? 60.446 -29.989 37.857 1.00 28.09 219 MET C CA 1
ATOM 5391 C C . MET C 1 219 ? 60.277 -28.548 37.371 1.00 27.10 219 MET C C 1
ATOM 5392 O O . MET C 1 219 ? 61.229 -27.919 36.867 1.00 26.74 219 MET C O 1
ATOM 5397 N N . LEU C 1 220 ? 59.070 -28.027 37.519 1.00 28.18 220 LEU C N 1
ATOM 5398 C CA . LEU C 1 220 ? 58.853 -26.590 37.274 1.00 27.77 220 LEU C CA 1
ATOM 5399 C C . LEU C 1 220 ? 59.657 -25.777 38.272 1.00 28.27 220 LEU C C 1
ATOM 5400 O O . LEU C 1 220 ? 60.296 -24.799 37.887 1.00 30.07 220 LEU C O 1
ATOM 5405 N N . CYS C 1 221 ? 59.658 -26.193 39.537 1.00 28.48 221 CYS C N 1
ATOM 5406 C CA . CYS C 1 221 ? 60.442 -25.507 40.556 1.00 28.76 221 CYS C CA 1
ATOM 5407 C C . CYS C 1 221 ? 61.939 -25.525 40.278 1.00 28.09 221 CYS C C 1
ATOM 5408 O O . CYS C 1 221 ? 62.579 -24.568 40.573 1.00 27.47 221 CYS C O 1
ATOM 5411 N N . VAL C 1 222 ? 62.451 -26.620 39.709 1.00 27.49 222 VAL C N 1
ATOM 5412 C CA . VAL C 1 222 ? 63.840 -26.715 39.311 1.00 27.23 222 VAL C CA 1
ATOM 5413 C C . VAL C 1 222 ? 64.139 -25.668 38.248 1.00 26.34 222 VAL C C 1
ATOM 5414 O O . VAL C 1 222 ? 65.170 -24.970 38.287 1.00 26.50 222 VAL C O 1
ATOM 5418 N N . TYR C 1 223 ? 63.316 -25.650 37.197 1.00 27.07 223 TYR C N 1
ATOM 5419 C CA . TYR C 1 223 ? 63.499 -24.631 36.148 1.00 27.05 223 TYR C CA 1
ATOM 5420 C C . TYR C 1 223 ? 63.524 -23.183 36.756 1.00 26.82 223 TYR C C 1
ATOM 5421 O O . TYR C 1 223 ? 64.379 -22.353 36.468 1.00 26.70 223 TYR C O 1
ATOM 5430 N N . LEU C 1 224 ? 62.560 -22.887 37.607 1.00 27.56 224 LEU C N 1
ATOM 5431 C CA . LEU C 1 224 ? 62.480 -21.545 38.244 1.00 27.64 224 LEU C CA 1
ATOM 5432 C C . LEU C 1 224 ? 63.618 -21.214 39.241 1.00 28.48 224 LEU C C 1
ATOM 5433 O O . LEU C 1 224 ? 64.058 -20.070 39.357 1.00 27.98 224 LEU C O 1
ATOM 5438 N N . ALA C 1 225 ? 64.102 -22.255 39.927 1.00 27.20 225 ALA C N 1
ATOM 5439 C CA . ALA C 1 225 ? 65.273 -22.149 40.777 1.00 28.56 225 ALA C CA 1
ATOM 5440 C C . ALA C 1 225 ? 66.598 -22.006 40.029 1.00 28.61 225 ALA C C 1
ATOM 5441 O O . ALA C 1 225 ? 67.555 -21.508 40.604 1.00 31.51 225 ALA C O 1
ATOM 5443 N N . SER C 1 226 ? 66.691 -22.448 38.789 1.00 28.96 226 SER C N 1
ATOM 5444 C CA . SER C 1 226 ? 67.969 -22.460 38.081 1.00 29.17 226 SER C CA 1
ATOM 5445 C C . SER C 1 226 ? 68.271 -21.159 37.399 1.00 28.37 226 SER C C 1
ATOM 5446 O O . SER C 1 226 ? 67.353 -20.411 37.019 1.00 27.76 226 SER C O 1
ATOM 5449 N N . ASP C 1 227 ? 69.553 -20.922 37.131 1.00 27.93 227 ASP C N 1
ATOM 5450 C CA . ASP C 1 227 ? 69.898 -19.754 36.362 1.00 28.18 227 ASP C CA 1
ATOM 5451 C C . ASP C 1 227 ? 69.322 -19.766 34.941 1.00 27.62 227 ASP C C 1
ATOM 5452 O O . ASP C 1 227 ? 69.291 -18.711 34.274 1.00 27.01 227 ASP C O 1
ATOM 5457 N N . GLU C 1 228 ? 68.879 -20.939 34.455 1.00 26.22 228 GLU C N 1
ATOM 5458 C CA . GLU C 1 228 ? 68.202 -21.017 33.105 1.00 26.74 228 GLU C CA 1
ATOM 5459 C C . GLU C 1 228 ? 67.083 -19.971 32.960 1.00 25.40 228 GLU C C 1
ATOM 5460 O O . GLU C 1 228 ? 66.879 -19.417 31.854 1.00 25.84 228 GLU C O 1
ATOM 5466 N N . SER C 1 229 ? 66.383 -19.737 34.067 1.00 25.02 229 SER C N 1
ATOM 5467 C CA . SER C 1 229 ? 65.195 -18.845 34.158 1.00 26.34 229 SER C CA 1
ATOM 5468 C C . SER C 1 229 ? 65.506 -17.443 34.763 1.00 27.15 229 SER C C 1
ATOM 5469 O O . SER C 1 229 ? 64.602 -16.736 35.249 1.00 25.94 229 SER C O 1
ATOM 5472 N N . ALA C 1 230 ? 66.781 -17.008 34.647 1.00 27.85 230 ALA C N 1
ATOM 5473 C CA . ALA C 1 230 ? 67.228 -15.760 35.225 1.00 28.40 230 ALA C CA 1
ATOM 5474 C C . ALA C 1 230 ? 66.386 -14.600 34.757 1.00 28.21 230 ALA C C 1
ATOM 5475 O O . ALA C 1 230 ? 66.162 -13.645 35.512 1.00 28.19 230 ALA C O 1
ATOM 5477 N N . TYR C 1 231 ? 65.953 -14.660 33.504 1.00 28.03 231 TYR C N 1
ATOM 5478 C CA . TYR C 1 231 ? 65.132 -13.562 32.923 1.00 26.96 231 TYR C CA 1
ATOM 5479 C C . TYR C 1 231 ? 63.629 -13.641 33.222 1.00 28.10 231 TYR C C 1
ATOM 5480 O O . TYR C 1 231 ? 62.855 -12.839 32.684 1.00 28.89 231 TYR C O 1
ATOM 5489 N N . VAL C 1 232 ? 63.217 -14.550 34.106 1.00 27.70 232 VAL C N 1
ATOM 5490 C CA . VAL C 1 232 ? 61.820 -14.724 34.471 1.00 26.95 232 VAL C CA 1
ATOM 5491 C C . VAL C 1 232 ? 61.548 -14.161 35.879 1.00 26.22 232 VAL C C 1
ATOM 5492 O O . VAL C 1 232 ? 62.081 -14.661 36.889 1.00 26.96 232 VAL C O 1
ATOM 5496 N N . THR C 1 233 ? 60.766 -13.065 35.953 1.00 26.51 233 THR C N 1
ATOM 5497 C CA . THR C 1 233 ? 60.422 -12.523 37.257 1.00 27.44 233 THR C CA 1
ATOM 5498 C C . THR C 1 233 ? 59.045 -11.902 37.262 1.00 27.49 233 THR C C 1
ATOM 5499 O O . THR C 1 233 ? 58.609 -11.386 36.259 1.00 28.97 233 THR C O 1
ATOM 5503 N N . GLY C 1 234 ? 58.400 -12.003 38.421 1.00 26.71 234 GLY C N 1
ATOM 5504 C CA . GLY C 1 234 ? 57.131 -11.430 38.667 1.00 27.96 234 GLY C CA 1
ATOM 5505 C C . GLY C 1 234 ? 55.940 -12.157 38.058 1.00 28.42 234 GLY C C 1
ATOM 5506 O O . GLY C 1 234 ? 54.924 -11.531 37.848 1.00 28.23 234 GLY C O 1
ATOM 5507 N N . ASN C 1 235 ? 56.080 -13.443 37.767 1.00 27.32 235 ASN C N 1
ATOM 5508 C CA . ASN C 1 235 ? 55.008 -14.181 37.105 1.00 29.22 235 ASN C CA 1
ATOM 5509 C C . ASN C 1 235 ? 54.382 -15.229 37.973 1.00 28.83 235 ASN C C 1
ATOM 5510 O O . ASN C 1 235 ? 55.104 -15.930 38.739 1.00 29.47 235 ASN C O 1
ATOM 5515 N N . PRO C 1 236 ? 53.039 -15.389 37.818 1.00 29.45 236 PRO C N 1
ATOM 5516 C CA . PRO C 1 236 ? 52.366 -16.606 38.322 1.00 29.70 236 PRO C CA 1
ATOM 5517 C C . PRO C 1 236 ? 52.446 -17.652 37.197 1.00 29.19 236 PRO C C 1
ATOM 5518 O O . PRO C 1 236 ? 51.891 -17.446 36.137 1.00 30.70 236 PRO C O 1
ATOM 5522 N N . VAL C 1 237 ? 53.235 -18.695 37.384 1.00 27.76 237 VAL C N 1
ATOM 5523 C CA . VAL C 1 237 ? 53.412 -19.718 36.362 1.00 28.19 237 VAL C CA 1
ATOM 5524 C C . VAL C 1 237 ? 52.331 -20.819 36.533 1.00 28.10 237 VAL C C 1
ATOM 5525 O O . VAL C 1 237 ? 52.233 -21.450 37.543 1.00 28.63 237 VAL C O 1
ATOM 5529 N N . ILE C 1 238 ? 51.528 -21.016 35.527 1.00 28.49 238 ILE C N 1
ATOM 5530 C CA . ILE C 1 238 ? 50.382 -21.946 35.668 1.00 29.61 238 ILE C CA 1
ATOM 5531 C C . ILE C 1 238 ? 50.886 -23.347 35.272 1.00 29.65 238 ILE C C 1
ATOM 5532 O O . ILE C 1 238 ? 51.614 -23.485 34.299 1.00 30.05 238 ILE C O 1
ATOM 5537 N N . ILE C 1 239 ? 50.441 -24.364 35.998 1.00 28.98 239 ILE C N 1
ATOM 5538 C CA . ILE C 1 239 ? 50.716 -25.761 35.687 1.00 27.94 239 ILE C CA 1
ATOM 5539 C C . ILE C 1 239 ? 49.451 -26.567 36.083 1.00 27.99 239 ILE C C 1
ATOM 5540 O O . ILE C 1 239 ? 49.355 -27.124 37.179 1.00 28.14 239 ILE C O 1
ATOM 5545 N N . ASP C 1 240 ? 48.458 -26.550 35.191 1.00 27.12 240 ASP C N 1
ATOM 5546 C CA . ASP C 1 240 ? 47.057 -26.939 35.590 1.00 26.50 240 ASP C CA 1
ATOM 5547 C C . ASP C 1 240 ? 46.346 -27.868 34.687 1.00 26.41 240 ASP C C 1
ATOM 5548 O O . ASP C 1 240 ? 45.114 -28.106 34.854 1.00 25.67 240 ASP C O 1
ATOM 5553 N N . GLY C 1 241 ? 47.071 -28.398 33.707 1.00 25.86 241 GLY C N 1
ATOM 5554 C CA . GLY C 1 241 ? 46.506 -29.444 32.857 1.00 26.82 241 GLY C CA 1
ATOM 5555 C C . GLY C 1 241 ? 45.257 -28.977 32.127 1.00 26.70 241 GLY C C 1
ATOM 5556 O O . GLY C 1 241 ? 44.396 -29.762 31.778 1.00 26.66 241 GLY C O 1
ATOM 5557 N N . GLY C 1 242 ? 45.162 -27.678 31.885 1.00 26.39 242 GLY C N 1
ATOM 5558 C CA . GLY C 1 242 ? 44.089 -27.117 31.070 1.00 27.55 242 GLY C CA 1
ATOM 5559 C C . GLY C 1 242 ? 42.841 -26.685 31.875 1.00 28.42 242 GLY C C 1
ATOM 5560 O O . GLY C 1 242 ? 41.836 -26.327 31.282 1.00 27.92 242 GLY C O 1
ATOM 5561 N N . TRP C 1 243 ? 42.915 -26.768 33.208 1.00 29.26 243 TRP C N 1
ATOM 5562 C CA . TRP C 1 243 ? 41.811 -26.426 34.054 1.00 31.20 243 TRP C CA 1
ATOM 5563 C C . TRP C 1 243 ? 41.397 -24.979 33.777 1.00 31.99 243 TRP C C 1
ATOM 5564 O O . TRP C 1 243 ? 40.213 -24.763 33.501 1.00 31.60 243 TRP C O 1
ATOM 5575 N N . SER C 1 244 ? 42.368 -24.037 33.851 1.00 33.34 244 SER C N 1
ATOM 5576 C CA . SER C 1 244 ? 42.076 -22.577 33.709 1.00 33.50 244 SER C CA 1
ATOM 5577 C C . SER C 1 244 ? 41.881 -22.175 32.289 1.00 34.60 244 SER C C 1
ATOM 5578 O O . SER C 1 244 ? 41.498 -21.044 31.978 1.00 35.79 244 SER C O 1
ATOM 5581 N N . LEU C 1 245 ? 42.086 -23.111 31.387 1.00 35.54 245 LEU C N 1
ATOM 5582 C CA . LEU C 1 245 ? 41.835 -22.865 30.011 1.00 34.88 245 LEU C CA 1
ATOM 5583 C C . LEU C 1 245 ? 40.326 -22.777 29.860 1.00 36.08 245 LEU C C 1
ATOM 5584 O O . LEU C 1 245 ? 39.915 -22.026 28.999 1.00 39.25 245 LEU C O 1
ATOM 5589 N N . GLY D 1 2 ? 69.772 -37.102 28.056 1.00 30.57 2 GLY D N 1
ATOM 5590 C CA . GLY D 1 2 ? 69.227 -35.747 27.791 1.00 29.66 2 GLY D CA 1
ATOM 5591 C C . GLY D 1 2 ? 67.765 -35.601 28.108 1.00 28.80 2 GLY D C 1
ATOM 5592 O O . GLY D 1 2 ? 67.005 -36.552 28.071 1.00 28.92 2 GLY D O 1
ATOM 5593 N N . ARG D 1 3 ? 67.342 -34.370 28.349 1.00 27.86 3 ARG D N 1
ATOM 5594 C CA . ARG D 1 3 ? 65.943 -34.115 28.745 1.00 27.69 3 ARG D CA 1
ATOM 5595 C C . ARG D 1 3 ? 64.866 -34.317 27.669 1.00 27.51 3 ARG D C 1
ATOM 5596 O O . ARG D 1 3 ? 63.660 -34.374 27.989 1.00 27.49 3 ARG D O 1
ATOM 5604 N N . LEU D 1 4 ? 65.306 -34.445 26.415 1.00 27.56 4 LEU D N 1
ATOM 5605 C CA . LEU D 1 4 ? 64.436 -34.613 25.251 1.00 28.12 4 LEU D CA 1
ATOM 5606 C C . LEU D 1 4 ? 64.742 -35.923 24.455 1.00 29.12 4 LEU D C 1
ATOM 5607 O O . LEU D 1 4 ? 64.468 -36.057 23.251 1.00 28.42 4 LEU D O 1
ATOM 5612 N N . ASP D 1 5 ? 65.312 -36.891 25.149 1.00 28.80 5 ASP D N 1
ATOM 5613 C CA . ASP D 1 5 ? 65.674 -38.141 24.529 1.00 30.56 5 ASP D CA 1
ATOM 5614 C C . ASP D 1 5 ? 64.464 -38.796 23.865 1.00 29.90 5 ASP D C 1
ATOM 5615 O O . ASP D 1 5 ? 63.399 -38.835 24.408 1.00 29.28 5 ASP D O 1
ATOM 5620 N N . GLY D 1 6 ? 64.639 -39.270 22.658 1.00 31.62 6 GLY D N 1
ATOM 5621 C CA . GLY D 1 6 ? 63.522 -39.845 21.871 1.00 32.42 6 GLY D CA 1
ATOM 5622 C C . GLY D 1 6 ? 62.506 -38.872 21.241 1.00 32.14 6 GLY D C 1
ATOM 5623 O O . GLY D 1 6 ? 61.557 -39.310 20.560 1.00 31.81 6 GLY D O 1
ATOM 5624 N N . LYS D 1 7 ? 62.678 -37.565 21.438 1.00 31.03 7 LYS D N 1
ATOM 5625 C CA . LYS D 1 7 ? 61.723 -36.606 20.876 1.00 30.94 7 LYS D CA 1
ATOM 5626 C C . LYS D 1 7 ? 62.161 -36.289 19.468 1.00 30.09 7 LYS D C 1
ATOM 5627 O O . LYS D 1 7 ? 63.368 -36.084 19.189 1.00 32.63 7 LYS D O 1
ATOM 5633 N N . VAL D 1 8 ? 61.184 -36.290 18.574 1.00 28.51 8 VAL D N 1
ATOM 5634 C CA . VAL D 1 8 ? 61.379 -35.742 17.227 1.00 27.95 8 VAL D CA 1
ATOM 5635 C C . VAL D 1 8 ? 60.759 -34.331 17.214 1.00 26.05 8 VAL D C 1
ATOM 5636 O O . VAL D 1 8 ? 59.602 -34.170 17.446 1.00 26.39 8 VAL D O 1
ATOM 5640 N N . ILE D 1 9 ? 61.571 -33.326 16.916 1.00 26.69 9 ILE D N 1
ATOM 5641 C CA . ILE D 1 9 ? 61.173 -31.927 17.017 1.00 26.32 9 ILE D CA 1
ATOM 5642 C C . ILE D 1 9 ? 61.390 -31.227 15.716 1.00 26.47 9 ILE D C 1
ATOM 5643 O O . ILE D 1 9 ? 62.517 -31.219 15.186 1.00 28.51 9 ILE D O 1
ATOM 5648 N N . ILE D 1 10 ? 60.338 -30.630 15.182 1.00 26.92 10 ILE D N 1
ATOM 5649 C CA . ILE D 1 10 ? 60.449 -29.832 13.973 1.00 28.19 10 ILE D CA 1
ATOM 5650 C C . ILE D 1 10 ? 60.322 -28.361 14.328 1.00 28.40 10 ILE D C 1
ATOM 5651 O O . ILE D 1 10 ? 59.464 -27.978 15.104 1.00 26.47 10 ILE D O 1
ATOM 5656 N N . LEU D 1 11 ? 61.194 -27.545 13.757 1.00 28.12 11 LEU D N 1
ATOM 5657 C CA . LEU D 1 11 ? 61.139 -26.121 14.013 1.00 28.79 11 LEU D CA 1
ATOM 5658 C C . LEU D 1 11 ? 61.384 -25.258 12.788 1.00 27.80 11 LEU D C 1
ATOM 5659 O O . LEU D 1 11 ? 62.026 -25.682 11.842 1.00 27.79 11 LEU D O 1
ATOM 5664 N N . THR D 1 12 ? 60.843 -24.046 12.830 1.00 27.63 12 THR D N 1
ATOM 5665 C CA . THR D 1 12 ? 60.982 -23.098 11.740 1.00 27.72 12 THR D CA 1
ATOM 5666 C C . THR D 1 12 ? 61.943 -21.962 12.106 1.00 27.06 12 THR D C 1
ATOM 5667 O O . THR D 1 12 ? 62.327 -21.823 13.257 1.00 27.04 12 THR D O 1
ATOM 5671 N N . ALA D 1 13 ? 62.334 -21.168 11.114 1.00 26.25 13 ALA D N 1
ATOM 5672 C CA . ALA D 1 13 ? 63.159 -19.962 11.365 1.00 26.97 13 ALA D CA 1
ATOM 5673 C C . ALA D 1 13 ? 64.386 -20.358 12.204 1.00 26.97 13 ALA D C 1
ATOM 5674 O O . ALA D 1 13 ? 64.759 -19.691 13.184 1.00 27.30 13 ALA D O 1
ATOM 5676 N N . ALA D 1 14 ? 65.008 -21.493 11.856 1.00 26.53 14 ALA D N 1
ATOM 5677 C CA . ALA D 1 14 ? 66.001 -22.091 12.729 1.00 27.25 14 ALA D CA 1
ATOM 5678 C C . ALA D 1 14 ? 67.419 -21.572 12.446 1.00 27.17 14 ALA D C 1
ATOM 5679 O O . ALA D 1 14 ? 68.376 -21.978 13.132 1.00 27.16 14 ALA D O 1
ATOM 5681 N N . ALA D 1 15 ? 67.594 -20.736 11.431 1.00 26.94 15 ALA D N 1
ATOM 5682 C CA . ALA D 1 15 ? 68.954 -20.445 10.991 1.00 26.58 15 ALA D CA 1
ATOM 5683 C C . ALA D 1 15 ? 69.710 -19.441 11.881 1.00 27.29 15 ALA D C 1
ATOM 5684 O O . ALA D 1 15 ? 70.940 -19.355 11.784 1.00 26.05 15 ALA D O 1
ATOM 5686 N N . GLN D 1 16 ? 68.976 -18.633 12.648 1.00 25.73 16 GLN D N 1
ATOM 5687 C CA . GLN D 1 16 ? 69.602 -17.631 13.508 1.00 26.50 16 GLN D CA 1
ATOM 5688 C C . GLN D 1 16 ? 68.667 -17.262 14.616 1.00 25.58 16 GLN D C 1
ATOM 5689 O O . GLN D 1 16 ? 67.503 -17.706 14.656 1.00 27.62 16 GLN D O 1
ATOM 5695 N N . GLY D 1 17 ? 69.142 -16.458 15.534 1.00 25.15 17 GLY D N 1
ATOM 5696 C CA . GLY D 1 17 ? 68.259 -15.966 16.633 1.00 25.84 17 GLY D CA 1
ATOM 5697 C C . GLY D 1 17 ? 67.750 -17.095 17.526 1.00 26.81 17 GLY D C 1
ATOM 5698 O O . GLY D 1 17 ? 68.441 -18.083 17.773 1.00 26.91 17 GLY D O 1
ATOM 5699 N N . ILE D 1 18 ? 66.503 -16.940 17.963 1.00 27.01 18 ILE D N 1
ATOM 5700 C CA . ILE D 1 18 ? 65.863 -17.872 18.919 1.00 27.52 18 ILE D CA 1
ATOM 5701 C C . ILE D 1 18 ? 65.748 -19.265 18.316 1.00 26.14 18 ILE D C 1
ATOM 5702 O O . ILE D 1 18 ? 66.071 -20.264 18.967 1.00 24.50 18 ILE D O 1
ATOM 5707 N N . GLY D 1 19 ? 65.412 -19.354 17.049 1.00 26.83 19 GLY D N 1
ATOM 5708 C CA . GLY D 1 19 ? 65.296 -20.644 16.377 1.00 26.51 19 GLY D CA 1
ATOM 5709 C C . GLY D 1 19 ? 66.582 -21.425 16.367 1.00 26.89 19 GLY D C 1
ATOM 5710 O O . GLY D 1 19 ? 66.615 -22.639 16.574 1.00 27.96 19 GLY D O 1
ATOM 5711 N N . GLN D 1 20 ? 67.676 -20.720 16.118 1.00 26.54 20 GLN D N 1
ATOM 5712 C CA . GLN D 1 20 ? 68.935 -21.335 16.043 1.00 25.80 20 GLN D CA 1
ATOM 5713 C C . GLN D 1 20 ? 69.359 -21.872 17.439 1.00 26.11 20 GLN D C 1
ATOM 5714 O O . GLN D 1 20 ? 69.772 -23.010 17.593 1.00 24.50 20 GLN D O 1
ATOM 5720 N N . ALA D 1 21 ? 69.264 -20.999 18.447 1.00 25.97 21 ALA D N 1
ATOM 5721 C CA . ALA D 1 21 ? 69.588 -21.366 19.829 1.00 26.02 21 ALA D CA 1
ATOM 5722 C C . ALA D 1 21 ? 68.707 -22.562 20.271 1.00 25.86 21 ALA D C 1
ATOM 5723 O O . ALA D 1 21 ? 69.216 -23.508 20.913 1.00 24.86 21 ALA D O 1
ATOM 5725 N N . ALA D 1 22 ? 67.422 -22.526 19.898 1.00 26.17 22 ALA D N 1
ATOM 5726 C CA . ALA D 1 22 ? 66.489 -23.640 20.215 1.00 27.20 22 ALA D CA 1
ATOM 5727 C C . ALA D 1 22 ? 66.933 -24.945 19.577 1.00 27.51 22 ALA D C 1
ATOM 5728 O O . ALA D 1 22 ? 66.983 -26.012 20.206 1.00 26.75 22 ALA D O 1
ATOM 5730 N N . ALA D 1 23 ? 67.228 -24.886 18.303 1.00 28.14 23 ALA D N 1
ATOM 5731 C CA . ALA D 1 23 ? 67.692 -26.075 17.632 1.00 27.65 23 ALA D CA 1
ATOM 5732 C C . ALA D 1 23 ? 68.888 -26.740 18.323 1.00 28.19 23 ALA D C 1
ATOM 5733 O O . ALA D 1 23 ? 68.871 -27.968 18.514 1.00 26.95 23 ALA D O 1
ATOM 5735 N N . LEU D 1 24 ? 69.932 -25.938 18.616 1.00 26.54 24 LEU D N 1
ATOM 5736 C CA . LEU D 1 24 ? 71.165 -26.417 19.243 1.00 27.39 24 LEU D CA 1
ATOM 5737 C C . LEU D 1 24 ? 70.833 -26.951 20.655 1.00 26.53 24 LEU D C 1
ATOM 5738 O O . LEU D 1 24 ? 71.343 -28.012 21.047 1.00 25.20 24 LEU D O 1
ATOM 5743 N N . ALA D 1 25 ? 69.941 -26.259 21.359 1.00 25.76 25 ALA D N 1
ATOM 5744 C CA . ALA D 1 25 ? 69.571 -26.686 22.726 1.00 26.54 25 ALA D CA 1
ATOM 5745 C C . ALA D 1 25 ? 68.779 -28.009 22.717 1.00 26.68 25 ALA D C 1
ATOM 5746 O O . ALA D 1 25 ? 69.001 -28.880 23.547 1.00 26.32 25 ALA D O 1
ATOM 5748 N N . PHE D 1 26 ? 67.865 -28.151 21.772 1.00 25.73 26 PHE D N 1
ATOM 5749 C CA . PHE D 1 26 ? 67.124 -29.404 21.629 1.00 25.39 26 PHE D CA 1
ATOM 5750 C C . PHE D 1 26 ? 68.053 -30.588 21.331 1.00 25.68 26 PHE D C 1
ATOM 5751 O O . PHE D 1 26 ? 67.921 -31.678 21.917 1.00 24.87 26 PHE D O 1
ATOM 5759 N N . ALA D 1 27 ? 68.980 -30.365 20.408 1.00 25.76 27 ALA D N 1
ATOM 5760 C CA . ALA D 1 27 ? 69.938 -31.385 20.001 1.00 25.73 27 ALA D CA 1
ATOM 5761 C C . ALA D 1 27 ? 70.841 -31.808 21.153 1.00 25.62 27 ALA D C 1
ATOM 5762 O O . ALA D 1 27 ? 71.086 -33.022 21.337 1.00 24.08 27 ALA D O 1
ATOM 5764 N N . ARG D 1 28 ? 71.316 -30.838 21.938 1.00 25.95 28 ARG D N 1
ATOM 5765 C CA . ARG D 1 28 ? 72.141 -31.117 23.127 1.00 28.52 28 ARG D CA 1
ATOM 5766 C C . ARG D 1 28 ? 71.424 -31.973 24.157 1.00 26.69 28 ARG D C 1
ATOM 5767 O O . ARG D 1 28 ? 72.068 -32.677 24.912 1.00 26.64 28 ARG D O 1
ATOM 5775 N N . GLU D 1 29 ? 70.113 -31.895 24.187 1.00 26.40 29 GLU D N 1
ATOM 5776 C CA . GLU D 1 29 ? 69.268 -32.673 25.116 1.00 26.51 29 GLU D CA 1
ATOM 5777 C C . GLU D 1 29 ? 68.722 -33.945 24.511 1.00 26.31 29 GLU D C 1
ATOM 5778 O O . GLU D 1 29 ? 67.831 -34.586 25.084 1.00 27.49 29 GLU D O 1
ATOM 5784 N N . GLY D 1 30 ? 69.275 -34.359 23.374 1.00 26.67 30 GLY D N 1
ATOM 5785 C CA . GLY D 1 30 ? 68.992 -35.679 22.848 1.00 26.44 30 GLY D CA 1
ATOM 5786 C C . GLY D 1 30 ? 67.854 -35.767 21.863 1.00 26.71 30 GLY D C 1
ATOM 5787 O O . GLY D 1 30 ? 67.517 -36.842 21.421 1.00 25.44 30 GLY D O 1
ATOM 5788 N N . ALA D 1 31 ? 67.278 -34.637 21.488 1.00 26.37 31 ALA D N 1
ATOM 5789 C CA . ALA D 1 31 ? 66.231 -34.646 20.481 1.00 27.19 31 ALA D CA 1
ATOM 5790 C C . ALA D 1 31 ? 66.802 -34.953 19.102 1.00 27.27 31 ALA D C 1
ATOM 5791 O O . ALA D 1 31 ? 67.979 -34.633 18.774 1.00 25.63 31 ALA D O 1
ATOM 5793 N N . LYS D 1 32 ? 65.938 -35.563 18.288 1.00 27.39 32 LYS D N 1
ATOM 5794 C CA . LYS D 1 32 ? 66.143 -35.626 16.840 1.00 28.51 32 LYS D CA 1
ATOM 5795 C C . LYS D 1 32 ? 65.518 -34.380 16.259 1.00 27.56 32 LYS D C 1
ATOM 5796 O O . LYS D 1 32 ? 64.300 -34.246 16.232 1.00 26.24 32 LYS D O 1
ATOM 5801 N N . VAL D 1 33 ? 66.355 -33.469 15.777 1.00 27.31 33 VAL D N 1
ATOM 5802 C CA . VAL D 1 33 ? 65.861 -32.172 15.300 1.00 27.85 33 VAL D CA 1
ATOM 5803 C C . VAL D 1 33 ? 65.790 -32.037 13.761 1.00 27.57 33 VAL D C 1
ATOM 5804 O O . VAL D 1 33 ? 66.720 -32.374 13.044 1.00 27.90 33 VAL D O 1
ATOM 5808 N N . ILE D 1 34 ? 64.652 -31.550 13.278 1.00 27.38 34 ILE D N 1
ATOM 5809 C CA . ILE D 1 34 ? 64.559 -31.122 11.878 1.00 27.58 34 ILE D CA 1
ATOM 5810 C C . ILE D 1 34 ? 64.353 -29.625 11.898 1.00 27.36 34 ILE D C 1
ATOM 5811 O O . ILE D 1 34 ? 63.266 -29.136 12.250 1.00 26.92 34 ILE D O 1
ATOM 5816 N N . ALA D 1 35 ? 65.442 -28.943 11.583 1.00 26.00 35 ALA D N 1
ATOM 5817 C CA . ALA D 1 35 ? 65.568 -27.518 11.617 1.00 25.96 35 ALA D CA 1
ATOM 5818 C C . ALA D 1 35 ? 65.345 -26.945 10.217 1.00 26.89 35 ALA D C 1
ATOM 5819 O O . ALA D 1 35 ? 65.981 -27.347 9.250 1.00 27.49 35 ALA D O 1
ATOM 5821 N N . THR D 1 36 ? 64.447 -25.979 10.121 1.00 26.87 36 THR D N 1
ATOM 5822 C CA . THR D 1 36 ? 64.067 -25.411 8.834 1.00 27.10 36 THR D CA 1
ATOM 5823 C C . THR D 1 36 ? 64.137 -23.883 8.819 1.00 27.10 36 THR D C 1
ATOM 5824 O O . THR D 1 36 ? 64.017 -23.229 9.852 1.00 27.07 36 THR D O 1
ATOM 5828 N N . ASP D 1 37 ? 64.336 -23.346 7.626 1.00 28.35 37 ASP D N 1
ATOM 5829 C CA . ASP D 1 37 ? 64.467 -21.906 7.405 1.00 28.05 37 ASP D CA 1
ATOM 5830 C C . ASP D 1 37 ? 64.441 -21.681 5.871 1.00 28.67 37 ASP D C 1
ATOM 5831 O O . ASP D 1 37 ? 64.657 -22.615 5.078 1.00 25.43 37 ASP D O 1
ATOM 5836 N N . ILE D 1 38 ? 64.199 -20.443 5.445 1.00 28.12 38 ILE D N 1
ATOM 5837 C CA . ILE D 1 38 ? 64.343 -20.106 4.035 1.00 29.78 38 ILE D CA 1
ATOM 5838 C C . ILE D 1 38 ? 65.751 -19.811 3.608 1.00 29.01 38 ILE D C 1
ATOM 5839 O O . ILE D 1 38 ? 66.026 -19.815 2.411 1.00 27.98 38 ILE D O 1
ATOM 5844 N N . ASN D 1 39 ? 66.620 -19.486 4.580 1.00 28.74 39 ASN D N 1
ATOM 5845 C CA . ASN D 1 39 ? 68.030 -19.137 4.315 1.00 28.25 39 ASN D CA 1
ATOM 5846 C C . ASN D 1 39 ? 68.915 -20.374 4.289 1.00 28.63 39 ASN D C 1
ATOM 5847 O O . ASN D 1 39 ? 69.471 -20.800 5.313 1.00 27.60 39 ASN D O 1
ATOM 5852 N N . GLU D 1 40 ? 69.098 -20.910 3.081 1.00 28.64 40 GLU D N 1
ATOM 5853 C CA . GLU D 1 40 ? 69.691 -22.221 2.918 1.00 29.07 40 GLU D CA 1
ATOM 5854 C C . GLU D 1 40 ? 71.145 -22.252 3.390 1.00 28.11 40 GLU D C 1
ATOM 5855 O O . GLU D 1 40 ? 71.541 -23.142 4.122 1.00 27.75 40 GLU D O 1
ATOM 5861 N N . SER D 1 41 ? 71.950 -21.285 3.009 1.00 28.33 41 SER D N 1
ATOM 5862 C CA . SER D 1 41 ? 73.370 -21.397 3.349 1.00 29.36 41 SER D CA 1
ATOM 5863 C C . SER D 1 41 ? 73.623 -21.308 4.868 1.00 28.28 41 SER D C 1
ATOM 5864 O O . SER D 1 41 ? 74.454 -22.020 5.416 1.00 27.43 41 SER D O 1
ATOM 5867 N N . LYS D 1 42 ? 72.866 -20.462 5.541 1.00 28.54 42 LYS D N 1
ATOM 5868 C CA . LYS D 1 42 ? 73.020 -20.275 6.979 1.00 28.94 42 LYS D CA 1
ATOM 5869 C C . LYS D 1 42 ? 72.491 -21.499 7.726 1.00 28.55 42 LYS D C 1
ATOM 5870 O O . LYS D 1 42 ? 73.086 -21.983 8.702 1.00 28.41 42 LYS D O 1
ATOM 5874 N N . LEU D 1 43 ? 71.376 -22.007 7.225 1.00 27.26 43 LEU D N 1
ATOM 5875 C CA . LEU D 1 43 ? 70.718 -23.136 7.808 1.00 28.10 43 LEU D CA 1
ATOM 5876 C C . LEU D 1 43 ? 71.626 -24.343 7.778 1.00 27.92 43 LEU D C 1
ATOM 5877 O O . LEU D 1 43 ? 71.713 -25.067 8.747 1.00 28.30 43 LEU D O 1
ATOM 5882 N N . GLN D 1 44 ? 72.334 -24.518 6.685 1.00 29.21 44 GLN D N 1
ATOM 5883 C CA . GLN D 1 44 ? 73.167 -25.719 6.500 1.00 31.05 44 GLN D CA 1
ATOM 5884 C C . GLN D 1 44 ? 74.326 -25.850 7.501 1.00 30.80 44 GLN D C 1
ATOM 5885 O O . GLN D 1 44 ? 74.834 -26.958 7.716 1.00 29.10 44 GLN D O 1
ATOM 5891 N N . GLU D 1 45 ? 74.712 -24.734 8.120 1.00 31.30 45 GLU D N 1
ATOM 5892 C CA . GLU D 1 45 ? 75.679 -24.740 9.233 1.00 32.05 45 GLU D CA 1
ATOM 5893 C C . GLU D 1 45 ? 75.290 -25.697 10.368 1.00 30.85 45 GLU D C 1
ATOM 5894 O O . GLU D 1 45 ? 76.170 -26.370 10.954 1.00 29.95 45 GLU D O 1
ATOM 5900 N N . LEU D 1 46 ? 73.990 -25.822 10.624 1.00 29.30 46 LEU D N 1
ATOM 5901 C CA . LEU D 1 46 ? 73.525 -26.688 11.735 1.00 30.01 46 LEU D CA 1
ATOM 5902 C C . LEU D 1 46 ? 73.782 -28.188 11.466 1.00 30.29 46 LEU D C 1
ATOM 5903 O O . LEU D 1 46 ? 73.817 -28.994 12.400 1.00 30.13 46 LEU D O 1
ATOM 5908 N N . GLU D 1 47 ? 73.996 -28.545 10.203 1.00 31.45 47 GLU D N 1
ATOM 5909 C CA . GLU D 1 47 ? 74.235 -29.953 9.832 1.00 33.52 47 GLU D CA 1
ATOM 5910 C C . GLU D 1 47 ? 75.426 -30.577 10.590 1.00 33.53 47 GLU D C 1
ATOM 5911 O O . GLU D 1 47 ? 75.457 -31.795 10.840 1.00 32.98 47 GLU D O 1
ATOM 5917 N N . LYS D 1 48 ? 76.389 -29.742 11.005 1.00 33.29 48 LYS D N 1
ATOM 5918 C CA . LYS D 1 48 ? 77.600 -30.221 11.725 1.00 32.66 48 LYS D CA 1
ATOM 5919 C C . LYS D 1 48 ? 77.401 -30.652 13.191 1.00 31.76 48 LYS D C 1
ATOM 5920 O O . LYS D 1 48 ? 78.361 -31.121 13.859 1.00 31.90 48 LYS D O 1
ATOM 5926 N N . TYR D 1 49 ? 76.210 -30.382 13.703 1.00 30.52 49 TYR D N 1
ATOM 5927 C CA . TYR D 1 49 ? 75.844 -30.624 15.074 1.00 30.89 49 TYR D CA 1
ATOM 5928 C C . TYR D 1 49 ? 75.091 -31.946 15.132 1.00 30.52 49 TYR D C 1
ATOM 5929 O O . TYR D 1 49 ? 74.063 -32.108 14.447 1.00 29.41 49 TYR D O 1
ATOM 5938 N N . PRO D 1 50 ? 75.588 -32.874 15.953 1.00 29.83 50 PRO D N 1
ATOM 5939 C CA . PRO D 1 50 ? 74.895 -34.139 16.124 1.00 29.32 50 PRO D CA 1
ATOM 5940 C C . PRO D 1 50 ? 73.440 -33.904 16.483 1.00 28.14 50 PRO D C 1
ATOM 5941 O O . PRO D 1 50 ? 73.114 -32.993 17.233 1.00 28.12 50 PRO D O 1
ATOM 5945 N N . GLY D 1 51 ? 72.574 -34.680 15.857 1.00 27.85 51 GLY D N 1
ATOM 5946 C CA . GLY D 1 51 ? 71.163 -34.658 16.105 1.00 27.27 51 GLY D CA 1
ATOM 5947 C C . GLY D 1 51 ? 70.348 -33.685 15.249 1.00 28.40 51 GLY D C 1
ATOM 5948 O O . GLY D 1 51 ? 69.113 -33.730 15.312 1.00 27.70 51 GLY D O 1
ATOM 5949 N N . ILE D 1 52 ? 70.993 -32.832 14.425 1.00 27.72 52 ILE D N 1
ATOM 5950 C CA . ILE D 1 52 ? 70.220 -31.867 13.605 1.00 27.67 52 ILE D CA 1
ATOM 5951 C C . ILE D 1 52 ? 70.263 -32.254 12.131 1.00 28.18 52 ILE D C 1
ATOM 5952 O O . ILE D 1 52 ? 71.358 -32.431 11.570 1.00 28.16 52 ILE D O 1
ATOM 5957 N N . GLN D 1 53 ? 69.087 -32.432 11.523 1.00 28.66 53 GLN D N 1
ATOM 5958 C CA . GLN D 1 53 ? 68.967 -32.510 10.061 1.00 29.10 53 GLN D CA 1
ATOM 5959 C C . GLN D 1 53 ? 68.251 -31.255 9.612 1.00 28.36 53 GLN D C 1
ATOM 5960 O O . GLN D 1 53 ? 67.445 -30.708 10.351 1.00 27.00 53 GLN D O 1
ATOM 5966 N N . THR D 1 54 ? 68.586 -30.746 8.428 1.00 26.71 54 THR D N 1
ATOM 5967 C CA . THR D 1 54 ? 67.994 -29.476 7.978 1.00 26.31 54 THR D CA 1
ATOM 5968 C C . THR D 1 54 ? 67.141 -29.658 6.719 1.00 25.96 54 THR D C 1
ATOM 5969 O O . THR D 1 54 ? 67.376 -30.580 5.868 1.00 25.44 54 THR D O 1
ATOM 5973 N N . ARG D 1 55 ? 66.226 -28.717 6.548 1.00 26.09 55 ARG D N 1
ATOM 5974 C CA . ARG D 1 55 ? 65.400 -28.684 5.348 1.00 27.42 55 ARG D CA 1
ATOM 5975 C C . ARG D 1 55 ? 64.970 -27.254 5.085 1.00 27.05 55 ARG D C 1
ATOM 5976 O O . ARG D 1 55 ? 64.448 -26.621 5.987 1.00 27.46 55 ARG D O 1
ATOM 5984 N N . VAL D 1 56 ? 65.160 -26.772 3.853 1.00 26.32 56 VAL D N 1
ATOM 5985 C CA . VAL D 1 56 ? 64.698 -25.435 3.471 1.00 27.07 56 VAL D CA 1
ATOM 5986 C C . VAL D 1 56 ? 63.175 -25.422 3.393 1.00 28.16 56 VAL D C 1
ATOM 5987 O O . VAL D 1 56 ? 62.534 -26.332 2.832 1.00 28.77 56 VAL D O 1
ATOM 5991 N N . LEU D 1 57 ? 62.582 -24.398 3.985 1.00 27.95 57 LEU D N 1
ATOM 5992 C CA . LEU D 1 57 ? 61.140 -24.303 4.055 1.00 28.37 57 LEU D CA 1
ATOM 5993 C C . LEU D 1 57 ? 60.716 -22.834 4.228 1.00 27.70 57 LEU D C 1
ATOM 5994 O O . LEU D 1 57 ? 61.150 -22.180 5.155 1.00 27.66 57 LEU D O 1
ATOM 5999 N N . ASP D 1 58 ? 59.917 -22.339 3.292 1.00 26.99 58 ASP D N 1
ATOM 6000 C CA . ASP D 1 58 ? 59.240 -21.056 3.432 1.00 26.58 58 ASP D CA 1
ATOM 6001 C C . ASP D 1 58 ? 57.880 -21.312 4.039 1.00 27.91 58 ASP D C 1
ATOM 6002 O O . ASP D 1 58 ? 56.994 -21.871 3.367 1.00 25.12 58 ASP D O 1
ATOM 6007 N N . VAL D 1 59 ? 57.686 -20.840 5.270 1.00 27.97 59 VAL D N 1
ATOM 6008 C CA . VAL D 1 59 ? 56.455 -21.095 5.982 1.00 29.62 59 VAL D CA 1
ATOM 6009 C C . VAL D 1 59 ? 55.254 -20.289 5.464 1.00 30.67 59 VAL D C 1
ATOM 6010 O O . VAL D 1 59 ? 54.147 -20.451 5.970 1.00 31.64 59 VAL D O 1
ATOM 6014 N N . THR D 1 60 ? 55.455 -19.452 4.468 1.00 31.48 60 THR D N 1
ATOM 6015 C CA . THR D 1 60 ? 54.299 -18.808 3.876 1.00 33.32 60 THR D CA 1
ATOM 6016 C C . THR D 1 60 ? 53.780 -19.563 2.640 1.00 34.09 60 THR D C 1
ATOM 6017 O O . THR D 1 60 ? 52.822 -19.112 2.008 1.00 36.85 60 THR D O 1
ATOM 6021 N N . LYS D 1 61 ? 54.401 -20.689 2.295 1.00 31.99 61 LYS D N 1
ATOM 6022 C CA . LYS D 1 61 ? 54.018 -21.417 1.091 1.00 32.06 61 LYS D CA 1
ATOM 6023 C C . LYS D 1 61 ? 53.368 -22.747 1.469 1.00 31.12 61 LYS D C 1
ATOM 6024 O O . LYS D 1 61 ? 54.058 -23.726 1.780 1.00 29.69 61 LYS D O 1
ATOM 6030 N N . LYS D 1 62 ? 52.038 -22.749 1.503 1.00 30.53 62 LYS D N 1
ATOM 6031 C CA . LYS D 1 62 ? 51.257 -23.955 1.826 1.00 30.67 62 LYS D CA 1
ATOM 6032 C C . LYS D 1 62 ? 51.727 -25.190 1.046 1.00 29.88 62 LYS D C 1
ATOM 6033 O O . LYS D 1 62 ? 51.825 -26.256 1.604 1.00 29.28 62 LYS D O 1
ATOM 6039 N N . LYS D 1 63 ? 52.003 -25.051 -0.240 1.00 31.14 63 LYS D N 1
ATOM 6040 C CA . LYS D 1 63 ? 52.405 -26.207 -1.051 1.00 31.71 63 LYS D CA 1
ATOM 6041 C C . LYS D 1 63 ? 53.725 -26.861 -0.576 1.00 31.08 63 LYS D C 1
ATOM 6042 O O . LYS D 1 63 ? 53.839 -28.086 -0.558 1.00 30.77 63 LYS D O 1
ATOM 6045 N N . GLN D 1 64 ? 54.680 -26.030 -0.155 1.00 31.24 64 GLN D N 1
ATOM 6046 C CA . GLN D 1 64 ? 55.928 -26.477 0.433 1.00 31.39 64 GLN D CA 1
ATOM 6047 C C . GLN D 1 64 ? 55.676 -27.169 1.757 1.00 30.25 64 GLN D C 1
ATOM 6048 O O . GLN D 1 64 ? 56.230 -28.235 2.001 1.00 28.89 64 GLN D O 1
ATOM 6054 N N . ILE D 1 65 ? 54.856 -26.541 2.595 1.00 28.98 65 ILE D N 1
ATOM 6055 C CA . ILE D 1 65 ? 54.520 -27.081 3.907 1.00 28.88 65 ILE D CA 1
ATOM 6056 C C . ILE D 1 65 ? 53.865 -28.454 3.798 1.00 28.74 65 ILE D C 1
ATOM 6057 O O . ILE D 1 65 ? 54.296 -29.399 4.475 1.00 25.19 65 ILE D O 1
ATOM 6062 N N . ASP D 1 66 ? 52.863 -28.567 2.920 1.00 28.48 66 ASP D N 1
ATOM 6063 C CA . ASP D 1 66 ? 52.182 -29.846 2.727 1.00 29.52 66 ASP D CA 1
ATOM 6064 C C . ASP D 1 66 ? 53.126 -30.966 2.245 1.00 29.71 66 ASP D C 1
ATOM 6065 O O . ASP D 1 66 ? 53.025 -32.105 2.731 1.00 28.40 66 ASP D O 1
ATOM 6070 N N . GLN D 1 67 ? 54.040 -30.636 1.325 1.00 29.57 67 GLN D N 1
ATOM 6071 C CA . GLN D 1 67 ? 55.017 -31.596 0.785 1.00 30.44 67 GLN D CA 1
ATOM 6072 C C . GLN D 1 67 ? 56.021 -32.022 1.876 1.00 29.78 67 GLN D C 1
ATOM 6073 O O . GLN D 1 67 ? 56.425 -33.190 1.941 1.00 30.29 67 GLN D O 1
ATOM 6079 N N . PHE D 1 68 ? 56.446 -31.074 2.692 1.00 28.86 68 PHE D N 1
ATOM 6080 C CA . PHE D 1 68 ? 57.304 -31.358 3.875 1.00 28.83 68 PHE D CA 1
ATOM 6081 C C . PHE D 1 68 ? 56.596 -32.317 4.820 1.00 29.88 68 PHE D C 1
ATOM 6082 O O . PHE D 1 68 ? 57.096 -33.404 5.118 1.00 30.30 68 PHE D O 1
ATOM 6090 N N . ALA D 1 69 ? 55.402 -31.953 5.228 1.00 29.78 69 ALA D N 1
ATOM 6091 C CA . ALA D 1 69 ? 54.634 -32.817 6.050 1.00 31.17 69 ALA D CA 1
ATOM 6092 C C . ALA D 1 69 ? 54.600 -34.237 5.486 1.00 32.42 69 ALA D C 1
ATOM 6093 O O . ALA D 1 69 ? 54.773 -35.212 6.246 1.00 33.17 69 ALA D O 1
ATOM 6095 N N . ASN D 1 70 ? 54.356 -34.392 4.196 1.00 33.41 70 ASN D N 1
ATOM 6096 C CA . ASN D 1 70 ? 54.246 -35.746 3.613 1.00 34.38 70 ASN D CA 1
ATOM 6097 C C . ASN D 1 70 ? 55.574 -36.548 3.738 1.00 34.06 70 ASN D C 1
ATOM 6098 O O . ASN D 1 70 ? 55.570 -37.760 3.850 1.00 32.74 70 ASN D O 1
ATOM 6103 N N . GLU D 1 71 ? 56.697 -35.843 3.751 1.00 34.43 71 GLU D N 1
ATOM 6104 C CA . GLU D 1 71 ? 58.009 -36.445 3.999 1.00 35.14 71 GLU D CA 1
ATOM 6105 C C . GLU D 1 71 ? 58.192 -36.970 5.445 1.00 34.41 71 GLU D C 1
ATOM 6106 O O . GLU D 1 71 ? 59.050 -37.830 5.669 1.00 34.88 71 GLU D O 1
ATOM 6112 N N . VAL D 1 72 ? 57.434 -36.434 6.405 1.00 32.13 72 VAL D N 1
ATOM 6113 C CA . VAL D 1 72 ? 57.617 -36.714 7.817 1.00 32.04 72 VAL D CA 1
ATOM 6114 C C . VAL D 1 72 ? 56.711 -37.845 8.361 1.00 32.01 72 VAL D C 1
ATOM 6115 O O . VAL D 1 72 ? 55.496 -37.779 8.309 1.00 31.42 72 VAL D O 1
ATOM 6119 N N . GLU D 1 73 ? 57.383 -38.857 8.914 1.00 32.13 73 GLU D N 1
ATOM 6120 C CA . GLU D 1 73 ? 56.797 -40.074 9.404 1.00 33.09 73 GLU D CA 1
ATOM 6121 C C . GLU D 1 73 ? 56.107 -39.833 10.723 1.00 31.84 73 GLU D C 1
ATOM 6122 O O . GLU D 1 73 ? 55.023 -40.348 10.947 1.00 31.69 73 GLU D O 1
ATOM 6128 N N . ARG D 1 74 ? 56.755 -39.062 11.590 1.00 30.11 74 ARG D N 1
ATOM 6129 C CA . ARG D 1 74 ? 56.212 -38.800 12.898 1.00 30.52 74 ARG D CA 1
ATOM 6130 C C . ARG D 1 74 ? 56.860 -37.578 13.453 1.00 29.33 74 ARG D C 1
ATOM 6131 O O . ARG D 1 74 ? 57.990 -37.249 13.054 1.00 29.00 74 ARG D O 1
ATOM 6139 N N . LEU D 1 75 ? 56.031 -36.839 14.390 1.00 20.00 75 LEU D N 1
ATOM 6140 C CA . LEU D 1 75 ? 56.783 -35.928 15.244 1.00 20.00 75 LEU D CA 1
ATOM 6141 C C . LEU D 1 75 ? 56.255 -35.948 16.674 1.00 20.00 75 LEU D C 1
ATOM 6142 O O . LEU D 1 75 ? 55.092 -36.227 16.888 1.00 28.66 75 LEU D O 1
ATOM 6147 N N . ASP D 1 76 ? 56.999 -35.442 17.608 1.00 28.33 76 ASP D N 1
ATOM 6148 C CA . ASP D 1 76 ? 56.506 -35.151 18.978 1.00 27.70 76 ASP D CA 1
ATOM 6149 C C . ASP D 1 76 ? 56.199 -33.703 19.240 1.00 27.18 76 ASP D C 1
ATOM 6150 O O . ASP D 1 76 ? 55.278 -33.379 19.979 1.00 28.45 76 ASP D O 1
ATOM 6155 N N . VAL D 1 77 ? 57.004 -32.807 18.680 1.00 26.52 77 VAL D N 1
ATOM 6156 C CA . VAL D 1 77 ? 56.923 -31.390 18.931 1.00 25.58 77 VAL D CA 1
ATOM 6157 C C . VAL D 1 77 ? 56.989 -30.570 17.637 1.00 27.81 77 VAL D C 1
ATOM 6158 O O . VAL D 1 77 ? 57.860 -30.782 16.771 1.00 28.24 77 VAL D O 1
ATOM 6162 N N . LEU D 1 78 ? 56.131 -29.575 17.551 1.00 28.24 78 LEU D N 1
ATOM 6163 C CA . LEU D 1 78 ? 56.278 -28.535 16.498 1.00 29.12 78 LEU D CA 1
ATOM 6164 C C . LEU D 1 78 ? 56.495 -27.182 17.146 1.00 29.13 78 LEU D C 1
ATOM 6165 O O . LEU D 1 78 ? 55.721 -26.733 18.006 1.00 28.09 78 LEU D O 1
ATOM 6170 N N . PHE D 1 79 ? 57.604 -26.542 16.778 1.00 29.30 79 PHE D N 1
ATOM 6171 C CA . PHE D 1 79 ? 57.926 -25.253 17.289 1.00 28.49 79 PHE D CA 1
ATOM 6172 C C . PHE D 1 79 ? 57.858 -24.215 16.173 1.00 27.64 79 PHE D C 1
ATOM 6173 O O . PHE D 1 79 ? 58.757 -24.134 15.316 1.00 28.39 79 PHE D O 1
ATOM 6181 N N . ASN D 1 80 ? 56.780 -23.428 16.195 1.00 28.51 80 ASN D N 1
ATOM 6182 C CA . ASN D 1 80 ? 56.563 -22.319 15.237 1.00 27.80 80 ASN D CA 1
ATOM 6183 C C . ASN D 1 80 ? 57.286 -21.070 15.690 1.00 28.47 80 ASN D C 1
ATOM 6184 O O . ASN D 1 80 ? 56.841 -20.388 16.625 1.00 26.60 80 ASN D O 1
ATOM 6189 N N . VAL D 1 81 ? 58.392 -20.766 15.022 1.00 29.41 81 VAL D N 1
ATOM 6190 C CA . VAL D 1 81 ? 59.262 -19.650 15.448 1.00 30.02 81 VAL D CA 1
ATOM 6191 C C . VAL D 1 81 ? 59.145 -18.416 14.526 1.00 30.31 81 VAL D C 1
ATOM 6192 O O . VAL D 1 81 ? 59.273 -17.316 14.981 1.00 30.79 81 VAL D O 1
ATOM 6196 N N . ALA D 1 82 ? 58.934 -18.641 13.239 1.00 29.38 82 ALA D N 1
ATOM 6197 C CA . ALA D 1 82 ? 58.963 -17.570 12.216 1.00 30.08 82 ALA D CA 1
ATOM 6198 C C . ALA D 1 82 ? 58.072 -16.401 12.580 1.00 30.06 82 ALA D C 1
ATOM 6199 O O . ALA D 1 82 ? 56.915 -16.565 13.051 1.00 28.28 82 ALA D O 1
ATOM 6201 N N . GLY D 1 83 ? 58.655 -15.221 12.433 1.00 28.38 83 GLY D N 1
ATOM 6202 C CA . GLY D 1 83 ? 57.938 -13.988 12.669 1.00 28.98 83 GLY D CA 1
ATOM 6203 C C . GLY D 1 83 ? 58.795 -12.756 12.328 1.00 29.43 83 GLY D C 1
ATOM 6204 O O . GLY D 1 83 ? 59.998 -12.793 12.475 1.00 32.65 83 GLY D O 1
ATOM 6205 N N . PHE D 1 84 ? 58.179 -11.690 11.828 1.00 28.89 84 PHE D N 1
ATOM 6206 C CA . PHE D 1 84 ? 58.846 -10.450 11.473 1.00 27.08 84 PHE D CA 1
ATOM 6207 C C . PHE D 1 84 ? 58.321 -9.343 12.403 1.00 27.54 84 PHE D C 1
ATOM 6208 O O . PHE D 1 84 ? 57.135 -9.332 12.738 1.00 28.39 84 PHE D O 1
ATOM 6216 N N . VAL D 1 85 ? 59.199 -8.427 12.793 1.00 26.71 85 VAL D N 1
ATOM 6217 C CA . VAL D 1 85 ? 58.842 -7.312 13.661 1.00 27.49 85 VAL D CA 1
ATOM 6218 C C . VAL D 1 85 ? 58.817 -6.015 12.885 1.00 27.05 85 VAL D C 1
ATOM 6219 O O . VAL D 1 85 ? 59.878 -5.430 12.527 1.00 26.75 85 VAL D O 1
ATOM 6223 N N . HIS D 1 86 ? 57.609 -5.588 12.521 1.00 26.32 86 HIS D N 1
ATOM 6224 C CA . HIS D 1 86 ? 57.415 -4.313 11.857 1.00 26.61 86 HIS D CA 1
ATOM 6225 C C . HIS D 1 86 ? 57.516 -3.143 12.816 1.00 26.93 86 HIS D C 1
ATOM 6226 O O . HIS D 1 86 ? 57.027 -3.236 13.917 1.00 26.93 86 HIS D O 1
ATOM 6233 N N . HIS D 1 87 ? 58.209 -2.062 12.414 1.00 26.32 87 HIS D N 1
ATOM 6234 C CA . HIS D 1 87 ? 58.277 -0.867 13.249 1.00 25.90 87 HIS D CA 1
ATOM 6235 C C . HIS D 1 87 ? 57.254 0.163 12.760 1.00 25.50 87 HIS D C 1
ATOM 6236 O O . HIS D 1 87 ? 57.295 0.651 11.600 1.00 23.71 87 HIS D O 1
ATOM 6243 N N . GLY D 1 88 ? 56.344 0.523 13.655 1.00 24.55 88 GLY D N 1
ATOM 6244 C CA . GLY D 1 88 ? 55.385 1.621 13.390 1.00 24.34 88 GLY D CA 1
ATOM 6245 C C . GLY D 1 88 ? 54.057 1.493 14.147 1.00 24.28 88 GLY D C 1
ATOM 6246 O O . GLY D 1 88 ? 53.685 0.396 14.674 1.00 24.22 88 GLY D O 1
ATOM 6247 N N . THR D 1 89 ? 53.342 2.614 14.206 1.00 23.43 89 THR D N 1
ATOM 6248 C CA . THR D 1 89 ? 52.001 2.627 14.720 1.00 23.20 89 THR D CA 1
ATOM 6249 C C . THR D 1 89 ? 51.028 2.131 13.626 1.00 23.69 89 THR D C 1
ATOM 6250 O O . THR D 1 89 ? 51.396 1.941 12.486 1.00 22.91 89 THR D O 1
ATOM 6254 N N . VAL D 1 90 ? 49.753 2.020 13.981 1.00 24.06 90 VAL D N 1
ATOM 6255 C CA . VAL D 1 90 ? 48.723 1.721 13.002 1.00 24.66 90 VAL D CA 1
ATOM 6256 C C . VAL D 1 90 ? 48.814 2.684 11.808 1.00 25.04 90 VAL D C 1
ATOM 6257 O O . VAL D 1 90 ? 48.543 2.269 10.695 1.00 26.66 90 VAL D O 1
ATOM 6261 N N . LEU D 1 91 ? 49.178 3.940 12.048 1.00 25.70 91 LEU D N 1
ATOM 6262 C CA . LEU D 1 91 ? 49.252 4.949 10.977 1.00 26.96 91 LEU D CA 1
ATOM 6263 C C . LEU D 1 91 ? 50.469 4.787 10.052 1.00 27.20 91 LEU D C 1
ATOM 6264 O O . LEU D 1 91 ? 50.469 5.269 8.911 1.00 27.50 91 LEU D O 1
ATOM 6269 N N . ASP D 1 92 ? 51.513 4.182 10.577 1.00 27.49 92 ASP D N 1
ATOM 6270 C CA . ASP D 1 92 ? 52.725 3.862 9.831 1.00 28.84 92 ASP D CA 1
ATOM 6271 C C . ASP D 1 92 ? 52.608 2.537 9.035 1.00 29.70 92 ASP D C 1
ATOM 6272 O O . ASP D 1 92 ? 53.521 2.168 8.316 1.00 30.06 92 ASP D O 1
ATOM 6277 N N A CYS D 1 93 ? 51.496 1.833 9.173 0.60 29.90 93 CYS D N 1
ATOM 6278 N N B CYS D 1 93 ? 51.511 1.810 9.246 0.40 29.65 93 CYS D N 1
ATOM 6279 C CA A CYS D 1 93 ? 51.384 0.510 8.608 0.60 29.97 93 CYS D CA 1
ATOM 6280 C CA B CYS D 1 93 ? 51.275 0.535 8.581 0.40 30.02 93 CYS D CA 1
ATOM 6281 C C A CYS D 1 93 ? 50.504 0.535 7.356 0.60 29.54 93 CYS D C 1
ATOM 6282 C C B CYS D 1 93 ? 50.506 0.743 7.301 0.40 29.66 93 CYS D C 1
ATOM 6283 O O A CYS D 1 93 ? 49.280 0.671 7.449 0.60 29.89 93 CYS D O 1
ATOM 6284 O O B CYS D 1 93 ? 49.368 1.227 7.318 0.40 29.96 93 CYS D O 1
ATOM 6289 N N . GLU D 1 94 ? 51.139 0.402 6.185 1.00 29.11 94 GLU D N 1
ATOM 6290 C CA . GLU D 1 94 ? 50.452 0.359 4.923 1.00 29.14 94 GLU D CA 1
ATOM 6291 C C . GLU D 1 94 ? 49.906 -1.042 4.684 1.00 27.61 94 GLU D C 1
ATOM 6292 O O . GLU D 1 94 ? 50.261 -2.005 5.386 1.00 27.21 94 GLU D O 1
ATOM 6298 N N . GLU D 1 95 ? 49.035 -1.185 3.683 1.00 27.50 95 GLU D N 1
ATOM 6299 C CA . GLU D 1 95 ? 48.366 -2.493 3.454 1.00 27.80 95 GLU D CA 1
ATOM 6300 C C . GLU D 1 95 ? 49.426 -3.576 3.258 1.00 26.87 95 GLU D C 1
ATOM 6301 O O . GLU D 1 95 ? 49.288 -4.680 3.756 1.00 26.57 95 GLU D O 1
ATOM 6307 N N . LYS D 1 96 ? 50.507 -3.239 2.541 1.00 25.15 96 LYS D N 1
ATOM 6308 C CA . LYS D 1 96 ? 51.596 -4.179 2.340 1.00 26.71 96 LYS D CA 1
ATOM 6309 C C . LYS D 1 96 ? 52.263 -4.655 3.631 1.00 25.89 96 LYS D C 1
ATOM 6310 O O . LYS D 1 96 ? 52.563 -5.829 3.769 1.00 26.99 96 LYS D O 1
ATOM 6313 N N . ASP D 1 97 ? 52.451 -3.772 4.597 1.00 26.64 97 ASP D N 1
ATOM 6314 C CA . ASP D 1 97 ? 53.056 -4.128 5.901 1.00 26.89 97 ASP D CA 1
ATOM 6315 C C . ASP D 1 97 ? 52.118 -5.000 6.707 1.00 26.34 97 ASP D C 1
ATOM 6316 O O . ASP D 1 97 ? 52.557 -5.932 7.408 1.00 26.35 97 ASP D O 1
ATOM 6321 N N . TRP D 1 98 ? 50.836 -4.643 6.676 1.00 26.43 98 TRP D N 1
ATOM 6322 C CA . TRP D 1 98 ? 49.814 -5.382 7.422 1.00 26.32 98 TRP D CA 1
ATOM 6323 C C . TRP D 1 98 ? 49.723 -6.809 6.913 1.00 26.22 98 TRP D C 1
ATOM 6324 O O . TRP D 1 98 ? 49.854 -7.786 7.660 1.00 27.00 98 TRP D O 1
ATOM 6335 N N . ASP D 1 99 ? 49.547 -6.947 5.609 1.00 27.17 99 ASP D N 1
ATOM 6336 C CA . ASP D 1 99 ? 49.440 -8.256 5.016 1.00 27.59 99 ASP D CA 1
ATOM 6337 C C . ASP D 1 99 ? 50.694 -9.115 5.113 1.00 27.51 99 ASP D C 1
ATOM 6338 O O . ASP D 1 99 ? 50.604 -10.320 5.371 1.00 26.65 99 ASP D O 1
ATOM 6343 N N . PHE D 1 100 ? 51.873 -8.511 4.938 1.00 28.71 100 PHE D N 1
ATOM 6344 C CA . PHE D 1 100 ? 53.133 -9.248 5.084 1.00 27.29 100 PHE D CA 1
ATOM 6345 C C . PHE D 1 100 ? 53.281 -9.835 6.452 1.00 27.26 100 PHE D C 1
ATOM 6346 O O . PHE D 1 100 ? 53.600 -11.035 6.610 1.00 27.30 100 PHE D O 1
ATOM 6354 N N . SER D 1 101 ? 52.994 -9.023 7.476 1.00 27.54 101 SER D N 1
ATOM 6355 C CA . SER D 1 101 ? 53.078 -9.502 8.860 1.00 27.30 101 SER D CA 1
ATOM 6356 C C . SER D 1 101 ? 52.030 -10.558 9.235 1.00 27.59 101 SER D C 1
ATOM 6357 O O . SER D 1 101 ? 52.342 -11.542 9.903 1.00 26.89 101 SER D O 1
ATOM 6360 N N . MET D 1 102 ? 50.808 -10.365 8.791 1.00 27.88 102 MET D N 1
ATOM 6361 C CA . MET D 1 102 ? 49.748 -11.322 9.103 1.00 29.16 102 MET D CA 1
ATOM 6362 C C . MET D 1 102 ? 50.102 -12.708 8.494 1.00 29.38 102 MET D C 1
ATOM 6363 O O . MET D 1 102 ? 49.925 -13.738 9.148 1.00 30.01 102 MET D O 1
ATOM 6368 N N A ASN D 1 103 ? 50.606 -12.714 7.267 0.60 29.36 103 ASN D N 1
ATOM 6369 N N B ASN D 1 103 ? 50.572 -12.689 7.245 0.40 28.94 103 ASN D N 1
ATOM 6370 C CA A ASN D 1 103 ? 50.912 -13.959 6.581 0.60 30.14 103 ASN D CA 1
ATOM 6371 C CA B ASN D 1 103 ? 50.976 -13.889 6.511 0.40 29.11 103 ASN D CA 1
ATOM 6372 C C A ASN D 1 103 ? 52.118 -14.710 7.139 0.60 29.99 103 ASN D C 1
ATOM 6373 C C B ASN D 1 103 ? 52.067 -14.637 7.254 0.40 29.25 103 ASN D C 1
ATOM 6374 O O A ASN D 1 103 ? 52.059 -15.946 7.317 0.60 30.09 103 ASN D O 1
ATOM 6375 O O B ASN D 1 103 ? 51.857 -15.754 7.737 0.40 29.62 103 ASN D O 1
ATOM 6384 N N . LEU D 1 104 ? 53.234 -14.019 7.366 1.00 28.58 104 LEU D N 1
ATOM 6385 C CA . LEU D 1 104 ? 54.370 -14.665 7.994 1.00 28.91 104 LEU D CA 1
ATOM 6386 C C . LEU D 1 104 ? 54.135 -15.009 9.484 1.00 28.53 104 LEU D C 1
ATOM 6387 O O . LEU D 1 104 ? 54.613 -16.033 9.952 1.00 28.94 104 LEU D O 1
ATOM 6392 N N . ASN D 1 105 ? 53.431 -14.141 10.235 1.00 28.09 105 ASN D N 1
ATOM 6393 C CA . ASN D 1 105 ? 53.462 -14.285 11.677 1.00 27.42 105 ASN D CA 1
ATOM 6394 C C . ASN D 1 105 ? 52.341 -15.179 12.169 1.00 27.81 105 ASN D C 1
ATOM 6395 O O . ASN D 1 105 ? 52.438 -15.767 13.318 1.00 28.54 105 ASN D O 1
ATOM 6400 N N . VAL D 1 106 ? 51.275 -15.245 11.379 1.00 27.46 106 VAL D N 1
ATOM 6401 C CA . VAL D 1 106 ? 50.042 -15.937 11.849 1.00 29.24 106 VAL D CA 1
ATOM 6402 C C . VAL D 1 106 ? 49.538 -17.035 10.910 1.00 29.66 106 VAL D C 1
ATOM 6403 O O . VAL D 1 106 ? 49.304 -18.165 11.334 1.00 30.96 106 VAL D O 1
ATOM 6407 N N . ARG D 1 107 ? 49.454 -16.712 9.628 1.00 28.41 107 ARG D N 1
ATOM 6408 C CA . ARG D 1 107 ? 48.934 -17.596 8.677 1.00 28.53 107 ARG D CA 1
ATOM 6409 C C . ARG D 1 107 ? 49.879 -18.765 8.644 1.00 29.69 107 ARG D C 1
ATOM 6410 O O . ARG D 1 107 ? 49.418 -19.893 8.490 1.00 30.62 107 ARG D O 1
ATOM 6418 N N . SER D 1 108 ? 51.182 -18.483 8.780 1.00 27.72 108 SER D N 1
ATOM 6419 C CA . SER D 1 108 ? 52.200 -19.518 8.806 1.00 29.25 108 SER D CA 1
ATOM 6420 C C . SER D 1 108 ? 51.912 -20.618 9.858 1.00 28.60 108 SER D C 1
ATOM 6421 O O . SER D 1 108 ? 52.074 -21.849 9.623 1.00 27.17 108 SER D O 1
ATOM 6424 N N . MET D 1 109 ? 51.539 -20.185 11.049 1.00 29.43 109 MET D N 1
ATOM 6425 C CA . MET D 1 109 ? 51.300 -21.111 12.157 1.00 29.44 109 MET D CA 1
ATOM 6426 C C . MET D 1 109 ? 50.081 -22.015 11.866 1.00 27.53 109 MET D C 1
ATOM 6427 O O . MET D 1 109 ? 50.086 -23.252 12.113 1.00 26.00 109 MET D O 1
ATOM 6432 N N . TYR D 1 110 ? 49.030 -21.384 11.374 1.00 27.36 110 TYR D N 1
ATOM 6433 C CA . TYR D 1 110 ? 47.827 -22.073 10.922 1.00 26.36 110 TYR D CA 1
ATOM 6434 C C . TYR D 1 110 ? 48.187 -23.153 9.886 1.00 27.21 110 TYR D C 1
ATOM 6435 O O . TYR D 1 110 ? 47.816 -24.306 10.031 1.00 26.82 110 TYR D O 1
ATOM 6444 N N . LEU D 1 111 ? 48.949 -22.799 8.846 1.00 26.41 111 LEU D N 1
ATOM 6445 C CA . LEU D 1 111 ? 49.344 -23.820 7.853 1.00 26.25 111 LEU D CA 1
ATOM 6446 C C . LEU D 1 111 ? 50.214 -24.961 8.416 1.00 25.99 111 LEU D C 1
ATOM 6447 O O . LEU D 1 111 ? 49.939 -26.126 8.082 1.00 25.54 111 LEU D O 1
ATOM 6452 N N . MET D 1 112 ? 51.187 -24.667 9.308 1.00 25.30 112 MET D N 1
ATOM 6453 C CA . MET D 1 112 ? 52.092 -25.700 9.853 1.00 25.81 112 MET D CA 1
ATOM 6454 C C . MET D 1 112 ? 51.289 -26.627 10.757 1.00 25.50 112 MET D C 1
ATOM 6455 O O . MET D 1 112 ? 51.456 -27.868 10.717 1.00 25.36 112 MET D O 1
ATOM 6460 N N . ILE D 1 113 ? 50.403 -26.014 11.557 1.00 26.70 113 ILE D N 1
ATOM 6461 C CA . ILE D 1 113 ? 49.584 -26.772 12.502 1.00 26.11 113 ILE D CA 1
ATOM 6462 C C . ILE D 1 113 ? 48.631 -27.674 11.783 1.00 27.09 113 ILE D C 1
ATOM 6463 O O . ILE D 1 113 ? 48.593 -28.883 12.019 1.00 25.35 113 ILE D O 1
ATOM 6468 N N . LYS D 1 114 ? 47.939 -27.128 10.778 1.00 27.40 114 LYS D N 1
ATOM 6469 C CA . LYS D 1 114 ? 46.964 -27.913 10.049 1.00 28.26 114 LYS D CA 1
ATOM 6470 C C . LYS D 1 114 ? 47.681 -29.051 9.276 1.00 28.11 114 LYS D C 1
ATOM 6471 O O . LYS D 1 114 ? 47.084 -30.139 9.104 1.00 25.18 114 LYS D O 1
ATOM 6477 N N . ALA D 1 115 ? 48.931 -28.826 8.795 1.00 27.01 115 ALA D N 1
ATOM 6478 C CA . ALA D 1 115 ? 49.629 -29.889 8.117 1.00 26.54 115 ALA D CA 1
ATOM 6479 C C . ALA D 1 115 ? 50.173 -30.972 9.073 1.00 25.68 115 ALA D C 1
ATOM 6480 O O . ALA D 1 115 ? 50.175 -32.143 8.702 1.00 25.95 115 ALA D O 1
ATOM 6482 N N . PHE D 1 116 ? 50.619 -30.602 10.283 1.00 25.91 116 PHE D N 1
ATOM 6483 C CA . PHE D 1 116 ? 51.314 -31.536 11.181 1.00 25.72 116 PHE D CA 1
ATOM 6484 C C . PHE D 1 116 ? 50.421 -32.117 12.287 1.00 26.31 116 PHE D C 1
ATOM 6485 O O . PHE D 1 116 ? 50.578 -33.227 12.656 1.00 28.09 116 PHE D O 1
ATOM 6493 N N . LEU D 1 117 ? 49.492 -31.342 12.813 1.00 28.11 117 LEU D N 1
ATOM 6494 C CA . LEU D 1 117 ? 48.576 -31.877 13.846 1.00 27.49 117 LEU D CA 1
ATOM 6495 C C . LEU D 1 117 ? 47.917 -33.270 13.571 1.00 27.59 117 LEU D C 1
ATOM 6496 O O . LEU D 1 117 ? 47.809 -34.036 14.502 1.00 26.28 117 LEU D O 1
ATOM 6501 N N . PRO D 1 118 ? 47.401 -33.544 12.335 1.00 27.06 118 PRO D N 1
ATOM 6502 C CA . PRO D 1 118 ? 46.840 -34.867 12.092 1.00 28.23 118 PRO D CA 1
ATOM 6503 C C . PRO D 1 118 ? 47.812 -36.013 12.411 1.00 27.76 118 PRO D C 1
ATOM 6504 O O . PRO D 1 118 ? 47.372 -37.022 12.866 1.00 25.89 118 PRO D O 1
ATOM 6508 N N . LYS D 1 119 ? 49.113 -35.837 12.166 1.00 28.70 119 LYS D N 1
ATOM 6509 C CA . LYS D 1 119 ? 50.138 -36.808 12.628 1.00 29.68 119 LYS D CA 1
ATOM 6510 C C . LYS D 1 119 ? 50.098 -37.036 14.152 1.00 28.80 119 LYS D C 1
ATOM 6511 O O . LYS D 1 119 ? 50.104 -38.202 14.618 1.00 28.00 119 LYS D O 1
ATOM 6517 N N . MET D 1 120 ? 50.003 -35.923 14.899 1.00 28.68 120 MET D N 1
ATOM 6518 C CA . MET D 1 120 ? 50.002 -35.988 16.321 1.00 28.49 120 MET D CA 1
ATOM 6519 C C . MET D 1 120 ? 48.686 -36.624 16.786 1.00 27.02 120 MET D C 1
ATOM 6520 O O . MET D 1 120 ? 48.666 -37.460 17.645 1.00 27.42 120 MET D O 1
ATOM 6525 N N . LEU D 1 121 ? 47.591 -36.261 16.175 1.00 27.30 121 LEU D N 1
ATOM 6526 C CA . LEU D 1 121 ? 46.324 -36.915 16.539 1.00 26.13 121 LEU D CA 1
ATOM 6527 C C . LEU D 1 121 ? 46.353 -38.441 16.333 1.00 27.11 121 LEU D C 1
ATOM 6528 O O . LEU D 1 121 ? 45.812 -39.198 17.110 1.00 26.10 121 LEU D O 1
ATOM 6533 N N . ALA D 1 122 ? 46.912 -38.892 15.237 1.00 27.22 122 ALA D N 1
ATOM 6534 C CA . ALA D 1 122 ? 47.033 -40.327 15.012 1.00 27.78 122 ALA D CA 1
ATOM 6535 C C . ALA D 1 122 ? 47.946 -41.095 15.990 1.00 26.86 122 ALA D C 1
ATOM 6536 O O . ALA D 1 122 ? 47.751 -42.291 16.215 1.00 26.51 122 ALA D O 1
ATOM 6538 N N . GLN D 1 123 ? 48.883 -40.412 16.622 1.00 27.86 123 GLN D N 1
ATOM 6539 C CA . GLN D 1 123 ? 49.719 -40.988 17.682 1.00 28.72 123 GLN D CA 1
ATOM 6540 C C . GLN D 1 123 ? 49.031 -40.785 19.027 1.00 26.94 123 GLN D C 1
ATOM 6541 O O . GLN D 1 123 ? 49.511 -41.227 19.999 1.00 25.07 123 GLN D O 1
ATOM 6547 N N . LYS D 1 124 ? 47.937 -40.020 19.085 1.00 26.17 124 LYS D N 1
ATOM 6548 C CA . LYS D 1 124 ? 47.345 -39.551 20.349 1.00 27.11 124 LYS D CA 1
ATOM 6549 C C . LYS D 1 124 ? 48.365 -38.862 21.282 1.00 27.34 124 LYS D C 1
ATOM 6550 O O . LYS D 1 124 ? 48.317 -38.958 22.534 1.00 26.07 124 LYS D O 1
ATOM 6556 N N . SER D 1 125 ? 49.253 -38.088 20.686 1.00 27.44 125 SER D N 1
ATOM 6557 C CA . SER D 1 125 ? 50.280 -37.420 21.469 1.00 28.57 125 SER D CA 1
ATOM 6558 C C . SER D 1 125 ? 50.940 -36.351 20.604 1.00 28.55 125 SER D C 1
ATOM 6559 O O . SER D 1 125 ? 51.293 -36.588 19.420 1.00 27.66 125 SER D O 1
ATOM 6562 N N . GLY D 1 126 ? 51.066 -35.147 21.159 1.00 28.41 126 GLY D N 1
ATOM 6563 C CA . GLY D 1 126 ? 51.751 -34.074 20.428 1.00 28.00 126 GLY D CA 1
ATOM 6564 C C . GLY D 1 126 ? 51.906 -32.844 21.280 1.00 28.33 126 GLY D C 1
ATOM 6565 O O . GLY D 1 126 ? 51.217 -32.693 22.286 1.00 27.46 126 GLY D O 1
ATOM 6566 N N . ASN D 1 127 ? 52.828 -31.979 20.888 1.00 26.38 127 ASN D N 1
ATOM 6567 C CA . ASN D 1 127 ? 53.131 -30.766 21.639 1.00 27.58 127 ASN D CA 1
ATOM 6568 C C . ASN D 1 127 ? 53.479 -29.644 20.638 1.00 26.31 127 ASN D C 1
ATOM 6569 O O . ASN D 1 127 ? 54.345 -29.818 19.801 1.00 25.41 127 ASN D O 1
ATOM 6574 N N . ILE D 1 128 ? 52.712 -28.567 20.674 1.00 26.73 128 ILE D N 1
ATOM 6575 C CA . ILE D 1 128 ? 52.865 -27.432 19.742 1.00 28.29 128 ILE D CA 1
ATOM 6576 C C . ILE D 1 128 ? 53.258 -26.193 20.583 1.00 28.78 128 ILE D C 1
ATOM 6577 O O . ILE D 1 128 ? 52.553 -25.778 21.538 1.00 27.93 128 ILE D O 1
ATOM 6582 N N . ILE D 1 129 ? 54.434 -25.674 20.293 1.00 29.89 129 ILE D N 1
ATOM 6583 C CA . ILE D 1 129 ? 54.905 -24.430 20.918 1.00 29.38 129 ILE D CA 1
ATOM 6584 C C . ILE D 1 129 ? 54.972 -23.325 19.889 1.00 29.41 129 ILE D C 1
ATOM 6585 O O . ILE D 1 129 ? 55.583 -23.506 18.835 1.00 30.46 129 ILE D O 1
ATOM 6590 N N . ASN D 1 130 ? 54.338 -22.201 20.193 1.00 29.16 130 ASN D N 1
ATOM 6591 C CA . ASN D 1 130 ? 54.260 -21.060 19.307 1.00 29.52 130 ASN D CA 1
ATOM 6592 C C . ASN D 1 130 ? 54.991 -19.833 19.902 1.00 28.90 130 ASN D C 1
ATOM 6593 O O . ASN D 1 130 ? 54.890 -19.557 21.072 1.00 29.22 130 ASN D O 1
ATOM 6598 N N . MET D 1 131 ? 55.752 -19.124 19.079 1.00 28.42 131 MET D N 1
ATOM 6599 C CA . MET D 1 131 ? 56.470 -17.920 19.532 1.00 28.72 131 MET D CA 1
ATOM 6600 C C . MET D 1 131 ? 55.526 -16.716 19.492 1.00 27.76 131 MET D C 1
ATOM 6601 O O . MET D 1 131 ? 55.098 -16.287 18.421 1.00 28.11 131 MET D O 1
ATOM 6606 N N . SER D 1 132 ? 55.211 -16.198 20.672 1.00 28.34 132 SER D N 1
ATOM 6607 C CA . SER D 1 132 ? 54.434 -14.967 20.839 1.00 28.52 132 SER D CA 1
ATOM 6608 C C . SER D 1 132 ? 55.396 -13.831 21.316 1.00 28.59 132 SER D C 1
ATOM 6609 O O . SER D 1 132 ? 56.519 -13.829 20.855 1.00 28.41 132 SER D O 1
ATOM 6612 N N . SER D 1 133 ? 54.919 -12.841 22.083 1.00 27.99 133 SER D N 1
ATOM 6613 C CA . SER D 1 133 ? 55.706 -11.737 22.608 1.00 27.68 133 SER D CA 1
ATOM 6614 C C . SER D 1 133 ? 54.845 -11.113 23.719 1.00 28.22 133 SER D C 1
ATOM 6615 O O . SER D 1 133 ? 53.627 -11.287 23.721 1.00 26.22 133 SER D O 1
ATOM 6618 N N . VAL D 1 134 ? 55.477 -10.364 24.629 1.00 27.10 134 VAL D N 1
ATOM 6619 C CA . VAL D 1 134 ? 54.714 -9.513 25.551 1.00 28.08 134 VAL D CA 1
ATOM 6620 C C . VAL D 1 134 ? 53.995 -8.350 24.808 1.00 26.64 134 VAL D C 1
ATOM 6621 O O . VAL D 1 134 ? 53.051 -7.751 25.361 1.00 27.79 134 VAL D O 1
ATOM 6625 N N . ALA D 1 135 ? 54.499 -7.955 23.628 1.00 26.72 135 ALA D N 1
ATOM 6626 C CA . ALA D 1 135 ? 53.838 -6.999 22.729 1.00 26.75 135 ALA D CA 1
ATOM 6627 C C . ALA D 1 135 ? 52.748 -7.797 21.955 1.00 26.66 135 ALA D C 1
ATOM 6628 O O . ALA D 1 135 ? 53.031 -8.475 20.948 1.00 27.34 135 ALA D O 1
ATOM 6630 N N . SER D 1 136 ? 51.525 -7.707 22.455 1.00 27.40 136 SER D N 1
ATOM 6631 C CA . SER D 1 136 ? 50.488 -8.676 22.122 1.00 27.19 136 SER D CA 1
ATOM 6632 C C . SER D 1 136 ? 49.301 -8.310 22.987 1.00 27.75 136 SER D C 1
ATOM 6633 O O . SER D 1 136 ? 49.175 -7.159 23.392 1.00 28.94 136 SER D O 1
ATOM 6636 N N . SER D 1 137 ? 48.434 -9.286 23.327 1.00 27.66 137 SER D N 1
ATOM 6637 C CA . SER D 1 137 ? 47.329 -9.011 24.228 1.00 28.21 137 SER D CA 1
ATOM 6638 C C . SER D 1 137 ? 47.875 -8.873 25.676 1.00 28.12 137 SER D C 1
ATOM 6639 O O . SER D 1 137 ? 47.147 -8.464 26.599 1.00 27.60 137 SER D O 1
ATOM 6642 N N . VAL D 1 138 ? 49.138 -9.288 25.898 1.00 26.03 138 VAL D N 1
ATOM 6643 C CA . VAL D 1 138 ? 49.693 -9.219 27.255 1.00 27.95 138 VAL D CA 1
ATOM 6644 C C . VAL D 1 138 ? 49.786 -7.736 27.667 1.00 27.46 138 VAL D C 1
ATOM 6645 O O . VAL D 1 138 ? 49.245 -7.358 28.686 1.00 27.04 138 VAL D O 1
ATOM 6649 N N . LYS D 1 139 ? 50.481 -6.923 26.886 1.00 28.15 139 LYS D N 1
ATOM 6650 C CA . LYS D 1 139 ? 50.553 -5.504 27.178 1.00 30.76 139 LYS D CA 1
ATOM 6651 C C . LYS D 1 139 ? 50.682 -4.682 25.912 1.00 28.92 139 LYS D C 1
ATOM 6652 O O . LYS D 1 139 ? 51.032 -5.202 24.898 1.00 27.41 139 LYS D O 1
ATOM 6658 N N . GLY D 1 140 ? 50.427 -3.393 26.042 1.00 28.45 140 GLY D N 1
ATOM 6659 C CA . GLY D 1 140 ? 50.533 -2.503 24.893 1.00 29.64 140 GLY D CA 1
ATOM 6660 C C . GLY D 1 140 ? 51.968 -2.024 24.872 1.00 28.96 140 GLY D C 1
ATOM 6661 O O . GLY D 1 140 ? 52.518 -1.679 25.923 1.00 29.46 140 GLY D O 1
ATOM 6662 N N . VAL D 1 141 ? 52.560 -2.042 23.680 1.00 28.22 141 VAL D N 1
ATOM 6663 C CA . VAL D 1 141 ? 53.937 -1.607 23.450 1.00 28.97 141 VAL D CA 1
ATOM 6664 C C . VAL D 1 141 ? 53.928 -0.572 22.301 1.00 28.96 141 VAL D C 1
ATOM 6665 O O . VAL D 1 141 ? 53.248 -0.778 21.304 1.00 31.25 141 VAL D O 1
ATOM 6669 N N . VAL D 1 142 ? 54.692 0.514 22.415 1.00 28.02 142 VAL D N 1
ATOM 6670 C CA . VAL D 1 142 ? 54.687 1.554 21.360 1.00 26.85 142 VAL D CA 1
ATOM 6671 C C . VAL D 1 142 ? 55.364 1.120 20.036 1.00 26.57 142 VAL D C 1
ATOM 6672 O O . VAL D 1 142 ? 56.295 0.329 20.045 1.00 23.53 142 VAL D O 1
ATOM 6676 N N . ASN D 1 143 ? 54.870 1.637 18.896 1.00 25.84 143 ASN D N 1
ATOM 6677 C CA . ASN D 1 143 ? 55.500 1.403 17.585 1.00 26.27 143 ASN D CA 1
ATOM 6678 C C . ASN D 1 143 ? 55.571 -0.068 17.143 1.00 25.07 143 ASN D C 1
ATOM 6679 O O . ASN D 1 143 ? 56.385 -0.442 16.291 1.00 24.54 143 ASN D O 1
ATOM 6684 N N . ARG D 1 144 ? 54.603 -0.869 17.609 1.00 24.78 144 ARG D N 1
ATOM 6685 C CA . ARG D 1 144 ? 54.534 -2.259 17.322 1.00 24.04 144 ARG D CA 1
ATOM 6686 C C . ARG D 1 144 ? 53.083 -2.708 16.957 1.00 24.40 144 ARG D C 1
ATOM 6687 O O . ARG D 1 144 ? 52.643 -3.762 17.360 1.00 25.19 144 ARG D O 1
ATOM 6695 N N . CYS D 1 145 ? 52.389 -1.916 16.175 1.00 25.24 145 CYS D N 1
ATOM 6696 C CA . CYS D 1 145 ? 50.991 -2.186 15.873 1.00 25.48 145 CYS D CA 1
ATOM 6697 C C . CYS D 1 145 ? 50.668 -3.514 15.224 1.00 25.81 145 CYS D C 1
ATOM 6698 O O . CYS D 1 145 ? 49.948 -4.353 15.789 1.00 26.25 145 CYS D O 1
ATOM 6701 N N . VAL D 1 146 ? 51.131 -3.731 14.005 1.00 25.66 146 VAL D N 1
ATOM 6702 C CA . VAL D 1 146 ? 50.827 -5.028 13.373 1.00 25.88 146 VAL D CA 1
ATOM 6703 C C . VAL D 1 146 ? 51.498 -6.209 14.081 1.00 24.83 146 VAL D C 1
ATOM 6704 O O . VAL D 1 146 ? 50.854 -7.291 14.219 1.00 25.87 146 VAL D O 1
ATOM 6708 N N . TYR D 1 147 ? 52.714 -5.986 14.592 1.00 25.02 147 TYR D N 1
ATOM 6709 C CA . TYR D 1 147 ? 53.389 -6.992 15.368 1.00 24.70 147 TYR D CA 1
ATOM 6710 C C . TYR D 1 147 ? 52.577 -7.435 16.543 1.00 24.70 147 TYR D C 1
ATOM 6711 O O . TYR D 1 147 ? 52.361 -8.653 16.702 1.00 25.52 147 TYR D O 1
ATOM 6720 N N . SER D 1 148 ? 52.116 -6.489 17.369 1.00 25.30 148 SER D N 1
ATOM 6721 C CA . SER D 1 148 ? 51.335 -6.803 18.556 1.00 25.62 148 SER D CA 1
ATOM 6722 C C . SER D 1 148 ? 50.000 -7.503 18.201 1.00 25.75 148 SER D C 1
ATOM 6723 O O . SER D 1 148 ? 49.595 -8.395 18.883 1.00 25.17 148 SER D O 1
ATOM 6726 N N . THR D 1 149 ? 49.365 -7.073 17.098 1.00 26.35 149 THR D N 1
ATOM 6727 C CA . THR D 1 149 ? 48.152 -7.662 16.564 1.00 25.78 149 THR D CA 1
ATOM 6728 C C . THR D 1 149 ? 48.403 -9.140 16.237 1.00 26.71 149 THR D C 1
ATOM 6729 O O . THR D 1 149 ? 47.618 -10.007 16.696 1.00 24.76 149 THR D O 1
ATOM 6733 N N . THR D 1 150 ? 49.512 -9.417 15.538 1.00 25.75 150 THR D N 1
ATOM 6734 C CA . THR D 1 150 ? 49.815 -10.809 15.178 1.00 26.48 150 THR D CA 1
ATOM 6735 C C . THR D 1 150 ? 50.185 -11.689 16.368 1.00 28.20 150 THR D C 1
ATOM 6736 O O . THR D 1 150 ? 49.747 -12.837 16.475 1.00 26.49 150 THR D O 1
ATOM 6740 N N . LYS D 1 151 ? 50.952 -11.119 17.313 1.00 28.47 151 LYS D N 1
ATOM 6741 C CA . LYS D 1 151 ? 51.403 -11.934 18.449 1.00 28.40 151 LYS D CA 1
ATOM 6742 C C . LYS D 1 151 ? 50.263 -12.206 19.402 1.00 27.69 151 LYS D C 1
ATOM 6743 O O . LYS D 1 151 ? 50.309 -13.222 20.092 1.00 26.51 151 LYS D O 1
ATOM 6749 N N . ALA D 1 152 ? 49.277 -11.278 19.496 1.00 26.51 152 ALA D N 1
ATOM 6750 C CA . ALA D 1 152 ? 47.978 -11.577 20.166 1.00 27.03 152 ALA D CA 1
ATOM 6751 C C . ALA D 1 152 ? 47.282 -12.739 19.477 1.00 27.18 152 ALA D C 1
ATOM 6752 O O . ALA D 1 152 ? 46.776 -13.646 20.150 1.00 28.23 152 ALA D O 1
ATOM 6754 N N . ALA D 1 153 ? 47.221 -12.668 18.166 1.00 28.35 153 ALA D N 1
ATOM 6755 C CA . ALA D 1 153 ? 46.551 -13.717 17.335 1.00 28.66 153 ALA D CA 1
ATOM 6756 C C . ALA D 1 153 ? 47.190 -15.064 17.648 1.00 28.06 153 ALA D C 1
ATOM 6757 O O . ALA D 1 153 ? 46.476 -16.072 17.826 1.00 26.31 153 ALA D O 1
ATOM 6759 N N . VAL D 1 154 ? 48.509 -15.060 17.817 1.00 25.52 154 VAL D N 1
ATOM 6760 C CA . VAL D 1 154 ? 49.194 -16.267 18.203 1.00 26.44 154 VAL D CA 1
ATOM 6761 C C . VAL D 1 154 ? 48.666 -16.854 19.520 1.00 26.91 154 VAL D C 1
ATOM 6762 O O . VAL D 1 154 ? 48.463 -18.064 19.616 1.00 27.22 154 VAL D O 1
ATOM 6766 N N . ILE D 1 155 ? 48.410 -16.018 20.516 1.00 27.50 155 ILE D N 1
ATOM 6767 C CA . ILE D 1 155 ? 47.883 -16.530 21.802 1.00 27.59 155 ILE D CA 1
ATOM 6768 C C . ILE D 1 155 ? 46.484 -17.139 21.609 1.00 27.14 155 ILE D C 1
ATOM 6769 O O . ILE D 1 155 ? 46.177 -18.160 22.165 1.00 27.58 155 ILE D O 1
ATOM 6774 N N . GLY D 1 156 ? 45.672 -16.482 20.793 1.00 27.20 156 GLY D N 1
ATOM 6775 C CA . GLY D 1 156 ? 44.330 -16.945 20.478 1.00 27.90 156 GLY D CA 1
ATOM 6776 C C . GLY D 1 156 ? 44.377 -18.332 19.877 1.00 27.17 156 GLY D C 1
ATOM 6777 O O . GLY D 1 156 ? 43.607 -19.270 20.286 1.00 25.35 156 GLY D O 1
ATOM 6778 N N . LEU D 1 157 ? 45.282 -18.467 18.926 1.00 26.28 157 LEU D N 1
ATOM 6779 C CA . LEU D 1 157 ? 45.410 -19.702 18.165 1.00 26.55 157 LEU D CA 1
ATOM 6780 C C . LEU D 1 157 ? 45.879 -20.827 19.059 1.00 27.55 157 LEU D C 1
ATOM 6781 O O . LEU D 1 157 ? 45.378 -21.962 18.982 1.00 27.96 157 LEU D O 1
ATOM 6786 N N . THR D 1 158 ? 46.890 -20.504 19.872 1.00 26.63 158 THR D N 1
ATOM 6787 C CA . THR D 1 158 ? 47.387 -21.442 20.928 1.00 27.23 158 THR D CA 1
ATOM 6788 C C . THR D 1 158 ? 46.310 -21.994 21.839 1.00 26.18 158 THR D C 1
ATOM 6789 O O . THR D 1 158 ? 46.256 -23.206 22.166 1.00 25.39 158 THR D O 1
ATOM 6793 N N . LYS D 1 159 ? 45.504 -21.103 22.377 1.00 26.79 159 LYS D N 1
ATOM 6794 C CA . LYS D 1 159 ? 44.474 -21.534 23.330 1.00 26.45 159 LYS D CA 1
ATOM 6795 C C . LYS D 1 159 ? 43.344 -22.329 22.635 1.00 26.58 159 LYS D C 1
ATOM 6796 O O . LYS D 1 159 ? 42.764 -23.276 23.198 1.00 26.03 159 LYS D O 1
ATOM 6802 N N . SER D 1 160 ? 43.074 -21.953 21.404 1.00 26.00 160 SER D N 1
ATOM 6803 C CA . SER D 1 160 ? 42.164 -22.700 20.530 1.00 26.24 160 SER D CA 1
ATOM 6804 C C . SER D 1 160 ? 42.558 -24.186 20.337 1.00 26.43 160 SER D C 1
ATOM 6805 O O . SER D 1 160 ? 41.749 -25.096 20.550 1.00 24.52 160 SER D O 1
ATOM 6808 N N . VAL D 1 161 ? 43.783 -24.374 19.893 1.00 24.04 161 VAL D N 1
ATOM 6809 C CA . VAL D 1 161 ? 44.345 -25.685 19.636 1.00 25.39 161 VAL D CA 1
ATOM 6810 C C . VAL D 1 161 ? 44.395 -26.475 20.945 1.00 25.52 161 VAL D C 1
ATOM 6811 O O . VAL D 1 161 ? 43.963 -27.634 20.999 1.00 26.99 161 VAL D O 1
ATOM 6815 N N . ALA D 1 162 ? 44.801 -25.828 22.026 1.00 26.45 162 ALA D N 1
ATOM 6816 C CA . ALA D 1 162 ? 44.872 -26.508 23.307 1.00 25.59 162 ALA D CA 1
ATOM 6817 C C . ALA D 1 162 ? 43.484 -27.028 23.754 1.00 27.05 162 ALA D C 1
ATOM 6818 O O . ALA D 1 162 ? 43.369 -28.145 24.263 1.00 26.17 162 ALA D O 1
ATOM 6820 N N . ALA D 1 163 ? 42.446 -26.182 23.574 1.00 25.87 163 ALA D N 1
ATOM 6821 C CA . ALA D 1 163 ? 41.091 -26.512 23.990 1.00 26.42 163 ALA D CA 1
ATOM 6822 C C . ALA D 1 163 ? 40.515 -27.580 23.105 1.00 26.57 163 ALA D C 1
ATOM 6823 O O . ALA D 1 163 ? 39.719 -28.460 23.581 1.00 25.67 163 ALA D O 1
ATOM 6825 N N . ASP D 1 164 ? 40.809 -27.479 21.812 1.00 25.66 164 ASP D N 1
ATOM 6826 C CA . ASP D 1 164 ? 40.179 -28.398 20.841 1.00 26.73 164 ASP D CA 1
ATOM 6827 C C . ASP D 1 164 ? 40.720 -29.856 20.942 1.00 26.16 164 ASP D C 1
ATOM 6828 O O . ASP D 1 164 ? 40.003 -30.870 20.689 1.00 25.44 164 ASP D O 1
ATOM 6833 N N . PHE D 1 165 ? 41.962 -29.974 21.349 1.00 26.14 165 PHE D N 1
ATOM 6834 C CA . PHE D 1 165 ? 42.635 -31.298 21.228 1.00 26.46 165 PHE D CA 1
ATOM 6835 C C . PHE D 1 165 ? 43.272 -31.889 22.505 1.00 27.38 165 PHE D C 1
ATOM 6836 O O . PHE D 1 165 ? 43.971 -32.952 22.490 1.00 25.76 165 PHE D O 1
ATOM 6844 N N . ILE D 1 166 ? 42.898 -31.302 23.613 1.00 27.31 166 ILE D N 1
ATOM 6845 C CA . ILE D 1 166 ? 43.285 -31.793 24.898 1.00 28.37 166 ILE D CA 1
ATOM 6846 C C . ILE D 1 166 ? 42.901 -33.233 25.164 1.00 28.82 166 ILE D C 1
ATOM 6847 O O . ILE D 1 166 ? 43.686 -33.952 25.761 1.00 28.32 166 ILE D O 1
ATOM 6852 N N . GLN D 1 167 ? 41.746 -33.695 24.693 1.00 27.69 167 GLN D N 1
ATOM 6853 C CA . GLN D 1 167 ? 41.340 -35.051 24.999 1.00 29.39 167 GLN D CA 1
ATOM 6854 C C . GLN D 1 167 ? 42.009 -36.017 24.085 1.00 29.32 167 GLN D C 1
ATOM 6855 O O . GLN D 1 167 ? 41.848 -37.186 24.267 1.00 29.65 167 GLN D O 1
ATOM 6861 N N . GLN D 1 168 ? 42.744 -35.541 23.084 1.00 29.42 168 GLN D N 1
ATOM 6862 C CA . GLN D 1 168 ? 43.456 -36.436 22.145 1.00 30.46 168 GLN D CA 1
ATOM 6863 C C . GLN D 1 168 ? 44.984 -36.332 22.348 1.00 30.66 168 GLN D C 1
ATOM 6864 O O . GLN D 1 168 ? 45.764 -36.591 21.430 1.00 31.07 168 GLN D O 1
ATOM 6870 N N . GLY D 1 169 ? 45.389 -35.889 23.549 1.00 28.96 169 GLY D N 1
ATOM 6871 C CA . GLY D 1 169 ? 46.754 -35.936 23.999 1.00 29.72 169 GLY D CA 1
ATOM 6872 C C . GLY D 1 169 ? 47.640 -34.819 23.463 1.00 29.14 169 GLY D C 1
ATOM 6873 O O . GLY D 1 169 ? 48.861 -34.939 23.497 1.00 28.86 169 GLY D O 1
ATOM 6874 N N . ILE D 1 170 ? 47.031 -33.756 22.969 1.00 27.53 170 ILE D N 1
ATOM 6875 C CA . ILE D 1 170 ? 47.771 -32.635 22.456 1.00 28.35 170 ILE D CA 1
ATOM 6876 C C . ILE D 1 170 ? 47.900 -31.502 23.475 1.00 28.34 170 ILE D C 1
ATOM 6877 O O . ILE D 1 170 ? 46.950 -31.115 24.114 1.00 28.60 170 ILE D O 1
ATOM 6882 N N . ARG D 1 171 ? 49.100 -30.948 23.585 1.00 28.04 171 ARG D N 1
ATOM 6883 C CA . ARG D 1 171 ? 49.268 -29.724 24.339 1.00 29.45 171 ARG D CA 1
ATOM 6884 C C . ARG D 1 171 ? 49.750 -28.638 23.430 1.00 28.21 171 ARG D C 1
ATOM 6885 O O . ARG D 1 171 ? 50.375 -28.910 22.424 1.00 27.22 171 ARG D O 1
ATOM 6893 N N . CYS D 1 172 ? 49.436 -27.403 23.816 1.00 27.75 172 CYS D N 1
ATOM 6894 C CA . CYS D 1 172 ? 49.811 -26.213 23.027 1.00 27.74 172 CYS D CA 1
ATOM 6895 C C . CYS D 1 172 ? 50.011 -25.041 23.951 1.00 26.77 172 CYS D C 1
ATOM 6896 O O . CYS D 1 172 ? 49.122 -24.721 24.729 1.00 26.01 172 CYS D O 1
ATOM 6899 N N . ASN D 1 173 ? 51.194 -24.439 23.872 1.00 26.93 173 ASN D N 1
ATOM 6900 C CA . ASN D 1 173 ? 51.548 -23.250 24.664 1.00 27.69 173 ASN D CA 1
ATOM 6901 C C . ASN D 1 173 ? 52.270 -22.227 23.820 1.00 28.46 173 ASN D C 1
ATOM 6902 O O . ASN D 1 173 ? 52.846 -22.580 22.739 1.00 28.68 173 ASN D O 1
ATOM 6907 N N . CYS D 1 174 ? 52.327 -20.987 24.272 1.00 27.97 174 CYS D N 1
ATOM 6908 C CA . CYS D 1 174 ? 53.197 -20.038 23.528 1.00 28.90 174 CYS D CA 1
ATOM 6909 C C . CYS D 1 174 ? 54.146 -19.371 24.458 1.00 28.65 174 CYS D C 1
ATOM 6910 O O . CYS D 1 174 ? 53.955 -19.397 25.675 1.00 29.04 174 CYS D O 1
ATOM 6913 N N . VAL D 1 175 ? 55.203 -18.826 23.872 1.00 29.14 175 VAL D N 1
ATOM 6914 C CA . VAL D 1 175 ? 56.270 -18.198 24.579 1.00 29.35 175 VAL D CA 1
ATOM 6915 C C . VAL D 1 175 ? 56.240 -16.703 24.329 1.00 29.56 175 VAL D C 1
ATOM 6916 O O . VAL D 1 175 ? 56.142 -16.281 23.176 1.00 29.57 175 VAL D O 1
ATOM 6920 N N . CYS D 1 176 ? 56.323 -15.925 25.414 1.00 28.24 176 CYS D N 1
ATOM 6921 C CA . CYS D 1 176 ? 56.156 -14.442 25.336 1.00 28.69 176 CYS D CA 1
ATOM 6922 C C . CYS D 1 176 ? 57.365 -13.695 25.923 1.00 28.31 176 CYS D C 1
ATOM 6923 O O . CYS D 1 176 ? 57.342 -13.279 27.103 1.00 26.29 176 CYS D O 1
ATOM 6926 N N . PRO D 1 177 ? 58.408 -13.512 25.096 1.00 28.18 177 PRO D N 1
ATOM 6927 C CA . PRO D 1 177 ? 59.588 -12.786 25.490 1.00 29.37 177 PRO D CA 1
ATOM 6928 C C . PRO D 1 177 ? 59.423 -11.295 25.566 1.00 30.21 177 PRO D C 1
ATOM 6929 O O . PRO D 1 177 ? 58.542 -10.731 24.912 1.00 29.59 177 PRO D O 1
ATOM 6933 N N . GLY D 1 178 ? 60.315 -10.688 26.356 1.00 30.41 178 GLY D N 1
ATOM 6934 C CA . GLY D 1 178 ? 60.634 -9.298 26.292 1.00 30.55 178 GLY D CA 1
ATOM 6935 C C . GLY D 1 178 ? 61.682 -9.078 25.174 1.00 29.87 178 GLY D C 1
ATOM 6936 O O . GLY D 1 178 ? 61.618 -9.682 24.152 1.00 31.37 178 GLY D O 1
ATOM 6937 N N . THR D 1 179 ? 62.672 -8.265 25.414 1.00 28.74 179 THR D N 1
ATOM 6938 C CA . THR D 1 179 ? 63.701 -8.015 24.398 1.00 28.44 179 THR D CA 1
ATOM 6939 C C . THR D 1 179 ? 64.729 -9.141 24.433 1.00 28.55 179 THR D C 1
ATOM 6940 O O . THR D 1 179 ? 65.252 -9.465 25.515 1.00 28.00 179 THR D O 1
ATOM 6944 N N . VAL D 1 180 ? 64.990 -9.739 23.269 1.00 27.14 180 VAL D N 1
ATOM 6945 C CA . VAL D 1 180 ? 66.034 -10.759 23.143 1.00 27.11 180 VAL D CA 1
ATOM 6946 C C . VAL D 1 180 ? 67.106 -10.280 22.128 1.00 27.48 180 VAL D C 1
ATOM 6947 O O . VAL D 1 180 ? 66.750 -9.849 21.011 1.00 26.14 180 VAL D O 1
ATOM 6951 N N . ASP D 1 181 ? 68.368 -10.446 22.499 1.00 26.55 181 ASP D N 1
ATOM 6952 C CA . ASP D 1 181 ? 69.523 -9.986 21.714 1.00 27.25 181 ASP D CA 1
ATOM 6953 C C . ASP D 1 181 ? 69.706 -10.965 20.544 1.00 28.02 181 ASP D C 1
ATOM 6954 O O . ASP D 1 181 ? 70.312 -12.023 20.716 1.00 29.18 181 ASP D O 1
ATOM 6959 N N . THR D 1 182 ? 69.097 -10.649 19.413 1.00 26.32 182 THR D N 1
ATOM 6960 C CA . THR D 1 182 ? 69.132 -11.453 18.206 1.00 26.47 182 THR D CA 1
ATOM 6961 C C . THR D 1 182 ? 69.627 -10.586 17.024 1.00 26.69 182 THR D C 1
ATOM 6962 O O . THR D 1 182 ? 69.704 -9.327 17.156 1.00 25.12 182 THR D O 1
ATOM 6966 N N . PRO D 1 183 ? 69.938 -11.243 15.863 1.00 27.25 183 PRO D N 1
ATOM 6967 C CA . PRO D 1 183 ? 70.438 -10.425 14.752 1.00 27.69 183 PRO D CA 1
ATOM 6968 C C . PRO D 1 183 ? 69.419 -9.447 14.230 1.00 27.79 183 PRO D C 1
ATOM 6969 O O . PRO D 1 183 ? 69.809 -8.338 13.832 1.00 26.99 183 PRO D O 1
ATOM 6973 N N . SER D 1 184 ? 68.138 -9.820 14.277 1.00 28.07 184 SER D N 1
ATOM 6974 C CA . SER D 1 184 ? 67.101 -8.908 13.805 1.00 28.53 184 SER D CA 1
ATOM 6975 C C . SER D 1 184 ? 66.921 -7.760 14.772 1.00 28.07 184 SER D C 1
ATOM 6976 O O . SER D 1 184 ? 66.561 -6.678 14.338 1.00 29.10 184 SER D O 1
ATOM 6979 N N . LEU D 1 185 ? 67.126 -7.975 16.065 1.00 28.09 185 LEU D N 1
ATOM 6980 C CA . LEU D 1 185 ? 67.077 -6.852 17.026 1.00 27.74 185 LEU D CA 1
ATOM 6981 C C . LEU D 1 185 ? 68.169 -5.842 16.722 1.00 27.24 185 LEU D C 1
ATOM 6982 O O . LEU D 1 185 ? 67.942 -4.635 16.745 1.00 24.67 185 LEU D O 1
ATOM 6987 N N . GLN D 1 186 ? 69.364 -6.337 16.468 1.00 26.36 186 GLN D N 1
ATOM 6988 C CA . GLN D 1 186 ? 70.464 -5.482 16.032 1.00 27.12 186 GLN D CA 1
ATOM 6989 C C . GLN D 1 186 ? 70.125 -4.737 14.749 1.00 26.73 186 GLN D C 1
ATOM 6990 O O . GLN D 1 186 ? 70.463 -3.568 14.612 1.00 26.09 186 GLN D O 1
ATOM 6996 N N . GLU D 1 187 ? 69.462 -5.404 13.816 1.00 28.04 187 GLU D N 1
ATOM 6997 C CA . GLU D 1 187 ? 69.049 -4.743 12.600 1.00 28.78 187 GLU D CA 1
ATOM 6998 C C . GLU D 1 187 ? 68.071 -3.605 12.973 1.00 27.81 187 GLU D C 1
ATOM 6999 O O . GLU D 1 187 ? 68.194 -2.513 12.480 1.00 29.38 187 GLU D O 1
ATOM 7005 N N . ARG D 1 188 ? 67.062 -3.893 13.792 1.00 26.90 188 ARG D N 1
ATOM 7006 C CA . ARG D 1 188 ? 66.134 -2.811 14.231 1.00 26.01 188 ARG D CA 1
ATOM 7007 C C . ARG D 1 188 ? 66.844 -1.618 14.902 1.00 24.56 188 ARG D C 1
ATOM 7008 O O . ARG D 1 188 ? 66.536 -0.443 14.615 1.00 24.91 188 ARG D O 1
ATOM 7016 N N . ILE D 1 189 ? 67.781 -1.906 15.813 1.00 24.74 189 ILE D N 1
ATOM 7017 C CA . ILE D 1 189 ? 68.607 -0.842 16.381 1.00 24.89 189 ILE D CA 1
ATOM 7018 C C . ILE D 1 189 ? 69.351 -0.001 15.324 1.00 25.42 189 ILE D C 1
ATOM 7019 O O . ILE D 1 189 ? 69.322 1.258 15.326 1.00 25.48 189 ILE D O 1
ATOM 7024 N N . GLN D 1 190 ? 70.026 -0.666 14.397 1.00 26.00 190 GLN D N 1
ATOM 7025 C CA . GLN D 1 190 ? 70.835 0.051 13.407 1.00 25.84 190 GLN D CA 1
ATOM 7026 C C . GLN D 1 190 ? 69.943 0.890 12.450 1.00 26.68 190 GLN D C 1
ATOM 7027 O O . GLN D 1 190 ? 70.375 1.936 11.912 1.00 26.66 190 GLN D O 1
ATOM 7033 N N . ALA D 1 191 ? 68.701 0.422 12.264 1.00 28.15 191 ALA D N 1
ATOM 7034 C CA . ALA D 1 191 ? 67.780 1.012 11.307 1.00 28.74 191 ALA D CA 1
ATOM 7035 C C . ALA D 1 191 ? 67.282 2.358 11.795 1.00 29.23 191 ALA D C 1
ATOM 7036 O O . ALA D 1 191 ? 66.846 3.200 10.984 1.00 30.28 191 ALA D O 1
ATOM 7038 N N . ARG D 1 192 ? 67.345 2.595 13.092 1.00 29.10 192 ARG D N 1
ATOM 7039 C CA . ARG D 1 192 ? 66.960 3.928 13.618 1.00 30.21 192 ARG D CA 1
ATOM 7040 C C . ARG D 1 192 ? 67.906 5.078 13.241 1.00 29.64 192 ARG D C 1
ATOM 7041 O O . ARG D 1 192 ? 69.046 4.896 12.880 1.00 28.76 192 ARG D O 1
ATOM 7049 N N . GLY D 1 193 ? 67.391 6.309 13.341 1.00 30.63 193 GLY D N 1
ATOM 7050 C CA . GLY D 1 193 ? 68.172 7.493 13.104 1.00 31.93 193 GLY D CA 1
ATOM 7051 C C . GLY D 1 193 ? 69.407 7.623 13.966 1.00 32.28 193 GLY D C 1
ATOM 7052 O O . GLY D 1 193 ? 70.502 7.934 13.448 1.00 32.16 193 GLY D O 1
ATOM 7053 N N . ASN D 1 194 ? 69.258 7.415 15.279 1.00 31.96 194 ASN D N 1
ATOM 7054 C CA . ASN D 1 194 ? 70.452 7.319 16.140 1.00 32.29 194 ASN D CA 1
ATOM 7055 C C . ASN D 1 194 ? 70.469 5.969 16.831 1.00 31.50 194 ASN D C 1
ATOM 7056 O O . ASN D 1 194 ? 69.741 5.760 17.800 1.00 31.87 194 ASN D O 1
ATOM 7061 N N . PRO D 1 195 ? 71.238 5.015 16.279 1.00 32.25 195 PRO D N 1
ATOM 7062 C CA . PRO D 1 195 ? 71.281 3.653 16.876 1.00 32.19 195 PRO D CA 1
ATOM 7063 C C . PRO D 1 195 ? 71.842 3.610 18.312 1.00 33.62 195 PRO D C 1
ATOM 7064 O O . PRO D 1 195 ? 71.396 2.783 19.117 1.00 34.44 195 PRO D O 1
ATOM 7068 N N . GLU D 1 196 ? 72.805 4.478 18.613 1.00 36.89 196 GLU D N 1
ATOM 7069 C CA . GLU D 1 196 ? 73.322 4.653 19.982 1.00 39.29 196 GLU D CA 1
ATOM 7070 C C . GLU D 1 196 ? 72.126 4.904 20.911 1.00 40.72 196 GLU D C 1
ATOM 7071 O O . GLU D 1 196 ? 71.869 4.139 21.866 1.00 41.32 196 GLU D O 1
ATOM 7077 N N . GLU D 1 197 ? 71.315 5.892 20.563 1.00 41.92 197 GLU D N 1
ATOM 7078 C CA . GLU D 1 197 ? 70.139 6.212 21.370 1.00 42.77 197 GLU D CA 1
ATOM 7079 C C . GLU D 1 197 ? 69.020 5.194 21.290 1.00 43.50 197 GLU D C 1
ATOM 7080 O O . GLU D 1 197 ? 68.255 5.017 22.263 1.00 44.67 197 GLU D O 1
ATOM 7082 N N . ALA D 1 198 ? 68.901 4.481 20.167 1.00 43.42 198 ALA D N 1
ATOM 7083 C CA . ALA D 1 198 ? 67.894 3.435 20.054 1.00 43.30 198 ALA D CA 1
ATOM 7084 C C . ALA D 1 198 ? 68.156 2.265 21.028 1.00 42.94 198 ALA D C 1
ATOM 7085 O O . ALA D 1 198 ? 67.221 1.726 21.622 1.00 42.13 198 ALA D O 1
ATOM 7087 N N . ARG D 1 199 ? 69.429 1.905 21.184 1.00 42.72 199 ARG D N 1
ATOM 7088 C CA . ARG D 1 199 ? 69.845 0.821 22.111 1.00 42.43 199 ARG D CA 1
ATOM 7089 C C . ARG D 1 199 ? 69.384 1.118 23.565 1.00 42.72 199 ARG D C 1
ATOM 7090 O O . ARG D 1 199 ? 68.871 0.256 24.281 1.00 43.39 199 ARG D O 1
ATOM 7094 N N . ASN D 1 200 ? 69.512 2.374 23.954 1.00 43.58 200 ASN D N 1
ATOM 7095 C CA . ASN D 1 200 ? 69.032 2.844 25.266 1.00 44.38 200 ASN D CA 1
ATOM 7096 C C . ASN D 1 200 ? 67.478 2.836 25.468 1.00 44.60 200 ASN D C 1
ATOM 7097 O O . ASN D 1 200 ? 66.985 2.457 26.540 1.00 44.40 200 ASN D O 1
ATOM 7102 N N . ASP D 1 201 ? 66.696 3.151 24.444 1.00 44.61 201 ASP D N 1
ATOM 7103 C CA . ASP D 1 201 ? 65.236 3.004 24.585 1.00 44.90 201 ASP D CA 1
ATOM 7104 C C . ASP D 1 201 ? 64.864 1.574 24.852 1.00 44.01 201 ASP D C 1
ATOM 7105 O O . ASP D 1 201 ? 63.984 1.310 25.657 1.00 44.55 201 ASP D O 1
ATOM 7110 N N . PHE D 1 202 ? 65.488 0.648 24.135 1.00 43.45 202 PHE D N 1
ATOM 7111 C CA . PHE D 1 202 ? 65.163 -0.768 24.295 1.00 43.40 202 PHE D CA 1
ATOM 7112 C C . PHE D 1 202 ? 65.563 -1.215 25.699 1.00 42.67 202 PHE D C 1
ATOM 7113 O O . PHE D 1 202 ? 64.865 -2.037 26.320 1.00 42.90 202 PHE D O 1
ATOM 7121 N N . LEU D 1 203 ? 66.668 -0.654 26.189 1.00 41.15 203 LEU D N 1
ATOM 7122 C CA . LEU D 1 203 ? 67.178 -1.032 27.491 1.00 41.44 203 LEU D CA 1
ATOM 7123 C C . LEU D 1 203 ? 66.239 -0.517 28.588 1.00 41.14 203 LEU D C 1
ATOM 7124 O O . LEU D 1 203 ? 66.067 -1.182 29.645 1.00 40.02 203 LEU D O 1
ATOM 7129 N N . LYS D 1 204 ? 65.598 0.634 28.331 1.00 40.77 204 LYS D N 1
ATOM 7130 C CA . LYS D 1 204 ? 64.732 1.244 29.339 1.00 41.18 204 LYS D CA 1
ATOM 7131 C C . LYS D 1 204 ? 63.597 0.288 29.669 1.00 41.73 204 LYS D C 1
ATOM 7132 O O . LYS D 1 204 ? 63.112 0.265 30.784 1.00 41.94 204 LYS D O 1
ATOM 7134 N N . ARG D 1 205 ? 63.197 -0.523 28.701 1.00 41.75 205 ARG D N 1
ATOM 7135 C CA . ARG D 1 205 ? 62.229 -1.563 28.952 1.00 42.43 205 ARG D CA 1
ATOM 7136 C C . ARG D 1 205 ? 62.689 -2.394 30.133 1.00 41.85 205 ARG D C 1
ATOM 7137 O O . ARG D 1 205 ? 61.860 -2.958 30.882 1.00 42.72 205 ARG D O 1
ATOM 7145 N N . GLN D 1 206 ? 64.010 -2.529 30.251 1.00 40.50 206 GLN D N 1
ATOM 7146 C CA . GLN D 1 206 ? 64.562 -3.689 30.929 1.00 39.04 206 GLN D CA 1
ATOM 7147 C C . GLN D 1 206 ? 65.265 -3.239 32.198 1.00 36.90 206 GLN D C 1
ATOM 7148 O O . GLN D 1 206 ? 66.389 -2.733 32.205 1.00 35.53 206 GLN D O 1
ATOM 7154 N N . LYS D 1 207 ? 64.557 -3.425 33.300 1.00 35.43 207 LYS D N 1
ATOM 7155 C CA . LYS D 1 207 ? 65.044 -2.977 34.588 1.00 35.09 207 LYS D CA 1
ATOM 7156 C C . LYS D 1 207 ? 66.246 -3.764 35.075 1.00 33.40 207 LYS D C 1
ATOM 7157 O O . LYS D 1 207 ? 66.963 -3.284 35.920 1.00 34.46 207 LYS D O 1
ATOM 7163 N N . THR D 1 208 ? 66.503 -4.958 34.557 1.00 31.89 208 THR D N 1
ATOM 7164 C CA . THR D 1 208 ? 67.734 -5.642 34.952 1.00 31.66 208 THR D CA 1
ATOM 7165 C C . THR D 1 208 ? 68.962 -5.151 34.159 1.00 31.28 208 THR D C 1
ATOM 7166 O O . THR D 1 208 ? 70.081 -5.622 34.392 1.00 31.74 208 THR D O 1
ATOM 7170 N N . GLY D 1 209 ? 68.739 -4.225 33.227 1.00 29.97 209 GLY D N 1
ATOM 7171 C CA . GLY D 1 209 ? 69.831 -3.555 32.517 1.00 29.70 209 GLY D CA 1
ATOM 7172 C C . GLY D 1 209 ? 70.450 -4.416 31.426 1.00 29.00 209 GLY D C 1
ATOM 7173 O O . GLY D 1 209 ? 71.520 -4.096 30.936 1.00 28.27 209 GLY D O 1
ATOM 7174 N N . ARG D 1 210 ? 69.775 -5.483 31.020 1.00 27.47 210 ARG D N 1
ATOM 7175 C CA . ARG D 1 210 ? 70.226 -6.305 29.905 1.00 27.27 210 ARG D CA 1
ATOM 7176 C C . ARG D 1 210 ? 69.042 -6.874 29.112 1.00 27.16 210 ARG D C 1
ATOM 7177 O O . ARG D 1 210 ? 67.883 -6.929 29.613 1.00 26.01 210 ARG D O 1
ATOM 7185 N N . PHE D 1 211 ? 69.340 -7.309 27.891 1.00 26.87 211 PHE D N 1
ATOM 7186 C CA . PHE D 1 211 ? 68.379 -8.049 27.102 1.00 27.21 211 PHE D CA 1
ATOM 7187 C C . PHE D 1 211 ? 68.560 -9.530 27.495 1.00 26.68 211 PHE D C 1
ATOM 7188 O O . PHE D 1 211 ? 69.608 -9.920 28.044 1.00 24.57 211 PHE D O 1
ATOM 7196 N N . ALA D 1 212 ? 67.554 -10.336 27.179 1.00 26.82 212 ALA D N 1
ATOM 7197 C CA . ALA D 1 212 ? 67.702 -11.814 27.291 1.00 26.04 212 ALA D CA 1
ATOM 7198 C C . ALA D 1 212 ? 68.616 -12.282 26.168 1.00 26.96 212 ALA D C 1
ATOM 7199 O O . ALA D 1 212 ? 68.747 -11.614 25.120 1.00 27.05 212 ALA D O 1
ATOM 7201 N N . THR D 1 213 ? 69.292 -13.392 26.382 1.00 27.12 213 THR D N 1
ATOM 7202 C CA . THR D 1 213 ? 69.957 -14.095 25.292 1.00 26.34 213 THR D CA 1
ATOM 7203 C C . THR D 1 213 ? 69.004 -15.069 24.633 1.00 26.23 213 THR D C 1
ATOM 7204 O O . THR D 1 213 ? 68.019 -15.551 25.222 1.00 23.97 213 THR D O 1
ATOM 7208 N N . ALA D 1 214 ? 69.315 -15.384 23.386 1.00 27.26 214 ALA D N 1
ATOM 7209 C CA . ALA D 1 214 ? 68.540 -16.413 22.678 1.00 27.74 214 ALA D CA 1
ATOM 7210 C C . ALA D 1 214 ? 68.668 -17.747 23.411 1.00 28.44 214 ALA D C 1
ATOM 7211 O O . ALA D 1 214 ? 67.720 -18.515 23.435 1.00 27.18 214 ALA D O 1
ATOM 7213 N N . GLU D 1 215 ? 69.836 -18.014 24.001 1.00 28.04 215 GLU D N 1
ATOM 7214 C CA A GLU D 1 215 ? 70.051 -19.282 24.769 0.50 29.94 215 GLU D CA 1
ATOM 7215 C CA B GLU D 1 215 ? 70.064 -19.253 24.725 0.50 29.49 215 GLU D CA 1
ATOM 7216 C C . GLU D 1 215 ? 69.029 -19.405 25.881 1.00 29.63 215 GLU D C 1
ATOM 7217 O O . GLU D 1 215 ? 68.487 -20.454 26.085 1.00 29.67 215 GLU D O 1
ATOM 7228 N N . GLU D 1 216 ? 68.723 -18.293 26.560 1.00 29.61 216 GLU D N 1
ATOM 7229 C CA . GLU D 1 216 ? 67.788 -18.275 27.672 1.00 28.60 216 GLU D CA 1
ATOM 7230 C C . GLU D 1 216 ? 66.400 -18.596 27.214 1.00 29.19 216 GLU D C 1
ATOM 7231 O O . GLU D 1 216 ? 65.671 -19.384 27.848 1.00 29.64 216 GLU D O 1
ATOM 7237 N N . ILE D 1 217 ? 65.975 -17.939 26.140 1.00 28.35 217 ILE D N 1
ATOM 7238 C CA . ILE D 1 217 ? 64.716 -18.351 25.506 1.00 28.37 217 ILE D CA 1
ATOM 7239 C C . ILE D 1 217 ? 64.733 -19.850 25.129 1.00 27.60 217 ILE D C 1
ATOM 7240 O O . ILE D 1 217 ? 63.744 -20.578 25.392 1.00 27.41 217 ILE D O 1
ATOM 7245 N N . ALA D 1 218 ? 65.823 -20.334 24.542 1.00 26.93 218 ALA D N 1
ATOM 7246 C CA . ALA D 1 218 ? 65.907 -21.734 24.215 1.00 27.06 218 ALA D CA 1
ATOM 7247 C C . ALA D 1 218 ? 65.647 -22.661 25.420 1.00 27.67 218 ALA D C 1
ATOM 7248 O O . ALA D 1 218 ? 65.037 -23.694 25.257 1.00 28.54 218 ALA D O 1
ATOM 7250 N N . MET D 1 219 ? 66.126 -22.306 26.610 1.00 27.80 219 MET D N 1
ATOM 7251 C CA . MET D 1 219 ? 65.987 -23.191 27.768 1.00 27.31 219 MET D CA 1
ATOM 7252 C C . MET D 1 219 ? 64.572 -23.256 28.253 1.00 26.82 219 MET D C 1
ATOM 7253 O O . MET D 1 219 ? 64.170 -24.278 28.773 1.00 26.09 219 MET D O 1
ATOM 7258 N N . LEU D 1 220 ? 63.798 -22.179 28.080 1.00 27.28 220 LEU D N 1
ATOM 7259 C CA . LEU D 1 220 ? 62.361 -22.271 28.327 1.00 27.49 220 LEU D CA 1
ATOM 7260 C C . LEU D 1 220 ? 61.724 -23.259 27.343 1.00 28.25 220 LEU D C 1
ATOM 7261 O O . LEU D 1 220 ? 60.929 -24.113 27.730 1.00 28.62 220 LEU D O 1
ATOM 7266 N N . CYS D 1 221 ? 62.070 -23.129 26.069 1.00 28.02 221 CYS D N 1
ATOM 7267 C CA . CYS D 1 221 ? 61.603 -24.055 25.052 1.00 28.86 221 CYS D CA 1
ATOM 7268 C C . CYS D 1 221 ? 61.954 -25.528 25.345 1.00 27.58 221 CYS D C 1
ATOM 7269 O O . CYS D 1 221 ? 61.134 -26.383 25.110 1.00 27.13 221 CYS D O 1
ATOM 7272 N N . VAL D 1 222 ? 63.112 -25.778 25.912 1.00 26.72 222 VAL D N 1
ATOM 7273 C CA . VAL D 1 222 ? 63.534 -27.155 26.291 1.00 25.76 222 VAL D CA 1
ATOM 7274 C C . VAL D 1 222 ? 62.572 -27.653 27.363 1.00 26.73 222 VAL D C 1
ATOM 7275 O O . VAL D 1 222 ? 62.056 -28.777 27.273 1.00 26.68 222 VAL D O 1
ATOM 7279 N N . TYR D 1 223 ? 62.314 -26.817 28.383 1.00 27.09 223 TYR D N 1
ATOM 7280 C CA . TYR D 1 223 ? 61.352 -27.207 29.458 1.00 26.45 223 TYR D CA 1
ATOM 7281 C C . TYR D 1 223 ? 59.962 -27.545 28.866 1.00 26.42 223 TYR D C 1
ATOM 7282 O O . TYR D 1 223 ? 59.395 -28.579 29.133 1.00 24.97 223 TYR D O 1
ATOM 7291 N N . LEU D 1 224 ? 59.450 -26.660 28.000 1.00 27.18 224 LEU D N 1
ATOM 7292 C CA . LEU D 1 224 ? 58.124 -26.824 27.374 1.00 27.50 224 LEU D CA 1
ATOM 7293 C C . LEU D 1 224 ? 58.022 -28.011 26.361 1.00 28.83 224 LEU D C 1
ATOM 7294 O O . LEU D 1 224 ? 56.955 -28.670 26.261 1.00 29.83 224 LEU D O 1
ATOM 7299 N N . ALA D 1 225 ? 59.141 -28.299 25.685 1.00 26.99 225 ALA D N 1
ATOM 7300 C CA . ALA D 1 225 ? 59.287 -29.452 24.792 1.00 28.30 225 ALA D CA 1
ATOM 7301 C C . ALA D 1 225 ? 59.404 -30.795 25.540 1.00 27.57 225 ALA D C 1
ATOM 7302 O O . ALA D 1 225 ? 59.085 -31.838 24.974 1.00 29.77 225 ALA D O 1
ATOM 7304 N N . SER D 1 226 ? 59.819 -30.778 26.791 1.00 27.70 226 SER D N 1
ATOM 7305 C CA . SER D 1 226 ? 60.101 -31.998 27.531 1.00 28.16 226 SER D CA 1
ATOM 7306 C C . SER D 1 226 ? 58.842 -32.535 28.188 1.00 27.51 226 SER D C 1
ATOM 7307 O O . SER D 1 226 ? 57.924 -31.782 28.524 1.00 27.46 226 SER D O 1
ATOM 7310 N N . ASP D 1 227 ? 58.869 -33.821 28.484 1.00 27.24 227 ASP D N 1
ATOM 7311 C CA . ASP D 1 227 ? 57.811 -34.423 29.266 1.00 27.26 227 ASP D CA 1
ATOM 7312 C C . ASP D 1 227 ? 57.706 -33.895 30.697 1.00 26.38 227 ASP D C 1
ATOM 7313 O O . ASP D 1 227 ? 56.674 -34.097 31.342 1.00 25.33 227 ASP D O 1
ATOM 7318 N N . GLU D 1 228 ? 58.754 -33.219 31.192 1.00 24.73 228 GLU D N 1
ATOM 7319 C CA . GLU D 1 228 ? 58.717 -32.541 32.503 1.00 25.64 228 GLU D CA 1
ATOM 7320 C C . GLU D 1 228 ? 57.498 -31.626 32.669 1.00 25.69 228 GLU D C 1
ATOM 7321 O O . GLU D 1 228 ? 56.933 -31.500 33.778 1.00 26.02 228 GLU D O 1
ATOM 7327 N N . SER D 1 229 ? 57.088 -31.047 31.550 1.00 25.33 229 SER D N 1
ATOM 7328 C CA . SER D 1 229 ? 56.043 -30.038 31.487 1.00 27.51 229 SER D CA 1
ATOM 7329 C C . SER D 1 229 ? 54.723 -30.573 30.865 1.00 27.73 229 SER D C 1
ATOM 7330 O O . SER D 1 229 ? 53.901 -29.800 30.390 1.00 27.93 229 SER D O 1
ATOM 7333 N N . ALA D 1 230 ? 54.531 -31.896 30.912 1.00 29.13 230 ALA D N 1
ATOM 7334 C CA . ALA D 1 230 ? 53.359 -32.563 30.362 1.00 29.89 230 ALA D CA 1
ATOM 7335 C C . ALA D 1 230 ? 52.060 -31.957 30.852 1.00 29.38 230 ALA D C 1
ATOM 7336 O O . ALA D 1 230 ? 51.094 -31.975 30.135 1.00 28.64 230 ALA D O 1
ATOM 7338 N N . TYR D 1 231 ? 52.029 -31.511 32.100 1.00 29.27 231 TYR D N 1
ATOM 7339 C CA . TYR D 1 231 ? 50.795 -30.938 32.697 1.00 27.90 231 TYR D CA 1
ATOM 7340 C C . TYR D 1 231 ? 50.580 -29.456 32.358 1.00 27.73 231 TYR D C 1
ATOM 7341 O O . TYR D 1 231 ? 49.682 -28.836 32.923 1.00 27.82 231 TYR D O 1
ATOM 7350 N N . VAL D 1 232 ? 51.415 -28.873 31.482 1.00 26.78 232 VAL D N 1
ATOM 7351 C CA . VAL D 1 232 ? 51.308 -27.474 31.100 1.00 27.09 232 VAL D CA 1
ATOM 7352 C C . VAL D 1 232 ? 50.713 -27.346 29.690 1.00 26.12 232 VAL D C 1
ATOM 7353 O O . VAL D 1 232 ? 51.301 -27.789 28.703 1.00 26.07 232 VAL D O 1
ATOM 7357 N N . THR D 1 233 ? 49.500 -26.779 29.604 1.00 26.54 233 THR D N 1
ATOM 7358 C CA . THR D 1 233 ? 48.887 -26.535 28.296 1.00 26.05 233 THR D CA 1
ATOM 7359 C C . THR D 1 233 ? 48.004 -25.290 28.344 1.00 25.50 233 THR D C 1
ATOM 7360 O O . THR D 1 233 ? 47.423 -25.008 29.365 1.00 27.45 233 THR D O 1
ATOM 7364 N N . GLY D 1 234 ? 47.935 -24.593 27.214 1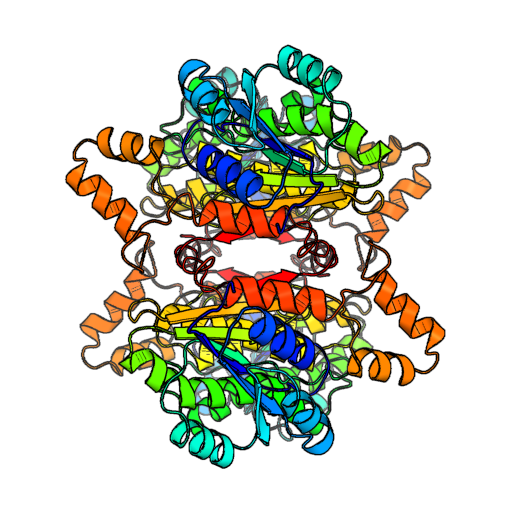.00 25.39 234 GLY D N 1
ATOM 7365 C CA . GLY D 1 234 ? 47.087 -23.458 27.034 1.00 26.84 234 GLY D CA 1
ATOM 7366 C C . GLY D 1 234 ? 47.617 -22.151 27.593 1.00 27.38 234 GLY D C 1
ATOM 7367 O O . GLY D 1 234 ? 46.837 -21.227 27.764 1.00 26.79 234 GLY D O 1
ATOM 7368 N N . ASN D 1 235 ? 48.930 -22.059 27.832 1.00 27.23 235 ASN D N 1
ATOM 7369 C CA . ASN D 1 235 ? 49.499 -20.911 28.515 1.00 28.88 235 ASN D CA 1
ATOM 7370 C C . ASN D 1 235 ? 50.408 -20.102 27.631 1.00 29.56 235 ASN D C 1
ATOM 7371 O O . ASN D 1 235 ? 51.194 -20.663 26.840 1.00 29.12 235 ASN D O 1
ATOM 7376 N N . PRO D 1 236 ? 50.276 -18.768 27.746 1.00 28.43 236 PRO D N 1
ATOM 7377 C CA . PRO D 1 236 ? 51.322 -17.873 27.247 1.00 29.68 236 PRO D CA 1
ATOM 7378 C C . PRO D 1 236 ? 52.335 -17.708 28.368 1.00 28.99 236 PRO D C 1
ATOM 7379 O O . PRO D 1 236 ? 52.018 -17.092 29.433 1.00 30.21 236 PRO D O 1
ATOM 7383 N N . VAL D 1 237 ? 53.504 -18.315 28.192 1.00 26.98 237 VAL D N 1
ATOM 7384 C CA . VAL D 1 237 ? 54.597 -18.268 29.200 1.00 27.87 237 VAL D CA 1
ATOM 7385 C C . VAL D 1 237 ? 55.513 -17.045 29.060 1.00 27.73 237 VAL D C 1
ATOM 7386 O O . VAL D 1 237 ? 56.137 -16.838 28.052 1.00 26.62 237 VAL D O 1
ATOM 7390 N N . ILE D 1 238 ? 55.534 -16.211 30.072 1.00 28.48 238 ILE D N 1
ATOM 7391 C CA . ILE D 1 238 ? 56.226 -14.912 29.964 1.00 29.91 238 ILE D CA 1
ATOM 7392 C C . ILE D 1 238 ? 57.696 -15.101 30.331 1.00 29.74 238 ILE D C 1
ATOM 7393 O O . ILE D 1 238 ? 58.028 -15.785 31.275 1.00 29.09 238 ILE D O 1
ATOM 7398 N N . ILE D 1 239 ? 58.587 -14.464 29.579 1.00 30.06 239 ILE D N 1
ATOM 7399 C CA . ILE D 1 239 ? 59.975 -14.451 29.909 1.00 29.03 239 ILE D CA 1
ATOM 7400 C C . ILE D 1 239 ? 60.564 -13.057 29.530 1.00 28.25 239 ILE D C 1
ATOM 7401 O O . ILE D 1 239 ? 61.212 -12.881 28.473 1.00 29.68 239 ILE D O 1
ATOM 7406 N N . ASP D 1 240 ? 60.304 -12.077 30.405 1.00 28.52 240 ASP D N 1
ATOM 7407 C CA . ASP D 1 240 ? 60.418 -10.640 30.016 1.00 26.99 240 ASP D CA 1
ATOM 7408 C C . ASP D 1 240 ? 61.245 -9.759 30.897 1.00 26.48 240 ASP D C 1
ATOM 7409 O O . ASP D 1 240 ? 61.237 -8.506 30.723 1.00 25.78 240 ASP D O 1
ATOM 7414 N N . GLY D 1 241 ? 61.918 -10.353 31.891 1.00 24.14 241 GLY D N 1
ATOM 7415 C CA . GLY D 1 241 ? 62.864 -9.566 32.664 1.00 25.23 241 GLY D CA 1
ATOM 7416 C C . GLY D 1 241 ? 62.172 -8.458 33.450 1.00 25.16 241 GLY D C 1
ATOM 7417 O O . GLY D 1 241 ? 62.779 -7.471 33.799 1.00 24.70 241 GLY D O 1
ATOM 7418 N N . GLY D 1 242 ? 60.898 -8.674 33.755 1.00 24.93 242 GLY D N 1
ATOM 7419 C CA . GLY D 1 242 ? 60.093 -7.764 34.556 1.00 26.37 242 GLY D CA 1
ATOM 7420 C C . GLY D 1 242 ? 59.464 -6.634 33.737 1.00 27.53 242 GLY D C 1
ATOM 7421 O O . GLY D 1 242 ? 58.986 -5.691 34.341 1.00 28.58 242 GLY D O 1
ATOM 7422 N N . TRP D 1 243 ? 59.511 -6.712 32.400 1.00 28.76 243 TRP D N 1
ATOM 7423 C CA . TRP D 1 243 ? 58.943 -5.672 31.530 1.00 30.70 243 TRP D CA 1
ATOM 7424 C C . TRP D 1 243 ? 57.435 -5.484 31.753 1.00 31.92 243 TRP D C 1
ATOM 7425 O O . TRP D 1 243 ? 56.999 -4.347 32.048 1.00 29.96 243 TRP D O 1
ATOM 7436 N N . SER D 1 244 ? 56.673 -6.591 31.659 1.00 33.25 244 SER D N 1
ATOM 7437 C CA . SER D 1 244 ? 55.205 -6.571 31.895 1.00 33.61 244 SER D CA 1
ATOM 7438 C C . SER D 1 244 ? 54.819 -6.463 33.325 1.00 34.10 244 SER D C 1
ATOM 7439 O O . SER D 1 244 ? 53.636 -6.420 33.644 1.00 34.76 244 SER D O 1
ATOM 7442 N N . LEU D 1 245 ? 55.796 -6.343 34.215 1.00 34.93 245 LEU D N 1
ATOM 7443 C CA . LEU D 1 245 ? 55.505 -6.447 35.631 1.00 34.25 245 LEU D CA 1
ATOM 7444 C C . LEU D 1 245 ? 54.691 -5.309 36.214 1.00 35.64 245 LEU D C 1
ATOM 7445 O O . LEU D 1 245 ? 53.799 -5.612 37.047 1.00 36.45 245 LEU D O 1
#

GO terms:
  GO:0051287 NAD binding (F, IDA)
  GO:0005737 cytoplasm (C, IDA)
  GO:0003858 3-hydroxybutyrate dehydrogenase activity (F, IDA)
  GO:0006635 fatty acid beta-oxidation (P, IDA)
  GO:0016617 4-oxoproline reductase activity (F, EXP)
  GO:0005829 cytosol (C, TAS)
  GO:0005515 protein binding (F, IPI)
  GO:0005829 cytosol (C, IDA)
  GO:0030855 epithelial cell differentiation (P, IDA)
  GO:0070062 extracellular exosome (C, HDA)

Secondary structure (DSSP, 8-state):
--TTTT-EEEESSTTSHHHHHHHHHHHHTT-EEEEEES-HHHHGGGGGSTTEEEEE--TT-HHHHHHHHHH-S--SEEEE-------B-GGG--HHHHHHHHIIIIIHHHHHHHHHHHHHHHHT-EEEEEE--SBTTTB--TTBHHHHHHHHHHHHHHHHHHHHHGGGTEEEEEEEES-EE-HHHHHHHHHSSSHHHHHHHHHHT-TTSSPEEHHHHHHHHHHHHSGGGTT--S-EEEE-TTGGG-/-TTTT-EEEESSTTSHHHHHHHHHHHHTT-EEEEEES-HHHHGGGGGSTTEEEEE--TT-HHHHHHHHHH----SEEEE-------B-GGG--HHHHHHHHIIIIIHHHHHHHHHHHHHHHTT-EEEEEE--SBTTTB--TTBHHHHHHHHHHHHHHHHHHHHHGGGTEEEEEEEES-EE-HHHHHHHHHSSSHHHHHHHHHHT-TTSSPEEHHHHHHHHHHHHSGGGTT--S-EEEESTTGGG-/-TTTT-EEEESSTTSHHHHHHHHHHHHTT-EEEEEES-HHHHGGGGGSTTEEEEE--TT-HHHHHHHHHH----SEEEE-------B-GGG--HHHHHHHHIIIIIHHHHHHHHHHHHHHHTT-EEEEEE--SBTTTB--TTBHHHHHHHHHHHHHHHHHHHHHGGGTEEEEEEEES-EE-HHHHHHHHHSS-HHHHHHHHHHT-TTSSPEEHHHHHHHHHHHHSGGGTT--S-EEEE-TTS--/-TTTT-EEEESSTTSHHHHHHHHHHHHTT-EEEEEES-HHHHHGGGGSTTEEEEE--TT-HHHHHHHHHH----SEEEE-------B-GGG--HHHHHHHHIIIIIHHHHHHHHHHHHHHHHT-EEEEEE--SBTTTB--TTBHHHHHHHHHHHHHHHHHHHHHGGGTEEEEEEEES-EE-HHHHHHHHHSS-HHHHHHHHHHT-TTSSPEEHHHHHHHHHHHHSGGGTT--S-EEEE-TTTT-

Foldseek 3Di:
DALQAPFEEEEEPCLWFLNVLQQLNNVVSHYQYEYEYQDPVSQVVCVVRHRYDYDYDDLLDLVRLLVVLVVDQAGAEYEYDWADFAFADVVVDDPVNLVVRLSGLAVSVVSNCVNHVVRCLVVLAHEYEYEAACLEVVDPDPRGHSNRPSSNNRLVVQLVVLVVRVVSHYAGEYEHEQAEPIVVVQVVLVPDPHSVVVVVVSLVLAPVRDGHYSNVVSVVVSCRSGCVCSVDHSYHHYDYNCNSVD/DLQAPFEEEEEPCLWFLNVLLQLLNVVNHYQYEYEYQPVVSQCVCVPRPNYDYDYDDLLDLVRLLVVLVVDQAGAEYEYDWFDFAFADPVVADPCNLVVRLRGQAVSVVSNCVNHVVRCLVVLAHEYEYEAACLAPVDPDPRGHSNNPSSVNRLVVQLVVQVVRVRSHYAGEYEHEQFEDIVVVVVVLVPDPHSVVVVVVSLVLAPVRDGHYSNVVSVVVSCRSGCVCSVDHSYHHYHYNCSSVD/DLQAPFEEEEEPLLWFLNVLLQLLNQVNHYQYEYEYQPVVSQCVCVPRHRYDYDYDDLLDLVRLLVVLVVDPAGAEYEYEWFDFAFAAPVVDDPVNLVVRLRGLAVSLVSNCVNHVVRCLVVLAHEYEYEAACLEVVDPDHRGHSNRPSSNNRLVVQLVVCVVRVVSHYAGEYEHEQAEPIVVVVVVLVPDPHSVVSVVVSLVLAPVSDGHYSNVVSVVVSCRSGCVCSVDHSYHHYHYNPSSD/DQQAPFEEEEEPLLWFLNVLLQLLNQVNHYQYEYEYQPPVSQCVCVPRPRYDYDYDDLLDLVRLLVVLVVDPAGAEYEYDWFDFAFAAPVPDDPVNLVVRLRGLPVSLVSNCVNHVVRCLVVLAHEYEYEAACLAVVDPDPRGHSNNPSSVNVLVVQLVVQVVRVVSHYAGEYEHEQAEPIVVVVVVLVPDPHSVVVVVVSQVLAPVSDGHYSNVVSVVVSCRSGCVCSVDHSYHHYDYNPNSD

Organism: Homo sapiens (NCBI:txid9606)

Nearest PDB structures (foldseek):
  2ag5-assembly1_D  TM=1.004E+00  e=4.606E-52  Homo sapiens
  8y4b-assembly4_D  TM=9.857E-01  e=1.538E-37  Herbaspirillum huttiense
  8y11-assembly2_B  TM=9.846E-01  e=3.040E-37  Herbaspirillum huttiense
  8y4b-assembly1_A  TM=9.810E-01  e=5.648E-37  Herbaspirillum huttiense
  8y11-assembly3_C  TM=9.822E-01  e=2.497E-36  Herbaspirillum huttiense